Protein AF-0000000084414733 (afdb_homodimer)

Sequence (880 aa):
MSRVLVGCQGASKTAFEVISNPEFMSAGTAITDCLEPERVLIGGRDTPAGRAAVESLARLYRRWVPAERVLHMGLWSSELAKLAANAFLAQRISSINAIAALCEETGADVEQVGHAIGTDSRIGPRFLKAGCGFGGPALQKHVLNLVYICESLGLKQAAAYWQQVVDVNDWVKNRFVRRVISAMFNTIRGKRIAVLGFAYKANTTDTRDTAAIDVCRGLLLDGAKVAVYDPKVEPEQIHLDMSLPRGLLEQAGRQHTAVSLATVDVTRNAYDACRGAHAVCVLTDWPEFRLLNFQAIYSSMMKPAFIFDGRNLLDHAPLRAIGFVVYGQGKPLDAFLTQRLGEDDWRPQSTTAADAAAARDTLADLVLGRDDDAPGPSSSGGAQGSVGSSAAAAVARASAGGAGEAVGGAEAKAAVAAGRGDAASTAAAEDDGTEGRGAGMSRVLVGCQGASKTAFEVISNPEFMSAGTAITDCLEPERVLIGGRDTPAGRAAVESLARLYRRWVPAERVLHMGLWSSELAKLAANAFLAQRISSINAIAALCEETGADVEQVGHAIGTDSRIGPRFLKAGCGFGGPALQKHVLNLVYICESLGLKQAAAYWQQVVDVNDWVKNRFVRRVISAMFNTIRGKRIAVLGFAYKANTTDTRDTAAIDVCRGLLLDGAKVAVYDPKVEPEQIHLDMSLPRGLLEQAGRQHTAVSLATVDVTRNAYDACRGAHAVCVLTDWPEFRLLNFQAIYSSMMKPAFIFDGRNLLDHAPLRAIGFVVYGQGKPLDAFLTQRLGEDDWRPQSTTAADAAAARDTLADLVLGRDDDAPGPSSSGGAQGSVGSSAAAAVARASAGGAGEAVGGAEAKAAVAAGRGDAASTAAAEDDGTEGRGAG

Solvent-accessible surface area (backbone atoms only — not comparable to full-atom values): 48626 Å² total; per-residue (Å²): 107,64,66,58,50,58,64,64,40,52,96,59,89,69,80,82,57,72,50,38,66,69,81,85,60,43,89,74,45,38,68,59,34,67,67,58,49,74,60,43,46,35,3,13,47,97,43,76,65,22,47,50,52,40,47,55,54,48,57,61,48,48,73,70,39,62,64,90,32,52,42,79,46,43,34,53,18,35,57,48,23,55,34,48,40,35,30,54,50,45,37,37,37,32,49,35,33,42,49,12,57,49,14,38,72,66,57,10,36,30,68,58,23,31,50,55,35,17,56,36,79,58,48,33,60,48,59,41,69,42,42,40,50,75,34,34,75,54,33,60,52,29,32,50,49,49,23,50,42,26,46,44,61,66,34,54,69,49,16,53,54,48,45,42,38,56,51,47,28,53,48,40,31,52,49,51,43,49,48,53,33,53,71,49,76,65,52,39,60,73,36,31,34,12,32,38,30,44,25,35,44,48,75,47,57,55,49,47,61,13,41,36,58,59,36,50,50,51,42,44,74,54,40,29,42,44,22,35,18,42,98,66,43,52,64,67,57,54,52,51,64,64,67,48,57,87,43,57,62,18,22,83,75,67,78,70,68,71,61,74,60,76,75,68,43,69,42,93,38,65,65,66,21,33,52,59,10,36,30,38,36,34,56,27,64,43,72,67,68,66,67,54,64,59,69,63,46,57,70,42,26,36,82,78,34,35,35,38,30,29,46,59,68,64,71,61,67,65,45,42,71,74,61,39,50,56,44,47,56,17,27,50,69,35,66,77,56,52,58,47,59,68,66,50,73,72,54,68,85,70,66,36,78,63,23,48,49,41,32,48,44,41,51,47,43,56,49,30,8,64,58,72,72,69,82,70,78,78,80,74,86,76,88,78,83,82,86,74,88,75,90,67,86,75,78,80,81,75,75,79,68,72,17,72,38,85,76,80,28,52,72,50,83,66,65,71,72,79,81,80,79,82,79,83,79,73,86,78,81,87,80,86,72,90,83,88,70,96,77,132,108,66,68,58,51,57,66,64,42,53,97,60,89,70,82,81,56,71,48,37,64,68,81,85,62,43,92,73,45,39,67,57,35,69,68,60,47,73,60,42,47,35,3,13,47,99,41,74,66,23,48,49,50,39,47,57,56,46,57,62,48,47,72,71,39,64,64,90,32,54,42,78,44,43,35,53,18,36,57,47,24,54,35,47,40,35,31,54,52,43,37,36,36,31,51,36,32,43,50,12,58,50,14,37,71,67,56,11,35,31,69,58,22,32,51,55,34,18,57,36,78,57,45,33,61,48,61,41,70,44,43,41,50,75,35,34,78,54,34,60,51,31,31,52,49,49,23,50,42,26,47,44,65,66,34,53,68,49,15,53,53,47,45,43,38,56,52,46,28,51,48,40,31,54,47,50,43,49,48,55,32,54,70,51,76,66,51,40,59,74,35,31,35,13,32,38,30,42,26,37,43,50,74,46,58,54,48,48,60,14,42,35,58,59,36,52,51,52,42,44,73,53,40,28,40,43,21,34,18,41,94,65,44,52,63,68,55,54,52,52,63,64,67,49,58,88,50,56,78,31,30,82,74,68,78,70,67,70,61,72,61,75,74,68,43,69,41,94,38,66,66,65,19,33,52,60,10,36,32,39,36,34,56,29,66,44,73,68,70,66,68,55,64,60,68,61,46,57,70,43,26,36,83,79,36,35,36,38,29,29,47,59,67,65,72,61,67,66,43,43,72,75,61,39,48,57,45,47,58,17,25,50,69,36,65,78,56,53,58,48,60,67,66,51,73,73,50,70,85,69,62,37,77,63,23,47,48,42,30,48,44,41,49,46,44,63,52,31,6,65,48,62,81,60,83,68,78,76,78,72,86,75,85,86,77,87,80,79,86,79,86,76,81,82,79,80,79,78,79,78,76,80,42,77,38,84,77,82,28,54,73,49,82,69,64,73,72,79,82,78,79,80,78,76,78,82,80,81,79,86,76,86,80,81,86,79,88,86,85,134

pLDDT: mean 74.69, std 30.42, range [14.88, 98.88]

Structure (mmCIF, N/CA/C/O backbone):
data_AF-0000000084414733-model_v1
#
loop_
_entity.id
_entity.type
_entity.pdbx_description
1 polymer 'UDP-glucose 6-dehydrogenase'
#
loop_
_atom_site.group_PDB
_atom_site.id
_atom_site.type_symbol
_atom_site.label_atom_id
_atom_site.label_alt_id
_atom_site.label_comp_id
_atom_site.label_asym_id
_atom_site.label_entity_id
_atom_site.label_seq_id
_atom_site.pdbx_PDB_ins_code
_atom_site.Cartn_x
_atom_site.Cartn_y
_atom_site.Cartn_z
_atom_site.occupancy
_atom_site.B_iso_or_equiv
_atom_site.auth_seq_id
_atom_site.auth_comp_id
_atom_site.auth_asym_id
_atom_site.auth_atom_id
_atom_site.pdbx_PDB_model_num
ATOM 1 N N . MET A 1 1 ? -30.234 6.539 3.512 1 55.22 1 MET A N 1
ATOM 2 C CA . MET A 1 1 ? -31.141 5.887 4.457 1 55.22 1 MET A CA 1
ATOM 3 C C . MET A 1 1 ? -31.781 6.91 5.391 1 55.22 1 MET A C 1
ATOM 5 O O . MET A 1 1 ? -33 6.887 5.609 1 55.22 1 MET A O 1
ATOM 9 N N . SER A 1 2 ? -30.984 7.898 5.938 1 59.78 2 SER A N 1
ATOM 10 C CA . SER A 1 2 ? -31.531 8.898 6.852 1 59.78 2 SER A CA 1
ATOM 11 C C . SER A 1 2 ? -32.594 9.758 6.164 1 59.78 2 SER A C 1
ATOM 13 O O . SER A 1 2 ? -33.656 10.031 6.746 1 59.78 2 SER A O 1
ATOM 15 N N . ARG A 1 3 ? -32.281 10.055 4.93 1 56.88 3 ARG A N 1
ATOM 16 C CA . ARG A 1 3 ? -33.188 10.898 4.168 1 56.88 3 ARG A CA 1
ATOM 17 C C . ARG A 1 3 ? -34.531 10.188 3.949 1 56.88 3 ARG A C 1
ATOM 19 O O . ARG A 1 3 ? -35.594 10.812 4.047 1 56.88 3 ARG A O 1
ATOM 26 N N . VAL A 1 4 ? -34.375 8.906 3.672 1 54.94 4 VAL A N 1
ATOM 27 C CA . VAL A 1 4 ? -35.562 8.109 3.416 1 54.94 4 VAL A CA 1
ATOM 28 C C . VAL A 1 4 ? -36.406 8 4.691 1 54.94 4 VAL A C 1
ATOM 30 O O . VAL A 1 4 ? -37.625 8.141 4.66 1 54.94 4 VAL A O 1
ATOM 33 N N . LEU A 1 5 ? -35.688 7.852 5.711 1 60.72 5 LEU A N 1
ATOM 34 C CA . LEU A 1 5 ? -36.375 7.617 6.98 1 60.72 5 LEU A CA 1
ATOM 35 C C . LEU A 1 5 ? -37 8.898 7.496 1 60.72 5 LEU A C 1
ATOM 37 O O . LEU A 1 5 ? -38.094 8.867 8.055 1 60.72 5 LEU A O 1
ATOM 41 N N . VAL A 1 6 ? -36.375 10.008 7.293 1 60.75 6 VAL A N 1
ATOM 42 C CA . VAL A 1 6 ? -36.906 11.289 7.727 1 60.75 6 VAL A CA 1
ATOM 43 C C . VAL A 1 6 ? -38.156 11.609 6.914 1 60.75 6 VAL A C 1
ATOM 45 O O . VAL A 1 6 ? -39.125 12.156 7.445 1 60.75 6 VAL A O 1
ATOM 48 N N . GLY A 1 7 ? -38.031 11.258 5.652 1 58.03 7 GLY A N 1
ATOM 49 C CA . GLY A 1 7 ? -39.188 11.516 4.801 1 58.03 7 GLY A CA 1
ATOM 50 C C . GLY A 1 7 ? -40.406 10.688 5.176 1 58.03 7 GLY A C 1
ATOM 51 O O . GLY A 1 7 ? -41.531 11.102 4.941 1 58.03 7 GLY A O 1
ATOM 52 N N . CYS A 1 8 ? -40.125 9.523 5.516 1 54.31 8 CYS A N 1
ATOM 53 C CA . CYS A 1 8 ? -41.188 8.609 5.879 1 54.31 8 CYS A CA 1
ATOM 54 C C . CYS A 1 8 ? -41.719 8.914 7.273 1 54.31 8 CYS A C 1
ATOM 56 O O . CYS A 1 8 ? -42.656 8.266 7.746 1 54.31 8 CYS A O 1
ATOM 58 N N . GLN A 1 9 ? -40.938 9.82 7.887 1 55.62 9 GLN A N 1
ATOM 59 C CA . GLN A 1 9 ? -41.375 10.172 9.234 1 55.62 9 GLN A CA 1
ATOM 60 C C . GLN A 1 9 ? -42.719 10.906 9.195 1 55.62 9 GLN A C 1
ATOM 62 O O . GLN A 1 9 ? -42.812 12.031 8.68 1 55.62 9 GLN A O 1
ATOM 67 N N . GLY A 1 10 ? -43.625 10.359 8.492 1 48.84 10 GLY A N 1
ATOM 68 C CA . GLY A 1 10 ? -44.906 11.016 8.688 1 48.84 10 GLY A CA 1
ATOM 69 C C . GLY A 1 10 ? -45.062 11.648 10.055 1 48.84 10 GLY A C 1
ATOM 70 O O . GLY A 1 10 ? -44.062 11.836 10.766 1 48.84 10 GLY A O 1
ATOM 71 N N . ALA A 1 11 ? -46.438 11.93 10.484 1 50.34 11 ALA A N 1
ATOM 72 C CA . ALA A 1 11 ? -46.875 12.414 11.789 1 50.34 11 ALA A CA 1
ATOM 73 C C . ALA A 1 11 ? -46.281 11.578 12.914 1 50.34 11 ALA A C 1
ATOM 75 O O . ALA A 1 11 ? -46.594 11.797 14.086 1 50.34 11 ALA A O 1
ATOM 76 N N . SER A 1 12 ? -45.656 10.516 12.633 1 51.66 12 SER A N 1
ATOM 77 C CA . SER A 1 12 ? -45.312 9.602 13.719 1 51.66 12 SER A CA 1
ATOM 78 C C . SER A 1 12 ? -44.062 10.078 14.461 1 51.66 12 SER A C 1
ATOM 80 O O . SER A 1 12 ? -43.219 10.727 13.875 1 51.66 12 SER A O 1
ATOM 82 N N . LYS A 1 13 ? -44.094 10.195 15.82 1 60.41 13 LYS A N 1
ATOM 83 C CA . LYS A 1 13 ? -43.219 10.57 16.938 1 60.41 13 LYS A CA 1
ATOM 84 C C . LYS A 1 13 ? -41.969 9.719 16.969 1 60.41 13 LYS A C 1
ATOM 86 O O . LYS A 1 13 ? -41.156 9.805 17.906 1 60.41 13 LYS A O 1
ATOM 91 N N . THR A 1 14 ? -41.812 8.789 15.953 1 66.06 14 THR A N 1
ATOM 92 C CA . THR A 1 14 ? -40.656 7.93 16.141 1 66.06 14 THR A CA 1
ATOM 93 C C . THR A 1 14 ? -39.438 8.492 15.43 1 66.06 14 THR A C 1
ATOM 95 O O . THR A 1 14 ? -39.5 8.781 14.227 1 66.06 14 THR A O 1
ATOM 98 N N . ALA A 1 15 ? -38.438 8.961 16.141 1 75.88 15 ALA A N 1
ATOM 99 C CA . ALA A 1 15 ? -37.188 9.445 15.617 1 75.88 15 ALA A CA 1
ATOM 100 C C . ALA A 1 15 ? -36.188 8.305 15.422 1 75.88 15 ALA A C 1
ATOM 102 O O . ALA A 1 15 ? -36.062 7.418 16.281 1 75.88 15 ALA A O 1
ATOM 103 N N . PHE A 1 16 ? -35.656 8.086 14.164 1 80.19 16 PHE A N 1
ATOM 104 C CA . PHE A 1 16 ? -34.656 7.047 13.859 1 80.19 16 PHE A CA 1
ATOM 105 C C . PHE A 1 16 ? -33.25 7.637 13.758 1 80.19 16 PHE A C 1
ATOM 107 O O . PHE A 1 16 ? -33.094 8.734 13.219 1 80.19 16 PHE A O 1
ATOM 114 N N . GLU A 1 17 ? -32.312 6.902 14.43 1 85.12 17 GLU A N 1
ATOM 115 C CA . GLU A 1 17 ? -30.906 7.184 14.195 1 85.12 17 GLU A CA 1
ATOM 116 C C . GLU A 1 17 ? -30.266 6.102 13.336 1 85.12 17 GLU A C 1
ATOM 118 O O . GLU A 1 17 ? -30.531 4.91 13.523 1 85.12 17 GLU A O 1
ATOM 123 N N . VAL A 1 18 ? -29.578 6.543 12.352 1 84.12 18 VAL A N 1
ATOM 124 C CA . VAL A 1 18 ? -28.875 5.605 11.484 1 84.12 18 VAL A CA 1
ATOM 125 C C . VAL A 1 18 ? -27.422 5.484 11.938 1 84.12 18 VAL A C 1
ATOM 127 O O . VAL A 1 18 ? -26.734 6.492 12.117 1 84.12 18 VAL A O 1
ATOM 130 N N . ILE A 1 19 ? -27 4.246 12.195 1 90.19 19 ILE A N 1
ATOM 131 C CA . ILE A 1 19 ? -25.625 3.98 12.578 1 90.19 19 ILE A CA 1
ATOM 132 C C . ILE A 1 19 ? -24.984 3.01 11.578 1 90.19 19 ILE A C 1
ATOM 134 O O . ILE A 1 19 ? -25.688 2.295 10.867 1 90.19 19 ILE A O 1
ATOM 138 N N . SER A 1 20 ? -23.703 3.16 11.406 1 89.94 20 SER A N 1
ATOM 139 C CA . SER A 1 20 ? -22.922 2.275 10.547 1 89.94 20 SER A CA 1
ATOM 140 C C . SER A 1 20 ? -22.156 1.245 11.367 1 89.94 20 SER A C 1
ATOM 142 O O . SER A 1 20 ? -21.516 1.588 12.367 1 89.94 20 SER A O 1
ATOM 144 N N . ASN A 1 21 ? -22.234 -0.061 11.008 1 91.94 21 ASN A N 1
ATOM 145 C CA . ASN A 1 21 ? -21.516 -1.163 11.641 1 91.94 21 ASN A CA 1
ATOM 146 C C . ASN A 1 21 ? -20.969 -2.145 10.617 1 91.94 21 ASN A C 1
ATOM 148 O O . ASN A 1 21 ? -21.484 -3.254 10.469 1 91.94 21 ASN A O 1
ATOM 152 N N . PRO A 1 22 ? -19.875 -1.739 10.016 1 88.19 22 PRO A N 1
ATOM 153 C CA . PRO A 1 22 ? -19.312 -2.605 8.984 1 88.19 22 PRO A CA 1
ATOM 154 C C . PRO A 1 22 ? -18.797 -3.928 9.539 1 88.19 22 PRO A C 1
ATOM 156 O O . PRO A 1 22 ? -18.297 -3.975 10.672 1 88.19 22 PRO A O 1
ATOM 159 N N . GLU A 1 23 ? -18.922 -4.98 8.742 1 80.44 23 GLU A N 1
ATOM 160 C CA . GLU A 1 23 ? -18.406 -6.301 9.109 1 80.44 23 GLU A CA 1
ATOM 161 C C . GLU A 1 23 ? -17.062 -6.582 8.453 1 80.44 23 GLU A C 1
ATOM 163 O O . GLU A 1 23 ? -16.828 -6.168 7.312 1 80.44 23 GLU A O 1
ATOM 168 N N . PHE A 1 24 ? -16.219 -7.258 9.227 1 77.44 24 PHE A N 1
ATOM 169 C CA . PHE A 1 24 ? -14.891 -7.582 8.719 1 77.44 24 PHE A CA 1
ATOM 170 C C . PHE A 1 24 ? -14.664 -9.086 8.719 1 77.44 24 PHE A C 1
ATOM 172 O O . PHE A 1 24 ? -13.57 -9.555 9.031 1 77.44 24 PHE A O 1
ATOM 179 N N . MET A 1 25 ? -15.648 -9.789 8.328 1 75.12 25 MET A N 1
ATOM 180 C CA . MET A 1 25 ? -15.523 -11.242 8.289 1 75.12 25 MET A CA 1
ATOM 181 C C . MET A 1 25 ? -14.891 -11.703 6.984 1 75.12 25 MET A C 1
ATOM 183 O O . MET A 1 25 ? -15.117 -11.102 5.934 1 75.12 25 MET A O 1
ATOM 187 N N . SER A 1 26 ? -14.086 -12.656 7.125 1 71.56 26 SER A N 1
ATOM 188 C CA . SER A 1 26 ? -13.461 -13.258 5.957 1 71.56 26 SER A CA 1
ATOM 189 C C . SER A 1 26 ? -14.07 -14.625 5.648 1 71.56 26 SER A C 1
ATOM 191 O O . SER A 1 26 ? -14.391 -15.383 6.562 1 71.56 26 SER A O 1
ATOM 193 N N . ALA A 1 27 ? -14.242 -14.844 4.305 1 69.38 27 ALA A N 1
ATOM 194 C CA . ALA A 1 27 ? -14.703 -16.172 3.906 1 69.38 27 ALA A CA 1
ATOM 195 C C . ALA A 1 27 ? -13.711 -17.25 4.332 1 69.38 27 ALA A C 1
ATOM 197 O O . ALA A 1 27 ? -12.5 -17.078 4.172 1 69.38 27 ALA A O 1
ATOM 198 N N . GLY A 1 28 ? -14.195 -18.328 4.961 1 68.75 28 GLY A N 1
ATOM 199 C CA . GLY A 1 28 ? -13.367 -19.422 5.457 1 68.75 28 GLY A CA 1
ATOM 200 C C . GLY A 1 28 ? -13.133 -19.344 6.953 1 68.75 28 GLY A C 1
ATOM 201 O O . GLY A 1 28 ? -12.844 -20.375 7.586 1 68.75 28 GLY A O 1
ATOM 202 N N . THR A 1 29 ? -13.227 -18.062 7.543 1 72.12 29 THR A N 1
ATOM 203 C CA . THR A 1 29 ? -13 -17.891 8.977 1 72.12 29 THR A CA 1
ATOM 204 C C . THR A 1 29 ? -14.109 -17.047 9.594 1 72.12 29 THR A C 1
ATOM 206 O O . THR A 1 29 ? -13.898 -16.391 10.617 1 72.12 29 THR A O 1
ATOM 209 N N . ALA A 1 30 ? -15.188 -17 9 1 75.44 30 ALA A N 1
ATOM 210 C CA . ALA A 1 30 ? -16.25 -16.062 9.352 1 75.44 30 ALA A CA 1
ATOM 211 C C . ALA A 1 30 ? -16.703 -16.266 10.797 1 75.44 30 ALA A C 1
ATOM 213 O O . ALA A 1 30 ? -16.922 -15.297 11.523 1 75.44 30 ALA A O 1
ATOM 214 N N . ILE A 1 31 ? -16.859 -17.5 11.203 1 77.44 31 ILE A N 1
ATOM 215 C CA . ILE A 1 31 ? -17.359 -17.797 12.539 1 77.44 31 ILE A CA 1
ATOM 216 C C . ILE A 1 31 ? -16.359 -17.281 13.586 1 77.44 31 ILE A C 1
ATOM 218 O O . ILE A 1 31 ? -16.75 -16.594 14.531 1 77.44 31 ILE A O 1
ATOM 222 N N . THR A 1 32 ? -15.141 -17.594 13.383 1 81.62 32 THR A N 1
ATOM 223 C CA . THR A 1 32 ? -14.102 -17.125 14.289 1 81.62 32 THR A CA 1
ATOM 224 C C . THR A 1 32 ? -14.047 -15.602 14.32 1 81.62 32 THR A C 1
ATOM 226 O O . THR A 1 32 ? -13.906 -15.008 15.383 1 81.62 32 THR A O 1
ATOM 229 N N . ASP A 1 33 ? -14.242 -15.008 13.211 1 82.88 33 ASP A N 1
ATOM 230 C CA . ASP A 1 33 ? -14.203 -13.555 13.094 1 82.88 33 ASP A CA 1
ATOM 231 C C . ASP A 1 33 ? -15.367 -12.906 13.852 1 82.88 33 ASP A C 1
ATOM 233 O O . ASP A 1 33 ? -15.227 -11.805 14.391 1 82.88 33 ASP A O 1
ATOM 237 N N . CYS A 1 34 ? -16.469 -13.617 13.898 1 83.06 34 CYS A N 1
ATOM 238 C CA . CYS A 1 34 ? -17.641 -13.109 14.594 1 83.06 34 CYS A CA 1
ATOM 239 C C . CYS A 1 34 ? -17.484 -13.25 16.094 1 83.06 34 CYS A C 1
ATOM 241 O O . CYS A 1 34 ? -17.844 -12.336 16.859 1 83.06 34 CYS A O 1
ATOM 243 N N . LEU A 1 35 ? -16.906 -14.32 16.484 1 86.19 35 LEU A N 1
ATOM 244 C CA . LEU A 1 35 ? -16.812 -14.625 17.906 1 86.19 35 LEU A CA 1
ATOM 245 C C . LEU A 1 35 ? -15.656 -13.875 18.547 1 86.19 35 LEU A C 1
ATOM 247 O O . LEU A 1 35 ? -15.711 -13.531 19.734 1 86.19 35 LEU A O 1
ATOM 251 N N . GLU A 1 36 ? -14.602 -13.633 17.734 1 88.5 36 GLU A N 1
ATOM 252 C CA . GLU A 1 36 ? -13.414 -12.945 18.25 1 88.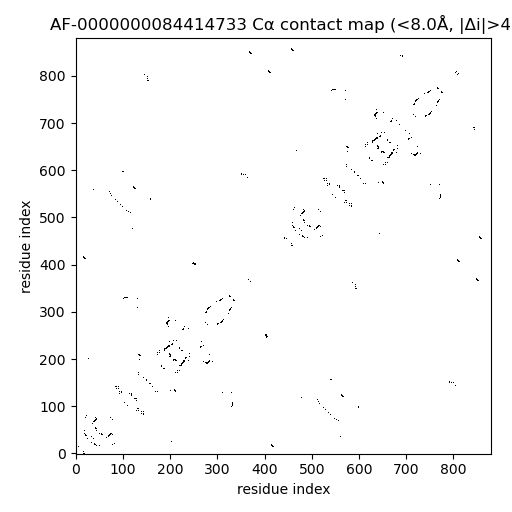5 36 GLU A CA 1
ATOM 253 C C . GLU A 1 36 ? -12.922 -11.906 17.25 1 88.5 36 GLU A C 1
ATOM 255 O O . GLU A 1 36 ? -11.781 -11.977 16.781 1 88.5 36 GLU A O 1
ATOM 260 N N . PRO A 1 37 ? -13.789 -10.961 17.125 1 87.88 37 PRO A N 1
ATOM 261 C CA . PRO A 1 37 ? -13.367 -9.945 16.156 1 87.88 37 PRO A CA 1
ATOM 262 C C . PRO A 1 37 ? -12.156 -9.141 16.641 1 87.88 37 PRO A C 1
ATOM 264 O O . PRO A 1 37 ? -12.023 -8.883 17.844 1 87.88 37 PRO A O 1
ATOM 267 N N . GLU A 1 38 ? -11.312 -8.766 15.734 1 87.44 38 GLU A N 1
ATOM 268 C CA . GLU A 1 38 ? -10.188 -7.891 16.078 1 87.44 38 GLU A CA 1
ATOM 269 C C . GLU A 1 38 ? -10.672 -6.496 16.469 1 87.44 38 GLU A C 1
ATOM 271 O O . GLU A 1 38 ? -10.039 -5.824 17.281 1 87.44 38 GLU A O 1
ATOM 276 N N . ARG A 1 39 ? -11.766 -6.203 15.773 1 91 39 ARG A N 1
ATOM 277 C CA . ARG A 1 39 ? -12.367 -4.91 16.062 1 91 39 ARG A CA 1
ATOM 278 C C . ARG A 1 39 ? -13.828 -4.871 15.609 1 91 39 ARG A C 1
ATOM 280 O O . ARG A 1 39 ? -14.219 -5.621 14.719 1 91 39 ARG A O 1
ATOM 287 N N . VAL A 1 40 ? -14.57 -4.043 16.312 1 93.38 40 VAL A N 1
ATOM 288 C CA . VAL A 1 40 ? -15.938 -3.709 15.938 1 93.38 40 VAL A CA 1
ATOM 289 C C . VAL A 1 40 ? -16.078 -2.199 15.758 1 93.38 40 VAL A C 1
ATOM 291 O O . VAL A 1 40 ? -15.742 -1.428 16.672 1 93.38 40 VAL A O 1
ATOM 294 N N . LEU A 1 41 ? -16.484 -1.803 14.578 1 94.69 41 LEU A N 1
ATOM 295 C CA . LEU A 1 41 ? -16.656 -0.379 14.305 1 94.69 41 LEU A CA 1
ATOM 296 C C . LEU A 1 41 ? -18.125 0.021 14.383 1 94.69 41 LEU A C 1
ATOM 298 O O . LEU A 1 41 ? -18.969 -0.629 13.781 1 94.69 41 LEU A O 1
ATOM 302 N N . ILE A 1 42 ? -18.391 1.033 15.094 1 95.06 42 ILE A N 1
ATOM 303 C CA . ILE A 1 42 ? -19.734 1.602 15.156 1 95.06 42 ILE A CA 1
ATOM 304 C C . ILE A 1 42 ? -19.672 3.107 14.914 1 95.06 42 ILE A C 1
ATOM 306 O O . ILE A 1 42 ? -19.031 3.84 15.68 1 95.06 42 ILE A O 1
ATOM 310 N N . GLY A 1 43 ? -20.312 3.479 13.836 1 94.25 43 GLY A N 1
ATOM 311 C CA . GLY A 1 43 ? -20.297 4.887 13.469 1 94.25 43 GLY A CA 1
ATOM 312 C C . GLY A 1 43 ? -21.672 5.527 13.555 1 94.25 43 GLY A C 1
ATOM 313 O O . GLY A 1 43 ? -22.672 4.922 13.164 1 94.25 43 GLY A O 1
ATOM 314 N N . GLY A 1 44 ? -21.688 6.727 14.094 1 92.25 44 GLY A N 1
ATOM 315 C CA . GLY A 1 44 ? -22.906 7.508 14.18 1 92.25 44 GLY A CA 1
ATOM 316 C C . GLY A 1 44 ? -22.672 9 14.062 1 92.25 44 GLY A C 1
ATOM 317 O O . GLY A 1 44 ? -21.531 9.445 13.969 1 92.25 44 GLY A O 1
ATOM 318 N N . ARG A 1 45 ? -23.812 9.711 13.93 1 88.38 45 ARG A N 1
ATOM 319 C CA . ARG A 1 45 ? -23.719 11.164 13.875 1 88.38 45 ARG A CA 1
ATOM 320 C C . ARG A 1 45 ? -23.219 11.734 15.195 1 88.38 45 ARG A C 1
ATOM 322 O O . ARG A 1 45 ? -23.484 11.164 16.266 1 88.38 45 ARG A O 1
ATOM 329 N N . ASP A 1 46 ? -22.562 12.836 15.047 1 87.19 46 ASP A N 1
ATOM 330 C CA . ASP A 1 46 ? -22.047 13.477 16.25 1 87.19 46 ASP A CA 1
ATOM 331 C C . ASP A 1 46 ? -23.125 14.352 16.906 1 87.19 46 ASP A C 1
ATOM 333 O O . ASP A 1 46 ? -22.938 15.555 17.062 1 87.19 46 ASP A O 1
ATOM 337 N N . THR A 1 47 ? -24.219 13.844 17.266 1 89.5 47 THR A N 1
ATOM 338 C CA . THR A 1 47 ? -25.328 14.406 18.031 1 89.5 47 THR A CA 1
ATOM 339 C C . THR A 1 47 ? -25.625 13.555 19.266 1 89.5 47 THR A C 1
ATOM 341 O O . THR A 1 47 ? -25.203 12.398 19.344 1 89.5 47 THR A O 1
ATOM 344 N N . PRO A 1 48 ? -26.156 14.172 20.203 1 92.25 48 PRO A N 1
ATOM 345 C CA . PRO A 1 48 ? -26.5 13.375 21.391 1 92.25 48 PRO A CA 1
ATOM 346 C C . PRO A 1 48 ? -27.266 12.102 21.047 1 92.25 48 PRO A C 1
ATOM 348 O O . PRO A 1 48 ? -27 11.031 21.578 1 92.25 48 PRO A O 1
ATOM 351 N N . ALA A 1 49 ? -28.219 12.234 20.141 1 89.94 49 ALA A N 1
ATOM 352 C CA . ALA A 1 49 ? -29 11.07 19.719 1 89.94 49 ALA A CA 1
ATOM 353 C C . ALA A 1 49 ? -28.125 10.062 18.984 1 89.94 49 ALA A C 1
ATOM 355 O O . ALA A 1 49 ? -28.281 8.852 19.172 1 89.94 49 ALA A O 1
ATOM 356 N N . GLY A 1 50 ? -27.281 10.539 18.188 1 90.62 50 GLY A N 1
ATOM 357 C CA . GLY A 1 50 ? -26.359 9.672 17.469 1 90.62 50 GLY A CA 1
ATOM 358 C C . GLY A 1 50 ? -25.422 8.914 18.391 1 90.62 50 GLY A C 1
ATOM 359 O O . GLY A 1 50 ? -25.219 7.711 18.219 1 90.62 50 GLY A O 1
ATOM 360 N N . ARG A 1 51 ? -24.953 9.57 19.359 1 93.62 51 ARG A N 1
ATOM 361 C CA . ARG A 1 51 ? -24.047 8.961 20.328 1 93.62 51 ARG A CA 1
ATOM 362 C C . ARG A 1 51 ? -24.766 7.914 21.172 1 93.62 51 ARG A C 1
ATOM 364 O O . ARG A 1 51 ? -24.188 6.875 21.5 1 93.62 51 ARG A O 1
ATOM 371 N N . ALA A 1 52 ? -25.922 8.234 21.453 1 93.44 52 ALA A N 1
ATOM 372 C CA . ALA A 1 52 ? -26.719 7.285 22.219 1 93.44 52 ALA A CA 1
ATOM 373 C C . ALA A 1 52 ? -26.984 6.012 21.422 1 93.44 52 ALA A C 1
ATOM 375 O O . ALA A 1 52 ? -26.969 4.91 21.969 1 93.44 52 ALA A O 1
ATOM 376 N N . ALA A 1 53 ? -27.281 6.234 20.172 1 92.88 53 ALA A N 1
ATOM 377 C CA . ALA A 1 53 ? -27.516 5.09 19.297 1 92.88 53 ALA A CA 1
ATOM 378 C C . ALA A 1 53 ? -26.266 4.215 19.188 1 92.88 53 ALA A C 1
ATOM 380 O O . ALA A 1 53 ? -26.359 2.986 19.266 1 92.88 53 ALA A O 1
ATOM 381 N N . VAL A 1 54 ? -25.172 4.816 19 1 94.62 54 VAL A N 1
ATOM 382 C CA . VAL A 1 54 ? -23.906 4.109 18.906 1 94.62 54 VAL A CA 1
ATOM 383 C C . VAL A 1 54 ? -23.656 3.33 20.203 1 94.62 54 VAL A C 1
ATOM 385 O O . VAL A 1 54 ? -23.281 2.156 20.156 1 94.62 54 VAL A O 1
ATOM 388 N N . GLU A 1 55 ? -23.906 3.963 21.25 1 94.75 55 GLU A N 1
ATOM 389 C CA . GLU A 1 55 ? -23.672 3.34 22.547 1 94.75 55 GLU A CA 1
ATOM 390 C C . GLU A 1 55 ? -24.609 2.15 22.75 1 94.75 55 GLU A C 1
ATOM 392 O O . GLU A 1 55 ? -24.219 1.155 23.375 1 94.75 55 GLU A O 1
ATOM 397 N N . SER A 1 56 ? -25.766 2.262 22.312 1 94.25 56 SER A N 1
ATOM 398 C CA . SER A 1 56 ? -26.719 1.172 22.438 1 94.25 56 SER A CA 1
ATOM 399 C C . SER A 1 56 ? -26.219 -0.098 21.766 1 94.25 56 SER A C 1
ATOM 401 O O . SER A 1 56 ? -26.312 -1.188 22.328 1 94.25 56 SER A O 1
ATOM 403 N N . LEU A 1 57 ? -25.719 0.064 20.625 1 93.44 57 LEU A N 1
ATOM 404 C CA . LEU A 1 57 ? -25.203 -1.096 19.906 1 93.44 57 LEU A CA 1
ATOM 405 C C . LEU A 1 57 ? -23.906 -1.578 20.531 1 93.44 57 LEU A C 1
ATOM 407 O O . LEU A 1 57 ? -23.656 -2.783 20.625 1 93.44 57 LEU A O 1
ATOM 411 N N . ALA A 1 58 ? -23.094 -0.668 20.969 1 94.75 58 ALA A N 1
ATOM 412 C CA . ALA A 1 58 ? -21.812 -1.009 21.609 1 94.75 58 ALA A CA 1
ATOM 413 C C . ALA A 1 58 ? -22.031 -1.884 22.844 1 94.75 58 ALA A C 1
ATOM 415 O O . ALA A 1 58 ? -21.25 -2.807 23.094 1 94.75 58 ALA A O 1
ATOM 416 N N . ARG A 1 59 ? -23 -1.549 23.531 1 94.5 59 ARG A N 1
ATOM 417 C CA . ARG A 1 59 ? -23.328 -2.309 24.734 1 94.5 59 ARG A CA 1
ATOM 418 C C . ARG A 1 59 ? -23.625 -3.766 24.406 1 94.5 59 ARG A C 1
ATOM 420 O O . ARG A 1 59 ? -23.266 -4.668 25.172 1 94.5 59 ARG A O 1
ATOM 427 N N . LEU A 1 60 ? -24.25 -3.963 23.328 1 93.75 60 LEU A N 1
ATOM 428 C CA . LEU A 1 60 ? -24.531 -5.324 22.891 1 93.75 60 LEU A CA 1
ATOM 429 C C . LEU A 1 60 ? -23.25 -6.086 22.594 1 93.75 60 LEU A C 1
ATOM 431 O O . LEU A 1 60 ? -23.078 -7.227 23.031 1 93.75 60 LEU A O 1
ATOM 435 N N . TYR A 1 61 ? -22.375 -5.469 21.922 1 93 61 TYR A N 1
ATOM 436 C CA . TYR A 1 61 ? -21.125 -6.121 21.547 1 93 61 TYR A CA 1
ATOM 437 C C . TYR A 1 61 ? -20.25 -6.383 22.766 1 93 61 TYR A C 1
ATOM 439 O O . TYR A 1 61 ? -19.547 -7.395 22.812 1 93 61 TYR A O 1
ATOM 447 N N . ARG A 1 62 ? -20.297 -5.543 23.672 1 94.12 62 ARG A N 1
ATOM 448 C CA . ARG A 1 62 ? -19.422 -5.629 24.844 1 94.12 62 ARG A CA 1
ATOM 449 C C . ARG A 1 62 ? -19.766 -6.836 25.703 1 94.12 62 ARG A C 1
ATOM 451 O O . ARG A 1 62 ? -19.016 -7.18 26.625 1 94.12 62 ARG A O 1
ATOM 458 N N . ARG A 1 63 ? -20.766 -7.457 25.359 1 92.88 63 ARG A N 1
ATOM 459 C CA . ARG A 1 63 ? -21.125 -8.672 26.078 1 92.88 63 ARG A CA 1
ATOM 460 C C . ARG A 1 63 ? -20.141 -9.789 25.797 1 92.88 63 ARG A C 1
ATOM 462 O O . ARG A 1 63 ? -19.938 -10.68 26.625 1 92.88 63 ARG A O 1
ATOM 469 N N . TRP A 1 64 ? -19.516 -9.758 24.625 1 92.44 64 TRP A N 1
ATOM 470 C CA . TRP A 1 64 ? -18.578 -10.844 24.359 1 92.44 64 TRP A CA 1
ATOM 471 C C . TRP A 1 64 ? -17.297 -10.312 23.734 1 92.44 64 TRP A C 1
ATOM 473 O O . TRP A 1 64 ? -16.312 -11.047 23.578 1 92.44 64 TRP A O 1
ATOM 483 N N . VAL A 1 65 ? -17.312 -9.102 23.344 1 92.88 65 VAL A N 1
ATOM 484 C CA . VAL A 1 65 ? -16.125 -8.461 22.766 1 92.88 65 VAL A CA 1
ATOM 485 C C . VAL A 1 65 ? -15.5 -7.512 23.781 1 92.88 65 VAL A C 1
ATOM 487 O O . VAL A 1 65 ? -16.203 -6.688 24.375 1 92.88 65 VAL A O 1
ATOM 490 N N . PRO A 1 66 ? -14.203 -7.637 24 1 94.06 66 PRO A N 1
ATOM 491 C CA . PRO A 1 66 ? -13.555 -6.676 24.906 1 94.06 66 PRO A CA 1
ATOM 492 C C . PRO A 1 66 ? -13.828 -5.227 24.5 1 94.06 66 PRO A C 1
ATOM 494 O O . PRO A 1 66 ? -13.844 -4.898 23.312 1 94.06 66 PRO A O 1
ATOM 497 N N . ALA A 1 67 ? -13.992 -4.371 25.453 1 93 67 ALA A N 1
ATOM 498 C CA . ALA A 1 67 ? -14.414 -2.99 25.25 1 93 67 ALA A CA 1
ATOM 499 C C . ALA A 1 67 ? -13.414 -2.229 24.375 1 93 67 ALA A C 1
ATOM 501 O O . ALA A 1 67 ? -13.797 -1.36 23.594 1 93 67 ALA A O 1
ATOM 502 N N . GLU A 1 68 ? -12.148 -2.6 24.484 1 92.44 68 GLU A N 1
ATOM 503 C CA . GLU A 1 68 ? -11.102 -1.873 23.766 1 92.44 68 GLU A CA 1
ATOM 504 C C . GLU A 1 68 ? -11.156 -2.152 22.281 1 92.44 68 GLU A C 1
ATOM 506 O O . GLU A 1 68 ? -10.562 -1.421 21.484 1 92.44 68 GLU A O 1
ATOM 511 N N . ARG A 1 69 ? -11.875 -3.156 21.891 1 94.12 69 ARG A N 1
ATOM 512 C CA . ARG A 1 69 ? -11.969 -3.533 20.484 1 94.12 69 ARG A CA 1
ATOM 513 C C . ARG A 1 69 ? -13.234 -2.971 19.859 1 94.12 69 ARG A C 1
ATOM 515 O O . ARG A 1 69 ? -13.445 -3.102 18.641 1 94.12 69 ARG A O 1
ATOM 522 N N . VAL A 1 70 ? -14.102 -2.338 20.672 1 94.75 70 VAL A N 1
ATOM 523 C CA . VAL A 1 70 ? -15.305 -1.693 20.156 1 94.75 70 VAL A CA 1
ATOM 524 C C . VAL A 1 70 ? -15.047 -0.202 19.953 1 94.75 70 VAL A C 1
ATOM 526 O O . VAL A 1 70 ? -15.031 0.57 20.922 1 94.75 70 VAL A O 1
ATOM 529 N N . LEU A 1 71 ? -14.93 0.167 18.734 1 94.56 71 LEU A N 1
ATOM 530 C CA . LEU A 1 71 ? -14.508 1.524 18.406 1 94.56 71 LEU A CA 1
ATOM 531 C C . LEU A 1 71 ? -15.703 2.381 18 1 94.56 71 LEU A C 1
ATOM 533 O O . LEU A 1 71 ? -16.438 2.025 17.078 1 94.56 71 LEU A O 1
ATOM 537 N N . HIS A 1 72 ? -15.797 3.469 18.672 1 94.5 72 HIS A N 1
ATOM 538 C CA . HIS A 1 72 ? -16.781 4.484 18.328 1 94.5 72 HIS A CA 1
ATOM 539 C C . HIS A 1 72 ? -16.203 5.527 17.391 1 94.5 72 HIS A C 1
ATOM 541 O O . HIS A 1 72 ? -15.07 5.996 17.594 1 94.5 72 HIS A O 1
ATOM 547 N N . MET A 1 73 ? -17 5.852 16.375 1 94.25 73 MET A N 1
ATOM 548 C CA . MET A 1 73 ? -16.531 6.871 15.438 1 94.25 73 MET A CA 1
ATOM 549 C C . MET A 1 73 ? -17.688 7.527 14.703 1 94.25 73 MET A C 1
ATOM 551 O O . MET A 1 73 ? -18.844 7.266 15.008 1 94.25 73 MET A O 1
ATOM 555 N N . GLY A 1 74 ? -17.297 8.453 13.852 1 92.5 74 GLY A N 1
ATOM 556 C CA . GLY A 1 74 ? -18.312 9.086 13.031 1 92.5 74 GLY A CA 1
ATOM 557 C C . GLY A 1 74 ? -18.875 8.164 11.977 1 92.5 74 GLY A C 1
ATOM 558 O O . GLY A 1 74 ? -18.266 7.164 11.609 1 92.5 74 GLY A O 1
ATOM 559 N N . LEU A 1 75 ? -20.016 8.555 11.57 1 89.25 75 LEU A N 1
ATOM 560 C CA . LEU A 1 75 ? -20.734 7.746 10.586 1 89.25 75 LEU A CA 1
ATOM 561 C C . LEU A 1 75 ? -19.891 7.531 9.336 1 89.25 75 LEU A C 1
ATOM 563 O O . LEU A 1 75 ? -19.641 6.391 8.945 1 89.25 75 LEU A O 1
ATOM 567 N N . TRP A 1 76 ? -19.375 8.57 8.789 1 89.75 76 TRP A N 1
ATOM 568 C CA . TRP A 1 76 ? -18.641 8.484 7.539 1 89.75 76 TRP A CA 1
ATOM 569 C C . TRP A 1 76 ? -17.266 7.848 7.754 1 89.75 76 TRP A C 1
ATOM 571 O O . TRP A 1 76 ? -16.766 7.145 6.879 1 89.75 76 TRP A O 1
ATOM 581 N N . SER A 1 77 ? -16.719 8.07 8.859 1 95.19 77 SER A N 1
ATOM 582 C CA . SER A 1 77 ? -15.445 7.445 9.203 1 95.19 77 SER A CA 1
ATOM 583 C C . SER A 1 77 ? -15.562 5.926 9.211 1 95.19 77 SER A C 1
ATOM 585 O O . SER A 1 77 ? -14.672 5.227 8.719 1 95.19 77 SER A O 1
ATOM 587 N N . SER A 1 78 ? -16.625 5.473 9.727 1 93.75 78 SER A N 1
ATOM 588 C CA . SER A 1 78 ? -16.844 4.031 9.805 1 93.75 78 SER A CA 1
ATOM 589 C C . SER A 1 78 ? -17.016 3.426 8.414 1 93.75 78 SER A C 1
ATOM 591 O O . SER A 1 78 ? -16.453 2.367 8.125 1 93.75 78 SER A O 1
ATOM 593 N N . GLU A 1 79 ? -17.719 4.07 7.609 1 89.88 79 GLU A N 1
ATOM 594 C CA . GLU A 1 79 ? -17.938 3.59 6.25 1 89.88 79 GLU A CA 1
ATOM 595 C C . GLU A 1 79 ? -16.641 3.598 5.445 1 89.88 79 GLU A C 1
ATOM 597 O O . GLU A 1 79 ? -16.328 2.629 4.75 1 89.88 79 GLU A O 1
ATOM 602 N N . LEU A 1 80 ? -15.945 4.645 5.59 1 94.75 80 LEU A N 1
ATOM 603 C CA . LEU A 1 80 ? -14.703 4.77 4.84 1 94.75 80 LEU A CA 1
ATOM 604 C C . LEU A 1 80 ? -13.648 3.799 5.363 1 94.75 80 LEU A C 1
ATOM 606 O O . LEU A 1 80 ? -12.797 3.334 4.602 1 94.75 80 LEU A O 1
ATOM 610 N N . ALA A 1 81 ? -13.75 3.482 6.613 1 96.06 81 ALA A N 1
ATOM 611 C CA . ALA A 1 81 ? -12.789 2.561 7.207 1 96.06 81 ALA A CA 1
ATOM 612 C C . ALA A 1 81 ? -12.867 1.184 6.555 1 96.06 81 ALA A C 1
ATOM 614 O O . ALA A 1 81 ? -11.844 0.537 6.324 1 96.06 81 ALA A O 1
ATOM 615 N N . LYS A 1 82 ? -14.023 0.733 6.301 1 94.19 82 LYS A N 1
ATOM 616 C CA . LYS A 1 82 ? -14.188 -0.563 5.648 1 94.19 82 LYS A CA 1
ATOM 617 C C . LYS A 1 82 ? -13.594 -0.557 4.246 1 94.19 82 LYS A C 1
ATOM 619 O O . LYS A 1 82 ? -12.852 -1.473 3.873 1 94.19 82 LYS A O 1
ATOM 624 N N . LEU A 1 83 ? -13.945 0.482 3.477 1 95.5 83 LEU A N 1
ATOM 625 C CA . LEU A 1 83 ? -13.406 0.602 2.127 1 95.5 83 LEU A CA 1
ATOM 626 C C . LEU A 1 83 ? -11.883 0.713 2.156 1 95.5 83 LEU A C 1
ATOM 628 O O . LEU A 1 83 ? -11.195 0.044 1.385 1 95.5 83 LEU A O 1
ATOM 632 N N . ALA A 1 84 ? -11.422 1.504 3.07 1 97.62 84 ALA A N 1
ATOM 633 C CA . ALA A 1 84 ? -9.984 1.738 3.174 1 97.62 84 ALA A CA 1
ATOM 634 C C . ALA A 1 84 ? -9.25 0.462 3.574 1 97.62 84 ALA A C 1
ATOM 636 O O . ALA A 1 84 ? -8.18 0.158 3.033 1 97.62 84 ALA A O 1
ATOM 637 N N . ALA A 1 85 ? -9.797 -0.297 4.504 1 96.81 85 ALA A N 1
ATOM 638 C CA . ALA A 1 85 ? -9.156 -1.534 4.949 1 96.81 85 ALA A CA 1
ATOM 639 C C . ALA A 1 85 ? -8.961 -2.498 3.779 1 96.81 85 ALA A C 1
ATOM 641 O O . ALA A 1 85 ? -7.848 -2.99 3.557 1 96.81 85 ALA A O 1
ATOM 642 N N . ASN A 1 86 ? -9.984 -2.709 3.061 1 96.38 86 ASN A N 1
ATOM 643 C CA . ASN A 1 86 ? -9.914 -3.633 1.934 1 96.38 86 ASN A CA 1
ATOM 644 C C . ASN A 1 86 ? -9.023 -3.086 0.817 1 96.38 86 ASN A C 1
ATOM 646 O O . ASN A 1 86 ? -8.352 -3.85 0.126 1 96.38 86 ASN A O 1
ATOM 650 N N . ALA A 1 87 ? -9.055 -1.785 0.655 1 98.19 87 ALA A N 1
ATOM 651 C CA . ALA A 1 87 ? -8.188 -1.175 -0.35 1 98.19 87 ALA A CA 1
ATOM 652 C C . ALA A 1 87 ? -6.719 -1.356 0.011 1 98.19 87 ALA A C 1
ATOM 654 O O . ALA A 1 87 ? -5.891 -1.651 -0.856 1 98.19 87 ALA A O 1
ATOM 655 N N . PHE A 1 88 ? -6.348 -1.165 1.266 1 98.5 88 PHE A N 1
ATOM 656 C CA . PHE A 1 88 ? -4.977 -1.36 1.72 1 98.5 88 PHE A CA 1
ATOM 657 C C . PHE A 1 88 ? -4.547 -2.811 1.532 1 98.5 88 PHE A C 1
ATOM 659 O O . PHE A 1 88 ? -3.42 -3.078 1.111 1 98.5 88 PHE A O 1
ATOM 666 N N . LEU A 1 89 ? -5.426 -3.74 1.834 1 97.81 89 LEU A N 1
ATOM 667 C CA . LEU A 1 89 ? -5.109 -5.156 1.682 1 97.81 89 LEU A CA 1
ATOM 668 C C . LEU A 1 89 ? -4.906 -5.512 0.212 1 97.81 89 LEU A C 1
ATOM 670 O O . LEU A 1 89 ? -3.951 -6.207 -0.136 1 97.81 89 LEU A O 1
ATOM 674 N N . ALA A 1 90 ? -5.848 -5.051 -0.627 1 98.25 90 ALA A N 1
ATOM 675 C CA . ALA A 1 90 ? -5.699 -5.258 -2.066 1 98.25 90 ALA A CA 1
ATOM 676 C C . ALA A 1 90 ? -4.383 -4.676 -2.572 1 98.25 90 ALA A C 1
ATOM 678 O O . ALA A 1 90 ? -3.709 -5.281 -3.406 1 98.25 90 ALA A O 1
ATOM 679 N N . GLN A 1 91 ? -4.051 -3.527 -2.062 1 98.62 91 GLN A N 1
ATOM 680 C CA . GLN A 1 91 ? -2.83 -2.84 -2.465 1 98.62 91 GLN A CA 1
ATOM 681 C C . GLN A 1 91 ? -1.593 -3.641 -2.072 1 98.62 91 GLN A C 1
ATOM 683 O O . GLN A 1 91 ? -0.612 -3.684 -2.816 1 98.62 91 GLN A O 1
ATOM 688 N N . ARG A 1 92 ? -1.581 -4.246 -0.948 1 98.44 92 ARG A N 1
ATOM 689 C CA . ARG A 1 92 ? -0.461 -5.082 -0.523 1 98.44 92 ARG A CA 1
ATOM 690 C C . ARG A 1 92 ? -0.224 -6.223 -1.506 1 98.44 92 ARG A C 1
ATOM 692 O O . ARG A 1 92 ? 0.917 -6.5 -1.88 1 98.44 92 ARG A O 1
ATOM 699 N N . ILE A 1 93 ? -1.292 -6.84 -1.974 1 98.19 93 ILE A N 1
ATOM 700 C CA . ILE A 1 93 ? -1.194 -7.945 -2.92 1 98.19 93 ILE A CA 1
ATOM 701 C C . ILE A 1 93 ? -0.654 -7.434 -4.254 1 98.19 93 ILE A C 1
ATOM 703 O O . ILE A 1 93 ? 0.262 -8.031 -4.828 1 98.19 93 ILE A O 1
ATOM 707 N N . SER A 1 94 ? -1.224 -6.344 -4.719 1 98.62 94 SER A N 1
ATOM 708 C CA . SER A 1 94 ? -0.762 -5.781 -5.984 1 98.62 94 SER A CA 1
ATOM 709 C C . SER A 1 94 ? 0.702 -5.363 -5.902 1 98.62 94 SER A C 1
ATOM 711 O O . SER A 1 94 ? 1.462 -5.555 -6.852 1 98.62 94 SER A O 1
ATOM 713 N N . SER A 1 95 ? 1.063 -4.82 -4.762 1 98.75 95 SER A N 1
ATOM 714 C CA . SER A 1 95 ? 2.43 -4.34 -4.586 1 98.75 95 SER A CA 1
ATOM 715 C C . SER A 1 95 ? 3.424 -5.5 -4.562 1 98.75 95 SER A C 1
ATOM 717 O O . SER A 1 95 ? 4.461 -5.445 -5.227 1 98.75 95 SER A O 1
ATOM 719 N N . ILE A 1 96 ? 3.125 -6.535 -3.797 1 98.69 96 ILE A N 1
ATOM 720 C CA . ILE A 1 96 ? 4.059 -7.652 -3.734 1 98.69 96 ILE A CA 1
ATOM 721 C C . ILE A 1 96 ? 4.129 -8.344 -5.094 1 98.69 96 ILE A C 1
ATOM 723 O O . ILE A 1 96 ? 5.188 -8.836 -5.492 1 98.69 96 ILE A O 1
ATOM 727 N N . ASN A 1 97 ? 3.027 -8.359 -5.84 1 98.56 97 ASN A N 1
ATOM 728 C CA . ASN A 1 97 ? 3.041 -8.945 -7.172 1 98.56 97 ASN A CA 1
ATOM 729 C C . ASN A 1 97 ? 3.854 -8.094 -8.148 1 98.56 97 ASN A C 1
ATOM 731 O O . ASN A 1 97 ? 4.492 -8.633 -9.062 1 98.56 97 ASN A O 1
ATOM 735 N N . ALA A 1 98 ? 3.799 -6.816 -7.973 1 98.56 98 ALA A N 1
ATOM 736 C CA . ALA A 1 98 ? 4.672 -5.953 -8.766 1 98.56 98 ALA A CA 1
ATOM 737 C C . ALA A 1 98 ? 6.141 -6.242 -8.477 1 98.56 98 ALA A C 1
ATOM 739 O O . ALA A 1 98 ? 6.965 -6.277 -9.391 1 98.56 98 ALA A O 1
ATOM 740 N N . ILE A 1 99 ? 6.449 -6.477 -7.242 1 98.56 99 ILE A N 1
ATOM 741 C CA . ILE A 1 99 ? 7.805 -6.836 -6.84 1 98.56 99 ILE A CA 1
ATOM 742 C C . ILE A 1 99 ? 8.164 -8.211 -7.398 1 98.56 99 ILE A C 1
ATOM 744 O O . ILE A 1 99 ? 9.305 -8.453 -7.785 1 98.56 99 ILE A O 1
ATOM 748 N N . ALA A 1 100 ? 7.152 -9.094 -7.426 1 98.38 100 ALA A N 1
ATOM 749 C CA . ALA A 1 100 ? 7.367 -10.438 -7.945 1 98.38 100 ALA A CA 1
ATOM 750 C C . ALA A 1 100 ? 7.84 -10.398 -9.398 1 98.38 100 ALA A C 1
ATOM 752 O O . ALA A 1 100 ? 8.734 -11.148 -9.789 1 98.38 100 ALA A O 1
ATOM 753 N N . ALA A 1 101 ? 7.223 -9.578 -10.172 1 97.25 101 ALA A N 1
ATOM 754 C CA . ALA A 1 101 ? 7.637 -9.43 -11.562 1 97.25 101 ALA A CA 1
ATOM 755 C C . ALA A 1 101 ? 9.102 -9 -11.656 1 97.25 101 ALA A C 1
ATOM 757 O O . ALA A 1 101 ? 9.844 -9.492 -12.5 1 97.25 101 ALA A O 1
ATOM 758 N N . LEU A 1 102 ? 9.461 -8.133 -10.797 1 96.38 102 LEU A N 1
ATOM 759 C CA . LEU A 1 102 ? 10.836 -7.664 -10.742 1 96.38 102 LEU A CA 1
ATOM 760 C C . LEU A 1 102 ? 11.781 -8.789 -10.32 1 96.38 102 LEU A C 1
ATOM 762 O O . LEU A 1 102 ? 12.883 -8.906 -10.852 1 96.38 102 LEU A O 1
ATOM 766 N N . CYS A 1 103 ? 11.367 -9.57 -9.375 1 96.56 103 CYS A N 1
ATOM 767 C CA . CYS A 1 103 ? 12.172 -10.703 -8.906 1 96.56 103 CYS A CA 1
ATOM 768 C C . CYS A 1 103 ? 12.438 -11.68 -10.039 1 96.56 103 CYS A C 1
ATOM 770 O O . CYS A 1 103 ? 13.555 -12.18 -10.188 1 96.56 103 CYS A O 1
ATOM 772 N N . GLU A 1 104 ? 11.477 -11.977 -10.844 1 94.06 104 GLU A N 1
ATOM 773 C CA . GLU A 1 104 ? 11.633 -12.898 -11.961 1 94.06 104 GLU A CA 1
ATOM 774 C C . GLU A 1 104 ? 12.719 -12.422 -12.922 1 94.06 104 GLU A C 1
ATOM 776 O O . GLU A 1 104 ? 13.523 -13.227 -13.414 1 94.06 104 GLU A O 1
ATOM 781 N N . GLU A 1 105 ? 12.719 -11.156 -13.117 1 91.5 105 GLU A N 1
ATOM 782 C CA . GLU A 1 105 ? 13.633 -10.594 -14.109 1 91.5 105 GLU A CA 1
ATOM 783 C C . GLU A 1 105 ? 15.047 -10.461 -13.539 1 91.5 105 GLU A C 1
ATOM 785 O O . GLU A 1 105 ? 16.016 -10.477 -14.289 1 91.5 105 GLU A O 1
ATOM 790 N N . THR A 1 106 ? 15.195 -10.367 -12.227 1 89.44 106 THR A N 1
ATOM 791 C CA . THR A 1 106 ? 16.5 -10.078 -11.625 1 89.44 106 THR A CA 1
ATOM 792 C C . THR A 1 106 ? 17.125 -11.352 -11.062 1 89.44 106 THR A C 1
ATOM 794 O O . THR A 1 106 ? 18.312 -11.375 -10.742 1 89.44 106 THR A O 1
ATOM 797 N N . GLY A 1 107 ? 16.328 -12.344 -10.914 1 90.12 107 GLY A N 1
ATOM 798 C CA . GLY A 1 107 ? 16.812 -13.57 -10.305 1 90.12 107 GLY A CA 1
ATOM 799 C C . GLY A 1 107 ? 16.625 -13.594 -8.797 1 90.12 107 GLY A C 1
ATOM 800 O O . GLY A 1 107 ? 17.141 -14.484 -8.117 1 90.12 107 GLY A O 1
ATOM 801 N N . ALA A 1 108 ? 15.945 -12.633 -8.305 1 94.88 108 ALA A N 1
ATOM 802 C CA . ALA A 1 108 ? 15.562 -12.625 -6.895 1 94.88 108 ALA A CA 1
ATOM 803 C C . ALA A 1 108 ? 14.383 -13.555 -6.641 1 94.88 108 ALA A C 1
ATOM 805 O O . ALA A 1 108 ? 13.836 -14.141 -7.578 1 94.88 108 ALA A O 1
ATOM 806 N N . ASP A 1 109 ? 14.172 -13.781 -5.391 1 96.75 109 ASP A N 1
ATOM 807 C CA . ASP A 1 109 ? 13.062 -14.625 -4.945 1 96.75 109 ASP A CA 1
ATOM 808 C C . ASP A 1 109 ? 12.07 -13.82 -4.105 1 96.75 109 ASP A C 1
ATOM 810 O O . ASP A 1 109 ? 12.391 -13.391 -2.992 1 96.75 109 ASP A O 1
ATOM 814 N N . VAL A 1 110 ? 10.852 -13.758 -4.566 1 98.31 110 VAL A N 1
ATOM 815 C CA . VAL A 1 110 ? 9.859 -12.883 -3.939 1 98.31 110 VAL A CA 1
ATOM 816 C C . VAL A 1 110 ? 9.516 -13.406 -2.547 1 98.31 110 VAL A C 1
ATOM 818 O O . VAL A 1 110 ? 9.141 -12.633 -1.663 1 98.31 110 VAL A O 1
ATOM 821 N N . GLU A 1 111 ? 9.602 -14.688 -2.373 1 97.25 111 GLU A N 1
ATOM 822 C CA . GLU A 1 111 ? 9.328 -15.234 -1.047 1 97.25 111 GLU A CA 1
ATOM 823 C C . GLU A 1 111 ? 10.352 -14.742 -0.025 1 97.25 111 GLU A C 1
ATOM 825 O O . GLU A 1 111 ? 10 -14.453 1.122 1 97.25 111 GLU A O 1
ATOM 830 N N . GLN A 1 112 ? 11.578 -14.641 -0.488 1 96.25 112 GLN A N 1
ATOM 831 C CA . GLN A 1 112 ? 12.609 -14.078 0.379 1 96.25 112 GLN A CA 1
ATOM 832 C C . GLN A 1 112 ? 12.352 -12.602 0.647 1 96.25 112 GLN A C 1
ATOM 834 O O . GLN A 1 112 ? 12.438 -12.148 1.791 1 96.25 112 GLN A O 1
ATOM 839 N N . VAL A 1 113 ? 12.031 -11.906 -0.385 1 97.69 113 VAL A N 1
ATOM 840 C CA . VAL A 1 113 ? 11.789 -10.469 -0.271 1 97.69 113 VAL A CA 1
ATOM 841 C C . VAL A 1 113 ? 10.57 -10.219 0.617 1 97.69 113 VAL A C 1
ATOM 843 O O . VAL A 1 113 ? 10.625 -9.406 1.539 1 97.69 113 VAL A O 1
ATOM 846 N N . GLY A 1 114 ? 9.492 -10.977 0.311 1 98 114 GLY A N 1
ATOM 847 C CA . GLY A 1 114 ? 8.281 -10.844 1.114 1 98 114 GLY A CA 1
ATOM 848 C C . GLY A 1 114 ? 8.516 -11.133 2.586 1 98 114 GLY A C 1
ATOM 849 O O . GLY A 1 114 ? 8 -10.422 3.451 1 98 114 GLY A O 1
ATOM 850 N N . HIS A 1 115 ? 9.258 -12.133 2.83 1 96.56 115 HIS A N 1
ATOM 851 C CA . HIS A 1 115 ? 9.586 -12.469 4.211 1 96.56 115 HIS A CA 1
ATOM 852 C C . HIS A 1 115 ? 10.391 -11.359 4.875 1 96.56 115 HIS A C 1
ATOM 854 O O . HIS A 1 115 ? 10.109 -10.977 6.012 1 96.56 115 HIS A O 1
ATOM 860 N N . ALA A 1 116 ? 11.359 -10.883 4.176 1 95.69 116 ALA A N 1
ATOM 861 C CA . ALA A 1 116 ? 12.219 -9.828 4.707 1 95.69 116 ALA A CA 1
ATOM 862 C C . ALA A 1 116 ? 11.406 -8.594 5.07 1 95.69 116 ALA A C 1
ATOM 864 O O . ALA A 1 116 ? 11.508 -8.086 6.191 1 95.69 116 ALA A O 1
ATOM 865 N N . ILE A 1 117 ? 10.578 -8.141 4.211 1 96.69 117 ILE A N 1
ATOM 866 C CA . ILE A 1 117 ? 9.852 -6.902 4.484 1 96.69 117 ILE A CA 1
ATOM 867 C C . ILE A 1 117 ? 8.734 -7.172 5.488 1 96.69 117 ILE A C 1
ATOM 869 O O . ILE A 1 117 ? 8.352 -6.281 6.254 1 96.69 117 ILE A O 1
ATOM 873 N N . GLY A 1 118 ? 8.289 -8.414 5.516 1 96.31 118 GLY A N 1
ATOM 874 C CA . GLY A 1 118 ? 7.266 -8.797 6.473 1 96.31 118 GLY A CA 1
ATOM 875 C C . GLY A 1 118 ? 7.754 -8.789 7.91 1 96.31 118 GLY A C 1
ATOM 876 O O . GLY A 1 118 ? 6.949 -8.695 8.844 1 96.31 118 GLY A O 1
ATOM 877 N N . THR A 1 119 ? 9.031 -8.844 8.117 1 93.5 119 THR A N 1
ATOM 878 C CA . THR A 1 119 ? 9.602 -8.828 9.461 1 93.5 119 THR A CA 1
ATOM 879 C C . THR A 1 119 ? 9.742 -7.395 9.969 1 93.5 119 THR A C 1
ATOM 881 O O . THR A 1 119 ? 10.023 -7.172 11.148 1 93.5 119 THR A O 1
ATOM 884 N N . ASP A 1 120 ? 9.617 -6.453 9.07 1 92.69 120 ASP A N 1
ATOM 885 C CA . ASP A 1 120 ? 9.492 -5.059 9.484 1 92.69 120 ASP A CA 1
ATOM 886 C C . ASP A 1 120 ? 8.141 -4.805 10.156 1 92.69 120 ASP A C 1
ATOM 888 O O . ASP A 1 120 ? 7.098 -4.855 9.508 1 92.69 120 ASP A O 1
ATOM 892 N N . SER A 1 121 ? 8.18 -4.492 11.422 1 91.62 121 SER A N 1
ATOM 893 C CA . SER A 1 121 ? 6.953 -4.367 12.203 1 91.62 121 SER A CA 1
ATOM 894 C C . SER A 1 121 ? 6.074 -3.234 11.688 1 91.62 121 SER A C 1
ATOM 896 O O . SER A 1 121 ? 4.875 -3.193 11.969 1 91.62 121 SER A O 1
ATOM 898 N N . ARG A 1 122 ? 6.59 -2.344 10.992 1 93.75 122 ARG A N 1
ATOM 899 C CA . ARG A 1 122 ? 5.832 -1.236 10.414 1 93.75 122 ARG A CA 1
ATOM 900 C C . ARG A 1 122 ? 5 -1.702 9.227 1 93.75 122 ARG A C 1
ATOM 902 O O . ARG A 1 122 ? 4.043 -1.031 8.828 1 93.75 122 ARG A O 1
ATOM 909 N N . ILE A 1 123 ? 5.375 -2.859 8.625 1 96.38 123 ILE A N 1
ATOM 910 C CA . ILE A 1 123 ? 4.695 -3.404 7.457 1 96.38 123 ILE A CA 1
ATOM 911 C C . ILE A 1 123 ? 3.879 -4.633 7.859 1 96.38 123 ILE A C 1
ATOM 913 O O . ILE A 1 123 ? 2.662 -4.664 7.668 1 96.38 123 ILE A O 1
ATOM 917 N N . GLY A 1 124 ? 4.555 -5.609 8.461 1 95.31 124 GLY A N 1
ATOM 918 C CA . GLY A 1 124 ? 3.906 -6.848 8.867 1 95.31 124 GLY A CA 1
ATOM 919 C C . GLY A 1 124 ? 3.922 -7.918 7.793 1 95.31 124 GLY A C 1
ATOM 920 O O . GLY A 1 124 ? 4.109 -7.613 6.613 1 95.31 124 GLY A O 1
ATOM 921 N N . PRO A 1 125 ? 3.609 -9.148 8.109 1 95.81 125 PRO A N 1
ATOM 922 C CA . PRO A 1 125 ? 3.869 -10.281 7.211 1 95.81 125 PRO A CA 1
ATOM 923 C C . PRO A 1 125 ? 2.645 -10.672 6.387 1 95.81 125 PRO A C 1
ATOM 925 O O . PRO A 1 125 ? 2.754 -11.469 5.453 1 95.81 125 PRO A O 1
ATOM 928 N N . ARG A 1 126 ? 1.523 -10.164 6.727 1 95.25 126 ARG A N 1
ATOM 929 C CA . ARG A 1 126 ? 0.302 -10.672 6.105 1 95.25 126 ARG A CA 1
ATOM 930 C C . ARG A 1 126 ? 0.051 -10 4.762 1 95.25 126 ARG A C 1
ATOM 932 O O . ARG A 1 126 ? 0.453 -8.852 4.551 1 95.25 126 ARG A O 1
ATOM 939 N N . PHE A 1 127 ? -0.577 -10.742 3.812 1 96.19 127 PHE A N 1
ATOM 940 C CA . PHE A 1 127 ? -0.964 -10.281 2.482 1 96.19 127 PHE A CA 1
ATOM 941 C C . PHE A 1 127 ? 0.262 -9.891 1.667 1 96.19 127 PHE A C 1
ATOM 943 O O . PHE A 1 127 ? 0.228 -8.914 0.915 1 96.19 127 PHE A O 1
ATOM 950 N N . LEU A 1 128 ? 1.38 -10.609 1.9 1 97.5 128 LEU A N 1
ATOM 951 C CA . LEU A 1 128 ? 2.611 -10.383 1.153 1 97.5 128 LEU A CA 1
ATOM 952 C C . LEU A 1 128 ? 3.008 -11.625 0.365 1 97.5 128 LEU A C 1
ATOM 954 O O . LEU A 1 128 ? 4.188 -11.828 0.073 1 97.5 128 LEU A O 1
ATOM 958 N N . LYS A 1 129 ? 2.043 -12.438 0.095 1 95.94 129 LYS A N 1
ATOM 959 C CA . LYS A 1 129 ? 2.287 -13.617 -0.734 1 95.94 129 LYS A CA 1
ATOM 960 C C . LYS A 1 129 ? 1.953 -13.344 -2.197 1 95.94 129 LYS A C 1
ATOM 962 O O . LYS A 1 129 ? 0.803 -13.047 -2.531 1 95.94 129 LYS A O 1
ATOM 967 N N . ALA A 1 130 ? 2.945 -13.445 -2.98 1 97 130 ALA A N 1
ATOM 968 C CA . ALA A 1 130 ? 2.75 -13.219 -4.41 1 97 130 ALA A CA 1
ATOM 969 C C . ALA A 1 130 ? 1.971 -14.367 -5.047 1 97 130 ALA A C 1
ATOM 971 O O . ALA A 1 130 ? 2.074 -15.516 -4.605 1 97 130 ALA A O 1
ATOM 972 N N . GLY A 1 131 ? 1.196 -14.031 -6.086 1 96.12 131 GLY A N 1
ATOM 973 C CA . GLY A 1 131 ? 0.406 -15.008 -6.82 1 96.12 131 GLY A CA 1
ATOM 974 C C . GLY A 1 131 ? -0.163 -14.453 -8.117 1 96.12 131 GLY A C 1
ATOM 975 O O . GLY A 1 131 ? 0.408 -13.539 -8.711 1 96.12 131 GLY A O 1
ATOM 976 N N . CYS A 1 132 ? -1.222 -15.133 -8.562 1 94.81 132 CYS A N 1
ATOM 977 C CA . CYS A 1 132 ? -1.825 -14.758 -9.836 1 94.81 132 CYS A CA 1
ATOM 978 C C . CYS A 1 132 ? -2.887 -13.688 -9.648 1 94.81 132 CYS A C 1
ATOM 980 O O . CYS A 1 132 ? -3.863 -13.633 -10.398 1 94.81 132 CYS A O 1
ATOM 982 N N . GLY A 1 133 ? -2.658 -12.867 -8.578 1 93.62 133 GLY A N 1
ATOM 983 C CA . GLY A 1 133 ? -3.594 -11.773 -8.352 1 93.62 133 GLY A CA 1
ATOM 984 C C . GLY A 1 133 ? -4.633 -12.094 -7.293 1 93.62 133 GLY A C 1
ATOM 985 O O . GLY A 1 133 ? -4.684 -13.211 -6.781 1 93.62 133 GLY A O 1
ATOM 986 N N . PHE A 1 134 ? -5.441 -11.078 -6.949 1 94.88 134 PHE A N 1
ATOM 987 C CA . PHE A 1 134 ? -6.504 -11.281 -5.977 1 94.88 134 PHE A CA 1
ATOM 988 C C . PHE A 1 134 ? -7.867 -11.328 -6.66 1 94.88 134 PHE A C 1
ATOM 990 O O . PHE A 1 134 ? -8.023 -10.812 -7.77 1 94.88 134 PHE A O 1
ATOM 997 N N . GLY A 1 135 ? -8.758 -12.031 -6.047 1 94.5 135 GLY A N 1
ATOM 998 C CA . GLY A 1 135 ? -10.156 -12.109 -6.434 1 94.5 135 GLY A CA 1
ATOM 999 C C . GLY A 1 135 ? -11.109 -12 -5.254 1 94.5 135 GLY A C 1
ATOM 1000 O O . GLY A 1 135 ? -10.789 -11.367 -4.25 1 94.5 135 GLY A O 1
ATOM 1001 N N . GLY A 1 136 ? -12.336 -12.422 -5.477 1 90.88 136 GLY A N 1
ATOM 1002 C CA . GLY A 1 136 ? -13.32 -12.383 -4.41 1 90.88 136 GLY A CA 1
ATOM 1003 C C . GLY A 1 136 ? -14.234 -11.172 -4.484 1 90.88 136 GLY A C 1
ATOM 1004 O O . GLY A 1 136 ? -13.953 -10.227 -5.223 1 90.88 136 GLY A O 1
ATOM 1005 N N . PRO A 1 137 ? -15.203 -11.172 -3.725 1 86.38 137 PRO A N 1
ATOM 1006 C CA . PRO A 1 137 ? -16.25 -10.164 -3.85 1 86.38 137 PRO A CA 1
ATOM 1007 C C . PRO A 1 137 ? -15.898 -8.852 -3.156 1 86.38 137 PRO A C 1
ATOM 1009 O O . PRO A 1 137 ? -16.547 -7.832 -3.385 1 86.38 137 PRO A O 1
ATOM 1012 N N . ALA A 1 138 ? -14.891 -8.867 -2.383 1 89.25 138 ALA A N 1
ATOM 1013 C CA . ALA A 1 138 ? -14.734 -7.727 -1.487 1 89.25 138 ALA A CA 1
ATOM 1014 C C . ALA A 1 138 ? -13.625 -6.793 -1.974 1 89.25 138 ALA A C 1
ATOM 1016 O O . ALA A 1 138 ? -13.859 -5.602 -2.188 1 89.25 138 ALA A O 1
ATOM 1017 N N . LEU A 1 139 ? -12.438 -7.297 -2.281 1 94.31 139 LEU A N 1
ATOM 1018 C CA . LEU A 1 139 ? -11.266 -6.449 -2.463 1 94.31 139 LEU A CA 1
ATOM 1019 C C . LEU A 1 139 ? -11.43 -5.547 -3.682 1 94.31 139 LEU A C 1
ATOM 1021 O O . LEU A 1 139 ? -11.391 -4.32 -3.561 1 94.31 139 LEU A O 1
ATOM 1025 N N . GLN A 1 140 ? -11.711 -6.148 -4.777 1 94.56 140 GLN A N 1
ATOM 1026 C CA . GLN A 1 140 ? -11.82 -5.348 -5.992 1 94.56 140 GLN A CA 1
ATOM 1027 C C . GLN A 1 140 ? -13.008 -4.391 -5.914 1 94.56 140 GLN A C 1
ATOM 1029 O O . GLN A 1 140 ? -12.898 -3.223 -6.285 1 94.56 140 GLN A O 1
ATOM 1034 N N . LYS A 1 141 ? -14.102 -4.902 -5.449 1 92.56 141 LYS A N 1
ATOM 1035 C CA . LYS A 1 141 ? -15.312 -4.102 -5.32 1 92.56 141 LYS A CA 1
ATOM 1036 C C . LYS A 1 141 ? -15.07 -2.863 -4.461 1 92.56 141 LYS A C 1
ATOM 1038 O O . LYS A 1 141 ? -15.461 -1.757 -4.836 1 92.56 141 LYS A O 1
ATOM 1043 N N . HIS A 1 142 ? -14.438 -3.035 -3.369 1 94.5 142 HIS A N 1
ATOM 1044 C CA . HIS A 1 142 ? -14.234 -1.925 -2.447 1 94.5 142 HIS A CA 1
ATOM 1045 C C . HIS A 1 142 ? -13.234 -0.92 -3.008 1 94.5 142 HIS A C 1
ATOM 1047 O O . HIS A 1 142 ? -13.367 0.285 -2.789 1 94.5 142 HIS A O 1
ATOM 1053 N N . VAL A 1 143 ? -12.172 -1.381 -3.717 1 97.5 143 VAL A N 1
ATOM 1054 C CA . VAL A 1 143 ? -11.242 -0.461 -4.363 1 97.5 143 VAL A CA 1
ATOM 1055 C C . VAL A 1 143 ? -11.977 0.361 -5.418 1 97.5 143 VAL A C 1
ATOM 1057 O O . VAL A 1 143 ? -11.828 1.582 -5.484 1 97.5 143 VAL A O 1
ATOM 1060 N N . LEU A 1 144 ? -12.773 -0.299 -6.199 1 95.81 144 LEU A N 1
ATOM 1061 C CA . LEU A 1 144 ? -13.492 0.389 -7.266 1 95.81 144 LEU A CA 1
ATOM 1062 C C . LEU A 1 144 ? -14.523 1.353 -6.691 1 95.81 144 LEU A C 1
ATOM 1064 O O . LEU A 1 144 ? -14.781 2.41 -7.273 1 95.81 144 LEU A O 1
ATOM 1068 N N . ASN A 1 145 ? -15.133 0.972 -5.566 1 94.88 145 ASN A N 1
ATOM 1069 C CA . ASN A 1 145 ? -16.016 1.905 -4.871 1 94.88 145 ASN A CA 1
ATOM 1070 C C . ASN A 1 145 ? -15.266 3.158 -4.426 1 94.88 145 ASN A C 1
ATOM 1072 O O . ASN A 1 145 ? -15.781 4.27 -4.547 1 94.88 145 ASN A O 1
ATOM 1076 N N . LEU A 1 146 ? -14.125 2.961 -3.92 1 96.5 146 LEU A N 1
ATOM 1077 C CA . LEU A 1 146 ? -13.297 4.09 -3.516 1 96.5 146 LEU A CA 1
ATOM 1078 C C . LEU A 1 146 ? -12.977 4.98 -4.707 1 96.5 146 LEU A C 1
ATOM 1080 O O . LEU A 1 146 ? -13.031 6.207 -4.605 1 96.5 146 LEU A O 1
ATOM 1084 N N . VAL A 1 147 ? -12.617 4.34 -5.82 1 97.25 147 VAL A N 1
ATOM 1085 C CA . VAL A 1 147 ? -12.328 5.07 -7.051 1 97.25 147 VAL A CA 1
ATOM 1086 C C . VAL A 1 147 ? -13.547 5.895 -7.461 1 97.25 147 VAL A C 1
ATOM 1088 O O . VAL A 1 147 ? -1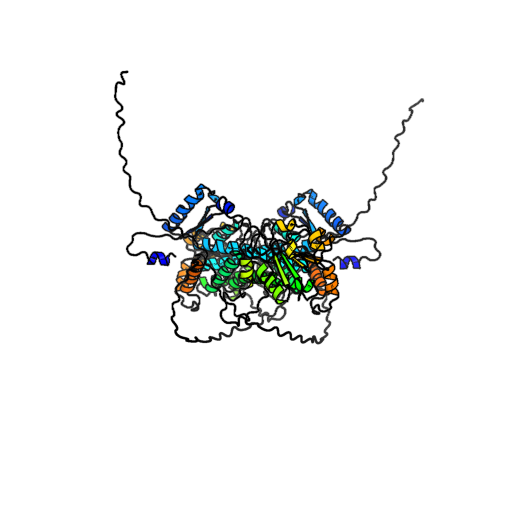3.422 7.086 -7.758 1 97.25 147 VAL A O 1
ATOM 1091 N N . TYR A 1 148 ? -14.656 5.266 -7.395 1 95.25 148 TYR A N 1
ATOM 1092 C CA . TYR A 1 148 ? -15.898 5.914 -7.793 1 95.25 148 TYR A CA 1
ATOM 1093 C C . TYR A 1 148 ? -16.188 7.125 -6.914 1 95.25 148 TYR A C 1
ATOM 1095 O O . TYR A 1 148 ? -16.531 8.195 -7.418 1 95.25 148 TYR A O 1
ATOM 1103 N N . ILE A 1 149 ? -16.031 6.977 -5.621 1 94.44 149 ILE A N 1
ATOM 1104 C CA . ILE A 1 149 ? -16.312 8.055 -4.68 1 94.44 149 ILE A CA 1
ATOM 1105 C C . ILE A 1 149 ? -15.328 9.203 -4.918 1 94.44 149 ILE A C 1
ATOM 1107 O O . ILE A 1 149 ? -15.727 10.375 -4.945 1 94.44 149 ILE A O 1
ATOM 1111 N N . CYS A 1 150 ? -14.086 8.875 -5.082 1 96.88 150 CYS A N 1
ATOM 1112 C CA . CYS A 1 150 ? -13.086 9.898 -5.363 1 96.88 150 CYS A CA 1
ATOM 1113 C C . CYS A 1 150 ? -13.438 10.68 -6.625 1 96.88 150 CYS A C 1
ATOM 1115 O O . CYS A 1 150 ? -13.398 11.906 -6.629 1 96.88 150 CYS A O 1
ATOM 1117 N N . GLU A 1 151 ? -13.82 9.984 -7.645 1 94.81 151 GLU A N 1
ATOM 1118 C CA . GLU A 1 151 ? -14.18 10.625 -8.898 1 94.81 151 GLU A CA 1
ATOM 1119 C C . GLU A 1 151 ? -15.398 11.531 -8.727 1 94.81 151 GLU A C 1
ATOM 1121 O O . GLU A 1 151 ? -15.422 12.648 -9.234 1 94.81 151 GLU A O 1
ATOM 1126 N N . SER A 1 152 ? -16.328 11.031 -8.016 1 93.19 152 SER A N 1
ATOM 1127 C CA . SER A 1 152 ? -17.578 11.766 -7.816 1 93.19 152 SER A CA 1
ATOM 1128 C C . SER A 1 152 ? -17.344 13.047 -7.027 1 93.19 152 SER A C 1
ATOM 1130 O O . SER A 1 152 ? -18.094 14.023 -7.172 1 93.19 152 SER A O 1
ATOM 1132 N N . LEU A 1 153 ? -16.297 13.07 -6.238 1 93.12 153 LEU A N 1
ATOM 1133 C CA . LEU A 1 153 ? -16 14.227 -5.398 1 93.12 153 LEU A CA 1
ATOM 1134 C C . LEU A 1 153 ? -14.922 15.102 -6.035 1 93.12 153 LEU A C 1
ATOM 1136 O O . LEU A 1 153 ? -14.383 16 -5.387 1 93.12 153 LEU A O 1
ATOM 1140 N N . GLY A 1 154 ? -14.562 14.75 -7.258 1 94 154 GLY A N 1
ATOM 1141 C CA . GLY A 1 154 ? -13.602 15.547 -8.008 1 94 154 GLY A CA 1
ATOM 1142 C C . GLY A 1 154 ? -12.164 15.297 -7.594 1 94 154 GLY A C 1
ATOM 1143 O O . GLY A 1 154 ? -11.273 16.078 -7.941 1 94 154 GLY A O 1
ATOM 1144 N N . LEU A 1 155 ? -11.93 14.289 -6.836 1 97.19 155 LEU A N 1
ATOM 1145 C CA . LEU A 1 155 ? -10.578 13.914 -6.426 1 97.19 155 LEU A CA 1
ATOM 1146 C C . LEU A 1 155 ? -9.938 12.977 -7.445 1 97.19 155 LEU A C 1
ATOM 1148 O O . LEU A 1 155 ? -9.648 11.82 -7.133 1 97.19 155 LEU A O 1
ATOM 1152 N N . LYS A 1 156 ? -9.594 13.523 -8.531 1 97.38 156 LYS A N 1
ATOM 1153 C CA . LYS A 1 156 ? -9.164 12.742 -9.688 1 97.38 156 LYS A CA 1
ATOM 1154 C C . LYS A 1 156 ? -7.832 12.039 -9.414 1 97.38 156 LYS A C 1
ATOM 1156 O O . LYS A 1 156 ? -7.633 10.898 -9.828 1 97.38 156 LYS A O 1
ATOM 1161 N N . GLN A 1 157 ? -6.957 12.711 -8.75 1 97.38 157 GLN A N 1
ATOM 1162 C CA . GLN A 1 157 ? -5.648 12.133 -8.477 1 97.38 157 GLN A CA 1
ATOM 1163 C C . GLN A 1 157 ? -5.758 10.938 -7.531 1 97.38 157 GLN A C 1
ATOM 1165 O O . GLN A 1 157 ? -5.102 9.914 -7.738 1 97.38 157 GLN A O 1
ATOM 1170 N N . ALA A 1 158 ? -6.586 11.086 -6.535 1 98.12 158 ALA A N 1
ATOM 1171 C CA . ALA A 1 158 ? -6.812 9.977 -5.609 1 98.12 158 ALA A CA 1
ATOM 1172 C C . ALA A 1 158 ? -7.484 8.805 -6.312 1 98.12 158 ALA A C 1
ATOM 1174 O O . ALA A 1 158 ? -7.141 7.645 -6.066 1 98.12 158 ALA A O 1
ATOM 1175 N N . ALA A 1 159 ? -8.422 9.125 -7.191 1 98.31 159 ALA A N 1
ATOM 1176 C CA . ALA A 1 159 ? -9.102 8.086 -7.961 1 98.31 159 ALA A CA 1
ATOM 1177 C C . ALA A 1 159 ? -8.109 7.301 -8.812 1 98.31 159 ALA A C 1
ATOM 1179 O O . ALA A 1 159 ? -8.125 6.066 -8.812 1 98.31 159 ALA A O 1
ATOM 1180 N N . ALA A 1 160 ? -7.293 7.988 -9.492 1 98.12 160 ALA A N 1
ATOM 1181 C CA . ALA A 1 160 ? -6.297 7.355 -10.352 1 98.12 160 ALA A CA 1
ATOM 1182 C C . ALA A 1 160 ? -5.336 6.496 -9.531 1 98.12 160 ALA A C 1
ATOM 1184 O O . ALA A 1 160 ? -4.945 5.41 -9.961 1 98.12 160 ALA A O 1
ATOM 1185 N N . TYR A 1 161 ? -4.953 6.988 -8.477 1 98.5 161 TYR A N 1
ATOM 1186 C CA . TYR A 1 161 ? -4.043 6.281 -7.586 1 98.5 161 TYR A CA 1
ATOM 1187 C C . TYR A 1 161 ? -4.609 4.922 -7.195 1 98.5 161 TYR A C 1
ATOM 1189 O O . TYR A 1 161 ? -3.939 3.896 -7.34 1 98.5 161 TYR A O 1
ATOM 1197 N N . TRP A 1 162 ? -5.836 4.898 -6.719 1 98.62 162 TRP A N 1
ATOM 1198 C CA . TRP A 1 162 ? -6.457 3.652 -6.281 1 98.62 162 TRP A CA 1
ATOM 1199 C C . TRP A 1 162 ? -6.777 2.754 -7.473 1 98.62 162 TRP A C 1
ATOM 1201 O O . TRP A 1 162 ? -6.707 1.527 -7.371 1 98.62 162 TRP A O 1
ATOM 1211 N N . GLN A 1 163 ? -7.113 3.32 -8.586 1 98.44 163 GLN A N 1
ATOM 1212 C CA . GLN A 1 163 ? -7.383 2.541 -9.789 1 98.44 163 GLN A CA 1
ATOM 1213 C C . GLN A 1 163 ? -6.18 1.687 -10.172 1 98.44 163 GLN A C 1
ATOM 1215 O O . GLN A 1 163 ? -6.336 0.579 -10.688 1 98.44 163 GLN A O 1
ATOM 1220 N N . GLN A 1 164 ? -5.027 2.158 -9.875 1 98.25 164 GLN A N 1
ATOM 1221 C CA . GLN A 1 164 ? -3.809 1.444 -10.227 1 98.25 164 GLN A CA 1
ATOM 1222 C C . GLN A 1 164 ? -3.738 0.091 -9.523 1 98.25 164 GLN A C 1
ATOM 1224 O O . GLN A 1 164 ? -3.152 -0.858 -10.055 1 98.25 164 GLN A O 1
ATOM 1229 N N . VAL A 1 165 ? -4.363 -0.021 -8.367 1 98.56 165 VAL A N 1
ATOM 1230 C CA . VAL A 1 165 ? -4.359 -1.271 -7.617 1 98.56 165 VAL A CA 1
ATOM 1231 C C . VAL A 1 165 ? -5.062 -2.361 -8.422 1 98.56 165 VAL A C 1
ATOM 1233 O O . VAL A 1 165 ? -4.582 -3.494 -8.5 1 98.56 165 VAL A O 1
ATOM 1236 N N . VAL A 1 166 ? -6.137 -1.991 -9.039 1 97.69 166 VAL A N 1
ATOM 1237 C CA . VAL A 1 166 ? -6.91 -2.934 -9.844 1 97.69 166 VAL A CA 1
ATOM 1238 C C . VAL A 1 166 ? -6.203 -3.188 -11.172 1 97.69 166 VAL A C 1
ATOM 1240 O O . VAL A 1 166 ? -6.148 -4.324 -11.648 1 97.69 166 VAL A O 1
ATOM 1243 N N . ASP A 1 167 ? -5.629 -2.158 -11.719 1 97.75 167 ASP A N 1
ATOM 1244 C CA . ASP A 1 167 ? -4.945 -2.293 -13 1 97.75 167 ASP A CA 1
ATOM 1245 C C . ASP A 1 167 ? -3.766 -3.256 -12.898 1 97.75 167 ASP A C 1
ATOM 1247 O O . ASP A 1 167 ? -3.549 -4.078 -13.789 1 97.75 167 ASP A O 1
ATOM 1251 N N . VAL A 1 168 ? -3.035 -3.16 -11.891 1 98.19 168 VAL A N 1
ATOM 1252 C CA . VAL A 1 168 ? -1.885 -4.039 -11.703 1 98.19 168 VAL A CA 1
ATOM 1253 C C . VAL A 1 168 ? -2.359 -5.469 -11.461 1 98.19 168 VAL A C 1
ATOM 1255 O O . VAL A 1 168 ? -1.717 -6.426 -11.906 1 98.19 168 VAL A O 1
ATOM 1258 N N . ASN A 1 169 ? -3.434 -5.578 -10.719 1 98.06 169 ASN A N 1
ATOM 1259 C CA . ASN A 1 169 ? -3.992 -6.91 -10.516 1 98.06 169 ASN A CA 1
ATOM 1260 C C . ASN A 1 169 ? -4.34 -7.578 -11.844 1 98.06 169 ASN A C 1
ATOM 1262 O O . ASN A 1 169 ? -4.043 -8.758 -12.047 1 98.06 169 ASN A O 1
ATOM 1266 N N . ASP A 1 170 ? -4.93 -6.855 -12.719 1 96.94 170 ASP A N 1
ATOM 1267 C CA . ASP A 1 170 ? -5.258 -7.367 -14.047 1 96.94 170 ASP A CA 1
ATOM 1268 C C . ASP A 1 170 ? -3.99 -7.672 -14.844 1 96.94 170 ASP A C 1
ATOM 1270 O O . ASP A 1 170 ? -3.918 -8.688 -15.531 1 96.94 170 ASP A O 1
ATOM 1274 N N . TRP A 1 171 ? -3.105 -6.801 -14.742 1 97.81 171 TRP A N 1
ATOM 1275 C CA . TRP A 1 171 ? -1.825 -6.98 -15.414 1 97.81 171 TRP A CA 1
ATOM 1276 C C . TRP A 1 171 ? -1.146 -8.266 -14.961 1 97.81 171 TRP A C 1
ATOM 1278 O O . TRP A 1 171 ? -0.581 -9 -15.781 1 97.81 171 TRP A O 1
ATOM 1288 N N . VAL A 1 172 ? -1.204 -8.555 -13.703 1 97.75 172 VAL A N 1
ATOM 1289 C CA . VAL A 1 172 ? -0.589 -9.742 -13.117 1 97.75 172 VAL A CA 1
ATOM 1290 C C . VAL A 1 172 ? -1.241 -10.992 -13.688 1 97.75 172 VAL A C 1
ATOM 1292 O O . VAL A 1 172 ? -0.552 -11.953 -14.047 1 97.75 172 VAL A O 1
ATOM 1295 N N . LYS A 1 173 ? -2.529 -11.023 -13.805 1 97.25 173 LYS A N 1
ATOM 1296 C CA . LYS A 1 173 ? -3.256 -12.156 -14.359 1 97.25 173 LYS A CA 1
ATOM 1297 C C . LYS A 1 173 ? -2.861 -12.398 -15.812 1 97.25 173 LYS A C 1
ATOM 1299 O O . LYS A 1 173 ? -2.576 -13.539 -16.203 1 97.25 173 LYS A O 1
ATOM 1304 N N . ASN A 1 174 ? -2.795 -11.383 -16.531 1 97.06 174 ASN A N 1
ATOM 1305 C CA . ASN A 1 174 ? -2.43 -11.484 -17.938 1 97.06 174 ASN A CA 1
ATOM 1306 C C . ASN A 1 174 ? -0.976 -11.906 -18.109 1 97.06 174 ASN A C 1
ATOM 1308 O O . ASN A 1 174 ? -0.649 -12.648 -19.047 1 97.06 174 ASN A O 1
ATOM 1312 N N . ARG A 1 175 ? -0.188 -11.375 -17.25 1 96.5 175 ARG A N 1
ATOM 1313 C CA . ARG A 1 175 ? 1.227 -11.734 -17.312 1 96.5 175 ARG A CA 1
ATOM 1314 C C . ARG A 1 175 ? 1.424 -13.227 -17.062 1 96.5 175 ARG A C 1
ATOM 1316 O O . ARG A 1 175 ? 2.297 -13.852 -17.672 1 96.5 175 ARG A O 1
ATOM 1323 N N . PHE A 1 176 ? 0.667 -13.75 -16.203 1 97.56 176 PHE A N 1
ATOM 1324 C CA . PHE A 1 176 ? 0.733 -15.188 -15.945 1 97.56 176 PHE A CA 1
ATOM 1325 C C . PHE A 1 176 ? 0.42 -15.977 -17.219 1 97.56 176 PHE A C 1
ATOM 1327 O O . PHE A 1 176 ? 1.144 -16.922 -17.562 1 97.56 176 PHE A O 1
ATOM 1334 N N . VAL A 1 177 ? -0.616 -15.625 -17.922 1 97.44 177 VAL A N 1
ATOM 1335 C CA . VAL A 1 177 ? -1.011 -16.281 -19.156 1 97.44 177 VAL A CA 1
ATOM 1336 C C . VAL A 1 177 ? 0.115 -16.172 -20.188 1 97.44 177 VAL A C 1
ATOM 1338 O O . VAL A 1 177 ? 0.481 -17.172 -20.828 1 97.44 177 VAL A O 1
ATOM 1341 N N . ARG A 1 178 ? 0.672 -15.047 -20.266 1 95.94 178 ARG A N 1
ATOM 1342 C CA . ARG A 1 178 ? 1.757 -14.828 -21.219 1 95.94 178 ARG A CA 1
ATOM 1343 C C . ARG A 1 178 ? 2.969 -15.688 -20.875 1 95.94 178 ARG A C 1
ATOM 1345 O O . ARG A 1 178 ? 3.666 -16.172 -21.781 1 95.94 178 ARG A O 1
ATOM 1352 N N . ARG A 1 179 ? 3.178 -15.789 -19.625 1 94.81 179 ARG A N 1
ATOM 1353 C CA . ARG A 1 179 ? 4.289 -16.625 -19.188 1 94.81 179 ARG A CA 1
ATOM 1354 C C . ARG A 1 179 ? 4.062 -18.078 -19.578 1 94.81 179 ARG A C 1
ATOM 1356 O O . ARG A 1 179 ? 4.996 -18.766 -20 1 94.81 179 ARG A O 1
ATOM 1363 N N . VAL A 1 180 ? 2.904 -18.562 -19.422 1 96.5 180 VAL A N 1
ATOM 1364 C CA . VAL A 1 180 ? 2.572 -19.922 -19.812 1 96.5 180 VAL A CA 1
ATOM 1365 C C . VAL A 1 180 ? 2.828 -20.109 -21.312 1 96.5 180 VAL A C 1
ATOM 1367 O O . VAL A 1 180 ? 3.504 -21.062 -21.719 1 96.5 180 VAL A O 1
ATOM 1370 N N . ILE A 1 181 ? 2.35 -19.188 -22.094 1 95.31 181 ILE A N 1
ATOM 1371 C CA . ILE A 1 181 ? 2.467 -19.266 -23.547 1 95.31 181 ILE A CA 1
ATOM 1372 C C . ILE A 1 181 ? 3.939 -19.219 -23.953 1 95.31 181 ILE A C 1
ATOM 1374 O O . ILE A 1 181 ? 4.41 -20.062 -24.703 1 95.31 181 ILE A O 1
ATOM 1378 N N . SER A 1 182 ? 4.633 -18.297 -23.344 1 92.56 182 SER A N 1
ATOM 1379 C CA . SER A 1 182 ? 6.031 -18.094 -23.719 1 92.56 182 SER A CA 1
ATOM 1380 C C . SER A 1 182 ? 6.887 -19.281 -23.281 1 92.56 182 SER A C 1
ATOM 1382 O O . SER A 1 182 ? 7.797 -19.703 -24.016 1 92.56 182 SER A O 1
ATOM 1384 N N . ALA A 1 183 ? 6.586 -19.844 -22.172 1 91.12 183 ALA A N 1
ATOM 1385 C CA . ALA A 1 183 ? 7.359 -20.969 -21.641 1 91.12 183 ALA A CA 1
ATOM 1386 C C . ALA A 1 183 ? 7.16 -22.219 -22.484 1 91.12 183 ALA A C 1
ATOM 1388 O O . ALA A 1 183 ? 8.055 -23.062 -22.578 1 91.12 183 ALA A O 1
ATOM 1389 N N . MET A 1 184 ? 6.004 -22.281 -23.094 1 92.19 184 MET A N 1
ATOM 1390 C CA . MET A 1 184 ? 5.68 -23.469 -23.875 1 92.19 184 MET A CA 1
ATOM 1391 C C . MET A 1 184 ? 5.914 -23.219 -25.359 1 92.19 184 MET A C 1
ATOM 1393 O O . MET A 1 184 ? 5.09 -23.594 -26.188 1 92.19 184 MET A O 1
ATOM 1397 N N . PHE A 1 185 ? 6.895 -22.469 -25.641 1 87.31 185 PHE A N 1
ATOM 1398 C CA . PHE A 1 185 ? 7.449 -22.266 -26.969 1 87.31 185 PHE A CA 1
ATOM 1399 C C . PHE A 1 185 ? 6.527 -21.391 -27.812 1 87.31 185 PHE A C 1
ATOM 1401 O O . PHE A 1 185 ? 6.375 -21.609 -29.016 1 87.31 185 P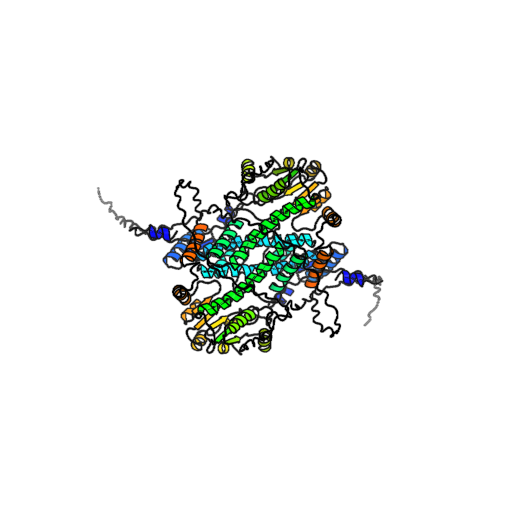HE A O 1
ATOM 1408 N N . ASN A 1 186 ? 5.742 -20.562 -27.203 1 85 186 ASN A N 1
ATOM 1409 C CA . ASN A 1 186 ? 4.984 -19.453 -27.766 1 85 186 ASN A CA 1
ATOM 1410 C C . ASN A 1 186 ? 3.738 -19.953 -28.5 1 85 186 ASN A C 1
ATOM 1412 O O . ASN A 1 186 ? 3.193 -19.234 -29.344 1 85 186 ASN A O 1
ATOM 1416 N N . THR A 1 187 ? 3.426 -21.172 -28.328 1 89.38 187 THR A N 1
ATOM 1417 C CA . THR A 1 187 ? 2.156 -21.656 -28.859 1 89.38 187 THR A CA 1
ATOM 1418 C C . THR A 1 187 ? 1.566 -22.734 -27.938 1 89.38 187 THR A C 1
ATOM 1420 O O . THR A 1 187 ? 2.277 -23.641 -27.5 1 89.38 187 THR A O 1
ATOM 1423 N N . ILE A 1 188 ? 0.286 -22.547 -27.734 1 94.25 188 ILE A N 1
ATOM 1424 C CA . ILE A 1 188 ? -0.381 -23.547 -26.891 1 94.25 188 ILE A CA 1
ATOM 1425 C C . ILE A 1 188 ? -1.641 -24.047 -27.594 1 94.25 188 ILE A C 1
ATOM 1427 O O . ILE A 1 188 ? -2.543 -24.578 -26.938 1 94.25 188 ILE A O 1
ATOM 1431 N N . ARG A 1 189 ? -1.674 -23.75 -28.828 1 94.38 189 ARG A N 1
ATOM 1432 C CA . ARG A 1 189 ? -2.83 -24.219 -29.594 1 94.38 189 ARG A CA 1
ATOM 1433 C C . ARG A 1 189 ? -2.932 -25.734 -29.578 1 94.38 189 ARG A C 1
ATOM 1435 O O . ARG A 1 189 ? -1.978 -26.438 -29.922 1 94.38 189 ARG A O 1
ATOM 1442 N N . GLY A 1 190 ? -4.023 -26.188 -29.188 1 94.94 190 GLY A N 1
ATOM 1443 C CA . GLY A 1 190 ? -4.281 -27.625 -29.188 1 94.94 190 GLY A CA 1
ATOM 1444 C C . GLY A 1 190 ? -3.67 -28.328 -28 1 94.94 190 GLY A C 1
ATOM 1445 O O . GLY A 1 190 ? -3.945 -29.516 -27.75 1 94.94 190 GLY A O 1
ATOM 1446 N N . LYS A 1 191 ? -2.902 -27.641 -27.234 1 96.88 191 LYS A N 1
ATOM 1447 C CA . LYS A 1 191 ? -2.287 -28.25 -26.062 1 96.88 191 LYS A CA 1
ATOM 1448 C C . LYS A 1 191 ? -3.271 -28.312 -24.891 1 96.88 191 LYS A C 1
ATOM 1450 O O . LYS A 1 191 ? -4.066 -27.391 -24.703 1 96.88 191 LYS A O 1
ATOM 1455 N N . ARG A 1 192 ? -3.195 -29.422 -24.219 1 97.88 192 ARG A N 1
ATOM 1456 C CA . ARG A 1 192 ? -4.035 -29.578 -23.031 1 97.88 192 ARG A CA 1
ATOM 1457 C C . ARG A 1 192 ? -3.371 -28.969 -21.797 1 97.88 192 ARG A C 1
ATOM 1459 O O . ARG A 1 192 ? -2.223 -29.297 -21.484 1 97.88 192 ARG A O 1
ATOM 1466 N N . ILE A 1 193 ? -4.086 -28.094 -21.156 1 98.62 193 ILE A N 1
ATOM 1467 C CA . ILE A 1 193 ? -3.578 -27.438 -19.953 1 98.62 193 ILE A CA 1
ATOM 1468 C C . ILE A 1 193 ? -4.52 -27.719 -18.781 1 98.62 193 ILE A C 1
ATOM 1470 O O . ILE A 1 193 ? -5.715 -27.406 -18.859 1 98.62 193 ILE A O 1
ATOM 1474 N N . ALA A 1 194 ? -3.975 -28.312 -17.734 1 98.88 194 ALA A N 1
ATOM 1475 C CA . ALA A 1 194 ? -4.734 -28.578 -16.516 1 98.88 194 ALA A CA 1
ATOM 1476 C C . ALA A 1 194 ? -4.715 -27.359 -15.594 1 98.88 194 ALA A C 1
ATOM 1478 O O . ALA A 1 194 ? -3.662 -26.766 -15.359 1 98.88 194 ALA A O 1
ATOM 1479 N N . VAL A 1 195 ? -5.883 -27 -15.109 1 98.75 195 VAL A N 1
ATOM 1480 C CA . VAL A 1 195 ? -6.023 -25.906 -14.141 1 98.75 195 VAL A CA 1
ATOM 1481 C C . VAL A 1 195 ? -6.523 -26.469 -12.805 1 98.75 195 VAL A C 1
ATOM 1483 O O . VAL A 1 195 ? -7.633 -27 -12.727 1 98.75 195 VAL A O 1
ATOM 1486 N N . LEU A 1 196 ? -5.684 -26.344 -11.836 1 98.81 196 LEU A N 1
ATOM 1487 C CA . LEU A 1 196 ? -6.055 -26.766 -10.492 1 98.81 196 LEU A CA 1
ATOM 1488 C C . LEU A 1 196 ? -6.477 -25.578 -9.641 1 98.81 196 LEU A C 1
ATOM 1490 O O . LEU A 1 196 ? -5.652 -24.719 -9.305 1 98.81 196 LEU A O 1
ATOM 1494 N N . GLY A 1 197 ? -7.738 -25.594 -9.266 1 98.62 197 GLY A N 1
ATOM 1495 C CA . GLY A 1 197 ? -8.305 -24.5 -8.5 1 98.62 197 GLY A CA 1
ATOM 1496 C C . GLY A 1 197 ? -9.094 -23.516 -9.344 1 98.62 197 GLY A C 1
ATOM 1497 O O . GLY A 1 197 ? -8.602 -23.047 -10.375 1 98.62 197 GLY A O 1
ATOM 1498 N N . PHE A 1 198 ? -10.305 -23.188 -8.883 1 98 198 PHE A N 1
ATOM 1499 C CA . PHE A 1 198 ? -11.172 -22.266 -9.594 1 98 198 PHE A CA 1
ATOM 1500 C C . PHE A 1 198 ? -11.781 -21.234 -8.641 1 98 198 PHE A C 1
ATOM 1502 O O . PHE A 1 198 ? -12.039 -20.094 -9.031 1 98 198 PHE A O 1
ATOM 1509 N N . ALA A 1 199 ? -11.984 -21.672 -7.367 1 96.94 199 ALA A N 1
ATOM 1510 C CA . ALA A 1 199 ? -12.406 -20.703 -6.355 1 96.94 199 ALA A CA 1
ATOM 1511 C C . ALA A 1 199 ? -11.375 -19.594 -6.184 1 96.94 199 ALA A C 1
ATOM 1513 O O . ALA A 1 199 ? -10.195 -19.797 -6.496 1 96.94 199 ALA A O 1
ATOM 1514 N N . TYR A 1 200 ? -11.844 -18.391 -5.727 1 95.06 200 TYR A N 1
ATOM 1515 C CA . TYR A 1 200 ? -10.898 -17.281 -5.652 1 95.06 200 TYR A CA 1
ATOM 1516 C C . TYR A 1 200 ? -9.898 -17.5 -4.523 1 95.06 200 TYR A C 1
ATOM 1518 O O . TYR A 1 200 ? -8.844 -16.859 -4.496 1 95.06 200 TYR A O 1
ATOM 1526 N N . LYS A 1 201 ? -10.266 -18.328 -3.549 1 93.06 201 LYS A N 1
ATOM 1527 C CA . LYS A 1 201 ? -9.383 -18.75 -2.469 1 93.06 201 LYS A CA 1
ATOM 1528 C C . LYS A 1 201 ? -9.789 -20.125 -1.935 1 93.06 201 LYS A C 1
ATOM 1530 O O . LYS A 1 201 ? -10.859 -20.641 -2.266 1 93.06 201 LYS A O 1
ATOM 1535 N N . ALA A 1 202 ? -8.891 -20.672 -1.112 1 93.44 202 ALA A N 1
ATOM 1536 C CA . ALA A 1 202 ? -9.18 -21.984 -0.53 1 93.44 202 ALA A CA 1
ATOM 1537 C C . ALA A 1 202 ? -10.297 -21.891 0.499 1 93.44 202 ALA A C 1
ATOM 1539 O O . ALA A 1 202 ? -10.562 -20.812 1.045 1 93.44 202 ALA A O 1
ATOM 1540 N N . ASN A 1 203 ? -11.031 -22.969 0.672 1 90.69 203 ASN A N 1
ATOM 1541 C CA . ASN A 1 203 ? -12.047 -23.172 1.704 1 90.69 203 ASN A CA 1
ATOM 1542 C C . ASN A 1 203 ? -13.289 -22.328 1.441 1 90.69 203 ASN A C 1
ATOM 1544 O O . ASN A 1 203 ? -13.906 -21.812 2.377 1 90.69 203 ASN A O 1
ATOM 1548 N N . THR A 1 204 ? -13.523 -22.047 0.232 1 91.19 204 THR A N 1
ATOM 1549 C CA . THR A 1 204 ? -14.773 -21.438 -0.201 1 91.19 204 THR A CA 1
ATOM 1550 C C . THR A 1 204 ? -15.18 -21.953 -1.58 1 91.19 204 THR A C 1
ATOM 1552 O O . THR A 1 204 ? -14.367 -22.547 -2.287 1 91.19 204 THR A O 1
ATOM 1555 N N . THR A 1 205 ? -16.453 -21.781 -1.895 1 93.56 205 THR A N 1
ATOM 1556 C CA . THR A 1 205 ? -16.953 -22.156 -3.215 1 93.56 205 THR A CA 1
ATOM 1557 C C . THR A 1 205 ? -17.125 -20.922 -4.094 1 93.56 205 THR A C 1
ATOM 1559 O O . THR A 1 205 ? -17.562 -21.016 -5.242 1 93.56 205 THR A O 1
ATOM 1562 N N . ASP A 1 206 ? -16.781 -19.812 -3.518 1 93.56 206 ASP A N 1
ATOM 1563 C CA . ASP A 1 206 ? -17.031 -18.531 -4.176 1 93.56 206 ASP A CA 1
ATOM 1564 C C . ASP A 1 206 ? -16.078 -18.328 -5.355 1 93.56 206 ASP A C 1
ATOM 1566 O O . ASP A 1 206 ? -14.859 -18.438 -5.207 1 93.56 206 ASP A O 1
ATOM 1570 N N . THR A 1 207 ? -16.656 -18.047 -6.52 1 94.69 207 THR A N 1
ATOM 1571 C CA . THR A 1 207 ? -15.844 -17.906 -7.727 1 94.69 207 THR A CA 1
ATOM 1572 C C . THR A 1 207 ? -15.852 -16.453 -8.211 1 94.69 207 THR A C 1
ATOM 1574 O O . THR A 1 207 ? -15.258 -16.141 -9.242 1 94.69 207 THR A O 1
ATOM 1577 N N . ARG A 1 208 ? -16.484 -15.617 -7.508 1 89.88 208 ARG A N 1
ATOM 1578 C CA . ARG A 1 208 ? -16.594 -14.227 -7.941 1 89.88 208 ARG A CA 1
ATOM 1579 C C . ARG A 1 208 ? -15.211 -13.586 -8.07 1 89.88 208 ARG A C 1
ATOM 1581 O O . ARG A 1 208 ? -14.414 -13.633 -7.137 1 89.88 208 ARG A O 1
ATOM 1588 N N . ASP A 1 209 ? -14.914 -13.07 -9.18 1 91.81 209 ASP A N 1
ATOM 1589 C CA . ASP A 1 209 ? -13.719 -12.305 -9.531 1 91.81 209 ASP A CA 1
ATOM 1590 C C . ASP A 1 209 ? -12.453 -13.141 -9.344 1 91.81 209 ASP A C 1
ATOM 1592 O O . ASP A 1 209 ? -11.375 -12.594 -9.117 1 91.81 209 ASP A O 1
ATOM 1596 N N . THR A 1 210 ? -12.641 -14.461 -9.406 1 95.44 210 THR A N 1
ATOM 1597 C CA . THR A 1 210 ? -11.469 -15.312 -9.266 1 95.44 210 THR A CA 1
ATOM 1598 C C . THR A 1 210 ? -10.508 -15.102 -10.43 1 95.44 210 THR A C 1
ATOM 1600 O O . THR A 1 210 ? -10.93 -14.898 -11.57 1 95.44 210 THR A O 1
ATOM 1603 N N . ALA A 1 211 ? -9.242 -15.164 -10.133 1 95.88 211 ALA A N 1
ATOM 1604 C CA . ALA A 1 211 ? -8.211 -15.047 -11.156 1 95.88 211 ALA A CA 1
ATOM 1605 C C . ALA A 1 211 ? -8.305 -16.188 -12.164 1 95.88 211 ALA A C 1
ATOM 1607 O O . ALA A 1 211 ? -7.906 -16.031 -13.32 1 95.88 211 ALA A O 1
ATOM 1608 N N . ALA A 1 212 ? -8.828 -17.328 -11.758 1 97.25 212 ALA A N 1
ATOM 1609 C CA . ALA A 1 212 ? -8.914 -18.516 -12.602 1 97.25 212 ALA A CA 1
ATOM 1610 C C . ALA A 1 212 ? -9.75 -18.25 -13.852 1 97.25 212 ALA A C 1
ATOM 1612 O O . ALA A 1 212 ? -9.461 -18.781 -14.922 1 97.25 212 ALA A O 1
ATOM 1613 N N . ILE A 1 213 ? -10.742 -17.453 -13.727 1 95.25 213 ILE A N 1
ATOM 1614 C CA . ILE A 1 213 ? -11.594 -17.125 -14.867 1 95.25 213 ILE A CA 1
ATOM 1615 C C . ILE A 1 213 ? -10.773 -16.406 -15.938 1 95.25 213 ILE A C 1
ATOM 1617 O O . ILE A 1 213 ? -10.781 -16.797 -17.109 1 95.25 213 ILE A O 1
ATOM 1621 N N . ASP A 1 214 ? -10.031 -15.414 -15.492 1 94.81 214 ASP A N 1
ATOM 1622 C CA . ASP A 1 214 ? -9.219 -14.625 -16.422 1 94.81 214 ASP A CA 1
ATOM 1623 C C . ASP A 1 214 ? -8.133 -15.484 -17.062 1 94.81 214 ASP A C 1
ATOM 1625 O O . ASP A 1 214 ? -7.883 -15.383 -18.266 1 94.81 214 ASP A O 1
ATOM 1629 N N . VAL A 1 215 ? -7.504 -16.297 -16.328 1 97.06 215 VAL A N 1
ATOM 1630 C CA . VAL A 1 215 ? -6.426 -17.141 -16.828 1 97.06 215 VAL A CA 1
ATOM 1631 C C . VAL A 1 215 ? -6.988 -18.172 -17.812 1 97.06 215 VAL A C 1
ATOM 1633 O O . VAL A 1 215 ? -6.461 -18.328 -18.922 1 97.06 215 VAL A O 1
ATOM 1636 N N . CYS A 1 216 ? -8.062 -18.828 -17.438 1 96.75 216 CYS A N 1
ATOM 1637 C CA . CYS A 1 216 ? -8.68 -19.812 -18.328 1 96.75 216 CYS A CA 1
ATOM 1638 C C . CYS A 1 216 ? -9.109 -19.172 -19.641 1 96.75 216 CYS A C 1
ATOM 1640 O O . CYS A 1 216 ? -8.891 -19.734 -20.703 1 96.75 216 CYS A O 1
ATOM 1642 N N . ARG A 1 217 ? -9.711 -18.047 -19.531 1 94.31 217 ARG A N 1
ATOM 1643 C CA . ARG A 1 217 ? -10.141 -17.344 -20.734 1 94.31 217 ARG A CA 1
ATOM 1644 C C . ARG A 1 217 ? -8.953 -17.031 -21.625 1 94.31 217 ARG A C 1
ATOM 1646 O O . ARG A 1 217 ? -9.016 -17.203 -22.844 1 94.31 217 ARG A O 1
ATOM 1653 N N . GLY A 1 218 ? -7.895 -16.562 -21.016 1 94.56 218 GLY A N 1
ATOM 1654 C CA . GLY A 1 218 ? -6.691 -16.266 -21.766 1 94.56 218 GLY A CA 1
ATOM 1655 C C . GLY A 1 218 ? -6.109 -17.484 -22.469 1 94.56 218 GLY A C 1
ATOM 1656 O O . GLY A 1 218 ? -5.711 -17.406 -23.625 1 94.56 218 GLY A O 1
ATOM 1657 N N . LEU A 1 219 ? -6.098 -18.594 -21.859 1 96.25 219 LEU A N 1
ATOM 1658 C CA . LEU A 1 219 ? -5.57 -19.828 -22.422 1 96.25 219 LEU A CA 1
ATOM 1659 C C . LEU A 1 219 ? -6.449 -20.328 -23.562 1 96.25 219 LEU A C 1
ATOM 1661 O O . LEU A 1 219 ? -5.945 -20.75 -24.594 1 96.25 219 LEU A O 1
ATOM 1665 N N . LEU A 1 220 ? -7.727 -20.25 -23.359 1 94.56 220 LEU A N 1
ATOM 1666 C CA . LEU A 1 220 ? -8.672 -20.672 -24.375 1 94.56 220 LEU A CA 1
ATOM 1667 C C . LEU A 1 220 ? -8.555 -19.812 -25.625 1 94.56 220 LEU A C 1
ATOM 1669 O O . LEU A 1 220 ? -8.625 -20.328 -26.75 1 94.56 220 LEU A O 1
ATOM 1673 N N . LEU A 1 221 ? -8.43 -18.562 -25.359 1 91.69 221 LEU A N 1
ATOM 1674 C CA . LEU A 1 221 ? -8.312 -17.609 -26.469 1 91.69 221 LEU A CA 1
ATOM 1675 C C . LEU A 1 221 ? -7.105 -17.938 -27.344 1 91.69 221 LEU A C 1
ATOM 1677 O O . LEU A 1 221 ? -7.129 -17.703 -28.547 1 91.69 221 LEU A O 1
ATOM 1681 N N . ASP A 1 222 ? -6.121 -18.516 -26.75 1 93.12 222 ASP A N 1
ATOM 1682 C CA . ASP A 1 222 ? -4.906 -18.859 -27.484 1 93.12 222 ASP A CA 1
ATOM 1683 C C . ASP A 1 222 ? -4.953 -20.281 -28 1 93.12 222 ASP A C 1
ATOM 1685 O O . ASP A 1 222 ? -3.951 -20.812 -28.5 1 93.12 222 ASP A O 1
ATOM 1689 N N . GLY A 1 223 ? -6.102 -20.922 -27.828 1 93.69 223 GLY A N 1
ATOM 1690 C CA . GLY A 1 223 ? -6.367 -22.172 -28.516 1 93.69 223 GLY A CA 1
ATOM 1691 C C . GLY A 1 223 ? -6.078 -23.406 -27.672 1 93.69 223 GLY A C 1
ATOM 1692 O O . GLY A 1 223 ? -6.113 -24.531 -28.172 1 93.69 223 GLY A O 1
ATOM 1693 N N . ALA A 1 224 ? -5.812 -23.234 -26.422 1 96.88 224 ALA A N 1
ATOM 1694 C CA . ALA A 1 224 ? -5.547 -24.375 -25.547 1 96.88 224 ALA A CA 1
ATOM 1695 C C . ALA A 1 224 ? -6.832 -25.141 -25.219 1 96.88 224 ALA A C 1
ATOM 1697 O O . ALA A 1 224 ? -7.93 -24.578 -25.312 1 96.88 224 ALA A O 1
ATOM 1698 N N . LYS A 1 225 ? -6.648 -26.391 -24.969 1 96.94 225 LYS A N 1
ATOM 1699 C CA . LYS A 1 225 ? -7.703 -27.188 -24.344 1 96.94 225 LYS A CA 1
ATOM 1700 C C . LYS A 1 225 ? -7.551 -27.188 -22.812 1 96.94 225 LYS A C 1
ATOM 1702 O O . LYS A 1 225 ? -6.598 -27.766 -22.281 1 96.94 225 LYS A O 1
ATOM 1707 N N . VAL A 1 226 ? -8.547 -26.625 -22.156 1 97.75 226 VAL A N 1
ATOM 1708 C CA . VAL A 1 226 ? -8.383 -26.391 -20.734 1 97.75 226 VAL A CA 1
ATOM 1709 C C . VAL A 1 226 ? -9.203 -27.406 -19.938 1 97.75 226 VAL A C 1
ATOM 1711 O O . VAL A 1 226 ? -10.398 -27.578 -20.188 1 97.75 226 VAL A O 1
ATOM 1714 N N . ALA A 1 227 ? -8.547 -28.109 -19.047 1 98.19 227 ALA A N 1
ATOM 1715 C CA . ALA A 1 227 ? -9.195 -29 -18.094 1 98.19 227 ALA A CA 1
ATOM 1716 C C . ALA A 1 227 ? -9.109 -28.453 -16.672 1 98.19 227 ALA A C 1
ATOM 1718 O O . ALA A 1 227 ? -8.008 -28.203 -16.156 1 98.19 227 ALA A O 1
ATOM 1719 N N . VAL A 1 228 ? -10.297 -28.312 -16.031 1 98.38 228 VAL A N 1
ATOM 1720 C CA . VAL A 1 228 ? -10.328 -27.625 -14.742 1 98.38 228 VAL A CA 1
ATOM 1721 C C . VAL A 1 228 ? -10.773 -28.594 -13.648 1 98.38 228 VAL A C 1
ATOM 1723 O O . VAL A 1 228 ? -11.688 -29.391 -13.852 1 98.38 228 VAL A O 1
ATOM 1726 N N . TYR A 1 229 ? -10.086 -28.5 -12.516 1 98.5 229 TYR A N 1
ATOM 1727 C CA . TYR A 1 229 ? -10.547 -29.172 -11.312 1 98.5 229 TYR A CA 1
ATOM 1728 C C . TYR A 1 229 ? -10.516 -28.234 -10.109 1 98.5 229 TYR A C 1
ATOM 1730 O O . TYR A 1 229 ? -9.531 -27.531 -9.891 1 98.5 229 TYR A O 1
ATOM 1738 N N . ASP A 1 230 ? -11.547 -28.203 -9.406 1 98.5 230 ASP A N 1
ATOM 1739 C CA . ASP A 1 230 ? -11.641 -27.594 -8.086 1 98.5 230 ASP A CA 1
ATOM 1740 C C . ASP A 1 230 ? -12.383 -28.5 -7.105 1 98.5 230 ASP A C 1
ATOM 1742 O O . ASP A 1 230 ? -13.43 -29.047 -7.434 1 98.5 230 ASP A O 1
ATOM 1746 N N . PRO A 1 231 ? -11.852 -28.578 -5.895 1 97.56 231 PRO A N 1
ATOM 1747 C CA . PRO A 1 231 ? -12.43 -29.531 -4.961 1 97.56 231 PRO A CA 1
ATOM 1748 C C . PRO A 1 231 ? -13.836 -29.141 -4.5 1 97.56 231 PRO A C 1
ATOM 1750 O O . PRO A 1 231 ? -14.617 -30.016 -4.098 1 97.56 231 PRO A O 1
ATOM 1753 N N . LYS A 1 232 ? -14.125 -27.844 -4.535 1 96.81 232 LYS A N 1
ATOM 1754 C CA . LYS A 1 232 ? -15.359 -27.438 -3.875 1 96.81 232 LYS A CA 1
ATOM 1755 C C . LYS A 1 232 ? -16.297 -26.719 -4.848 1 96.81 232 LYS A C 1
ATOM 1757 O O . LYS A 1 232 ? -17.5 -26.625 -4.602 1 96.81 232 LYS A O 1
ATOM 1762 N N . VAL A 1 233 ? -15.836 -26.219 -5.941 1 97.12 233 VAL A N 1
ATOM 1763 C CA . VAL A 1 233 ? -16.688 -25.484 -6.879 1 97.12 233 VAL A C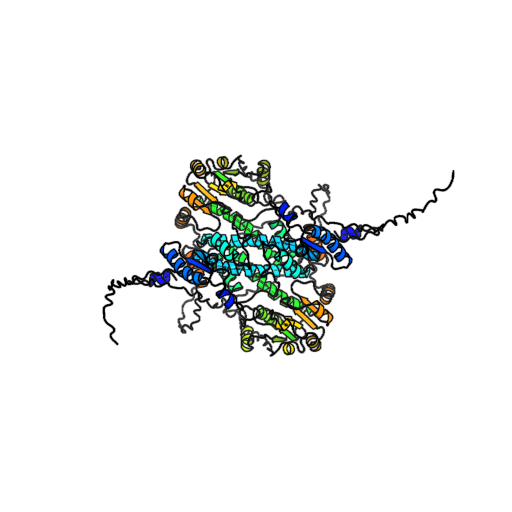A 1
ATOM 1764 C C . VAL A 1 233 ? -17.406 -26.484 -7.793 1 97.12 233 VAL A C 1
ATOM 1766 O O . VAL A 1 233 ? -16.781 -27.359 -8.383 1 97.12 233 VAL A O 1
ATOM 1769 N N . GLU A 1 234 ? -18.656 -26.328 -7.984 1 96.19 234 GLU A N 1
ATOM 1770 C CA . GLU A 1 234 ? -19.453 -27.234 -8.805 1 96.19 234 GLU A CA 1
ATOM 1771 C C . GLU A 1 234 ? -19.188 -27 -10.289 1 96.19 234 GLU A C 1
ATOM 1773 O O . GLU A 1 234 ? -19 -25.875 -10.734 1 96.19 234 GLU A O 1
ATOM 1778 N N . PRO A 1 235 ? -19.25 -28.125 -11.023 1 95.19 235 PRO A N 1
ATOM 1779 C CA . PRO A 1 235 ? -19 -28 -12.461 1 95.19 235 PRO A CA 1
ATOM 1780 C C . PRO A 1 235 ? -19.938 -27.016 -13.141 1 95.19 235 PRO A C 1
ATOM 1782 O O . PRO A 1 235 ? -19.531 -26.297 -14.055 1 95.19 235 PRO A O 1
ATOM 1785 N N . GLU A 1 236 ? -21.172 -26.969 -12.703 1 93.31 236 GLU A N 1
ATOM 1786 C CA . GLU A 1 236 ? -22.156 -26.062 -13.297 1 93.31 236 GLU A CA 1
ATOM 1787 C C . GLU A 1 236 ? -21.734 -24.609 -13.133 1 93.31 236 GLU A C 1
ATOM 1789 O O . GLU A 1 236 ? -21.891 -23.812 -14.062 1 93.31 236 GLU A O 1
ATOM 1794 N N . GLN A 1 237 ? -21.219 -24.359 -11.969 1 94.38 237 GLN A N 1
ATOM 1795 C CA . GLN A 1 237 ? -20.781 -23 -11.703 1 94.38 237 GLN A CA 1
ATOM 1796 C C . GLN A 1 237 ? -19.578 -22.625 -12.57 1 94.38 237 GLN A C 1
ATOM 1798 O O . GLN A 1 237 ? -19.5 -21.516 -13.094 1 94.38 237 GLN A O 1
ATOM 1803 N N . ILE A 1 238 ? -18.672 -23.516 -12.75 1 95.25 238 ILE A N 1
ATOM 1804 C CA . ILE A 1 238 ? -17.5 -23.266 -13.578 1 95.25 238 ILE A CA 1
ATOM 1805 C C . ILE A 1 238 ? -17.938 -23.016 -15.023 1 95.25 238 ILE A C 1
ATOM 1807 O O . ILE A 1 238 ? -17.469 -22.062 -15.656 1 95.25 238 ILE A O 1
ATOM 1811 N N . HIS A 1 239 ? -18.844 -23.812 -15.5 1 92.81 239 HIS A N 1
ATOM 1812 C CA . HIS A 1 239 ? -19.344 -23.641 -16.859 1 92.81 239 HIS A CA 1
ATOM 1813 C C . HIS A 1 239 ? -20.062 -22.297 -17.016 1 92.81 239 HIS A C 1
ATOM 1815 O O . HIS A 1 239 ? -19.891 -21.625 -18.031 1 92.81 239 HIS A O 1
ATOM 1821 N N . LEU A 1 240 ? -20.797 -21.984 -16.016 1 90.06 240 LEU A N 1
ATOM 1822 C CA . LEU A 1 240 ? -21.5 -20.719 -16.047 1 90.06 240 LEU A CA 1
ATOM 1823 C C . LEU A 1 240 ? -20.531 -19.547 -16.094 1 90.06 240 LEU A C 1
ATOM 1825 O O . LEU A 1 240 ? -20.703 -18.609 -16.891 1 90.06 240 LEU A O 1
ATOM 1829 N N . ASP A 1 241 ? -19.562 -19.641 -15.242 1 91.88 241 ASP A N 1
ATOM 1830 C CA . ASP A 1 241 ? -18.578 -18.562 -15.156 1 91.88 241 ASP A CA 1
ATOM 1831 C C . ASP A 1 241 ? -17.828 -18.406 -16.469 1 91.88 241 ASP A C 1
ATOM 1833 O O . ASP A 1 241 ? -17.484 -17.297 -16.875 1 91.88 241 ASP A O 1
ATOM 1837 N N . MET A 1 242 ? -17.594 -19.438 -17.172 1 91.5 242 MET A N 1
ATOM 1838 C CA . MET A 1 242 ? -16.781 -19.438 -18.375 1 91.5 242 MET A CA 1
ATOM 1839 C C . MET A 1 242 ? -17.625 -19.078 -19.609 1 91.5 242 MET A C 1
ATOM 1841 O O . MET A 1 242 ? -17.078 -18.75 -20.656 1 91.5 242 MET A O 1
ATOM 1845 N N . SER A 1 243 ? -18.844 -19.234 -19.641 1 80.88 243 SER A N 1
ATOM 1846 C CA . SER A 1 243 ? -19.734 -18.922 -20.75 1 80.88 243 SER A CA 1
ATOM 1847 C C . SER A 1 243 ? -20.062 -17.438 -20.812 1 80.88 243 SER A C 1
ATOM 1849 O O . SER A 1 243 ? -20.438 -16.922 -21.859 1 80.88 243 SER A O 1
ATOM 1851 N N . LEU A 1 244 ? -20.016 -16.781 -19.688 1 61.31 244 LEU A N 1
ATOM 1852 C CA . LEU A 1 244 ? -20.453 -15.383 -19.625 1 61.31 244 LEU A CA 1
ATOM 1853 C C . LEU A 1 244 ? -19.391 -14.445 -20.188 1 61.31 244 LEU A C 1
ATOM 1855 O O . LEU A 1 244 ? -18.203 -14.672 -19.984 1 61.31 244 LEU A O 1
ATOM 1859 N N . PRO A 1 245 ? -19.766 -13.734 -21.328 1 53.56 245 PRO A N 1
ATOM 1860 C CA . PRO A 1 245 ? -18.797 -12.758 -21.828 1 53.56 245 PRO A CA 1
ATOM 1861 C C . PRO A 1 245 ? -18.172 -11.93 -20.703 1 53.56 245 PRO A C 1
ATOM 1863 O O . PRO A 1 245 ? -18.812 -11.719 -19.656 1 53.56 245 PRO A O 1
ATOM 1866 N N . ARG A 1 246 ? -16.875 -11.844 -20.719 1 49.5 246 ARG A N 1
ATOM 1867 C CA . ARG A 1 246 ? -16.297 -11.047 -19.641 1 49.5 246 ARG A CA 1
ATOM 1868 C C . ARG A 1 246 ? -17.234 -9.906 -19.234 1 49.5 246 ARG A C 1
ATOM 1870 O O . ARG A 1 246 ? -17.484 -9.695 -18.047 1 49.5 246 ARG A O 1
ATOM 1877 N N . GLY A 1 247 ? -17.266 -8.82 -20.094 1 40.44 247 GLY A N 1
ATOM 1878 C CA . GLY A 1 247 ? -17.922 -7.531 -19.984 1 40.44 247 GLY A CA 1
ATOM 1879 C C . GLY A 1 247 ? -19.438 -7.629 -20.062 1 40.44 247 GLY A C 1
ATOM 1880 O O . GLY A 1 247 ? -20.125 -6.609 -20.141 1 40.44 247 GLY A O 1
ATOM 1881 N N . LEU A 1 248 ? -19.938 -8.586 -20.656 1 38.44 248 LEU A N 1
ATOM 1882 C CA . LEU A 1 248 ? -21.359 -8.5 -20.906 1 38.44 248 LEU A CA 1
ATOM 1883 C C . LEU A 1 248 ? -22.125 -8.148 -19.641 1 38.44 248 LEU A C 1
ATOM 1885 O O . LEU A 1 248 ? -23.328 -7.855 -19.688 1 38.44 248 LEU A O 1
ATOM 1889 N N . LEU A 1 249 ? -21.766 -8.492 -18.484 1 34.91 249 LEU A N 1
ATOM 1890 C CA . LEU A 1 249 ? -22.688 -7.891 -17.531 1 34.91 249 LEU A CA 1
ATOM 1891 C C . LEU A 1 249 ? -22.625 -6.367 -17.594 1 34.91 249 LEU A C 1
ATOM 1893 O O . LEU A 1 249 ? -23.578 -5.684 -17.203 1 34.91 249 LEU A O 1
ATOM 1897 N N . GLU A 1 250 ? -21.438 -5.668 -17.766 1 34.38 250 GLU A N 1
ATOM 1898 C CA . GLU A 1 250 ? -21.516 -4.211 -17.844 1 34.38 250 GLU A CA 1
ATOM 1899 C C . GLU A 1 250 ? -21.688 -3.744 -19.297 1 34.38 250 GLU A C 1
ATOM 1901 O O . GLU A 1 250 ? -22.359 -2.734 -19.547 1 34.38 250 GLU A O 1
ATOM 1906 N N . GLN A 1 251 ? -20.781 -3.861 -20.344 1 31.84 251 GLN A N 1
ATOM 1907 C CA . GLN A 1 251 ? -20.953 -3.08 -21.562 1 31.84 251 GLN A CA 1
ATOM 1908 C C . GLN A 1 251 ? -21.906 -3.768 -22.531 1 31.84 251 GLN A C 1
ATOM 1910 O O . GLN A 1 251 ? -21.688 -4.906 -22.938 1 31.84 251 GLN A O 1
ATOM 1915 N N . ALA A 1 252 ? -23.172 -3.309 -22.812 1 28.81 252 ALA A N 1
ATOM 1916 C CA . ALA A 1 252 ? -24.266 -3.668 -23.719 1 28.81 252 ALA A CA 1
ATOM 1917 C C . ALA A 1 252 ? -23.734 -3.975 -25.125 1 28.81 252 ALA A C 1
ATOM 1919 O O . ALA A 1 252 ? -24.281 -4.832 -25.828 1 28.81 252 ALA A O 1
ATOM 1920 N N . GLY A 1 253 ? -23.094 -2.941 -25.891 1 29.58 253 GLY A N 1
ATOM 1921 C CA . GLY A 1 253 ? -23.078 -2.859 -27.344 1 29.58 253 GLY A CA 1
ATOM 1922 C C . GLY A 1 253 ? -22.109 -3.844 -27.984 1 29.58 253 GLY A C 1
ATOM 1923 O O . GLY A 1 253 ? -21.891 -3.812 -29.203 1 29.58 253 GLY A O 1
ATOM 1924 N N . ARG A 1 254 ? -20.812 -3.945 -27.562 1 29.5 254 ARG A N 1
ATOM 1925 C CA . ARG A 1 254 ? -19.953 -4.539 -28.578 1 29.5 254 ARG A CA 1
ATOM 1926 C C . ARG A 1 254 ? -20.359 -5.973 -28.891 1 29.5 254 ARG A C 1
ATOM 1928 O O . ARG A 1 254 ? -20.906 -6.664 -28.016 1 29.5 254 ARG A O 1
ATOM 1935 N N . GLN A 1 255 ? -20.438 -6.152 -30.203 1 30.33 255 GLN A N 1
ATOM 1936 C CA . GLN A 1 255 ? -20.734 -7.43 -30.844 1 30.33 255 GLN A CA 1
ATOM 1937 C C . GLN A 1 255 ? -20.188 -8.594 -30.031 1 30.33 255 GLN A C 1
ATOM 1939 O O . GLN A 1 255 ? -19 -8.633 -29.703 1 30.33 255 GLN A O 1
ATOM 1944 N N . HIS A 1 256 ? -20.984 -9.062 -29.172 1 36 256 HIS A N 1
ATOM 1945 C CA . HIS A 1 256 ? -20.797 -10.406 -28.656 1 36 256 HIS A CA 1
ATOM 1946 C C . HIS A 1 256 ? -20.203 -11.336 -29.703 1 36 256 HIS A C 1
ATOM 1948 O O . HIS A 1 256 ? -20.906 -11.797 -30.594 1 36 256 HIS A O 1
ATOM 1954 N N . THR A 1 257 ? -19.188 -10.938 -30.328 1 33.03 257 THR A N 1
ATOM 1955 C CA . THR A 1 257 ? -18.766 -12.172 -30.984 1 33.03 257 THR A CA 1
ATOM 1956 C C . THR A 1 257 ? -18.844 -13.352 -30.031 1 33.03 257 THR A C 1
ATOM 1958 O O . THR A 1 257 ? -18.219 -13.344 -28.969 1 33.03 257 THR A O 1
ATOM 1961 N N . ALA A 1 258 ? -19.906 -13.914 -29.953 1 36.41 258 ALA A N 1
ATOM 1962 C CA . ALA A 1 258 ? -20.047 -15.242 -29.359 1 36.41 258 ALA A CA 1
ATOM 1963 C C . ALA A 1 258 ? -18.766 -16.047 -29.531 1 36.41 258 ALA A C 1
ATOM 1965 O O . ALA A 1 258 ? -18.562 -16.672 -30.578 1 36.41 258 ALA A O 1
ATOM 1966 N N . VAL A 1 259 ? -17.688 -15.453 -29.422 1 37.78 259 VAL A N 1
ATOM 1967 C CA . VAL A 1 259 ? -16.656 -16.484 -29.438 1 37.78 259 VAL A CA 1
ATOM 1968 C C . VAL A 1 259 ? -17.141 -17.703 -28.656 1 37.78 259 VAL A C 1
ATOM 1970 O O . VAL A 1 259 ? -17.547 -17.578 -27.5 1 37.78 259 VAL A O 1
ATOM 1973 N N . SER A 1 260 ? -17.766 -18.531 -29.25 1 42.62 260 SER A N 1
ATOM 1974 C CA . SER A 1 260 ? -17.969 -19.859 -28.688 1 42.62 260 SER A CA 1
ATOM 1975 C C . SER A 1 260 ? -16.859 -20.219 -27.703 1 42.62 260 SER A C 1
ATOM 1977 O O . SER A 1 260 ? -15.727 -20.5 -28.109 1 42.62 260 SER A O 1
ATOM 1979 N N . LEU A 1 261 ? -16.562 -19.391 -26.797 1 49.19 261 LEU A N 1
ATOM 1980 C CA . LEU A 1 261 ? -15.516 -19.828 -25.875 1 49.19 261 LEU A CA 1
ATOM 1981 C C . LEU A 1 261 ? -15.57 -21.344 -25.688 1 49.19 261 LEU A C 1
ATOM 1983 O O . LEU A 1 261 ? -16.625 -21.891 -25.344 1 49.19 261 LEU A O 1
ATOM 1987 N N . ALA A 1 262 ? -14.781 -22 -26.422 1 56.34 262 ALA A N 1
ATOM 1988 C CA . ALA A 1 262 ? -14.516 -23.406 -26.172 1 56.34 262 ALA A CA 1
ATOM 1989 C C . ALA A 1 262 ? -14.703 -23.734 -24.688 1 56.34 262 ALA A C 1
ATOM 1991 O O . ALA A 1 262 ? -14.484 -22.891 -23.828 1 56.34 262 ALA A O 1
ATOM 1992 N N . THR A 1 263 ? -15.539 -24.672 -24.375 1 77.81 263 THR A N 1
ATOM 1993 C CA . THR A 1 263 ? -15.961 -25.156 -23.078 1 77.81 263 THR A CA 1
ATOM 1994 C C . THR A 1 263 ? -14.781 -25.75 -22.312 1 77.81 263 THR A C 1
ATOM 1996 O O . THR A 1 263 ? -13.836 -26.266 -22.922 1 77.81 263 THR A O 1
ATOM 1999 N N . VAL A 1 264 ? -14.539 -25.312 -21.156 1 92.12 264 VAL A N 1
ATOM 2000 C CA . VAL A 1 264 ? -13.578 -25.969 -20.266 1 92.12 264 VAL A CA 1
ATOM 2001 C C . VAL A 1 264 ? -14.07 -27.359 -19.906 1 92.12 264 VAL A C 1
ATOM 2003 O O . VAL A 1 264 ? -15.273 -27.594 -19.797 1 92.12 264 VAL A O 1
ATOM 2006 N N . ASP A 1 265 ? -13.172 -28.281 -19.969 1 95.44 265 ASP A N 1
ATOM 2007 C CA . ASP A 1 265 ? -13.445 -29.609 -19.438 1 95.44 265 ASP A CA 1
ATOM 2008 C C . ASP A 1 265 ? -13.32 -29.625 -17.906 1 95.44 265 ASP A C 1
ATOM 2010 O O . ASP A 1 265 ? -12.25 -29.359 -17.375 1 95.44 265 ASP A O 1
ATOM 2014 N N . VAL A 1 266 ? -14.438 -29.875 -17.25 1 96.94 266 VAL A N 1
ATOM 2015 C CA . VAL A 1 266 ? -14.391 -29.938 -15.797 1 96.94 266 VAL A CA 1
ATOM 2016 C C . VAL A 1 266 ? -14.25 -31.391 -15.352 1 96.94 266 VAL A C 1
ATOM 2018 O O . VAL A 1 266 ? -15.07 -32.25 -15.703 1 96.94 266 VAL A O 1
ATOM 2021 N N . THR A 1 267 ? -13.234 -31.641 -14.586 1 97.69 267 THR A N 1
ATOM 2022 C CA . THR A 1 267 ? -12.922 -33.031 -14.234 1 97.69 267 THR A CA 1
ATOM 2023 C C . THR A 1 267 ? -13.273 -33.281 -12.773 1 97.69 267 THR A C 1
ATOM 2025 O O . THR A 1 267 ? -13.531 -32.375 -12 1 97.69 267 THR A O 1
ATOM 2028 N N . ARG A 1 268 ? -13.234 -34.562 -12.359 1 95.81 268 ARG A N 1
ATOM 2029 C CA . ARG A 1 268 ? -13.688 -35 -11.039 1 95.81 268 ARG A CA 1
ATOM 2030 C C . ARG A 1 268 ? -12.555 -34.906 -10.023 1 95.81 268 ARG A C 1
ATOM 2032 O O . ARG A 1 268 ? -12.805 -34.844 -8.812 1 95.81 268 ARG A O 1
ATOM 2039 N N . ASN A 1 269 ? -11.383 -35.031 -10.5 1 97.44 269 ASN A N 1
ATOM 2040 C CA . ASN A 1 269 ? -10.219 -34.938 -9.617 1 97.44 269 ASN A CA 1
ATOM 2041 C C . ASN A 1 269 ? -9.008 -34.375 -10.344 1 97.44 269 ASN A C 1
ATOM 2043 O O . ASN A 1 269 ? -9.047 -34.156 -11.562 1 97.44 269 ASN A O 1
ATOM 2047 N N . ALA A 1 270 ? -7.996 -34.125 -9.578 1 98.62 270 ALA A N 1
ATOM 2048 C CA . ALA A 1 270 ? -6.805 -33.469 -10.109 1 98.62 270 ALA A CA 1
ATOM 2049 C C . ALA A 1 270 ? -6.082 -34.344 -11.109 1 98.62 270 ALA A C 1
ATOM 2051 O O . ALA A 1 270 ? -5.543 -33.875 -12.109 1 98.62 270 ALA A O 1
ATOM 2052 N N . TYR A 1 271 ? -6.012 -35.656 -10.906 1 98.69 271 TYR A N 1
ATOM 2053 C CA . TYR A 1 271 ? -5.305 -36.594 -11.773 1 98.69 271 TYR A CA 1
ATOM 2054 C C . TYR A 1 271 ? -5.934 -36.656 -13.156 1 98.69 271 TYR A C 1
ATOM 2056 O O . TYR A 1 271 ? -5.23 -36.688 -14.172 1 98.69 271 TYR A O 1
ATOM 2064 N N . ASP A 1 272 ? -7.211 -36.625 -13.172 1 98.44 272 ASP A N 1
ATOM 2065 C CA . ASP A 1 272 ? -7.922 -36.625 -14.445 1 98.44 272 ASP A CA 1
ATOM 2066 C C . ASP A 1 272 ? -7.648 -35.344 -15.227 1 98.44 272 ASP A C 1
ATOM 2068 O O . ASP A 1 272 ? -7.531 -35.375 -16.453 1 98.44 272 ASP A O 1
ATOM 2072 N N . ALA A 1 273 ? -7.594 -34.281 -14.492 1 98.56 273 ALA A N 1
ATOM 2073 C CA . ALA A 1 273 ? -7.301 -33 -15.148 1 98.56 273 ALA A CA 1
ATOM 2074 C C . ALA A 1 273 ? -5.918 -33 -15.789 1 98.56 273 ALA A C 1
ATOM 2076 O O . ALA A 1 273 ? -5.723 -32.469 -16.875 1 98.56 273 ALA A O 1
ATOM 2077 N N . CYS A 1 274 ? -5.012 -33.688 -15.203 1 98.75 274 CYS A N 1
ATOM 2078 C CA . CYS A 1 274 ? -3.609 -33.625 -15.602 1 98.75 274 CYS A CA 1
ATOM 2079 C C . CYS A 1 274 ? -3.299 -34.688 -16.641 1 98.75 274 CYS A C 1
ATOM 2081 O O . CYS A 1 274 ? -2.264 -34.625 -17.312 1 98.75 274 CYS A O 1
ATOM 2083 N N . ARG A 1 275 ? -4.152 -35.688 -16.781 1 98.5 275 ARG A N 1
ATOM 2084 C CA . ARG A 1 275 ? -3.898 -36.781 -17.719 1 98.5 275 ARG A CA 1
ATOM 2085 C C . ARG A 1 275 ? -3.758 -36.25 -19.141 1 98.5 275 ARG A C 1
ATOM 2087 O O . ARG A 1 275 ? -4.684 -35.625 -19.672 1 98.5 275 ARG A O 1
ATOM 2094 N N . GLY A 1 276 ? -2.584 -36.469 -19.719 1 98.31 276 GLY A N 1
ATOM 2095 C CA . GLY A 1 276 ? -2.328 -36.031 -21.094 1 98.31 276 GLY A CA 1
ATOM 2096 C C . GLY A 1 276 ? -2.07 -34.562 -21.219 1 98.31 276 GLY A C 1
ATOM 2097 O O . GLY A 1 276 ? -1.973 -34.031 -22.344 1 98.31 276 GLY A O 1
ATOM 2098 N N . ALA A 1 277 ? -1.968 -33.906 -20.125 1 98.69 277 ALA A N 1
ATOM 2099 C CA . ALA A 1 277 ? -1.761 -32.469 -20.172 1 98.69 277 ALA A CA 1
ATOM 2100 C C . ALA A 1 277 ? -0.308 -32.125 -20.484 1 98.69 277 ALA A C 1
ATOM 2102 O O . ALA A 1 277 ? 0.599 -32.906 -20.188 1 98.69 277 ALA A O 1
ATOM 2103 N N . HIS A 1 278 ? -0.117 -31 -21.141 1 98.19 278 HIS A N 1
ATOM 2104 C CA . HIS A 1 278 ? 1.209 -30.453 -21.406 1 98.19 278 HIS A CA 1
ATOM 2105 C C . HIS A 1 278 ? 1.688 -29.578 -20.25 1 98.19 278 HIS A C 1
ATOM 2107 O O . HIS A 1 278 ? 2.895 -29.422 -20.031 1 98.19 278 HIS A O 1
ATOM 2113 N N . ALA A 1 279 ? 0.747 -29 -19.547 1 98.69 279 ALA A N 1
ATOM 2114 C CA . ALA A 1 279 ? 1.064 -28.109 -18.422 1 98.69 279 ALA A CA 1
ATOM 2115 C C . ALA A 1 279 ? -0.017 -28.172 -17.359 1 98.69 279 ALA A C 1
ATOM 2117 O O . ALA A 1 279 ? -1.167 -28.516 -17.641 1 98.69 279 ALA A O 1
ATOM 2118 N N . VAL A 1 280 ? 0.431 -27.875 -16.141 1 98.88 280 VAL A N 1
ATOM 2119 C CA . VAL A 1 280 ? -0.457 -27.719 -14.984 1 98.88 280 VAL A CA 1
ATOM 2120 C C . VAL A 1 280 ? -0.335 -26.312 -14.414 1 98.88 280 VAL A C 1
ATOM 2122 O O . VAL A 1 280 ? 0.771 -25.844 -14.141 1 98.88 280 VAL A O 1
ATOM 2125 N N . CYS A 1 281 ? -1.448 -25.625 -14.266 1 98.81 281 CYS A N 1
ATOM 2126 C CA . CYS A 1 281 ? -1.513 -24.328 -13.594 1 98.81 281 CYS A CA 1
ATOM 2127 C C . CYS A 1 281 ? -2.205 -24.453 -12.242 1 98.81 281 CYS A C 1
ATOM 2129 O O . CYS A 1 281 ? -3.352 -24.891 -12.164 1 98.81 281 CYS A O 1
ATOM 2131 N N . VAL A 1 282 ? -1.548 -24.062 -11.211 1 98.81 282 VAL A N 1
ATOM 2132 C 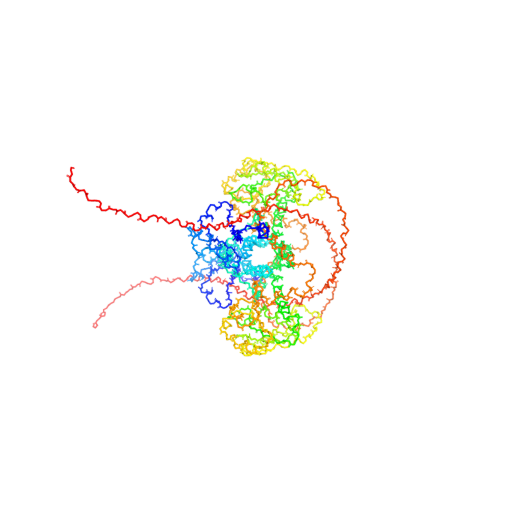CA . VAL A 1 282 ? -2.148 -24.016 -9.875 1 98.81 282 VAL A CA 1
ATOM 2133 C C . VAL A 1 282 ? -2.623 -22.609 -9.57 1 98.81 282 VAL A C 1
ATOM 2135 O O . VAL A 1 282 ? -1.809 -21.703 -9.391 1 98.81 282 VAL A O 1
ATOM 2138 N N . LEU A 1 283 ? -3.945 -22.469 -9.383 1 98.44 283 LEU A N 1
ATOM 2139 C CA . LEU A 1 283 ? -4.461 -21.094 -9.344 1 98.44 283 LEU A CA 1
ATOM 2140 C C . LEU A 1 283 ? -5.18 -20.828 -8.031 1 98.44 283 LEU A C 1
ATOM 2142 O O . LEU A 1 283 ? -5.492 -19.672 -7.719 1 98.44 283 LEU A O 1
ATOM 2146 N N . THR A 1 284 ? -5.523 -21.797 -7.27 1 97.88 284 THR A N 1
ATOM 2147 C CA . THR A 1 284 ? -6.062 -21.656 -5.922 1 97.88 284 THR A CA 1
ATOM 2148 C C . THR A 1 284 ? -5.242 -22.469 -4.926 1 97.88 284 THR A C 1
ATOM 2150 O O . THR A 1 284 ? -4.785 -23.562 -5.242 1 97.88 284 THR A O 1
ATOM 2153 N N . ASP A 1 285 ? -5.066 -21.984 -3.748 1 96.69 285 ASP A N 1
ATOM 2154 C CA . ASP A 1 285 ? -4.148 -22.578 -2.783 1 96.69 285 ASP A CA 1
ATOM 2155 C C . ASP A 1 285 ? -4.863 -23.625 -1.922 1 96.69 285 ASP A C 1
ATOM 2157 O O . ASP A 1 285 ? -4.762 -23.594 -0.694 1 96.69 285 ASP A O 1
ATOM 2161 N N . TRP A 1 286 ? -5.516 -24.531 -2.58 1 97.19 286 TRP A N 1
ATOM 2162 C CA . TRP A 1 286 ? -6.125 -25.625 -1.839 1 97.19 286 TRP A CA 1
ATOM 2163 C C . TRP A 1 286 ? -5.059 -26.516 -1.21 1 97.19 286 TRP A C 1
ATOM 2165 O O . TRP A 1 286 ? -4.145 -26.984 -1.896 1 97.19 286 TRP A O 1
ATOM 2175 N N . PRO A 1 287 ? -5.172 -26.875 0.058 1 95.81 287 PRO A N 1
ATOM 2176 C CA . PRO A 1 287 ? -4.168 -27.719 0.717 1 95.81 287 PRO A CA 1
ATOM 2177 C C . PRO A 1 287 ? -4.016 -29.078 0.059 1 95.81 287 PRO A C 1
ATOM 2179 O O . PRO A 1 287 ? -2.922 -29.656 0.052 1 95.81 287 PRO A O 1
ATOM 2182 N N . GLU A 1 288 ? -5.008 -29.609 -0.497 1 96.81 288 GLU A N 1
ATOM 2183 C CA . GLU A 1 288 ? -4.961 -30.938 -1.101 1 96.81 288 GLU A CA 1
ATOM 2184 C C . GLU A 1 288 ? -3.969 -30.984 -2.26 1 96.81 288 GLU A C 1
ATOM 2186 O O . GLU A 1 288 ? -3.383 -32.031 -2.541 1 96.81 288 GLU A O 1
ATOM 2191 N N . PHE A 1 289 ? -3.734 -29.938 -2.902 1 98.31 289 PHE A N 1
ATOM 2192 C CA . PHE A 1 289 ? -2.859 -29.922 -4.07 1 98.31 289 PHE A CA 1
ATOM 2193 C C . PHE A 1 289 ? -1.411 -30.172 -3.662 1 98.31 289 PHE A C 1
ATOM 2195 O O . PHE A 1 289 ? -0.596 -30.594 -4.477 1 98.31 289 PHE A O 1
ATOM 2202 N N . ARG A 1 290 ? -1.062 -29.844 -2.434 1 96.88 290 ARG A N 1
ATOM 2203 C CA . ARG A 1 290 ? 0.28 -30.094 -1.917 1 96.88 290 ARG A CA 1
ATOM 2204 C C . ARG A 1 290 ? 0.518 -31.594 -1.72 1 96.88 290 ARG A C 1
ATOM 2206 O O . ARG A 1 290 ? 1.664 -32.062 -1.687 1 96.88 290 ARG A O 1
ATOM 2213 N N . LEU A 1 291 ? -0.521 -32.281 -1.641 1 96.94 291 LEU A N 1
ATOM 2214 C CA . LEU A 1 291 ? -0.438 -33.688 -1.237 1 96.94 291 LEU A CA 1
ATOM 2215 C C . LEU A 1 291 ? -0.558 -34.625 -2.447 1 96.94 291 LEU A C 1
ATOM 2217 O O . LEU A 1 291 ? -0.516 -35.844 -2.307 1 96.94 291 LEU A O 1
ATOM 2221 N N . LEU A 1 292 ? -0.632 -34.094 -3.545 1 98.31 292 LEU A N 1
ATOM 2222 C CA . LEU A 1 292 ? -0.795 -34.906 -4.754 1 98.31 292 LEU A CA 1
ATOM 2223 C C . LEU A 1 292 ? 0.468 -35.719 -5.047 1 98.31 292 LEU A C 1
ATOM 2225 O O . LEU A 1 292 ? 1.568 -35.312 -4.664 1 98.31 292 LEU A O 1
ATOM 2229 N N . ASN A 1 293 ? 0.26 -36.875 -5.672 1 98.56 293 ASN A N 1
ATOM 2230 C CA . ASN A 1 293 ? 1.374 -37.688 -6.172 1 98.56 293 ASN A CA 1
ATOM 2231 C C . ASN A 1 293 ? 1.886 -37.156 -7.512 1 98.56 293 ASN A C 1
ATOM 2233 O O . ASN A 1 293 ? 1.472 -37.625 -8.57 1 98.56 293 ASN A O 1
ATOM 2237 N N . PHE A 1 294 ? 2.908 -36.375 -7.465 1 98.69 294 PHE A N 1
ATOM 2238 C CA . PHE A 1 294 ? 3.35 -35.656 -8.664 1 98.69 294 PHE A CA 1
ATOM 2239 C C . PHE A 1 294 ? 4.16 -36.562 -9.562 1 98.69 294 PHE A C 1
ATOM 2241 O O . PHE A 1 294 ? 4.312 -36.312 -10.758 1 98.69 294 PHE A O 1
ATOM 2248 N N . GLN A 1 295 ? 4.746 -37.656 -9.039 1 98.5 295 GLN A N 1
ATOM 2249 C CA . GLN A 1 295 ? 5.371 -38.625 -9.906 1 98.5 295 GLN A CA 1
ATOM 2250 C C . GLN A 1 295 ? 4.344 -39.25 -10.844 1 98.5 295 GLN A C 1
ATOM 2252 O O . GLN A 1 295 ? 4.613 -39.438 -12.039 1 98.5 295 GLN A O 1
ATOM 2257 N N . ALA A 1 296 ? 3.271 -39.625 -10.266 1 98.69 296 ALA A N 1
ATOM 2258 C CA . ALA A 1 296 ? 2.193 -40.188 -11.07 1 98.69 296 ALA A CA 1
ATOM 2259 C C . ALA A 1 296 ? 1.678 -39.188 -12.094 1 98.69 296 ALA A C 1
ATOM 2261 O O . ALA A 1 296 ? 1.401 -39.531 -13.242 1 98.69 296 ALA A O 1
ATOM 2262 N N . ILE A 1 297 ? 1.531 -37.938 -11.664 1 98.81 297 ILE A N 1
ATOM 2263 C CA . ILE A 1 297 ? 1.069 -36.875 -12.555 1 98.81 297 ILE A CA 1
ATOM 2264 C C . ILE A 1 297 ? 2.066 -36.688 -13.695 1 98.81 297 ILE A C 1
ATOM 2266 O O . ILE A 1 297 ? 1.679 -36.656 -14.867 1 98.81 297 ILE A O 1
ATOM 2270 N N . TYR A 1 298 ? 3.287 -36.625 -13.383 1 98.56 298 TYR A N 1
ATOM 2271 C CA . TYR A 1 298 ? 4.344 -36.469 -14.375 1 98.56 298 TYR A CA 1
ATOM 2272 C C . TYR A 1 298 ? 4.281 -37.594 -15.422 1 98.56 298 TYR A C 1
ATOM 2274 O O . TYR A 1 298 ? 4.398 -37.312 -16.625 1 98.56 298 TYR A O 1
ATOM 2282 N N . SER A 1 299 ? 4.098 -38.812 -14.969 1 98.44 299 SER A N 1
ATOM 2283 C CA . SER A 1 299 ? 4.074 -39.969 -15.852 1 98.44 299 SER A CA 1
ATOM 2284 C C . SER A 1 299 ? 2.891 -39.906 -16.812 1 98.44 299 SER A C 1
ATOM 2286 O O . SER A 1 299 ? 2.975 -40.406 -17.938 1 98.44 299 SER A O 1
ATOM 2288 N N . SER A 1 300 ? 1.863 -39.281 -16.391 1 98.38 300 SER A N 1
ATOM 2289 C CA . SER A 1 300 ? 0.639 -39.281 -17.172 1 98.38 300 SER A CA 1
ATOM 2290 C C . SER A 1 300 ? 0.606 -38.094 -18.125 1 98.38 300 SER A C 1
ATOM 2292 O O . SER A 1 300 ? -0.234 -38.031 -19.031 1 98.38 300 SER A O 1
ATOM 2294 N N . MET A 1 301 ? 1.491 -37.156 -17.969 1 98.5 301 MET A N 1
ATOM 2295 C CA . MET A 1 301 ? 1.509 -35.938 -18.766 1 98.5 301 MET A CA 1
ATOM 2296 C C . MET A 1 301 ? 2.352 -36.125 -20.031 1 98.5 301 MET A C 1
ATOM 2298 O O . MET A 1 301 ? 3.162 -37.031 -20.109 1 98.5 301 MET A O 1
ATOM 2302 N N . MET A 1 302 ? 2.076 -35.219 -20.969 1 97.19 302 MET A N 1
ATOM 2303 C CA . MET A 1 302 ? 2.963 -35.125 -22.125 1 97.19 302 MET A CA 1
ATOM 2304 C C . MET A 1 302 ? 4.293 -34.469 -21.734 1 97.19 302 MET A C 1
ATOM 2306 O O . MET A 1 302 ? 4.348 -33.688 -20.797 1 97.19 302 MET A O 1
ATOM 2310 N N . LYS A 1 303 ? 5.344 -34.844 -22.5 1 95.38 303 LYS A N 1
ATOM 2311 C CA . LYS A 1 303 ? 6.66 -34.281 -22.234 1 95.38 303 LYS A CA 1
ATOM 2312 C C . LYS A 1 303 ? 7.066 -33.281 -23.328 1 95.38 303 LYS A C 1
ATOM 2314 O O . LYS A 1 303 ? 6.766 -33.5 -24.5 1 95.38 303 LYS A O 1
ATOM 2319 N N . PRO A 1 304 ? 7.746 -32.156 -23.078 1 95.19 304 PRO A N 1
ATOM 2320 C CA . PRO A 1 304 ? 8.102 -31.703 -21.719 1 95.19 304 PRO A CA 1
ATOM 2321 C C . PRO A 1 304 ? 6.887 -31.297 -20.891 1 95.19 304 PRO A C 1
ATOM 2323 O O . PRO A 1 304 ? 5.906 -30.781 -21.438 1 95.19 304 PRO A O 1
ATOM 2326 N N . ALA A 1 305 ? 6.922 -31.641 -19.547 1 97.12 305 ALA A N 1
ATOM 2327 C CA . ALA A 1 305 ? 5.82 -31.359 -18.625 1 97.12 305 ALA A CA 1
ATOM 2328 C C . ALA A 1 305 ? 6.094 -30.109 -17.812 1 97.12 305 ALA A C 1
ATOM 2330 O O . ALA A 1 305 ? 7.105 -30.016 -17.109 1 97.12 305 ALA A O 1
ATOM 2331 N N . PHE A 1 306 ? 5.172 -29.172 -17.875 1 97.69 306 PHE A N 1
ATOM 2332 C CA . PHE A 1 306 ? 5.359 -27.891 -17.219 1 97.69 306 PHE A CA 1
ATOM 2333 C C . PHE A 1 306 ? 4.434 -27.766 -16.016 1 97.69 306 PHE A C 1
ATOM 2335 O O . PHE A 1 306 ? 3.307 -28.25 -16.031 1 97.69 306 PHE A O 1
ATOM 2342 N N . ILE A 1 307 ? 4.918 -27.141 -14.992 1 98.44 307 ILE A N 1
ATOM 2343 C CA . ILE A 1 307 ? 4.082 -26.688 -13.883 1 98.44 307 ILE A CA 1
ATOM 2344 C C . ILE A 1 307 ? 4.219 -25.188 -13.695 1 98.44 307 ILE A C 1
ATOM 2346 O O . ILE A 1 307 ? 5.328 -24.672 -13.57 1 98.44 307 ILE A O 1
ATOM 2350 N N . PHE A 1 308 ? 3.154 -24.547 -13.742 1 98.19 308 PHE A N 1
ATOM 2351 C CA . PHE A 1 308 ? 3.062 -23.125 -13.414 1 98.19 308 PHE A CA 1
ATOM 2352 C C . PHE A 1 308 ? 2.33 -22.922 -12.094 1 98.19 308 PHE A C 1
ATOM 2354 O O . PHE A 1 308 ? 1.105 -23.047 -12.031 1 98.19 308 PHE A O 1
ATOM 2361 N N . ASP A 1 309 ? 3.068 -22.594 -11.094 1 98.19 309 ASP A N 1
ATOM 2362 C CA . ASP A 1 309 ? 2.518 -22.438 -9.75 1 98.19 309 ASP A CA 1
ATOM 2363 C C . ASP A 1 309 ? 2.15 -20.984 -9.477 1 98.19 309 ASP A C 1
ATOM 2365 O O . ASP A 1 309 ? 2.967 -20.219 -8.961 1 98.19 309 ASP A O 1
ATOM 2369 N N . GLY A 1 310 ? 0.885 -20.672 -9.703 1 97.94 310 GLY A N 1
ATOM 2370 C CA . GLY A 1 310 ? 0.407 -19.297 -9.586 1 97.94 310 GLY A CA 1
ATOM 2371 C C . GLY A 1 310 ? 0.177 -18.859 -8.156 1 97.94 310 GLY A C 1
ATOM 2372 O O . GLY A 1 310 ? -0.167 -17.703 -7.898 1 97.94 310 GLY A O 1
ATOM 2373 N N . ARG A 1 311 ? 0.391 -19.734 -7.184 1 97.31 311 ARG A N 1
ATOM 2374 C CA . ARG A 1 311 ? 0.158 -19.406 -5.777 1 97.31 311 ARG A CA 1
ATOM 2375 C C . ARG A 1 311 ? 1.384 -19.734 -4.934 1 97.31 311 ARG A C 1
ATOM 2377 O O . ARG A 1 311 ? 1.362 -19.578 -3.711 1 97.31 311 ARG A O 1
ATOM 2384 N N . ASN A 1 312 ? 2.428 -20.203 -5.582 1 97.19 312 ASN A N 1
ATOM 2385 C CA . ASN A 1 312 ? 3.613 -20.672 -4.871 1 97.19 312 ASN A CA 1
ATOM 2386 C C . ASN A 1 312 ? 3.246 -21.625 -3.736 1 97.19 312 ASN A C 1
ATOM 2388 O O . ASN A 1 312 ? 3.75 -21.484 -2.619 1 97.19 312 ASN A O 1
ATOM 2392 N N . LEU A 1 313 ? 2.404 -22.469 -4.066 1 97.31 313 LEU A N 1
ATOM 2393 C CA . LEU A 1 313 ? 1.868 -23.438 -3.104 1 97.31 313 LEU A CA 1
ATOM 2394 C C . LEU A 1 313 ? 2.766 -24.656 -3.004 1 97.31 313 LEU A C 1
ATOM 2396 O O . LEU A 1 313 ? 2.91 -25.234 -1.926 1 97.31 313 LEU A O 1
ATOM 2400 N N . LEU A 1 314 ? 3.414 -25.047 -4.059 1 97.94 314 LEU A N 1
ATOM 2401 C CA . LEU A 1 314 ? 4.102 -26.328 -4.184 1 97.94 314 LEU A CA 1
ATOM 2402 C C . LEU A 1 314 ? 5.578 -26.188 -3.82 1 97.94 314 LEU A C 1
ATOM 2404 O O . LEU A 1 314 ? 6.117 -25.078 -3.807 1 97.94 314 LEU A O 1
ATOM 2408 N N . ASP A 1 315 ? 6.16 -27.375 -3.494 1 96.56 315 ASP A N 1
ATOM 2409 C CA . ASP A 1 315 ? 7.609 -27.453 -3.35 1 96.56 315 ASP A CA 1
ATOM 2410 C C . ASP A 1 315 ? 8.281 -27.672 -4.703 1 96.56 315 ASP A C 1
ATOM 2412 O O . ASP A 1 315 ? 8.25 -28.781 -5.246 1 96.56 315 ASP A O 1
ATOM 2416 N N . HIS A 1 316 ? 9.047 -26.734 -5.129 1 96.62 316 HIS A N 1
ATOM 2417 C CA . HIS A 1 316 ? 9.484 -26.703 -6.52 1 96.62 316 HIS A CA 1
ATOM 2418 C C . HIS A 1 316 ? 10.695 -27.594 -6.746 1 96.62 316 HIS A C 1
ATOM 2420 O O . HIS A 1 316 ? 10.828 -28.203 -7.809 1 96.62 316 HIS A O 1
ATOM 2426 N N . ALA A 1 317 ? 11.578 -27.688 -5.801 1 94.38 317 ALA A N 1
ATOM 2427 C CA . ALA A 1 317 ? 12.805 -28.453 -5.973 1 94.38 317 ALA A CA 1
ATOM 2428 C C . ALA A 1 317 ? 12.508 -29.922 -6.227 1 94.38 317 ALA A C 1
ATOM 2430 O O . ALA A 1 317 ? 13 -30.516 -7.195 1 94.38 317 ALA A O 1
ATOM 2431 N N . PRO A 1 318 ? 11.664 -30.547 -5.426 1 97 318 PRO A N 1
ATOM 2432 C CA . PRO A 1 318 ? 11.297 -31.938 -5.711 1 97 318 PRO A CA 1
ATOM 2433 C C . PRO A 1 318 ? 10.625 -32.125 -7.07 1 97 318 PRO A C 1
ATOM 2435 O O . PRO A 1 318 ? 10.812 -33.125 -7.734 1 97 318 PRO A O 1
ATOM 2438 N N . LEU A 1 319 ? 9.844 -31.188 -7.469 1 97.94 319 LEU A N 1
ATOM 2439 C CA . LEU A 1 319 ? 9.164 -31.25 -8.758 1 97.94 319 LEU A CA 1
ATOM 2440 C C . LEU A 1 319 ? 10.18 -31.219 -9.906 1 97.94 319 LEU A C 1
ATOM 2442 O O . LEU A 1 319 ? 10.047 -31.969 -10.875 1 97.94 319 LEU A O 1
ATOM 2446 N N . ARG A 1 320 ? 11.148 -30.406 -9.766 1 95.31 320 ARG A N 1
ATOM 2447 C CA . ARG A 1 320 ? 12.203 -30.344 -10.766 1 95.31 320 ARG A CA 1
ATOM 2448 C C . ARG A 1 320 ? 12.992 -31.641 -10.812 1 95.31 320 ARG A C 1
ATOM 2450 O O . ARG A 1 320 ? 13.391 -32.094 -11.891 1 95.31 320 ARG A O 1
ATOM 2457 N N . ALA A 1 321 ? 13.18 -32.156 -9.695 1 96.25 321 ALA A N 1
ATOM 2458 C CA . ALA A 1 321 ? 13.914 -33.406 -9.602 1 96.25 321 ALA A CA 1
ATOM 2459 C C . ALA A 1 321 ? 13.164 -34.531 -10.312 1 96.25 321 ALA A C 1
ATOM 2461 O O . ALA A 1 321 ? 13.781 -35.438 -10.883 1 96.25 321 ALA A O 1
ATOM 2462 N N . ILE A 1 322 ? 11.875 -34.469 -10.297 1 97.62 322 ILE A N 1
ATOM 2463 C CA . ILE A 1 322 ? 11.055 -35.438 -11 1 97.62 322 ILE A CA 1
ATOM 2464 C C . ILE A 1 322 ? 11.227 -35.281 -12.508 1 97.62 322 ILE A C 1
ATOM 2466 O O . ILE A 1 322 ? 11.172 -36.25 -13.258 1 97.62 322 ILE A O 1
ATOM 2470 N N . GLY A 1 323 ? 11.367 -34.062 -12.953 1 96.12 323 GLY A N 1
ATOM 2471 C CA . GLY A 1 323 ? 11.578 -33.781 -14.367 1 96.12 323 GLY A CA 1
ATOM 2472 C C . GLY A 1 323 ? 10.734 -32.656 -14.898 1 96.12 323 GLY A C 1
ATOM 2473 O O . GLY A 1 323 ? 10.867 -32.25 -16.062 1 96.12 323 GLY A O 1
ATOM 2474 N N . PHE A 1 324 ? 9.945 -32.031 -14.047 1 97.38 324 PHE A N 1
ATOM 2475 C CA . PHE A 1 324 ? 9.086 -30.938 -14.477 1 97.38 324 PHE A CA 1
ATOM 2476 C C . PHE A 1 324 ? 9.914 -29.688 -14.797 1 97.38 324 PHE A C 1
ATOM 2478 O O . PHE A 1 324 ? 10.945 -29.453 -14.172 1 97.38 324 PHE A O 1
ATOM 2485 N N . VAL A 1 325 ? 9.453 -28.938 -15.781 1 95.88 325 VAL A N 1
ATOM 2486 C CA . VAL A 1 325 ? 9.852 -27.531 -15.906 1 95.88 325 VAL A CA 1
ATOM 2487 C C . VAL A 1 325 ? 8.93 -26.656 -15.055 1 95.88 325 VAL A C 1
ATOM 2489 O O . VAL A 1 325 ? 7.738 -26.547 -15.344 1 95.88 325 VAL A O 1
ATOM 2492 N N . VAL A 1 326 ? 9.516 -26.016 -14.039 1 96.75 326 VAL A N 1
ATOM 2493 C CA . VAL A 1 326 ? 8.664 -25.375 -13.039 1 96.75 326 VAL A CA 1
ATOM 2494 C C . VAL A 1 326 ? 8.812 -23.859 -13.109 1 96.75 326 VAL A C 1
ATOM 2496 O O . VAL A 1 326 ? 9.93 -23.344 -13.164 1 96.75 326 VAL A O 1
ATOM 2499 N N . TYR A 1 327 ? 7.703 -23.281 -13.211 1 95.38 327 TYR A N 1
ATOM 2500 C CA . TYR A 1 327 ? 7.609 -21.844 -13.039 1 95.38 327 TYR A CA 1
ATOM 2501 C C . TYR A 1 327 ? 6.898 -21.5 -11.734 1 95.38 327 TYR A C 1
ATOM 2503 O O . TYR A 1 327 ? 5.773 -21.938 -11.492 1 95.38 327 TYR A O 1
ATOM 2511 N N . GLY A 1 328 ? 7.566 -20.734 -10.844 1 96.19 328 GLY A N 1
ATOM 2512 C CA . GLY A 1 328 ? 6.973 -20.141 -9.664 1 96.19 328 GLY A CA 1
ATOM 2513 C C . GLY A 1 328 ? 6.855 -18.625 -9.742 1 96.19 328 GLY A C 1
ATOM 2514 O O . GLY A 1 328 ? 7.75 -17.969 -10.273 1 96.19 328 GLY A O 1
ATOM 2515 N N . GLN A 1 329 ? 5.742 -18.156 -9.219 1 95.69 329 GLN A N 1
ATOM 2516 C CA . GLN A 1 329 ? 5.531 -16.719 -9.25 1 95.69 329 GLN A CA 1
ATOM 2517 C C . GLN A 1 329 ? 6.641 -15.977 -8.508 1 95.69 329 GLN A C 1
ATOM 2519 O O . GLN A 1 329 ? 6.895 -16.25 -7.332 1 95.69 329 GLN A O 1
ATOM 2524 N N . GLY A 1 330 ? 7.289 -15.062 -9.203 1 96.5 330 GLY A N 1
ATOM 2525 C CA . GLY A 1 330 ? 8.273 -14.195 -8.57 1 96.5 330 GLY A CA 1
ATOM 2526 C C . GLY A 1 330 ? 9.516 -14.938 -8.133 1 96.5 330 GLY A C 1
ATOM 2527 O O . GLY A 1 330 ? 10.18 -14.531 -7.172 1 96.5 330 GLY A O 1
ATOM 2528 N N . LYS A 1 331 ? 9.828 -16 -8.734 1 94.88 331 LYS A N 1
ATOM 2529 C CA . LYS A 1 331 ? 11.016 -16.797 -8.453 1 94.88 331 LYS A CA 1
ATOM 2530 C C . LYS A 1 331 ? 11.953 -16.828 -9.656 1 94.88 331 LYS A C 1
ATOM 2532 O O . LYS A 1 331 ? 11.539 -16.531 -10.781 1 94.88 331 LYS A O 1
ATOM 2537 N N . PRO A 1 332 ? 13.219 -17.156 -9.336 1 88.75 332 PRO A N 1
ATOM 2538 C CA . PRO A 1 332 ? 14.125 -17.297 -10.484 1 88.75 332 PRO A CA 1
ATOM 2539 C C . PRO A 1 332 ? 13.625 -18.312 -11.508 1 88.75 332 PRO A C 1
ATOM 2541 O O . PRO A 1 332 ? 13.062 -19.344 -11.133 1 88.75 332 PRO A O 1
ATOM 2544 N N . LEU A 1 333 ? 13.883 -17.984 -12.727 1 82 333 LEU A N 1
ATOM 2545 C CA . LEU A 1 333 ? 13.383 -18.844 -13.797 1 82 333 LEU A CA 1
ATOM 2546 C C . LEU A 1 333 ? 14.195 -20.141 -13.875 1 82 333 LEU A C 1
ATOM 2548 O O . LEU A 1 333 ? 15.398 -20.125 -13.625 1 82 333 LEU A O 1
ATOM 2552 N N . ASP A 1 334 ? 13.477 -21.141 -14.211 1 78.94 334 ASP A N 1
ATOM 2553 C CA . ASP A 1 334 ? 14.117 -22.422 -14.469 1 78.94 334 ASP A CA 1
ATOM 2554 C C . ASP A 1 334 ? 15.133 -22.312 -15.602 1 78.94 334 ASP A C 1
ATOM 2556 O O . ASP A 1 334 ? 14.938 -21.547 -16.547 1 78.94 334 ASP A O 1
ATOM 2560 N N . ALA A 1 335 ? 16.203 -23.047 -15.469 1 73.31 335 ALA A N 1
ATOM 2561 C CA . ALA A 1 335 ? 17.266 -23.031 -16.469 1 73.31 335 ALA A CA 1
ATOM 2562 C C . ALA A 1 335 ? 16.719 -23.375 -17.859 1 73.31 335 ALA A C 1
ATOM 2564 O O . ALA A 1 335 ? 17.188 -22.828 -18.859 1 73.31 335 ALA A O 1
ATOM 2565 N N . PHE A 1 336 ? 15.766 -24.266 -17.875 1 73.44 336 PHE A N 1
ATOM 2566 C CA . PHE A 1 336 ? 15.133 -24.641 -19.125 1 73.44 336 PHE A CA 1
ATOM 2567 C C . PHE A 1 336 ? 14.508 -23.438 -19.812 1 73.44 336 PHE A C 1
ATOM 2569 O O . PHE A 1 336 ? 14.562 -23.312 -21.031 1 73.44 336 PHE A O 1
ATOM 2576 N N . LEU A 1 337 ? 14.055 -22.594 -19.047 1 72.44 337 LEU A N 1
ATOM 2577 C CA . LEU A 1 337 ? 13.344 -21.422 -19.562 1 72.44 337 LEU A CA 1
ATOM 2578 C C . LEU A 1 337 ? 14.32 -20.328 -19.969 1 72.44 337 LEU A C 1
ATOM 2580 O O . LEU A 1 337 ? 14.062 -19.562 -20.891 1 72.44 337 LEU A O 1
ATOM 2584 N N . THR A 1 338 ? 15.414 -20.172 -19.234 1 66.88 338 THR A N 1
ATOM 2585 C CA . THR A 1 338 ? 16.375 -19.109 -19.484 1 66.88 338 THR A CA 1
ATOM 2586 C C . THR A 1 338 ? 17.234 -19.438 -20.703 1 66.88 338 THR A C 1
ATOM 2588 O O . THR A 1 338 ? 17.656 -18.531 -21.422 1 66.88 338 THR A O 1
ATOM 2591 N N . GLN A 1 339 ? 17.656 -20.641 -20.906 1 53.56 339 GLN A N 1
ATOM 2592 C CA . GLN A 1 339 ? 18.438 -21.031 -22.062 1 53.56 339 GLN A CA 1
ATOM 2593 C C . GLN A 1 339 ? 17.703 -20.719 -23.359 1 53.56 339 GLN A C 1
ATOM 2595 O O . GLN A 1 339 ? 18.312 -20.312 -24.344 1 53.56 339 GLN A O 1
ATOM 2600 N N . ARG A 1 340 ? 16.531 -20.828 -23.359 1 48.25 340 ARG A N 1
ATOM 2601 C CA . ARG A 1 340 ? 15.742 -20.625 -24.578 1 48.25 340 ARG A CA 1
ATOM 2602 C C . ARG A 1 340 ? 15.484 -19.141 -24.812 1 48.25 340 ARG A C 1
ATOM 2604 O O . ARG A 1 340 ? 15.383 -18.703 -25.969 1 48.25 340 ARG A O 1
ATOM 2611 N N . LEU A 1 341 ? 15.25 -18.422 -23.766 1 48.5 341 LEU A N 1
ATOM 2612 C CA . LEU A 1 341 ? 15.078 -16.984 -23.953 1 48.5 341 LEU A CA 1
ATOM 2613 C C . LEU A 1 341 ? 16.312 -16.359 -24.594 1 48.5 341 LEU A C 1
ATOM 2615 O O . LEU A 1 341 ? 16.219 -15.359 -25.297 1 48.5 341 LEU A O 1
ATOM 2619 N N . GLY A 1 342 ? 17.516 -16.875 -24.375 1 40.94 342 GLY A N 1
ATOM 2620 C CA . GLY A 1 342 ? 18.719 -16.453 -25.062 1 40.94 342 GLY A CA 1
ATOM 2621 C C . GLY A 1 342 ? 18.734 -16.859 -26.531 1 40.94 342 GLY A C 1
ATOM 2622 O O . GLY A 1 342 ? 19.406 -16.203 -27.344 1 40.94 342 GLY A O 1
ATOM 2623 N N . GLU A 1 343 ? 18.312 -18.078 -26.891 1 35.94 343 GLU A N 1
ATOM 2624 C CA . GLU A 1 343 ? 18.391 -18.453 -28.297 1 35.94 343 GLU A CA 1
ATOM 2625 C C . GLU A 1 343 ? 17.375 -17.688 -29.141 1 35.94 343 GLU A C 1
ATOM 2627 O O . GLU A 1 343 ? 17.578 -17.5 -30.344 1 35.94 343 GLU A O 1
ATOM 2632 N N . ASP A 1 344 ? 16.234 -17.609 -28.797 1 34.69 344 ASP A N 1
ATOM 2633 C CA . ASP A 1 344 ? 15.281 -16.859 -29.609 1 34.69 344 ASP A CA 1
ATOM 2634 C C . ASP A 1 344 ? 15.562 -15.367 -29.547 1 34.69 344 ASP A C 1
ATOM 2636 O O . ASP A 1 344 ? 15.617 -14.781 -28.453 1 34.69 344 ASP A O 1
ATOM 2640 N N . ASP A 1 345 ? 16.266 -14.773 -30.531 1 33.62 345 ASP A N 1
ATOM 2641 C CA . ASP A 1 345 ? 16.594 -13.422 -30.969 1 33.62 345 ASP A CA 1
ATOM 2642 C C . ASP A 1 345 ? 15.414 -12.477 -30.766 1 33.62 345 ASP A C 1
ATOM 2644 O O . ASP A 1 345 ? 15.383 -11.383 -31.328 1 33.62 345 ASP A O 1
ATOM 2648 N N . TRP A 1 346 ? 14.25 -13.023 -30.688 1 30.66 346 TRP A N 1
ATOM 2649 C CA . TRP A 1 346 ? 13.203 -12.016 -30.812 1 30.66 346 TRP A CA 1
ATOM 2650 C C . TRP A 1 346 ? 13.148 -11.125 -29.578 1 30.66 346 TRP A C 1
ATOM 2652 O O . TRP A 1 346 ? 12.078 -10.906 -29.016 1 30.66 346 TRP A O 1
ATOM 2662 N N . ARG A 1 347 ? 14.094 -11.344 -28.594 1 33.38 347 ARG A N 1
ATOM 2663 C CA . ARG A 1 347 ? 13.938 -10.219 -27.688 1 33.38 347 ARG A CA 1
ATOM 2664 C C . ARG A 1 347 ? 13.781 -8.906 -28.438 1 33.38 347 ARG A C 1
ATOM 2666 O O . ARG A 1 347 ? 14.562 -8.609 -29.344 1 33.38 347 ARG A O 1
ATOM 2673 N N . PRO A 1 348 ? 12.641 -8.336 -28.516 1 29.41 348 PRO A N 1
ATOM 2674 C CA . PRO A 1 348 ? 12.984 -7.016 -29.047 1 29.41 348 PRO A CA 1
ATOM 2675 C C . PRO A 1 348 ? 14.375 -6.547 -28.641 1 29.41 348 PRO A C 1
ATOM 2677 O O . PRO A 1 348 ? 14.875 -6.961 -27.594 1 29.41 348 PRO A O 1
ATOM 2680 N N . GLN A 1 349 ? 15.367 -6.105 -29.5 1 28.91 349 GLN A N 1
ATOM 2681 C CA . GLN A 1 349 ? 16.656 -5.422 -29.406 1 28.91 349 GLN A CA 1
ATOM 2682 C C . GLN A 1 349 ? 16.719 -4.59 -28.125 1 28.91 349 GLN A C 1
ATOM 2684 O O . GLN A 1 349 ? 17.75 -3.973 -27.844 1 28.91 349 GLN A O 1
ATOM 2689 N N . SER A 1 350 ? 15.562 -4.223 -27.547 1 32.03 350 SER A N 1
ATOM 2690 C CA . SER A 1 350 ? 15.812 -3.145 -26.594 1 32.03 350 SER A CA 1
ATOM 2691 C C . SER A 1 350 ? 16.438 -3.678 -25.312 1 32.03 350 SER A C 1
ATOM 2693 O O . SER A 1 350 ? 17.422 -3.119 -24.812 1 32.03 350 SER A O 1
ATOM 2695 N N . THR A 1 351 ? 15.625 -4.41 -24.359 1 35.19 351 THR A N 1
ATOM 2696 C CA . THR A 1 351 ? 16.312 -4.543 -23.078 1 35.19 351 THR A CA 1
ATOM 2697 C C . THR A 1 351 ? 17.234 -5.758 -23.078 1 35.19 351 THR A C 1
ATOM 2699 O O . THR A 1 351 ? 16.781 -6.898 -23.109 1 35.19 351 THR A O 1
ATOM 2702 N N . THR A 1 352 ? 18.297 -5.828 -23.75 1 34.62 352 THR A N 1
ATOM 2703 C CA . THR A 1 352 ? 19.375 -6.812 -23.891 1 34.62 352 THR A CA 1
ATOM 2704 C C . THR A 1 352 ? 19.781 -7.359 -22.516 1 34.62 352 THR A C 1
ATOM 2706 O O . THR A 1 352 ? 19.469 -6.762 -21.484 1 34.62 352 THR A O 1
ATOM 2709 N N . ALA A 1 353 ? 20.344 -8.625 -22.547 1 38.78 353 ALA A N 1
ATOM 2710 C CA . ALA A 1 353 ? 21.141 -9.125 -21.438 1 38.78 353 ALA A CA 1
ATOM 2711 C C . ALA A 1 353 ? 21.953 -8.008 -20.797 1 38.78 353 ALA A C 1
ATOM 2713 O O . ALA A 1 353 ? 22.234 -8.039 -19.594 1 38.78 353 ALA A O 1
ATOM 2714 N N . ALA A 1 354 ? 22.25 -7.125 -21.703 1 39.88 354 ALA A N 1
ATOM 2715 C CA . ALA A 1 354 ? 22.969 -5.906 -21.328 1 39.88 354 ALA A CA 1
ATOM 2716 C C . ALA A 1 354 ? 22.078 -4.988 -20.484 1 39.88 354 ALA A C 1
ATOM 2718 O O . ALA A 1 354 ? 22.547 -4.359 -19.531 1 39.88 354 ALA A O 1
ATOM 2719 N N . ASP A 1 355 ? 20.75 -5.141 -20.734 1 42.09 355 ASP A N 1
ATOM 2720 C CA . ASP A 1 355 ? 19.828 -4.273 -20 1 42.09 355 ASP A CA 1
ATOM 2721 C C . ASP A 1 355 ? 19.562 -4.805 -18.594 1 42.09 355 ASP A C 1
ATOM 2723 O O . ASP A 1 355 ? 19.531 -4.039 -17.625 1 42.09 355 ASP A O 1
ATOM 2727 N N . ALA A 1 356 ? 19.359 -6.113 -18.516 1 45.94 356 ALA A N 1
ATOM 2728 C CA . ALA A 1 356 ? 19.266 -6.738 -17.203 1 45.94 356 ALA A CA 1
ATOM 2729 C C . ALA A 1 356 ? 20.594 -6.594 -16.438 1 45.94 356 ALA A C 1
ATOM 2731 O O . ALA A 1 356 ? 20.594 -6.324 -15.242 1 45.94 356 ALA A O 1
ATOM 2732 N N . ALA A 1 357 ? 21.641 -6.793 -17.172 1 45.59 357 ALA A N 1
ATOM 2733 C CA . ALA A 1 357 ? 22.969 -6.555 -16.578 1 45.59 357 ALA A CA 1
ATOM 2734 C C . ALA A 1 357 ? 23.125 -5.09 -16.188 1 45.59 357 ALA A C 1
ATOM 2736 O O . ALA A 1 357 ? 23.641 -4.789 -15.102 1 45.59 357 ALA A O 1
ATOM 2737 N N . ALA A 1 358 ? 22.547 -4.293 -17 1 46.75 358 ALA A N 1
ATOM 2738 C CA . ALA A 1 358 ? 22.594 -2.861 -16.719 1 46.75 358 ALA A CA 1
ATOM 2739 C C . ALA A 1 358 ? 21.688 -2.498 -15.547 1 46.75 358 ALA A C 1
ATOM 2741 O O . ALA A 1 358 ? 22.047 -1.685 -14.695 1 46.75 358 ALA A O 1
ATOM 2742 N N . ALA A 1 359 ? 20.531 -3.127 -15.609 1 48.38 359 ALA A N 1
ATOM 2743 C CA . ALA A 1 359 ? 19.625 -2.93 -14.477 1 48.38 359 ALA A CA 1
ATOM 2744 C C . ALA A 1 359 ? 20.219 -3.488 -13.188 1 48.38 359 ALA A C 1
ATOM 2746 O O . ALA A 1 359 ? 20.109 -2.869 -12.125 1 48.38 359 ALA A O 1
ATOM 2747 N N . ARG A 1 360 ? 20.828 -4.555 -13.375 1 51 360 ARG A N 1
ATOM 2748 C CA . ARG A 1 360 ? 21.562 -5.145 -12.258 1 51 360 ARG A CA 1
ATOM 2749 C C . ARG A 1 360 ? 22.719 -4.25 -11.828 1 51 360 ARG A C 1
ATOM 2751 O O . ARG A 1 360 ? 22.969 -4.074 -10.633 1 51 360 ARG A O 1
ATOM 2758 N N . ASP A 1 361 ? 23.25 -3.75 -12.867 1 49.56 361 ASP A N 1
ATOM 2759 C CA . ASP A 1 361 ? 24.328 -2.809 -12.602 1 49.56 361 ASP A CA 1
ATOM 2760 C C . ASP A 1 361 ? 23.797 -1.526 -11.961 1 49.56 361 ASP A C 1
ATOM 2762 O O . ASP A 1 361 ? 24.422 -0.984 -11.047 1 49.56 361 ASP A O 1
ATOM 2766 N N . THR A 1 362 ? 22.703 -1.19 -12.453 1 48.38 362 THR A N 1
ATOM 2767 C CA . THR A 1 362 ? 22.062 -0.012 -11.883 1 48.38 362 THR A CA 1
ATOM 2768 C C . THR A 1 362 ? 21.625 -0.277 -10.445 1 48.38 362 THR A C 1
ATOM 2770 O O . THR A 1 362 ? 21.828 0.563 -9.57 1 48.38 362 THR A O 1
ATOM 2773 N N . LEU A 1 363 ? 21.047 -1.396 -10.312 1 48.75 363 LEU A N 1
ATOM 2774 C CA . LEU A 1 363 ? 20.672 -1.782 -8.961 1 48.75 363 LEU A CA 1
ATOM 2775 C C . LEU A 1 363 ? 21.891 -1.804 -8.047 1 48.75 363 LEU A C 1
ATOM 2777 O O . LEU A 1 363 ? 21.828 -1.325 -6.91 1 48.75 363 LEU A O 1
ATOM 2781 N N . ALA A 1 364 ? 22.891 -2.324 -8.656 1 47.19 364 ALA A N 1
ATOM 2782 C CA . ALA A 1 364 ? 24.141 -2.385 -7.922 1 47.19 364 ALA A CA 1
ATOM 2783 C C . ALA A 1 364 ? 24.688 -0.987 -7.66 1 47.19 364 ALA A C 1
ATOM 2785 O O . ALA A 1 364 ? 25.172 -0.696 -6.559 1 47.19 364 ALA A O 1
ATOM 2786 N N . ASP A 1 365 ? 24.609 -0.243 -8.695 1 47.91 365 ASP A N 1
ATOM 2787 C CA . ASP A 1 365 ? 25.109 1.126 -8.586 1 47.91 365 ASP A CA 1
ATOM 2788 C C . ASP A 1 365 ? 24.219 1.958 -7.66 1 47.91 365 ASP A C 1
ATOM 2790 O O . ASP A 1 365 ? 24.719 2.822 -6.934 1 47.91 365 ASP A O 1
ATOM 2794 N N . LEU A 1 366 ? 23.047 1.654 -7.898 1 46.28 366 LEU A N 1
ATOM 2795 C CA . LEU A 1 366 ? 22.078 2.408 -7.113 1 46.28 366 LEU A CA 1
ATOM 2796 C C . LEU A 1 366 ? 22.188 2.062 -5.633 1 46.28 366 LEU A C 1
ATOM 2798 O O . LEU A 1 366 ? 22.016 2.934 -4.773 1 46.28 366 LEU A O 1
ATOM 2802 N N . VAL A 1 367 ? 22.516 0.814 -5.535 1 42.03 367 VAL A N 1
ATOM 2803 C CA . VAL A 1 367 ? 22.719 0.365 -4.164 1 42.03 367 VAL A CA 1
ATOM 2804 C C . VAL A 1 367 ? 24.094 0.832 -3.674 1 42.03 367 VAL A C 1
ATOM 2806 O O . VAL A 1 367 ? 24.266 1.147 -2.494 1 42.03 367 VAL A O 1
ATOM 2809 N N . LEU A 1 368 ? 25.125 0.896 -4.75 1 38.62 368 LEU A N 1
ATOM 2810 C CA . LEU A 1 368 ? 26.453 1.379 -4.387 1 38.62 368 LEU A CA 1
ATOM 2811 C C . LEU A 1 368 ? 26.484 2.902 -4.328 1 38.62 368 LEU A C 1
ATOM 2813 O O . LEU A 1 368 ? 25.953 3.57 -5.227 1 38.62 368 LEU A O 1
ATOM 2817 N N . GLY A 1 369 ? 26.047 3.506 -3.465 1 35.75 369 GLY A N 1
ATOM 2818 C CA . GLY A 1 369 ? 26.078 4.914 -3.1 1 35.75 369 GLY A CA 1
ATOM 2819 C C . GLY A 1 369 ? 27.234 5.668 -3.732 1 35.75 369 GLY A C 1
ATOM 2820 O O . GLY A 1 369 ? 27.906 6.461 -3.066 1 35.75 369 GLY A O 1
ATOM 2821 N N . ARG A 1 370 ? 27.844 5.293 -4.957 1 31.86 370 ARG A N 1
ATOM 2822 C CA . ARG A 1 370 ? 28.969 6.141 -5.34 1 31.86 370 ARG A CA 1
ATOM 2823 C C . ARG A 1 370 ? 28.547 7.605 -5.402 1 31.86 370 ARG A C 1
ATOM 2825 O O . ARG A 1 370 ? 27.703 7.98 -6.219 1 31.86 370 ARG A O 1
ATOM 2832 N N . ASP A 1 371 ? 28.672 8.32 -4.324 1 29.88 371 ASP A N 1
ATOM 2833 C CA . ASP A 1 371 ? 28.812 9.773 -4.301 1 29.88 371 ASP A CA 1
ATOM 2834 C C . ASP A 1 371 ? 29.969 10.227 -5.188 1 29.88 371 ASP A C 1
ATOM 2836 O O . ASP A 1 371 ? 31.125 10.234 -4.758 1 29.88 371 ASP A O 1
ATOM 2840 N N . ASP A 1 372 ? 30.172 9.828 -6.469 1 29.17 372 ASP A N 1
ATOM 2841 C CA . ASP A 1 372 ? 31.234 10.453 -7.254 1 29.17 372 ASP A CA 1
ATOM 2842 C C . ASP A 1 372 ? 31.109 11.977 -7.227 1 29.17 372 ASP A C 1
ATOM 2844 O O . ASP A 1 372 ? 30.391 12.555 -8.047 1 29.17 372 ASP A O 1
ATOM 2848 N N . ASP A 1 373 ? 30.969 12.68 -6.145 1 27.25 373 ASP A N 1
ATOM 2849 C CA . ASP A 1 373 ? 31.188 14.117 -6.312 1 27.25 373 ASP A CA 1
ATOM 2850 C C . ASP A 1 373 ? 32.594 14.406 -6.836 1 27.25 373 ASP A C 1
ATOM 2852 O O . ASP A 1 373 ? 33.125 15.5 -6.625 1 27.25 373 ASP A O 1
ATOM 2856 N N . ALA A 1 374 ? 33.531 13.414 -7.121 1 23.09 374 ALA A N 1
ATOM 2857 C CA . ALA A 1 374 ? 34.75 14.109 -7.523 1 23.09 374 ALA A CA 1
ATOM 2858 C C . ALA A 1 374 ? 34.531 14.875 -8.828 1 23.09 374 ALA A C 1
ATOM 2860 O O . ALA A 1 374 ? 33.906 14.375 -9.75 1 23.09 374 ALA A O 1
ATOM 2861 N N . PRO A 1 375 ? 34.875 16.188 -8.891 1 22.23 375 PRO A N 1
ATOM 2862 C CA . PRO A 1 375 ? 34.844 17.156 -10 1 22.23 375 PRO A CA 1
ATOM 2863 C C . PRO A 1 375 ? 35.531 16.625 -11.258 1 22.23 375 PRO A C 1
ATOM 2865 O O . PRO A 1 375 ? 36.719 16.344 -11.242 1 22.23 375 PRO A O 1
ATOM 2868 N N . GLY A 1 376 ? 34.938 15.523 -11.875 1 20.12 376 GLY A N 1
ATOM 2869 C CA . GLY A 1 376 ? 35.688 15.117 -13.055 1 20.12 376 GLY A CA 1
ATOM 2870 C C . GLY A 1 376 ? 35.938 16.266 -14.023 1 20.12 376 GLY A C 1
ATOM 2871 O O . GLY A 1 376 ? 35.219 17.266 -14 1 20.12 376 GLY A O 1
ATOM 2872 N N . PRO A 1 377 ? 37.156 16.328 -14.484 1 19.67 377 PRO A N 1
ATOM 2873 C CA . PRO A 1 377 ? 37.656 17.359 -15.398 1 19.67 377 PRO A CA 1
ATOM 2874 C C . PRO A 1 377 ? 36.75 17.516 -16.625 1 19.67 377 PRO A C 1
ATOM 2876 O O . PRO A 1 377 ? 35.969 16.625 -16.953 1 19.67 377 PRO A O 1
ATOM 2879 N N . SER A 1 378 ? 36.656 18.719 -17.125 1 17.81 378 SER A N 1
ATOM 2880 C CA . SER A 1 378 ? 36 19.469 -18.188 1 17.81 378 SER A CA 1
ATOM 2881 C C . SER A 1 378 ? 36.25 18.828 -19.547 1 17.81 378 SER A C 1
ATOM 2883 O O . SER A 1 378 ? 35.938 19.406 -20.594 1 17.81 378 SER A O 1
ATOM 2885 N N . SER A 1 379 ? 36.219 17.438 -19.625 1 17 379 SER A N 1
ATOM 2886 C CA . SER A 1 379 ? 36.688 17.172 -20.984 1 17 379 SER A CA 1
ATOM 2887 C C . SER A 1 379 ? 35.688 17.688 -22.016 1 17 379 SER A C 1
ATOM 2889 O O . SER A 1 379 ? 34.5 17.656 -21.797 1 17 379 SER A O 1
ATOM 2891 N N . SER A 1 380 ? 36.156 18.406 -23.031 1 16.88 380 SER A N 1
ATOM 2892 C CA . SER A 1 380 ? 35.719 19.25 -24.141 1 16.88 380 SER A CA 1
ATOM 2893 C C . SER A 1 380 ? 34.906 18.469 -25.156 1 16.88 380 SER A C 1
ATOM 2895 O O . SER A 1 380 ? 34.094 19.047 -25.875 1 16.88 380 SER A O 1
ATOM 2897 N N . GLY A 1 381 ? 35.125 17.172 -25.406 1 16.89 381 GLY A N 1
ATOM 2898 C CA . GLY A 1 381 ? 35.062 16.984 -26.844 1 16.89 381 GLY A CA 1
ATOM 2899 C C . GLY A 1 381 ? 33.625 16.922 -27.375 1 16.89 381 GLY A C 1
ATOM 2900 O O . GLY A 1 381 ? 32.719 16.594 -26.625 1 16.89 381 GLY A O 1
ATOM 2901 N N . GLY A 1 382 ? 33.25 17.438 -28.578 1 16.22 382 GLY A N 1
ATOM 2902 C CA . GLY A 1 382 ? 32.219 18 -29.422 1 16.22 382 GLY A CA 1
ATOM 2903 C C . GLY A 1 382 ? 31.297 16.938 -30 1 16.22 382 GLY A C 1
ATOM 2904 O O . GLY A 1 382 ? 30.109 17.219 -30.25 1 16.22 382 GLY A O 1
ATOM 2905 N N . ALA A 1 383 ? 31.688 15.703 -30.438 1 16.88 383 ALA A N 1
ATOM 2906 C CA . ALA A 1 383 ? 31.141 15.469 -31.766 1 16.88 383 ALA A CA 1
ATOM 2907 C C . ALA A 1 383 ? 29.672 15.055 -31.688 1 16.88 383 ALA A C 1
ATOM 2909 O O . ALA A 1 383 ? 29.219 14.531 -30.672 1 16.88 383 ALA A O 1
ATOM 2910 N N . GLN A 1 384 ? 28.797 15.172 -32.844 1 15.97 384 GLN A N 1
ATOM 2911 C CA . GLN A 1 384 ? 27.516 15.523 -33.406 1 15.97 384 GLN A CA 1
ATOM 2912 C C . GLN A 1 384 ? 26.625 14.289 -33.594 1 15.97 384 GLN A C 1
ATOM 2914 O O . GLN A 1 384 ? 25.406 14.406 -33.75 1 15.97 384 GLN A O 1
ATOM 2919 N N . GLY A 1 385 ? 27.094 12.977 -33.344 1 15.98 385 GLY A N 1
ATOM 2920 C CA . GLY A 1 385 ? 26.484 12.18 -34.406 1 15.98 385 GLY A CA 1
ATOM 2921 C C . GLY A 1 385 ? 25 11.961 -34.188 1 15.98 385 GLY A C 1
ATOM 2922 O O . GLY A 1 385 ? 24.484 12.156 -33.094 1 15.98 385 GLY A O 1
ATOM 2923 N N . SER A 1 386 ? 24.219 11.594 -35.281 1 16.3 386 SER A N 1
ATOM 2924 C CA . SER A 1 386 ? 22.953 11.602 -36.031 1 16.3 386 SER A CA 1
ATOM 2925 C C . SER A 1 386 ? 22.031 10.477 -35.531 1 16.3 386 SER A C 1
ATOM 2927 O O . SER A 1 386 ? 22.359 9.297 -35.688 1 16.3 386 SER A O 1
ATOM 2929 N N . VAL A 1 387 ? 21.531 10.586 -34.312 1 16.14 387 VAL A N 1
ATOM 2930 C CA . VAL A 1 387 ? 20.828 9.445 -33.75 1 16.14 387 VAL A CA 1
ATOM 2931 C C . VAL A 1 387 ? 19.5 9.227 -34.5 1 16.14 387 VAL A C 1
ATOM 2933 O O . VAL A 1 387 ? 18.656 10.125 -34.531 1 16.14 387 VAL A O 1
ATOM 2936 N N . GLY A 1 388 ? 19.422 8.273 -35.5 1 15.29 388 GLY A N 1
ATOM 2937 C CA . GLY A 1 388 ? 18.438 7.941 -36.531 1 15.29 388 GLY A CA 1
ATOM 2938 C C . GLY A 1 388 ? 17.125 7.43 -35.938 1 15.29 388 GLY A C 1
ATOM 2939 O O . GLY A 1 388 ? 16.047 7.883 -36.344 1 15.29 388 GLY A O 1
ATOM 2940 N N . SER A 1 389 ? 16.953 6.227 -35.219 1 15.91 389 SER A N 1
ATOM 2941 C CA . SER A 1 389 ? 16.109 5.211 -35.844 1 15.91 389 SER A CA 1
ATOM 2942 C C . SER A 1 389 ? 14.648 5.391 -35.406 1 15.91 389 SER A C 1
ATOM 2944 O O . SER A 1 389 ? 14.359 5.926 -34.344 1 15.91 389 SER A O 1
ATOM 2946 N N . SER A 1 390 ? 13.547 5.152 -36.312 1 16.44 390 SER A N 1
ATOM 2947 C CA . SER A 1 390 ? 12.172 5.414 -36.719 1 16.44 390 SER A CA 1
ATOM 2948 C C . SER A 1 390 ? 11.188 4.52 -36 1 16.44 390 SER A C 1
ATOM 2950 O O . SER A 1 390 ? 9.977 4.598 -36.219 1 16.44 390 SER A O 1
ATOM 2952 N N . ALA A 1 391 ? 11.406 3.684 -34.906 1 15.96 391 ALA A N 1
ATOM 2953 C CA . ALA A 1 391 ? 10.477 2.559 -34.938 1 15.96 391 ALA A CA 1
ATOM 2954 C C . ALA A 1 391 ? 9.062 3.008 -34.562 1 15.96 391 ALA A C 1
ATOM 2956 O O . ALA A 1 391 ? 8.859 3.697 -33.562 1 15.96 391 ALA A O 1
ATOM 2957 N N . ALA A 1 392 ? 8.008 2.881 -35.438 1 16.56 392 ALA A N 1
ATOM 2958 C CA . ALA A 1 392 ? 6.625 3.256 -35.719 1 16.56 392 ALA A CA 1
ATOM 2959 C C . ALA A 1 392 ? 5.664 2.488 -34.812 1 16.56 392 ALA A C 1
ATOM 2961 O O . ALA A 1 392 ? 4.461 2.762 -34.781 1 16.56 392 ALA A O 1
ATOM 2962 N N . ALA A 1 393 ? 5.875 1.744 -33.75 1 16.2 393 ALA A N 1
ATOM 2963 C CA . ALA A 1 393 ? 4.852 0.722 -33.531 1 16.2 393 ALA A CA 1
ATOM 2964 C C . ALA A 1 393 ? 3.535 1.347 -33.062 1 16.2 393 ALA A C 1
ATOM 2966 O O . ALA A 1 393 ? 3.5 2.094 -32.094 1 16.2 393 ALA A O 1
ATOM 2967 N N . ALA A 1 394 ? 2.529 1.562 -33.906 1 16.59 394 ALA A N 1
ATOM 2968 C CA . ALA A 1 394 ? 1.193 2.15 -33.875 1 16.59 394 ALA A CA 1
ATOM 2969 C C . ALA A 1 394 ? 0.25 1.326 -33 1 16.59 394 ALA A C 1
ATOM 2971 O O . ALA A 1 394 ? -0.108 0.201 -33.375 1 16.59 394 ALA A O 1
ATOM 2972 N N . VAL A 1 395 ? 0.498 0.996 -31.812 1 16.12 395 VAL A N 1
ATOM 2973 C CA . VAL A 1 395 ? -0.402 0.017 -31.219 1 16.12 395 VAL A CA 1
ATOM 2974 C C . VAL A 1 395 ? -1.807 0.605 -31.109 1 16.12 395 VAL A C 1
ATOM 2976 O O . VAL A 1 395 ? -1.97 1.776 -30.75 1 16.12 395 VAL A O 1
ATOM 2979 N N . ALA A 1 396 ? -2.873 -0.106 -31.641 1 16.62 396 ALA A N 1
ATOM 2980 C CA . ALA A 1 396 ? -4.305 0.025 -31.906 1 16.62 396 ALA A CA 1
ATOM 2981 C C . ALA A 1 396 ? -5.086 0.204 -30.609 1 16.62 396 ALA A C 1
ATOM 2983 O O . ALA A 1 396 ? -4.812 -0.466 -29.609 1 16.62 396 ALA A O 1
ATOM 2984 N N . ARG A 1 397 ? -5.742 1.363 -30.438 1 17.7 397 ARG A N 1
ATOM 2985 C CA . ARG A 1 397 ? -6.578 1.955 -29.391 1 17.7 397 ARG A CA 1
ATOM 2986 C C . ARG A 1 397 ? -7.836 1.124 -29.156 1 17.7 397 ARG A C 1
ATOM 2988 O O . ARG A 1 397 ? -8.773 1.174 -29.969 1 17.7 397 ARG A O 1
ATOM 2995 N N . ALA A 1 398 ? -7.699 -0.253 -28.891 1 16.72 398 ALA A N 1
ATOM 2996 C CA . ALA A 1 398 ? -8.969 -0.97 -28.812 1 16.72 398 ALA A CA 1
ATOM 2997 C C . ALA A 1 398 ? -9.883 -0.351 -27.766 1 16.72 398 ALA A C 1
ATOM 2999 O O . ALA A 1 398 ? -9.438 -0 -26.672 1 16.72 398 ALA A O 1
ATOM 3000 N N . SER A 1 399 ? -10.977 0.276 -28.219 1 17.41 399 SER A N 1
ATOM 3001 C CA . SER A 1 399 ? -12.102 1.013 -27.656 1 17.41 399 SER A CA 1
ATOM 3002 C C . SER A 1 399 ? -12.898 0.146 -26.688 1 17.41 399 SER A C 1
ATOM 3004 O O . SER A 1 399 ? -14.133 0.184 -26.688 1 17.41 399 SER A O 1
ATOM 3006 N N . ALA A 1 400 ? -12.227 -0.539 -25.719 1 17.02 400 ALA A N 1
ATOM 3007 C CA . ALA A 1 400 ? -12.953 -1.517 -24.922 1 17.02 400 ALA A CA 1
ATOM 3008 C C . ALA A 1 400 ? -14.094 -0.854 -24.156 1 17.02 400 ALA A C 1
ATOM 3010 O O . ALA A 1 400 ? -13.867 0.103 -23.406 1 17.02 400 ALA A O 1
ATOM 3011 N N . GLY A 1 401 ? -15.273 -0.752 -24.812 1 18.67 401 GLY A N 1
ATOM 3012 C CA . GLY A 1 401 ? -16.578 -0.261 -24.391 1 18.67 401 GLY A CA 1
ATOM 3013 C C . GLY A 1 401 ? -17.125 -0.988 -23.188 1 18.67 401 GLY A C 1
ATOM 3014 O O . GLY A 1 401 ? -17.484 -2.162 -23.266 1 18.67 401 GLY A O 1
ATOM 3015 N N . GLY A 1 402 ? -16.344 -1.054 -22.141 1 17.19 402 GLY A N 1
ATOM 3016 C CA . GLY A 1 402 ? -16.625 -1.973 -21.047 1 17.19 402 GLY A CA 1
ATOM 3017 C C . GLY A 1 402 ? -17.984 -1.755 -20.422 1 17.19 402 GLY A C 1
ATOM 3018 O O . GLY A 1 402 ? -18.469 -0.627 -20.375 1 17.19 402 GLY A O 1
ATOM 3019 N N . ALA A 1 403 ? -18.766 -2.83 -20.5 1 18.12 403 ALA A N 1
ATOM 3020 C CA . ALA A 1 403 ? -20.125 -3.213 -20.078 1 18.12 403 ALA A CA 1
ATOM 3021 C C . ALA A 1 403 ? -20.281 -3.062 -18.562 1 18.12 403 ALA A C 1
ATOM 3023 O O . ALA A 1 403 ? -19.438 -3.529 -17.797 1 18.12 403 ALA A O 1
ATOM 3024 N N . GLY A 1 404 ? -20.828 -2.021 -18 1 17.72 404 GLY A N 1
ATOM 3025 C CA . GLY A 1 404 ? -21.109 -1.561 -16.656 1 17.72 404 GLY A CA 1
ATOM 3026 C C . GLY A 1 404 ? -22.031 -2.486 -15.883 1 17.72 404 GLY A C 1
ATOM 3027 O O . GLY A 1 404 ? -23.234 -2.514 -16.125 1 17.72 404 GLY A O 1
ATOM 3028 N N . GLU A 1 405 ? -21.719 -3.857 -15.906 1 17.58 405 GLU A N 1
ATOM 3029 C CA . GLU A 1 405 ? -22.734 -4.723 -15.305 1 17.58 405 GLU A CA 1
ATOM 3030 C C . GLU A 1 405 ? -22.969 -4.371 -13.844 1 17.58 405 GLU A C 1
ATOM 3032 O O . GLU A 1 405 ? -22.109 -3.779 -13.195 1 17.58 405 GLU A O 1
ATOM 3037 N N . ALA A 1 406 ? -24.203 -4.863 -13.359 1 18.06 406 ALA A N 1
ATOM 3038 C CA . ALA A 1 406 ? -25.125 -4.574 -12.258 1 18.06 406 ALA A CA 1
ATOM 3039 C C . ALA A 1 406 ? -24.641 -5.227 -10.969 1 18.06 406 ALA A C 1
ATOM 3041 O O . ALA A 1 406 ? -24.547 -6.453 -10.883 1 18.06 406 ALA A O 1
ATOM 3042 N N . VAL A 1 407 ? -23.531 -4.793 -10.422 1 18.03 407 VAL A N 1
ATOM 3043 C CA . VAL A 1 407 ? -22.891 -5.395 -9.25 1 18.03 407 VAL A CA 1
ATOM 3044 C C . VAL A 1 407 ? -23.891 -5.414 -8.086 1 18.03 407 VAL A C 1
ATOM 3046 O O . VAL A 1 407 ? -24.703 -4.496 -7.938 1 18.03 407 VAL A O 1
ATOM 3049 N N . GLY A 1 408 ? -24.078 -6.641 -7.613 1 18.12 408 GLY A N 1
ATOM 3050 C CA . GLY A 1 408 ? -24.906 -7.199 -6.555 1 18.12 408 GLY A CA 1
ATOM 3051 C C . GLY A 1 408 ? -24.625 -6.594 -5.195 1 18.12 408 GLY A C 1
ATOM 3052 O O . GLY A 1 408 ? -23.453 -6.43 -4.812 1 18.12 408 GLY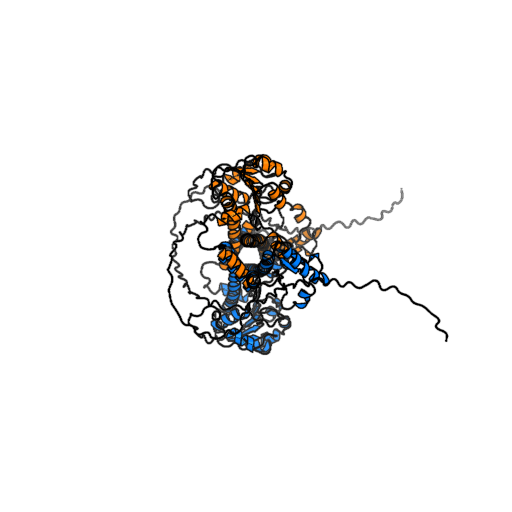 A O 1
ATOM 3053 N N . GLY A 1 409 ? -25.422 -5.668 -4.707 1 19.86 409 GLY A N 1
ATOM 3054 C CA . GLY A 1 409 ? -25.406 -4.77 -3.562 1 19.86 409 GLY A CA 1
ATOM 3055 C C . GLY A 1 409 ? -25.453 -5.496 -2.23 1 19.86 409 GLY A C 1
ATOM 3056 O O . GLY A 1 409 ? -26.156 -6.496 -2.084 1 19.86 409 GLY A O 1
ATOM 3057 N N . ALA A 1 410 ? -24.266 -5.473 -1.534 1 20.02 410 ALA A N 1
ATOM 3058 C CA . ALA A 1 410 ? -24.047 -5.98 -0.184 1 20.02 410 ALA A CA 1
ATOM 3059 C C . ALA A 1 410 ? -25.047 -5.387 0.803 1 20.02 410 ALA A C 1
ATOM 3061 O O . ALA A 1 410 ? -25.375 -4.199 0.721 1 20.02 410 ALA A O 1
ATOM 3062 N N . GLU A 1 411 ? -25.859 -6.145 1.467 1 20.61 411 GLU A N 1
ATOM 3063 C CA . GLU A 1 411 ? -26.953 -5.949 2.424 1 20.61 411 GLU A CA 1
ATOM 3064 C C . GLU A 1 411 ? -26.438 -5.332 3.721 1 20.61 411 GLU A C 1
ATOM 3066 O O . GLU A 1 411 ? -25.578 -5.91 4.395 1 20.61 411 GLU A O 1
ATOM 3071 N N . ALA A 1 412 ? -26.062 -4.109 3.744 1 21.84 412 ALA A N 1
ATOM 3072 C CA . ALA A 1 412 ? -25.766 -3.537 5.055 1 21.84 412 ALA A CA 1
ATOM 3073 C C . ALA A 1 412 ? -27 -3.539 5.949 1 21.84 412 ALA A C 1
ATOM 3075 O O . ALA A 1 412 ? -28.047 -2.992 5.582 1 21.84 412 ALA A O 1
ATOM 3076 N N . LYS A 1 413 ? -27.047 -4.414 6.938 1 23.98 413 LYS A N 1
ATOM 3077 C CA . LYS A 1 413 ? -28.125 -4.477 7.918 1 23.98 413 LYS A CA 1
ATOM 3078 C C . LYS A 1 413 ? -28.141 -3.227 8.789 1 23.98 413 LYS A C 1
ATOM 3080 O O . LYS A 1 413 ? -27.141 -2.885 9.43 1 23.98 413 LYS A O 1
ATOM 3085 N N . ALA A 1 414 ? -28.766 -2.176 8.406 1 23.98 414 ALA A N 1
ATOM 3086 C CA . ALA A 1 414 ? -29.078 -0.993 9.211 1 23.98 414 ALA A CA 1
ATOM 3087 C C . ALA A 1 414 ? -29.875 -1.364 10.461 1 23.98 414 ALA A C 1
ATOM 3089 O O . ALA A 1 414 ? -30.938 -1.971 10.359 1 23.98 414 ALA A O 1
ATOM 3090 N N . ALA A 1 415 ? -29.234 -1.508 11.57 1 25.44 415 ALA A N 1
ATOM 3091 C CA . ALA A 1 415 ? -29.969 -1.779 12.797 1 25.44 415 ALA A CA 1
ATOM 3092 C C . ALA A 1 415 ? -30.734 -0.541 13.266 1 25.44 415 ALA A C 1
ATOM 3094 O O . ALA A 1 415 ? -30.156 0.552 13.336 1 25.44 415 ALA A O 1
ATOM 3095 N N . VAL A 1 416 ? -31.984 -0.413 12.992 1 24.25 416 VAL A N 1
ATOM 3096 C CA . VAL A 1 416 ? -32.906 0.613 13.492 1 24.25 416 VAL A CA 1
ATOM 3097 C C . VAL A 1 416 ? -33.188 0.375 14.969 1 24.25 416 VAL A C 1
ATOM 3099 O O . VAL A 1 416 ? -33.656 -0.697 15.352 1 24.25 416 VAL A O 1
ATOM 3102 N N . ALA A 1 417 ? -32.531 0.898 15.938 1 24.7 417 ALA A N 1
ATOM 3103 C CA . ALA A 1 417 ? -32.844 0.761 17.359 1 24.7 417 ALA A CA 1
ATOM 3104 C C . ALA A 1 417 ? -34.156 1.459 17.719 1 24.7 417 ALA A C 1
ATOM 3106 O O . ALA A 1 417 ? -34.312 2.662 17.5 1 24.7 417 ALA A O 1
ATOM 3107 N N . ALA A 1 418 ? -35.375 0.759 17.766 1 23.27 418 ALA A N 1
ATOM 3108 C CA . ALA A 1 418 ? -36.688 1.197 18.266 1 23.27 418 ALA A CA 1
ATOM 3109 C C . ALA A 1 418 ? -36.594 1.562 19.75 1 23.27 418 ALA A C 1
ATOM 3111 O O . ALA A 1 418 ? -35.969 0.844 20.531 1 23.27 418 ALA A O 1
ATOM 3112 N N . GLY A 1 419 ? -36.688 2.863 20.188 1 20.81 419 GLY A N 1
ATOM 3113 C CA . GLY A 1 419 ? -36.75 3.447 21.531 1 20.81 419 GLY A CA 1
ATOM 3114 C C . GLY A 1 419 ? -37.875 2.895 22.375 1 20.81 419 GLY A C 1
ATOM 3115 O O . GLY A 1 419 ? -39.031 3.064 22.031 1 20.81 419 GLY A O 1
ATOM 3116 N N . ARG A 1 420 ? -37.781 1.674 22.969 1 21.78 420 ARG A N 1
ATOM 3117 C CA . ARG A 1 420 ? -38.812 1.203 23.891 1 21.78 420 ARG A CA 1
ATOM 3118 C C . ARG A 1 420 ? -39.031 2.207 25.016 1 21.78 420 ARG A C 1
ATOM 3120 O O . ARG A 1 420 ? -38.094 2.736 25.578 1 21.78 420 ARG A O 1
ATOM 3127 N N . GLY A 1 421 ? -40.219 2.934 25.094 1 19.78 421 GLY A N 1
ATOM 3128 C CA . GLY A 1 421 ? -40.812 3.693 26.172 1 19.78 421 GLY A CA 1
ATOM 3129 C C . GLY A 1 421 ? -40.875 2.932 27.484 1 19.78 421 GLY A C 1
ATOM 3130 O O . GLY A 1 421 ? -41.031 1.712 27.5 1 19.78 421 GLY A O 1
ATOM 3131 N N . ASP A 1 422 ? -40.219 3.406 28.547 1 19.81 422 ASP A N 1
ATOM 3132 C CA . ASP A 1 422 ? -40.031 3.006 29.938 1 19.81 422 ASP A CA 1
ATOM 3133 C C . ASP A 1 422 ? -41.375 2.854 30.641 1 19.81 422 ASP A C 1
ATOM 3135 O O . ASP A 1 422 ? -42.094 3.838 30.859 1 19.81 422 ASP A O 1
ATOM 3139 N N . ALA A 1 423 ? -42.25 1.789 30.344 1 18.03 423 ALA A N 1
ATOM 3140 C CA . ALA A 1 423 ? -43.406 1.593 31.234 1 18.03 423 ALA A CA 1
ATOM 3141 C C . ALA A 1 423 ? -42.969 1.492 32.688 1 18.03 423 ALA A C 1
ATOM 3143 O O . ALA A 1 423 ? -42.031 0.746 33 1 18.03 423 ALA A O 1
ATOM 3144 N N . ALA A 1 424 ? -43.25 2.539 33.625 1 19.25 424 ALA A N 1
ATOM 3145 C CA . ALA A 1 424 ? -43.188 2.814 35.062 1 19.25 424 ALA A CA 1
ATOM 3146 C C . ALA A 1 424 ? -43.812 1.684 35.875 1 19.25 424 ALA A C 1
ATOM 3148 O O . ALA A 1 424 ? -45.031 1.503 35.844 1 19.25 424 ALA A O 1
ATOM 3149 N N . SER A 1 425 ? -43.344 0.363 35.781 1 17.94 425 SER A N 1
ATOM 3150 C CA . SER A 1 425 ? -44.031 -0.598 36.656 1 17.94 425 SER A CA 1
ATOM 3151 C C . SER A 1 425 ? -43.906 -0.191 38.125 1 17.94 425 SER A C 1
ATOM 3153 O O . SER A 1 425 ? -42.781 0.035 38.625 1 17.94 425 SER A O 1
ATOM 3155 N N . THR A 1 426 ? -44.875 0.34 38.812 1 17.75 426 THR A N 1
ATOM 3156 C CA . THR A 1 426 ? -45.219 0.707 40.188 1 17.75 426 THR A CA 1
ATOM 3157 C C . THR A 1 426 ? -45.25 -0.529 41.062 1 17.75 426 THR A C 1
ATOM 3159 O O . THR A 1 426 ? -45.656 -0.449 42.219 1 17.75 426 THR A O 1
ATOM 3162 N N . ALA A 1 427 ? -44.5 -1.587 41 1 17.64 427 ALA A N 1
ATOM 3163 C CA . ALA A 1 427 ? -44.812 -2.662 41.938 1 17.64 427 ALA A CA 1
ATOM 3164 C C . ALA A 1 427 ? -44.688 -2.184 43.375 1 17.64 427 ALA A C 1
ATOM 3166 O O . ALA A 1 427 ? -43.656 -1.609 43.75 1 17.64 427 ALA A O 1
ATOM 3167 N N . ALA A 1 428 ? -45.844 -2.199 44.219 1 19.41 428 ALA A N 1
ATOM 3168 C CA . ALA A 1 428 ? -46.312 -1.927 45.562 1 19.41 428 ALA A CA 1
ATOM 3169 C C . ALA A 1 428 ? -45.562 -2.787 46.594 1 19.41 428 ALA A C 1
ATOM 3171 O O . ALA A 1 428 ? -45.031 -3.855 46.25 1 19.41 428 ALA A O 1
ATOM 3172 N N . ALA A 1 429 ? -45.312 -2.355 47.906 1 19.28 429 ALA A N 1
ATOM 3173 C CA . ALA A 1 429 ? -44.688 -2.568 49.219 1 19.28 429 ALA A CA 1
ATOM 3174 C C . ALA A 1 429 ? -45.281 -3.758 49.938 1 19.28 429 ALA A C 1
ATOM 3176 O O . ALA A 1 429 ? -44.969 -4.02 51.094 1 19.28 429 ALA A O 1
ATOM 3177 N N . GLU A 1 430 ? -45.875 -4.891 49.375 1 19.14 430 GLU A N 1
ATOM 3178 C CA . GLU A 1 430 ? -46.719 -5.668 50.281 1 19.14 430 GLU A CA 1
ATOM 3179 C C . GLU A 1 430 ? -45.906 -6.227 51.438 1 19.14 430 GLU A C 1
ATOM 3181 O O . GLU A 1 430 ? -44.781 -6.707 51.25 1 19.14 430 GLU A O 1
ATOM 3186 N N . ASP A 1 431 ? -46.219 -5.918 52.812 1 19.53 431 ASP A N 1
ATOM 3187 C CA . ASP A 1 431 ? -45.969 -6.188 54.219 1 19.53 431 ASP A CA 1
ATOM 3188 C C . ASP A 1 431 ? -46.219 -7.66 54.562 1 19.53 431 ASP A C 1
ATOM 3190 O O . ASP A 1 431 ? -47.219 -8.234 54.188 1 19.53 431 ASP A O 1
ATOM 3194 N N . ASP A 1 432 ? -45.188 -8.508 54.906 1 17.95 432 ASP A N 1
ATOM 3195 C CA . ASP A 1 432 ? -45.062 -9.93 55.188 1 17.95 432 ASP A CA 1
ATOM 3196 C C . ASP A 1 432 ? -45.719 -10.266 56.531 1 17.95 432 ASP A C 1
ATOM 3198 O O . ASP A 1 432 ? -45.281 -9.805 57.594 1 17.95 432 ASP A O 1
ATOM 3202 N N . GLY A 1 433 ? -47.062 -10.492 56.781 1 18.47 433 GLY A N 1
ATOM 3203 C CA . GLY A 1 433 ? -47.75 -10.922 58 1 18.47 433 GLY A CA 1
ATOM 3204 C C . GLY A 1 433 ? -47.5 -12.375 58.344 1 18.47 433 GLY A C 1
ATOM 3205 O O . GLY A 1 433 ? -48.219 -12.945 59.156 1 18.47 433 GLY A O 1
ATOM 3206 N N . THR A 1 434 ? -46.469 -13.188 58.281 1 18.89 434 THR A N 1
ATOM 3207 C CA . THR A 1 434 ? -46.656 -14.609 58.531 1 18.89 434 THR A CA 1
ATOM 3208 C C . THR A 1 434 ? -46.938 -14.852 60.031 1 18.89 434 THR A C 1
ATOM 3210 O O . THR A 1 434 ? -46.188 -14.391 60.875 1 18.89 434 THR A O 1
ATOM 3213 N N . GLU A 1 435 ? -48.188 -15.312 60.438 1 18.97 435 GLU A N 1
ATOM 3214 C CA . GLU A 1 435 ? -48.969 -15.867 61.562 1 18.97 435 GLU A CA 1
ATOM 3215 C C . GLU A 1 435 ? -48.344 -17.156 62.062 1 18.97 435 GLU A C 1
ATOM 3217 O O . GLU A 1 435 ? -47.406 -17.703 61.438 1 18.97 435 GLU A O 1
ATOM 3222 N N . GLY A 1 436 ? -49.219 -18.297 62.281 1 19.34 436 GLY A N 1
ATOM 3223 C CA . GLY A 1 436 ? -49.812 -19.125 63.344 1 19.34 436 GLY A CA 1
ATOM 3224 C C . GLY A 1 436 ? -49.094 -20.438 63.531 1 19.34 436 GLY A C 1
ATOM 3225 O O . GLY A 1 436 ? -48.188 -20.781 62.75 1 19.34 436 GLY A O 1
ATOM 3226 N N . ARG A 1 437 ? -49.906 -21.703 64 1 21.22 437 ARG A N 1
ATOM 3227 C CA . ARG A 1 437 ? -50 -22.875 64.875 1 21.22 437 ARG A CA 1
ATOM 3228 C C . ARG A 1 437 ? -49.469 -24.109 64.125 1 21.22 437 ARG A C 1
ATOM 3230 O O . ARG A 1 437 ? -49.344 -25.172 64.75 1 21.22 437 ARG A O 1
ATOM 3237 N N . GLY A 1 438 ? -48.781 -24.312 63.125 1 18.11 438 GLY A N 1
ATOM 3238 C CA . GLY A 1 438 ? -49.031 -25.688 62.75 1 18.11 438 GLY A CA 1
ATOM 3239 C C . GLY A 1 438 ? -48.781 -26.656 63.906 1 18.11 438 GLY A C 1
ATOM 3240 O O . GLY A 1 438 ? -47.719 -26.625 64.5 1 18.11 438 GLY A O 1
ATOM 3241 N N . ALA A 1 439 ? -49.938 -27.344 64.562 1 20.97 439 ALA A N 1
ATOM 3242 C CA . ALA A 1 439 ? -50.562 -28.391 65.375 1 20.97 439 ALA A CA 1
ATOM 3243 C C . ALA A 1 439 ? -49.969 -29.75 65.062 1 20.97 439 ALA A C 1
ATOM 3245 O O . ALA A 1 439 ? -49.938 -30.641 65.938 1 20.97 439 ALA A O 1
ATOM 3246 N N . GLY A 1 440 ? -50.031 -30.531 63.875 1 20.47 440 GLY A N 1
ATOM 3247 C CA . GLY A 1 440 ? -49.844 -31.953 64.125 1 20.47 440 GLY A CA 1
ATOM 3248 C C . GLY A 1 440 ? -48.469 -32.281 64.688 1 20.47 440 GLY A C 1
ATOM 3249 O O . GLY A 1 440 ? -47.5 -31.594 64.375 1 20.47 440 GLY A O 1
ATOM 3250 N N . MET B 1 1 ? 30.125 -4.336 -8.797 1 56.03 1 MET B N 1
ATOM 3251 C CA . MET B 1 1 ? 31.25 -4.551 -7.895 1 56.03 1 MET B CA 1
ATOM 3252 C C . MET B 1 1 ? 31.953 -5.867 -8.203 1 56.03 1 MET B C 1
ATOM 3254 O O . MET B 1 1 ? 33.188 -5.914 -8.297 1 56.03 1 MET B O 1
ATOM 3258 N N . SER B 1 2 ? 31.172 -6.984 -8.445 1 60.38 2 SER B N 1
ATOM 3259 C CA . SER B 1 2 ? 31.781 -8.281 -8.727 1 60.38 2 SER B CA 1
ATOM 3260 C C . SER B 1 2 ? 32.594 -8.242 -10.008 1 60.38 2 SER B C 1
ATOM 3262 O O . SER B 1 2 ? 33.719 -8.766 -10.055 1 60.38 2 SER B O 1
ATOM 3264 N N . ARG B 1 3 ? 32.062 -7.551 -10.953 1 57.56 3 ARG B N 1
ATOM 3265 C CA . ARG B 1 3 ? 32.719 -7.453 -12.242 1 57.56 3 ARG B CA 1
ATOM 3266 C C . ARG B 1 3 ? 34.062 -6.719 -12.117 1 57.56 3 ARG B C 1
ATOM 3268 O O . ARG B 1 3 ? 35.062 -7.113 -12.727 1 57.56 3 ARG B O 1
ATOM 3275 N N . VAL B 1 4 ? 33.969 -5.68 -11.297 1 55.56 4 VAL B N 1
ATOM 3276 C CA . VAL B 1 4 ? 35.156 -4.867 -11.109 1 55.56 4 VAL B CA 1
ATOM 3277 C C . VAL B 1 4 ? 36.219 -5.684 -10.375 1 55.56 4 VAL B C 1
ATOM 3279 O O . VAL B 1 4 ? 37.406 -5.652 -10.75 1 55.56 4 VAL B O 1
ATOM 3282 N N . LEU B 1 5 ? 35.719 -6.418 -9.477 1 61.72 5 LEU B N 1
ATOM 3283 C CA . LEU B 1 5 ? 36.656 -7.16 -8.633 1 61.72 5 LEU B CA 1
ATOM 3284 C C . LEU B 1 5 ? 37.25 -8.336 -9.391 1 61.72 5 LEU B C 1
ATOM 3286 O O . LEU B 1 5 ? 38.438 -8.641 -9.234 1 61.72 5 LEU B O 1
ATOM 3290 N N . VAL B 1 6 ? 36.5 -8.969 -10.211 1 61.22 6 VAL B N 1
ATOM 3291 C CA . VAL B 1 6 ? 37 -10.094 -11 1 61.22 6 VAL B CA 1
ATOM 3292 C C . VAL B 1 6 ? 38 -9.594 -12.016 1 61.22 6 VAL B C 1
ATOM 3294 O O . VAL B 1 6 ? 39 -10.266 -12.281 1 61.22 6 VAL B O 1
ATOM 3297 N N . GLY B 1 7 ? 37.688 -8.422 -12.531 1 58.81 7 GLY B N 1
ATOM 3298 C CA . GLY B 1 7 ? 38.594 -7.852 -13.5 1 58.81 7 GLY B CA 1
ATOM 3299 C C . GLY B 1 7 ? 39.938 -7.48 -12.891 1 58.81 7 GLY B C 1
ATOM 3300 O O . GLY B 1 7 ? 40.969 -7.48 -13.586 1 58.81 7 GLY B O 1
ATOM 3301 N N . CYS B 1 8 ? 39.844 -7.008 -11.75 1 54.97 8 CYS B N 1
ATOM 3302 C CA . CYS B 1 8 ? 41.062 -6.582 -11.07 1 54.97 8 CYS B CA 1
ATOM 3303 C C . CYS B 1 8 ? 41.844 -7.781 -10.508 1 54.97 8 CYS B C 1
ATOM 3305 O O . CYS B 1 8 ? 42.906 -7.621 -9.93 1 54.97 8 CYS B O 1
ATOM 3307 N N . GLN B 1 9 ? 41.094 -8.906 -10.633 1 55.59 9 GLN B N 1
ATOM 3308 C CA . GLN B 1 9 ? 41.781 -10.102 -10.117 1 55.59 9 GLN B CA 1
ATOM 3309 C C . GLN B 1 9 ? 43 -10.453 -10.961 1 55.59 9 GLN B C 1
ATOM 3311 O O . GLN B 1 9 ? 42.875 -10.805 -12.141 1 55.59 9 GLN B O 1
ATOM 3316 N N . GLY B 1 10 ? 43.812 -9.492 -11.203 1 48.91 10 GLY B N 1
ATOM 3317 C CA . GLY B 1 10 ? 45.031 -9.953 -11.82 1 48.91 10 GLY B CA 1
ATOM 3318 C C . GLY B 1 10 ? 45.406 -11.375 -11.453 1 48.91 10 GLY B C 1
ATOM 3319 O O . GLY B 1 10 ? 44.562 -12.102 -10.898 1 48.91 10 GLY B O 1
ATOM 3320 N N . ALA B 1 11 ? 46.812 -11.758 -11.672 1 50.44 11 ALA B N 1
ATOM 3321 C CA . ALA B 1 11 ? 47.469 -13.008 -11.297 1 50.44 11 ALA B CA 1
ATOM 3322 C C . ALA B 1 11 ? 47.156 -13.352 -9.836 1 50.44 11 ALA B C 1
ATOM 3324 O O . ALA B 1 11 ? 47.688 -14.336 -9.312 1 50.44 11 ALA B O 1
ATOM 3325 N N . SER B 1 12 ? 46.625 -12.508 -9.078 1 51.22 12 SER B N 1
ATOM 3326 C CA . SER B 1 12 ? 46.594 -12.734 -7.641 1 51.22 12 SER B CA 1
ATOM 3327 C C . SER B 1 12 ? 45.469 -13.711 -7.27 1 51.22 12 SER B C 1
ATOM 3329 O O . SER B 1 12 ? 44.469 -13.789 -7.953 1 51.22 12 SER B O 1
ATOM 3331 N N . LYS B 1 13 ? 45.75 -14.773 -6.477 1 60.44 13 LYS B N 1
ATOM 3332 C CA . LYS B 1 13 ? 45.125 -15.922 -5.855 1 60.44 13 LYS B CA 1
ATOM 3333 C C . LYS B 1 13 ? 43.938 -15.484 -4.965 1 60.44 13 LYS B C 1
ATOM 3335 O O . LYS B 1 13 ? 43.344 -16.312 -4.281 1 60.44 13 LYS B O 1
ATOM 3340 N N . THR B 1 14 ? 43.688 -14.133 -4.895 1 66 14 THR B N 1
ATOM 3341 C CA . THR B 1 14 ? 42.656 -13.805 -3.906 1 66 14 THR B CA 1
ATOM 3342 C C . THR B 1 14 ? 41.281 -13.75 -4.551 1 66 14 THR B C 1
ATOM 3344 O O . THR B 1 14 ? 41.062 -13.039 -5.535 1 66 14 THR B O 1
ATOM 3347 N N . ALA B 1 15 ? 40.406 -14.672 -4.27 1 75.88 15 ALA B N 1
ATOM 3348 C CA . ALA B 1 15 ? 39.031 -14.711 -4.715 1 75.88 15 ALA B CA 1
ATOM 3349 C C . ALA B 1 15 ? 38.125 -13.914 -3.779 1 75.88 15 ALA B C 1
ATOM 3351 O O . ALA B 1 15 ? 38.25 -13.992 -2.557 1 75.88 15 ALA B O 1
ATOM 3352 N N . PHE B 1 16 ? 37.375 -12.875 -4.316 1 80.44 16 PHE B N 1
ATOM 3353 C CA . PHE B 1 16 ? 36.438 -12.055 -3.533 1 80.44 16 PHE B CA 1
ATOM 3354 C C . PHE B 1 16 ? 35 -12.5 -3.754 1 80.44 16 PHE B C 1
ATOM 3356 O O . PHE B 1 16 ? 34.625 -12.836 -4.875 1 80.44 16 PHE B O 1
ATOM 3363 N N . GLU B 1 17 ? 34.281 -12.586 -2.59 1 85.38 17 GLU B N 1
ATOM 3364 C CA . GLU B 1 17 ? 32.812 -12.727 -2.66 1 85.38 17 GLU B CA 1
ATOM 3365 C C . GLU B 1 17 ? 32.125 -11.43 -2.273 1 85.38 17 GLU B C 1
ATOM 3367 O O . GLU B 1 17 ? 32.531 -10.758 -1.319 1 85.38 17 GLU B O 1
ATOM 3372 N N . VAL B 1 18 ? 31.219 -11.062 -3.086 1 84.56 18 VAL B N 1
ATOM 3373 C CA . VAL B 1 18 ? 30.438 -9.867 -2.795 1 84.56 18 VAL B CA 1
ATOM 3374 C C . VAL B 1 18 ? 29.125 -10.25 -2.125 1 84.56 18 VAL B C 1
ATOM 3376 O O . VAL B 1 18 ? 28.391 -11.109 -2.629 1 84.56 18 VAL B O 1
ATOM 3379 N N . ILE B 1 19 ? 28.875 -9.656 -0.963 1 90.5 19 ILE B N 1
ATOM 3380 C CA . ILE B 1 19 ? 27.625 -9.891 -0.243 1 90.5 19 ILE B CA 1
ATOM 3381 C C . ILE B 1 19 ? 26.906 -8.57 -0.022 1 90.5 19 ILE B C 1
ATOM 3383 O O . ILE B 1 19 ? 27.516 -7.5 -0.086 1 90.5 19 ILE B O 1
ATOM 3387 N N . SER B 1 20 ? 25.609 -8.656 0.019 1 90.38 20 SER B N 1
ATOM 3388 C CA . SER B 1 20 ? 24.75 -7.5 0.29 1 90.38 20 SER B CA 1
ATOM 3389 C C . SER B 1 20 ? 24.266 -7.5 1.735 1 90.38 20 SER B C 1
ATOM 3391 O O . SER B 1 20 ? 23.812 -8.531 2.244 1 90.38 20 SER B O 1
ATOM 3393 N N . ASN B 1 21 ? 24.391 -6.359 2.455 1 92.19 21 ASN B N 1
ATOM 3394 C CA . ASN B 1 21 ? 23.922 -6.168 3.824 1 92.19 21 ASN B CA 1
ATOM 3395 C C . ASN B 1 21 ? 23.266 -4.801 4.008 1 92.19 21 ASN B C 1
ATOM 3397 O O . ASN B 1 21 ? 23.844 -3.912 4.637 1 92.19 21 ASN B O 1
ATOM 3401 N N . PRO B 1 22 ? 22.047 -4.727 3.545 1 88.5 22 PRO B N 1
ATOM 3402 C CA . PRO B 1 22 ? 21.375 -3.432 3.645 1 88.5 22 PRO B CA 1
ATOM 3403 C C . PRO B 1 22 ? 21.094 -3.02 5.09 1 88.5 22 PRO B C 1
ATOM 3405 O O . PRO B 1 22 ? 20.844 -3.877 5.941 1 88.5 22 PRO B O 1
ATOM 3408 N N . GLU B 1 23 ? 21.156 -1.725 5.344 1 80.5 23 GLU B N 1
ATOM 3409 C CA . GLU B 1 23 ? 20.859 -1.171 6.66 1 80.5 23 GLU B CA 1
ATOM 3410 C C . GLU B 1 23 ? 19.438 -0.613 6.715 1 80.5 23 GLU B C 1
ATOM 3412 O O . GLU B 1 23 ? 18.938 -0.06 5.73 1 80.5 23 GLU B O 1
ATOM 3417 N N . PHE B 1 24 ? 18.828 -0.817 7.883 1 77.5 24 PHE B N 1
ATOM 3418 C CA . PHE B 1 24 ? 17.453 -0.345 8.062 1 77.5 24 PHE B CA 1
ATOM 3419 C C . PHE B 1 24 ? 17.359 0.63 9.227 1 77.5 24 PHE B C 1
ATOM 3421 O O . PHE B 1 24 ? 16.391 0.617 9.984 1 77.5 24 PHE B O 1
ATOM 3428 N N . MET B 1 25 ? 18.328 1.46 9.312 1 75.31 25 MET B N 1
ATOM 3429 C CA . MET B 1 25 ? 18.328 2.432 10.406 1 75.31 25 MET B CA 1
ATOM 3430 C C . MET B 1 25 ? 17.484 3.656 10.047 1 75.31 25 MET B C 1
ATOM 3432 O O . MET B 1 25 ? 17.438 4.059 8.883 1 75.31 25 MET B O 1
ATOM 3436 N N . SER B 1 26 ? 16.812 4.102 11 1 71.88 26 SER B N 1
ATOM 3437 C CA . SER B 1 26 ? 16.031 5.32 10.836 1 71.88 26 SER B CA 1
ATOM 3438 C C . SER B 1 26 ? 16.688 6.504 11.539 1 71.88 26 SER B C 1
ATOM 3440 O O . SER B 1 26 ? 17.25 6.352 12.625 1 71.88 26 SER B O 1
ATOM 3442 N N . ALA B 1 27 ? 16.609 7.668 10.812 1 69.5 27 ALA B N 1
ATOM 3443 C CA . ALA B 1 27 ? 17.094 8.883 11.461 1 69.5 27 ALA B CA 1
ATOM 3444 C C . ALA B 1 27 ? 16.297 9.188 12.727 1 69.5 27 ALA B C 1
ATOM 3446 O O . ALA B 1 27 ? 15.07 9.078 12.742 1 69.5 27 ALA B O 1
ATOM 3447 N N . GLY B 1 28 ? 16.984 9.477 13.852 1 68.62 28 GLY B N 1
ATOM 3448 C CA . GLY B 1 28 ? 16.359 9.75 15.141 1 68.62 28 GLY B CA 1
ATOM 3449 C C . GLY B 1 28 ? 16.422 8.578 16.094 1 68.62 28 GLY B C 1
ATOM 3450 O O . GLY B 1 28 ? 16.359 8.75 17.312 1 68.62 28 GLY B O 1
ATOM 3451 N N . THR B 1 29 ? 16.531 7.297 15.492 1 72.06 29 THR B N 1
ATOM 3452 C CA . THR B 1 29 ? 16.578 6.094 16.328 1 72.06 29 THR B CA 1
ATOM 3453 C C . THR B 1 29 ? 17.703 5.172 15.859 1 72.06 29 THR B C 1
ATOM 3455 O O . THR B 1 29 ? 17.641 3.959 16.062 1 72.06 29 THR B O 1
ATOM 3458 N N . ALA B 1 30 ? 18.641 5.676 15.242 1 75.38 30 ALA B N 1
ATOM 3459 C CA . ALA B 1 30 ? 19.656 4.895 14.555 1 75.38 30 ALA B CA 1
ATOM 3460 C C . ALA B 1 30 ? 20.406 3.992 15.531 1 75.38 30 ALA B C 1
ATOM 3462 O O . ALA B 1 30 ? 20.688 2.83 15.227 1 75.38 30 ALA B O 1
ATOM 3463 N N . ILE B 1 31 ? 20.75 4.512 16.688 1 77.81 31 ILE B N 1
ATOM 3464 C CA . ILE B 1 31 ? 21.531 3.754 17.656 1 77.81 31 ILE B CA 1
ATOM 3465 C C . ILE B 1 31 ? 20.734 2.545 18.125 1 77.81 31 ILE B C 1
ATOM 3467 O O . ILE B 1 31 ? 21.234 1.419 18.125 1 77.81 31 ILE B O 1
ATOM 3471 N N . THR B 1 32 ? 19.531 2.783 18.469 1 81.69 32 THR B N 1
ATOM 3472 C CA . THR B 1 32 ? 18.656 1.699 18.906 1 81.69 32 THR B CA 1
ATOM 3473 C C . THR B 1 32 ? 18.469 0.671 17.797 1 81.69 32 THR B C 1
ATOM 3475 O O . THR B 1 32 ? 18.484 -0.536 18.047 1 81.69 32 THR B O 1
ATOM 3478 N N . ASP B 1 33 ? 18.375 1.129 16.594 1 82.94 33 ASP B N 1
ATOM 3479 C CA . ASP B 1 33 ? 18.188 0.256 15.445 1 82.94 33 ASP B CA 1
ATOM 3480 C C . ASP B 1 33 ? 19.406 -0.625 15.211 1 82.94 33 ASP B C 1
ATOM 3482 O O . ASP B 1 33 ? 19.281 -1.761 14.75 1 82.94 33 ASP B O 1
ATOM 3486 N N . CYS B 1 34 ? 20.562 -0.093 15.555 1 83.12 34 CYS B N 1
ATOM 3487 C CA . CYS B 1 34 ? 21.797 -0.839 15.375 1 83.12 34 CYS B CA 1
ATOM 3488 C C . CYS B 1 34 ? 21.969 -1.888 16.469 1 83.12 34 CYS B C 1
ATOM 3490 O O . CYS B 1 34 ? 22.391 -3.016 16.188 1 83.12 34 CYS B O 1
ATOM 3492 N N . LEU B 1 35 ? 21.578 -1.534 17.625 1 86.31 35 LEU B N 1
ATOM 3493 C CA . LEU B 1 35 ? 21.812 -2.404 18.781 1 86.31 35 LEU B CA 1
ATOM 3494 C C . LEU B 1 35 ? 20.734 -3.486 18.859 1 86.31 35 LEU B C 1
ATOM 3496 O O . LEU B 1 35 ? 21 -4.59 19.344 1 86.31 35 LEU B O 1
ATOM 3500 N N . GLU B 1 36 ? 19.531 -3.129 18.391 1 88.62 36 GLU B N 1
ATOM 3501 C CA . GLU B 1 36 ? 18.406 -4.062 18.438 1 88.62 36 GLU B CA 1
ATOM 3502 C C . GLU B 1 36 ? 17.625 -4.055 17.125 1 88.62 36 GLU B C 1
ATOM 3504 O O . GLU B 1 36 ? 16.422 -3.76 17.125 1 88.62 36 GLU B O 1
ATOM 3509 N N . PRO B 1 37 ? 18.359 -4.5 16.172 1 88 37 PRO B N 1
ATOM 3510 C CA . PRO B 1 37 ? 17.656 -4.484 14.891 1 88 37 PRO B CA 1
ATOM 3511 C C . PRO B 1 37 ? 16.5 -5.488 14.836 1 88 37 PRO B C 1
ATOM 3513 O O . PRO B 1 37 ? 16.594 -6.566 15.438 1 88 37 PRO B O 1
ATOM 3516 N N . GLU B 1 38 ? 15.453 -5.141 14.148 1 87.62 38 GLU B N 1
ATOM 3517 C CA . GLU B 1 38 ? 14.344 -6.074 13.938 1 87.62 38 GLU B CA 1
ATOM 3518 C C . GLU B 1 38 ? 14.773 -7.238 13.047 1 87.62 38 GLU B C 1
ATOM 3520 O O . GLU B 1 38 ? 14.258 -8.352 13.18 1 87.62 38 GLU B O 1
ATOM 3525 N N . ARG B 1 39 ? 15.664 -6.82 12.172 1 91.12 39 ARG B N 1
ATOM 3526 C CA . ARG B 1 39 ? 16.203 -7.836 11.266 1 91.12 39 ARG B CA 1
ATOM 3527 C C . ARG B 1 39 ? 17.531 -7.383 10.656 1 91.12 39 ARG B C 1
ATOM 3529 O O . ARG B 1 39 ? 17.797 -6.184 10.57 1 91.12 39 ARG B O 1
ATOM 3536 N N . VAL B 1 40 ? 18.328 -8.383 10.336 1 93.44 40 VAL B N 1
ATOM 3537 C CA . VAL B 1 40 ? 19.562 -8.195 9.578 1 93.44 40 VAL B CA 1
ATOM 3538 C C . VAL B 1 40 ? 19.516 -9.039 8.305 1 93.44 40 VAL B C 1
ATOM 3540 O O . VAL B 1 40 ? 19.297 -10.258 8.367 1 93.44 40 VAL B O 1
ATOM 3543 N N . LEU B 1 41 ? 19.641 -8.383 7.184 1 94.81 41 LEU B N 1
ATOM 3544 C CA . LEU B 1 41 ? 19.625 -9.109 5.914 1 94.81 41 LEU B CA 1
ATOM 3545 C C . LEU B 1 41 ? 21.031 -9.297 5.371 1 94.81 41 LEU B C 1
ATOM 3547 O O . LEU B 1 41 ? 21.812 -8.344 5.305 1 94.81 41 LEU B O 1
ATOM 3551 N N . ILE B 1 42 ? 21.359 -10.477 5.016 1 95.19 42 ILE B N 1
ATOM 3552 C CA . ILE B 1 42 ? 22.625 -10.773 4.363 1 95.19 42 ILE B CA 1
ATOM 3553 C C . ILE B 1 42 ? 22.375 -11.594 3.1 1 95.19 42 ILE B C 1
ATOM 3555 O O . ILE B 1 42 ? 21.844 -12.703 3.166 1 95.19 42 ILE B O 1
ATOM 3559 N N . GLY B 1 43 ? 22.75 -11 2.006 1 94.38 43 GLY B N 1
ATOM 3560 C CA . GLY B 1 43 ? 22.547 -11.648 0.723 1 94.38 43 GLY B CA 1
ATOM 3561 C C . GLY B 1 43 ? 23.844 -12.016 0.027 1 94.38 43 GLY B C 1
ATOM 3562 O O . GLY B 1 43 ? 24.797 -11.242 0.039 1 94.38 43 GLY B O 1
ATOM 3563 N N . GLY B 1 44 ? 23.859 -13.195 -0.533 1 92.44 44 GLY B N 1
ATOM 3564 C CA . GLY B 1 44 ? 25 -13.664 -1.306 1 92.44 44 GLY B CA 1
ATOM 3565 C C . GLY B 1 44 ? 24.594 -14.578 -2.447 1 92.44 44 GLY B C 1
ATOM 3566 O O . GLY B 1 44 ? 23.422 -14.906 -2.611 1 92.44 44 GLY B O 1
ATOM 3567 N N . ARG B 1 45 ? 25.609 -14.859 -3.273 1 88.56 45 ARG B N 1
ATOM 3568 C CA . ARG B 1 45 ? 25.391 -15.781 -4.379 1 88.56 45 ARG B CA 1
ATOM 3569 C C . ARG B 1 45 ? 25.109 -17.188 -3.865 1 88.56 45 ARG B C 1
ATOM 3571 O O . ARG B 1 45 ? 25.625 -17.594 -2.816 1 88.56 45 ARG B O 1
ATOM 3578 N N . ASP B 1 46 ? 24.328 -17.859 -4.652 1 87.38 46 ASP B N 1
ATOM 3579 C CA . ASP B 1 46 ? 24.016 -19.234 -4.262 1 87.38 46 ASP B CA 1
ATOM 3580 C C . ASP B 1 46 ? 25.109 -20.203 -4.707 1 87.38 46 ASP B C 1
ATOM 3582 O O . ASP B 1 46 ? 24.844 -21.125 -5.477 1 87.38 46 ASP B O 1
ATOM 3586 N N . THR B 1 47 ? 26.297 -20.031 -4.32 1 89.75 47 THR B N 1
ATOM 3587 C CA . THR B 1 47 ? 27.469 -20.875 -4.477 1 89.75 47 THR B CA 1
ATOM 3588 C C . THR B 1 47 ? 28.078 -21.203 -3.117 1 89.75 47 THR B C 1
ATOM 3590 O O . THR B 1 47 ? 27.797 -20.531 -2.125 1 89.75 47 THR B O 1
ATOM 3593 N N . PRO B 1 48 ? 28.734 -22.266 -3.088 1 92.44 48 PRO B N 1
ATOM 3594 C CA . PRO B 1 48 ? 29.375 -22.594 -1.81 1 92.44 48 PRO B CA 1
ATOM 3595 C C . PRO B 1 48 ? 30.188 -21.422 -1.242 1 92.44 48 PRO B C 1
ATOM 3597 O O . PRO B 1 48 ? 30.109 -21.156 -0.041 1 92.44 48 PRO B O 1
ATOM 3600 N N . ALA B 1 49 ? 30.922 -20.75 -2.102 1 90.06 49 ALA B N 1
ATOM 3601 C CA . ALA B 1 49 ? 31.703 -19.594 -1.662 1 90.06 49 ALA B CA 1
ATOM 3602 C C . ALA B 1 49 ? 30.797 -18.469 -1.191 1 90.06 49 ALA B C 1
ATOM 3604 O O . ALA B 1 49 ? 31.094 -17.797 -0.201 1 90.06 49 ALA B O 1
ATOM 3605 N N . GLY B 1 50 ? 29.781 -18.266 -1.89 1 90.81 50 GLY B N 1
ATOM 3606 C CA . GLY B 1 50 ? 28.812 -17.234 -1.508 1 90.81 50 GLY B CA 1
ATOM 3607 C C . GLY B 1 50 ? 28.156 -17.5 -0.17 1 90.81 50 GLY B C 1
ATOM 3608 O O . GLY B 1 50 ? 28.031 -16.609 0.658 1 90.81 50 GLY B O 1
ATOM 3609 N N . ARG B 1 51 ? 27.828 -18.719 0.054 1 93.81 51 ARG B N 1
ATOM 3610 C CA . ARG B 1 51 ? 27.188 -19.109 1.305 1 93.81 51 ARG B CA 1
ATOM 3611 C C . ARG B 1 51 ? 28.156 -18.984 2.477 1 93.81 51 ARG B C 1
ATOM 3613 O O . ARG B 1 51 ? 27.75 -18.609 3.578 1 93.81 51 ARG B O 1
ATOM 3620 N N . ALA B 1 52 ? 29.297 -19.312 2.168 1 93.56 52 ALA B N 1
ATOM 3621 C CA . ALA B 1 52 ? 30.312 -19.188 3.207 1 93.56 52 ALA B CA 1
ATOM 3622 C C . ALA B 1 52 ? 30.531 -17.719 3.594 1 93.56 52 ALA B C 1
ATOM 3624 O O . ALA B 1 52 ? 30.734 -17.406 4.77 1 93.56 52 ALA B O 1
ATOM 3625 N N . ALA B 1 53 ? 30.562 -16.906 2.584 1 93 53 ALA B N 1
ATOM 3626 C CA . ALA B 1 53 ? 30.734 -15.477 2.834 1 93 53 ALA B CA 1
ATOM 3627 C C . ALA B 1 53 ? 29.578 -14.93 3.666 1 93 53 ALA B C 1
ATOM 3629 O O . ALA B 1 53 ? 29.781 -14.172 4.613 1 93 53 ALA B O 1
ATOM 3630 N N . VAL B 1 54 ? 28.391 -15.281 3.311 1 94.75 54 VAL B N 1
ATOM 3631 C CA . VAL B 1 54 ? 27.203 -14.867 4.043 1 94.75 54 VAL B CA 1
ATOM 3632 C C . VAL B 1 54 ? 27.297 -15.328 5.492 1 94.75 54 VAL B C 1
ATOM 3634 O O . VAL B 1 54 ? 27.031 -14.562 6.418 1 94.75 54 VAL B O 1
ATOM 3637 N N . GLU B 1 55 ? 27.688 -16.5 5.625 1 94.88 55 GLU B N 1
ATOM 3638 C CA . GLU B 1 55 ? 27.781 -17.078 6.961 1 94.88 55 GLU B CA 1
ATOM 3639 C C . GLU B 1 55 ? 28.844 -16.375 7.793 1 94.88 55 GLU B C 1
ATOM 3641 O O . GLU B 1 55 ? 28.688 -16.203 9.008 1 94.88 55 GLU B O 1
ATOM 3646 N N . SER B 1 56 ? 29.859 -16.016 7.191 1 94.38 56 SER B N 1
ATOM 3647 C CA . SER B 1 56 ? 30.938 -15.305 7.895 1 94.38 56 SER B CA 1
ATOM 3648 C C . SER B 1 56 ? 30.422 -14.008 8.508 1 94.38 56 SER B C 1
ATOM 3650 O O . SER B 1 56 ? 30.719 -13.695 9.664 1 94.38 56 SER B O 1
ATOM 3652 N N . LEU B 1 57 ? 29.703 -13.305 7.77 1 93.56 57 LEU B N 1
ATOM 3653 C CA . LEU B 1 57 ? 29.156 -12.055 8.281 1 93.56 57 LEU B CA 1
ATOM 3654 C C . LEU B 1 57 ? 28.062 -12.32 9.305 1 93.56 57 LEU B C 1
ATOM 3656 O O . LEU B 1 57 ? 27.953 -11.609 10.305 1 93.56 57 LEU B O 1
ATOM 3660 N N . ALA B 1 58 ? 27.266 -13.312 9.07 1 94.94 58 ALA B N 1
ATOM 3661 C CA . ALA B 1 58 ? 26.188 -13.672 9.977 1 94.94 58 ALA B CA 1
ATOM 3662 C C . ALA B 1 58 ? 26.719 -14 11.375 1 94.94 58 ALA B C 1
ATOM 3664 O O . ALA B 1 58 ? 26.094 -13.648 12.383 1 94.94 58 ALA B O 1
ATOM 3665 N N . ARG B 1 59 ? 27.781 -14.656 11.367 1 94.62 59 ARG B N 1
ATOM 3666 C CA . ARG B 1 59 ? 28.391 -15.031 12.633 1 94.62 59 ARG B CA 1
ATOM 3667 C C . ARG B 1 59 ? 28.75 -13.789 13.453 1 94.62 59 ARG B C 1
ATOM 3669 O O . ARG B 1 59 ? 28.641 -13.805 14.68 1 94.62 59 ARG B O 1
ATOM 3676 N N . LEU B 1 60 ? 29.172 -12.805 12.781 1 93.81 60 LEU B N 1
ATOM 3677 C CA . LEU B 1 60 ? 29.5 -11.555 13.461 1 93.81 60 LEU B CA 1
ATOM 3678 C C . LEU B 1 60 ? 28.25 -10.945 14.102 1 93.81 60 LEU B C 1
ATOM 3680 O O . LEU B 1 60 ? 28.281 -10.547 15.273 1 93.81 60 LEU B O 1
ATOM 3684 N N . TYR B 1 61 ? 27.203 -10.93 13.398 1 93.12 61 TYR B N 1
ATOM 3685 C CA . TYR B 1 61 ? 25.969 -10.32 13.891 1 93.12 61 TYR B CA 1
ATOM 3686 C C . TYR B 1 61 ? 25.375 -11.133 15.031 1 93.12 61 TYR B C 1
ATOM 3688 O O . TYR B 1 61 ? 24.797 -10.578 15.969 1 93.12 61 TYR B O 1
ATOM 3696 N N . ARG B 1 62 ? 25.516 -12.375 14.977 1 94.31 62 ARG B N 1
ATOM 3697 C CA . ARG B 1 62 ? 24.906 -13.266 15.953 1 94.31 62 ARG B CA 1
ATOM 3698 C C . ARG B 1 62 ? 25.531 -13.086 17.328 1 94.31 62 ARG B C 1
ATOM 3700 O O . ARG B 1 62 ? 25.016 -13.617 18.328 1 94.31 62 ARG B O 1
ATOM 3707 N N . ARG B 1 63 ? 26.5 -12.328 17.375 1 93 63 ARG B N 1
ATOM 3708 C CA . ARG B 1 63 ? 27.109 -12.039 18.672 1 93 63 ARG B CA 1
ATOM 3709 C C . ARG B 1 63 ? 26.188 -11.18 19.531 1 93 63 ARG B C 1
ATOM 3711 O O . ARG B 1 63 ? 26.25 -11.227 20.766 1 93 63 ARG B O 1
ATOM 3718 N N . TRP B 1 64 ? 25.344 -10.383 18.891 1 92.56 64 TRP B N 1
ATOM 3719 C CA . TRP B 1 64 ? 24.484 -9.547 19.719 1 92.56 64 TRP B CA 1
ATOM 3720 C C . TRP B 1 64 ? 23.062 -9.539 19.188 1 92.56 64 TRP B C 1
ATOM 3722 O O . TRP B 1 64 ? 22.141 -9.031 19.828 1 92.56 64 TRP B O 1
ATOM 3732 N N . VAL B 1 65 ? 22.875 -10.047 18.031 1 92.94 65 VAL B N 1
ATOM 3733 C CA . VAL B 1 65 ? 21.547 -10.133 17.422 1 92.94 65 VAL B CA 1
ATOM 3734 C C . VAL B 1 65 ? 21.047 -11.578 17.484 1 92.94 65 VAL B C 1
ATOM 3736 O O . VAL B 1 65 ? 21.781 -12.508 17.109 1 92.94 65 VAL B O 1
ATOM 3739 N N . PRO B 1 66 ? 19.844 -11.781 17.984 1 94.12 66 PRO B N 1
ATOM 3740 C CA . PRO B 1 66 ? 19.297 -13.141 17.953 1 94.12 66 PRO B CA 1
ATOM 3741 C C . PRO B 1 66 ? 19.359 -13.773 16.578 1 94.12 66 PRO B C 1
ATOM 3743 O O . PRO B 1 66 ? 19.109 -13.102 15.57 1 94.12 66 PRO B O 1
ATOM 3746 N N . ALA B 1 67 ? 19.625 -15.039 16.5 1 93.06 67 ALA B N 1
ATOM 3747 C CA . ALA B 1 67 ? 19.859 -15.758 15.258 1 93.06 67 ALA B CA 1
ATOM 3748 C C . ALA B 1 67 ? 18.641 -15.703 14.344 1 93.06 67 ALA B C 1
ATOM 3750 O O . ALA B 1 67 ? 18.781 -15.648 13.117 1 93.06 67 ALA B O 1
ATOM 3751 N N . GLU B 1 68 ? 17.469 -15.641 14.945 1 92.5 68 GLU B N 1
ATOM 3752 C CA . GLU B 1 68 ? 16.234 -15.688 14.164 1 92.5 68 GLU B CA 1
ATOM 3753 C C . GLU B 1 68 ? 16.016 -14.375 13.406 1 92.5 68 GLU B C 1
ATOM 3755 O O . GLU B 1 68 ? 15.211 -14.32 12.477 1 92.5 68 GLU B O 1
ATOM 3760 N N . ARG B 1 69 ? 16.734 -13.375 13.766 1 94.25 69 ARG B N 1
ATOM 3761 C CA . ARG B 1 69 ? 16.578 -12.07 13.141 1 94.25 69 ARG B CA 1
ATOM 3762 C C . ARG B 1 69 ? 17.641 -11.852 12.062 1 94.25 69 ARG B C 1
ATOM 3764 O O . ARG B 1 69 ? 17.609 -10.844 11.352 1 94.25 69 ARG B O 1
ATOM 3771 N N . VAL B 1 70 ? 18.578 -12.797 11.938 1 94.81 70 VAL B N 1
ATOM 3772 C CA . VAL B 1 70 ? 19.594 -12.727 10.891 1 94.81 70 VAL B CA 1
ATOM 3773 C C . VAL B 1 70 ? 19.172 -13.578 9.703 1 94.81 70 VAL B C 1
ATOM 3775 O O . VAL B 1 70 ? 19.281 -14.812 9.742 1 94.81 70 VAL B O 1
ATOM 3778 N N . LEU B 1 71 ? 18.781 -12.93 8.672 1 94.75 71 LEU B N 1
ATOM 3779 C CA . LEU B 1 71 ? 18.172 -13.617 7.535 1 94.75 71 LEU B CA 1
ATOM 3780 C C . LEU B 1 71 ? 19.172 -13.766 6.395 1 94.75 71 LEU B C 1
ATOM 3782 O O . LEU B 1 71 ? 19.734 -12.773 5.926 1 94.75 71 LEU B O 1
ATOM 3786 N N . HIS B 1 72 ? 19.312 -14.984 5.996 1 94.62 72 HIS B N 1
ATOM 3787 C CA . HIS B 1 72 ? 20.109 -15.305 4.82 1 94.62 72 HIS B CA 1
ATOM 3788 C C . HIS B 1 72 ? 19.25 -15.344 3.562 1 94.62 72 HIS B C 1
ATOM 3790 O O . HIS B 1 72 ? 18.156 -15.898 3.574 1 94.62 72 HIS B O 1
ATOM 3796 N N . MET B 1 73 ? 19.812 -14.742 2.506 1 94.38 73 MET B N 1
ATOM 3797 C CA . MET B 1 73 ? 19.062 -14.758 1.253 1 94.38 73 MET B CA 1
ATOM 3798 C C . MET B 1 73 ? 19.984 -14.547 0.061 1 94.38 73 MET B C 1
ATOM 3800 O O . MET B 1 73 ? 21.203 -14.5 0.219 1 94.38 73 MET B O 1
ATOM 3804 N N . GLY B 1 74 ? 19.344 -14.562 -1.091 1 92.56 74 GLY B N 1
ATOM 3805 C CA . GLY B 1 74 ? 20.125 -14.281 -2.289 1 92.56 74 GLY B CA 1
ATOM 3806 C C . GLY B 1 74 ? 20.562 -12.828 -2.391 1 92.56 74 GLY B C 1
ATOM 3807 O O . GLY B 1 74 ? 19.969 -11.953 -1.754 1 92.56 74 GLY B O 1
ATOM 3808 N N . LEU B 1 75 ? 21.547 -12.68 -3.162 1 89.38 75 LEU B N 1
ATOM 3809 C CA . LEU B 1 75 ? 22.125 -11.359 -3.326 1 89.38 75 LEU B CA 1
ATOM 3810 C C . LEU B 1 75 ? 21.078 -10.352 -3.795 1 89.38 75 LEU B C 1
ATOM 3812 O O . LEU B 1 75 ? 20.859 -9.328 -3.15 1 89.38 75 LEU B O 1
ATOM 3816 N N . TRP B 1 76 ? 20.375 -10.68 -4.82 1 89.88 76 TRP B N 1
ATOM 3817 C CA . TRP B 1 76 ? 19.406 -9.75 -5.406 1 89.88 76 TRP B CA 1
ATOM 3818 C C . TRP B 1 76 ? 18.172 -9.617 -4.52 1 89.88 76 TRP B C 1
ATOM 3820 O O . TRP B 1 76 ? 17.562 -8.547 -4.449 1 89.88 76 TRP B O 1
ATOM 3830 N N . SER B 1 77 ? 17.844 -10.648 -3.875 1 95.31 77 SER B N 1
ATOM 3831 C CA . SER B 1 77 ? 16.719 -10.602 -2.939 1 95.31 77 SER B CA 1
ATOM 3832 C C . SER B 1 77 ? 16.969 -9.594 -1.821 1 95.31 77 SER B C 1
ATOM 3834 O O . SER B 1 77 ? 16.078 -8.852 -1.433 1 95.31 77 SER B O 1
ATOM 3836 N N . SER B 1 78 ? 18.156 -9.578 -1.365 1 93.94 78 SER B N 1
ATOM 3837 C CA . SER B 1 78 ? 18.516 -8.664 -0.285 1 93.94 78 SER B CA 1
ATOM 3838 C C . SER B 1 78 ? 18.453 -7.215 -0.749 1 93.94 78 SER B C 1
ATOM 3840 O O . SER B 1 78 ? 17.938 -6.352 -0.036 1 93.94 78 SER B O 1
ATOM 3842 N N . GLU B 1 79 ? 18.938 -6.977 -1.881 1 90.06 79 GLU B N 1
ATOM 3843 C CA . GLU B 1 79 ? 18.922 -5.625 -2.434 1 90.06 79 GLU B CA 1
ATOM 3844 C C . GLU B 1 79 ? 17.5 -5.145 -2.689 1 90.06 79 GLU B C 1
ATOM 3846 O O . GLU B 1 79 ? 17.141 -4.012 -2.35 1 90.06 79 GLU B O 1
ATOM 3851 N N . LEU B 1 80 ? 16.75 -6.008 -3.236 1 94.81 80 LEU B N 1
ATOM 3852 C CA . LEU B 1 80 ? 15.375 -5.641 -3.561 1 94.81 80 LEU B CA 1
ATOM 3853 C C . LEU B 1 80 ? 14.539 -5.488 -2.293 1 94.81 80 LEU B C 1
ATOM 3855 O O . LEU B 1 80 ? 13.602 -4.691 -2.258 1 94.81 80 LEU B O 1
ATOM 3859 N N . ALA B 1 81 ? 14.922 -6.203 -1.285 1 96.19 81 ALA B N 1
ATOM 3860 C CA . ALA B 1 81 ? 14.18 -6.125 -0.029 1 96.19 81 ALA B CA 1
ATOM 3861 C C . ALA B 1 81 ? 14.258 -4.723 0.569 1 96.19 81 ALA B C 1
ATOM 3863 O O . ALA B 1 81 ? 13.266 -4.219 1.106 1 96.19 81 ALA B O 1
ATOM 3864 N N . LYS B 1 82 ? 15.359 -4.125 0.519 1 94.31 82 LYS B N 1
ATOM 3865 C CA . LYS B 1 82 ? 15.508 -2.771 1.04 1 94.31 82 LYS B CA 1
ATOM 3866 C C . LYS B 1 82 ? 14.648 -1.782 0.261 1 94.31 82 LYS B C 1
ATOM 3868 O O . LYS B 1 82 ? 13.938 -0.968 0.855 1 94.31 82 LYS B O 1
ATOM 3873 N N . LEU B 1 83 ? 14.742 -1.864 -1.072 1 95.62 83 LEU B N 1
ATOM 3874 C CA . LEU B 1 83 ? 13.938 -0.986 -1.913 1 95.62 83 LEU B CA 1
ATOM 3875 C C . LEU B 1 83 ? 12.445 -1.221 -1.674 1 95.62 83 LEU B C 1
ATOM 3877 O O . LEU B 1 83 ? 11.68 -0.267 -1.532 1 95.62 83 LEU B O 1
ATOM 3881 N N . ALA B 1 84 ? 12.109 -2.465 -1.594 1 97.69 84 ALA B N 1
ATOM 3882 C CA . ALA B 1 84 ? 10.703 -2.83 -1.415 1 97.69 84 ALA B CA 1
ATOM 3883 C C . ALA B 1 84 ? 10.188 -2.352 -0.063 1 97.69 84 ALA B C 1
ATOM 3885 O O . ALA B 1 84 ? 9.062 -1.844 0.032 1 97.69 84 ALA B O 1
ATOM 3886 N N . ALA B 1 85 ? 10.969 -2.492 0.992 1 96.81 85 ALA B N 1
ATOM 3887 C CA . ALA B 1 85 ? 10.547 -2.062 2.322 1 96.81 85 ALA B CA 1
ATOM 3888 C C . ALA B 1 85 ? 10.211 -0.575 2.338 1 96.81 85 ALA B C 1
ATOM 3890 O O . ALA B 1 85 ? 9.125 -0.184 2.781 1 96.81 85 ALA B O 1
ATOM 3891 N N . ASN B 1 86 ? 11.086 0.197 1.829 1 96.44 86 ASN B N 1
ATOM 3892 C CA . ASN B 1 86 ? 10.875 1.641 1.814 1 96.44 86 ASN B CA 1
ATOM 3893 C C . ASN B 1 86 ? 9.742 2.029 0.873 1 96.44 86 ASN B C 1
ATOM 3895 O O . ASN B 1 86 ? 9.008 2.986 1.138 1 96.44 86 ASN B O 1
ATOM 3899 N N . ALA B 1 87 ? 9.617 1.294 -0.212 1 98.19 87 ALA B N 1
ATOM 3900 C CA . ALA B 1 87 ? 8.523 1.562 -1.136 1 98.19 87 ALA B CA 1
ATOM 3901 C C . ALA B 1 87 ? 7.172 1.277 -0.481 1 98.19 87 ALA B C 1
ATOM 3903 O O . ALA B 1 87 ? 6.219 2.043 -0.648 1 98.19 87 ALA B O 1
ATOM 3904 N N . PHE B 1 88 ? 7.043 0.184 0.25 1 98.5 88 PHE B N 1
ATOM 3905 C CA . PHE B 1 88 ? 5.812 -0.151 0.956 1 98.5 88 PHE B CA 1
ATOM 3906 C C . PHE B 1 88 ? 5.484 0.904 2.006 1 98.5 88 PHE B C 1
ATOM 3908 O O . PHE B 1 88 ? 4.324 1.291 2.164 1 98.5 88 PHE B O 1
ATOM 3915 N N . LEU B 1 89 ? 6.492 1.378 2.713 1 97.81 89 LEU B N 1
ATOM 3916 C CA . LEU B 1 89 ? 6.281 2.396 3.736 1 97.81 89 LEU B CA 1
ATOM 3917 C C . LEU B 1 89 ? 5.824 3.709 3.109 1 97.81 89 LEU B C 1
ATOM 3919 O O . LEU B 1 89 ? 4.883 4.34 3.598 1 97.81 89 LEU B O 1
ATOM 3923 N N . ALA B 1 90 ? 6.527 4.117 2.041 1 98.25 90 ALA B N 1
ATOM 3924 C CA . ALA B 1 90 ? 6.117 5.312 1.312 1 98.25 90 ALA B CA 1
ATOM 3925 C C . ALA B 1 90 ? 4.68 5.184 0.816 1 98.25 90 ALA B C 1
ATOM 3927 O O . ALA B 1 90 ? 3.91 6.148 0.869 1 98.25 90 ALA B O 1
ATOM 3928 N N . GLN B 1 91 ? 4.352 4.02 0.35 1 98.62 91 GLN B N 1
ATOM 3929 C CA . GLN B 1 91 ? 3.018 3.758 -0.176 1 98.62 91 GLN B CA 1
ATOM 3930 C C . GLN B 1 91 ? 1.96 3.879 0.918 1 98.62 91 GLN B C 1
ATOM 3932 O O . GLN B 1 91 ? 0.859 4.375 0.672 1 98.62 91 GLN B O 1
ATOM 3937 N N . ARG B 1 92 ? 2.227 3.441 2.088 1 98.44 92 ARG B N 1
ATOM 3938 C CA . ARG B 1 92 ? 1.295 3.572 3.203 1 98.44 92 ARG B CA 1
ATOM 3939 C C . ARG B 1 92 ? 0.971 5.039 3.477 1 98.44 92 ARG B C 1
ATOM 3941 O O . ARG B 1 92 ? -0.192 5.395 3.674 1 98.44 92 ARG B O 1
ATOM 3948 N N . ILE B 1 93 ? 1.976 5.891 3.426 1 98.12 93 ILE B N 1
ATOM 3949 C CA . ILE B 1 93 ? 1.792 7.316 3.668 1 98.12 93 ILE B CA 1
ATOM 3950 C C . ILE B 1 93 ? 0.952 7.926 2.549 1 98.12 93 ILE B C 1
ATOM 3952 O O . ILE B 1 93 ? -0.003 8.664 2.811 1 98.12 93 ILE B O 1
ATOM 3956 N N . SER B 1 94 ? 1.319 7.605 1.321 1 98.62 94 SER B N 1
ATOM 3957 C CA . SER B 1 94 ? 0.566 8.133 0.189 1 98.62 94 SER B CA 1
ATOM 3958 C C . SER B 1 94 ? -0.884 7.664 0.221 1 98.62 94 SER B C 1
ATOM 3960 O O . SER B 1 94 ? -1.798 8.43 -0.089 1 98.62 94 SER B O 1
ATOM 3962 N N . SER B 1 95 ? -1.063 6.426 0.611 1 98.75 95 SER B N 1
ATOM 3963 C CA . SER B 1 95 ? -2.404 5.852 0.639 1 98.75 95 SER B CA 1
ATOM 3964 C C . SER B 1 95 ? -3.266 6.508 1.712 1 98.75 95 SER B C 1
ATOM 3966 O O . SER B 1 95 ? -4.414 6.871 1.457 1 98.75 95 SER B O 1
ATOM 3968 N N . ILE B 1 96 ? -2.727 6.652 2.914 1 98.69 96 ILE B N 1
ATOM 3969 C CA . ILE B 1 96 ? -3.525 7.258 3.975 1 98.69 96 ILE B CA 1
ATOM 3970 C C . ILE B 1 96 ? -3.803 8.719 3.639 1 98.69 96 ILE B C 1
ATOM 3972 O O . ILE B 1 96 ? -4.871 9.25 3.963 1 98.69 96 ILE B O 1
ATOM 3976 N N . ASN B 1 97 ? -2.871 9.383 2.953 1 98.62 97 ASN B N 1
ATOM 3977 C CA . ASN B 1 97 ? -3.096 10.766 2.547 1 98.62 97 ASN B CA 1
ATOM 3978 C C . ASN B 1 97 ? -4.16 10.859 1.456 1 98.62 97 ASN B C 1
ATOM 3980 O O . ASN B 1 97 ? -4.914 11.836 1.401 1 98.62 97 ASN B O 1
ATOM 3984 N N . ALA B 1 98 ? -4.184 9.891 0.603 1 98.56 98 ALA B N 1
ATOM 3985 C CA . ALA B 1 98 ? -5.27 9.828 -0.372 1 98.56 98 ALA B CA 1
ATOM 3986 C C . ALA B 1 98 ? -6.621 9.672 0.321 1 98.56 98 ALA B C 1
ATOM 3988 O O . ALA B 1 98 ? -7.605 10.297 -0.074 1 98.56 98 ALA B O 1
ATOM 3989 N N . ILE B 1 99 ? -6.66 8.867 1.341 1 98.56 99 ILE B N 1
ATOM 3990 C CA . ILE B 1 99 ? -7.867 8.68 2.135 1 98.56 99 ILE B CA 1
ATOM 3991 C C . ILE B 1 99 ? -8.203 9.977 2.875 1 98.56 99 ILE B C 1
ATOM 3993 O O . ILE B 1 99 ? -9.383 10.312 3.039 1 98.56 99 ILE B O 1
ATOM 3997 N N . ALA B 1 100 ? -7.152 10.672 3.318 1 98.38 100 ALA B N 1
ATOM 3998 C CA . ALA B 1 100 ? -7.344 11.93 4.035 1 98.38 100 ALA B CA 1
ATOM 3999 C C . ALA B 1 100 ? -8.102 12.938 3.176 1 98.38 100 ALA B C 1
ATOM 4001 O O . ALA B 1 100 ? -8.984 13.641 3.668 1 98.38 100 ALA B O 1
ATOM 4002 N N . ALA B 1 101 ? -7.715 13.039 1.943 1 97.25 101 ALA B N 1
ATOM 4003 C CA . ALA B 1 101 ? -8.414 13.938 1.03 1 97.25 101 ALA B CA 1
ATOM 4004 C C . ALA B 1 101 ? -9.898 13.594 0.941 1 97.25 101 ALA B C 1
ATOM 4006 O O . ALA B 1 101 ? -10.75 14.484 0.917 1 97.25 101 ALA B O 1
ATOM 4007 N N . LEU B 1 102 ? -10.156 12.344 0.914 1 96.38 102 LEU B N 1
ATOM 4008 C CA . LEU B 1 102 ? -11.539 11.867 0.871 1 96.38 102 LEU B CA 1
ATOM 4009 C C . LEU B 1 102 ? -12.266 12.211 2.164 1 96.38 102 LEU B C 1
ATOM 4011 O O . LEU B 1 102 ? -13.445 12.578 2.137 1 96.38 102 LEU B O 1
ATOM 4015 N N . CYS B 1 103 ? -11.609 12.055 3.275 1 96.56 103 CYS B N 1
ATOM 4016 C CA . CYS B 1 103 ? -12.195 12.375 4.57 1 96.56 103 CYS B CA 1
ATOM 4017 C C . CYS B 1 103 ? -12.602 13.844 4.637 1 96.56 103 CYS B C 1
ATOM 4019 O O . CYS B 1 103 ? -13.672 14.18 5.137 1 96.56 103 CYS B O 1
ATOM 4021 N N . GLU B 1 104 ? -11.797 14.727 4.152 1 94.12 104 GLU B N 1
ATOM 4022 C CA . GLU B 1 104 ? -12.094 16.156 4.164 1 94.12 104 GLU B CA 1
ATOM 4023 C C . GLU B 1 104 ? -13.383 16.453 3.408 1 94.12 104 GLU B C 1
ATOM 4025 O O . GLU B 1 104 ? -14.195 17.266 3.855 1 94.12 104 GLU B O 1
ATOM 4030 N N . GLU B 1 105 ? -13.523 15.773 2.336 1 91.56 105 GLU B N 1
ATOM 4031 C CA . GLU B 1 105 ? -14.664 16.047 1.467 1 91.56 105 GLU B CA 1
ATOM 4032 C C . GLU B 1 105 ? -15.945 15.414 2.006 1 91.56 105 GLU B C 1
ATOM 4034 O O . GLU B 1 105 ? -17.047 15.891 1.738 1 91.56 105 GLU B O 1
ATOM 4039 N N . THR B 1 106 ? -15.844 14.359 2.801 1 89.38 106 THR B N 1
ATOM 4040 C CA . THR B 1 106 ? -17.016 13.602 3.23 1 89.38 106 THR B CA 1
ATOM 4041 C C . THR B 1 106 ? -17.406 13.961 4.66 1 89.38 106 THR B C 1
ATOM 4043 O O . THR B 1 106 ? -18.5 13.633 5.121 1 89.38 106 THR B O 1
ATOM 4046 N N . GLY B 1 107 ? -16.5 14.578 5.336 1 90.12 107 GLY B N 1
ATOM 4047 C CA . GLY B 1 107 ? -16.734 14.891 6.738 1 90.12 107 GLY B CA 1
ATOM 4048 C C . GLY B 1 107 ? -16.25 13.812 7.68 1 90.12 107 GLY B C 1
ATOM 4049 O O . GLY B 1 107 ? -16.531 13.852 8.875 1 90.12 107 GLY B O 1
ATOM 4050 N N . ALA B 1 108 ? -15.578 12.859 7.141 1 94.88 108 ALA B N 1
ATOM 4051 C CA . ALA B 1 108 ? -14.922 11.844 7.961 1 94.88 108 ALA B CA 1
ATOM 4052 C C . ALA B 1 108 ? -13.641 12.375 8.586 1 94.88 108 ALA B C 1
ATOM 4054 O O . ALA B 1 108 ? -13.234 13.508 8.305 1 94.88 108 ALA B O 1
ATOM 4055 N N . ASP B 1 109 ? -13.148 11.625 9.508 1 96.75 109 ASP B N 1
ATOM 4056 C CA . ASP B 1 109 ? -11.906 11.945 10.195 1 96.75 109 ASP B CA 1
ATOM 4057 C C . ASP B 1 109 ? -10.844 10.875 9.93 1 96.75 109 ASP B C 1
ATOM 4059 O O . ASP B 1 109 ? -10.969 9.742 10.383 1 96.75 109 ASP B O 1
ATOM 4063 N N . VAL B 1 110 ? -9.758 11.289 9.344 1 98.31 110 VAL B N 1
ATOM 4064 C CA . VAL B 1 110 ? -8.75 10.336 8.898 1 98.31 110 VAL B CA 1
ATOM 4065 C C . VAL B 1 110 ? -8.086 9.672 10.102 1 98.31 110 VAL B C 1
ATOM 4067 O O . VAL B 1 110 ? -7.613 8.539 10.016 1 98.31 110 VAL B O 1
ATOM 4070 N N . GLU B 1 111 ? -8.016 10.383 11.195 1 97.25 111 GLU B N 1
ATOM 4071 C CA . GLU B 1 111 ? -7.434 9.781 12.391 1 97.25 111 GLU B CA 1
ATOM 4072 C C . GLU B 1 111 ? -8.273 8.602 12.875 1 97.25 111 GLU B C 1
ATOM 4074 O O . GLU B 1 111 ? -7.73 7.59 13.32 1 97.25 111 GLU B O 1
ATOM 4079 N N . GLN B 1 112 ? -9.578 8.766 12.742 1 96.25 112 GLN B N 1
ATOM 4080 C CA . GLN B 1 112 ? -10.469 7.66 13.086 1 96.25 112 GLN B CA 1
ATOM 4081 C C . GLN B 1 112 ? -10.297 6.504 12.102 1 96.25 112 GLN B C 1
ATOM 4083 O O . GLN B 1 112 ? -10.195 5.344 12.508 1 96.25 112 GLN B O 1
ATOM 4088 N N . VAL B 1 113 ? -10.25 6.844 10.859 1 97.69 113 VAL B N 1
ATOM 4089 C CA . VAL B 1 113 ? -10.117 5.832 9.812 1 97.69 113 VAL B CA 1
ATOM 4090 C C . VAL B 1 113 ? -8.773 5.117 9.953 1 97.69 113 VAL B C 1
ATOM 4092 O O . VAL B 1 113 ? -8.719 3.887 9.945 1 97.69 113 VAL B O 1
ATOM 4095 N N . GLY B 1 114 ? -7.711 5.938 10.102 1 98.06 114 GLY B N 1
ATOM 4096 C CA . GLY B 1 114 ? -6.383 5.363 10.281 1 98.06 114 GLY B CA 1
ATOM 4097 C C . GLY B 1 114 ? -6.289 4.438 11.477 1 98.06 114 GLY B C 1
ATOM 4098 O O . GLY B 1 114 ? -5.684 3.367 11.391 1 98.06 114 GLY B O 1
ATOM 4099 N N . HIS B 1 115 ? -6.875 4.852 12.523 1 96.56 115 HIS B N 1
ATOM 4100 C CA . HIS B 1 115 ? -6.891 4.016 13.719 1 96.56 115 HIS B CA 1
ATOM 4101 C C . HIS B 1 115 ? -7.645 2.715 13.477 1 96.56 115 HIS B C 1
ATOM 4103 O O . HIS B 1 115 ? -7.176 1.64 13.859 1 96.56 115 HIS B O 1
ATOM 4109 N N . ALA B 1 116 ? -8.773 2.836 12.867 1 95.75 116 ALA B N 1
ATOM 4110 C CA . ALA B 1 116 ? -9.602 1.664 12.586 1 95.75 116 ALA B CA 1
ATOM 4111 C C . ALA B 1 116 ? -8.844 0.648 11.734 1 95.75 116 ALA B C 1
ATOM 4113 O O . ALA B 1 116 ? -8.766 -0.53 12.086 1 95.75 116 ALA B O 1
ATOM 4114 N N . ILE B 1 117 ? -8.258 1.058 10.68 1 96.69 117 ILE B N 1
ATOM 4115 C CA . ILE B 1 117 ? -7.605 0.103 9.789 1 96.69 117 ILE B CA 1
ATOM 4116 C C . ILE B 1 117 ? -6.293 -0.369 10.414 1 96.69 117 ILE B C 1
ATOM 4118 O O . ILE B 1 117 ? -5.848 -1.49 10.156 1 96.69 117 ILE B O 1
ATOM 4122 N N . GLY B 1 118 ? -5.73 0.471 11.273 1 96.31 118 GLY B N 1
ATOM 4123 C CA . GLY B 1 118 ? -4.504 0.108 11.969 1 96.31 118 GLY B CA 1
ATOM 4124 C C . GLY B 1 118 ? -4.695 -1.019 12.961 1 96.31 118 GLY B C 1
ATOM 4125 O O . GLY B 1 118 ? -3.736 -1.703 13.328 1 96.31 118 GLY B O 1
ATOM 4126 N N . THR B 1 119 ? -5.898 -1.25 13.406 1 93.44 119 THR B N 1
ATOM 4127 C CA . THR B 1 119 ? -6.191 -2.316 14.359 1 93.44 119 THR B CA 1
ATOM 4128 C C . THR B 1 119 ? -6.355 -3.652 13.641 1 93.44 119 THR B C 1
ATOM 4130 O O . THR B 1 119 ? -6.402 -4.707 14.281 1 93.44 119 THR B O 1
ATOM 4133 N N . ASP B 1 120 ? -6.508 -3.59 12.352 1 92.62 120 ASP B N 1
ATOM 4134 C CA . ASP B 1 120 ? -6.426 -4.805 11.539 1 92.62 120 ASP B CA 1
ATOM 4135 C C . ASP B 1 120 ? -5 -5.348 11.508 1 92.62 120 ASP B C 1
ATOM 4137 O O . ASP B 1 120 ? -4.105 -4.734 10.922 1 92.62 120 ASP B O 1
ATOM 4141 N N . SER B 1 121 ? -4.809 -6.504 12.086 1 91.5 121 SER B N 1
ATOM 4142 C CA . SER B 1 121 ? -3.469 -7.059 12.242 1 91.5 121 SER B CA 1
ATOM 4143 C C . SER B 1 121 ? -2.822 -7.34 10.891 1 91.5 121 SER B C 1
ATOM 4145 O O . SER B 1 121 ? -1.6 -7.461 10.797 1 91.5 121 SER B O 1
ATOM 4147 N N . ARG B 1 122 ? -3.539 -7.457 9.898 1 93.88 122 ARG B N 1
ATOM 4148 C CA . ARG B 1 122 ? -3.02 -7.688 8.555 1 93.88 122 ARG B CA 1
ATOM 4149 C C . ARG B 1 122 ? -2.402 -6.418 7.977 1 93.88 122 ARG B C 1
ATOM 4151 O O . ARG B 1 122 ? -1.612 -6.48 7.035 1 93.88 122 ARG B O 1
ATOM 4158 N N . ILE B 1 123 ? -2.783 -5.238 8.531 1 96.44 123 ILE B N 1
ATOM 4159 C CA . ILE B 1 123 ? -2.303 -3.945 8.062 1 96.44 123 ILE B CA 1
ATOM 4160 C C . ILE B 1 123 ? -1.316 -3.361 9.07 1 96.44 123 ILE B C 1
ATOM 4162 O O . ILE B 1 123 ? -0.161 -3.09 8.734 1 96.44 123 ILE B O 1
ATOM 4166 N N . GLY B 1 124 ? -1.767 -3.229 10.305 1 95.38 124 GLY B N 1
ATOM 4167 C CA . GLY B 1 124 ? -0.943 -2.666 11.367 1 95.38 124 GLY B CA 1
ATOM 4168 C C . GLY B 1 124 ? -1.07 -1.159 11.484 1 95.38 124 GLY B C 1
ATOM 4169 O O . GLY B 1 124 ? -1.512 -0.492 10.547 1 95.38 124 GLY B O 1
ATOM 4170 N N . PRO B 1 125 ? -0.594 -0.55 12.539 1 95.88 125 PRO B N 1
ATOM 4171 C CA . PRO B 1 125 ? -0.922 0.839 12.867 1 95.88 125 PRO B CA 1
ATOM 4172 C C . PRO B 1 125 ? 0.141 1.825 12.391 1 95.88 125 PRO B C 1
ATOM 4174 O O . PRO B 1 125 ? -0.082 3.039 12.414 1 95.88 125 PRO B O 1
ATOM 4177 N N . ARG B 1 126 ? 1.259 1.34 11.992 1 95.31 126 ARG B N 1
ATOM 4178 C CA . ARG B 1 126 ? 2.373 2.248 11.734 1 95.31 126 ARG B CA 1
ATOM 4179 C C . ARG B 1 126 ? 2.287 2.834 10.328 1 95.31 126 ARG B C 1
ATOM 4181 O O . ARG B 1 126 ? 1.739 2.205 9.422 1 95.31 126 ARG B O 1
ATOM 4188 N N . PHE B 1 127 ? 2.773 4.09 10.156 1 96.19 127 PHE B N 1
ATOM 4189 C CA . PHE B 1 127 ? 2.848 4.816 8.898 1 96.19 127 PHE B CA 1
ATOM 4190 C C . PHE B 1 127 ? 1.454 5.055 8.328 1 96.19 127 PHE B C 1
ATOM 4192 O O . PHE B 1 127 ? 1.253 4.98 7.109 1 96.19 127 PHE B O 1
ATOM 4199 N N . LEU B 1 128 ? 0.478 5.254 9.234 1 97.56 128 LEU B N 1
ATOM 4200 C CA . LEU B 1 128 ? -0.893 5.547 8.828 1 97.56 128 LEU B CA 1
ATOM 4201 C C . LEU B 1 128 ? -1.323 6.922 9.336 1 97.56 128 LEU B C 1
ATOM 4203 O O . LEU B 1 128 ? -2.516 7.172 9.531 1 97.56 128 LEU B O 1
ATOM 4207 N N . LYS B 1 129 ? -0.36 7.754 9.578 1 95.94 129 LYS B N 1
ATOM 4208 C CA . LYS B 1 129 ? -0.653 9.125 9.977 1 95.94 129 LYS B CA 1
ATOM 4209 C C . LYS B 1 129 ? -0.639 10.062 8.773 1 95.94 129 LYS B C 1
ATOM 4211 O O . LYS B 1 129 ? 0.393 10.227 8.117 1 95.94 129 LYS B O 1
ATOM 4216 N N . ALA B 1 130 ? -1.753 10.625 8.539 1 97 130 ALA B N 1
ATOM 4217 C CA . ALA B 1 130 ? -1.862 11.562 7.422 1 97 130 ALA B CA 1
ATOM 4218 C C . ALA B 1 130 ? -1.125 12.867 7.723 1 97 130 ALA B C 1
ATOM 4220 O O . ALA B 1 130 ? -1.037 13.281 8.875 1 97 130 ALA B O 1
ATOM 4221 N N . GLY B 1 131 ? -0.61 13.492 6.656 1 96.12 131 GLY B N 1
ATOM 4222 C CA . GLY B 1 131 ? 0.101 14.758 6.758 1 96.12 131 GLY B CA 1
ATOM 4223 C C . GLY B 1 131 ? 0.344 15.414 5.41 1 96.12 131 GLY B C 1
ATOM 4224 O O . GLY B 1 131 ? -0.416 15.203 4.465 1 96.12 131 GLY B O 1
ATOM 4225 N N . CYS B 1 132 ? 1.342 16.297 5.426 1 94.81 132 CYS B N 1
ATOM 4226 C CA . CYS B 1 132 ? 1.636 17.062 4.219 1 94.81 132 CYS B CA 1
ATOM 4227 C C . CYS B 1 132 ? 2.609 16.312 3.32 1 94.81 132 CYS B C 1
ATOM 4229 O O . CYS B 1 132 ? 3.389 16.922 2.59 1 94.81 132 CYS B O 1
ATOM 4231 N N . GLY B 1 133 ? 2.543 14.953 3.441 1 93.56 133 GLY B N 1
ATOM 4232 C CA . GLY B 1 133 ? 3.4 14.148 2.586 1 93.56 133 GLY B CA 1
ATOM 4233 C C . GLY B 1 133 ? 4.652 13.664 3.287 1 93.56 133 GLY B C 1
ATOM 4234 O O . GLY B 1 133 ? 4.914 14.031 4.434 1 93.56 133 GLY B O 1
ATOM 4235 N N . PHE B 1 134 ? 5.418 12.805 2.588 1 94.75 134 PHE B N 1
ATOM 4236 C CA . PHE B 1 134 ? 6.668 12.305 3.15 1 94.75 134 PHE B CA 1
ATOM 4237 C C . PHE B 1 134 ? 7.863 12.969 2.475 1 94.75 134 PHE B C 1
ATOM 4239 O O . PHE B 1 134 ? 7.75 13.477 1.356 1 94.75 134 PHE B O 1
ATOM 4246 N N . GLY B 1 135 ? 8.922 13.039 3.223 1 94.25 135 GLY B N 1
ATOM 4247 C CA . GLY B 1 135 ? 10.219 13.508 2.756 1 94.25 135 GLY B CA 1
ATOM 4248 C C . GLY B 1 135 ? 11.375 12.641 3.24 1 94.25 135 GLY B C 1
ATOM 4249 O O . GLY B 1 135 ? 11.195 11.445 3.49 1 94.25 135 GLY B O 1
ATOM 4250 N N . GLY B 1 136 ? 12.562 13.195 3.158 1 90.81 136 GLY B N 1
ATOM 4251 C CA . GLY B 1 136 ? 13.734 12.469 3.613 1 90.81 136 GLY B CA 1
ATOM 4252 C C . GLY B 1 136 ? 14.5 11.797 2.484 1 90.81 136 GLY B C 1
ATOM 4253 O O . GLY B 1 136 ? 13.992 11.695 1.364 1 90.81 136 GLY B O 1
ATOM 4254 N N . PRO B 1 137 ? 15.602 11.336 2.785 1 86.5 137 PRO B N 1
ATOM 4255 C CA . PRO B 1 137 ? 16.516 10.859 1.742 1 86.5 137 PRO B CA 1
ATOM 4256 C C . PRO B 1 137 ? 16.188 9.445 1.277 1 86.5 137 PRO B C 1
ATOM 4258 O O . PRO B 1 137 ? 16.688 8.992 0.244 1 86.5 137 PRO B O 1
ATOM 4261 N N . ALA B 1 138 ? 15.344 8.781 1.972 1 89.25 138 ALA B N 1
ATOM 4262 C CA . ALA B 1 138 ? 15.273 7.348 1.722 1 89.25 138 ALA B CA 1
ATOM 4263 C C . ALA B 1 138 ? 14.008 6.992 0.937 1 89.25 138 ALA B C 1
ATOM 4265 O O . ALA B 1 138 ? 14.086 6.387 -0.135 1 89.25 138 ALA B O 1
ATOM 4266 N N . LEU B 1 139 ? 12.836 7.434 1.36 1 94.38 139 LEU B N 1
ATOM 4267 C CA . LEU B 1 139 ? 11.578 6.902 0.847 1 94.38 139 LEU B CA 1
ATOM 4268 C C . LEU B 1 139 ? 11.406 7.23 -0.633 1 94.38 139 LEU B C 1
ATOM 4270 O O . LEU B 1 139 ? 11.297 6.324 -1.464 1 94.38 139 LEU B O 1
ATOM 4274 N N . GLN B 1 140 ? 11.523 8.469 -0.938 1 94.56 140 GLN B N 1
ATOM 4275 C CA . GLN B 1 140 ? 11.312 8.859 -2.33 1 94.56 140 GLN B CA 1
ATOM 4276 C C . GLN B 1 140 ? 12.398 8.273 -3.23 1 94.56 140 GLN B C 1
ATOM 4278 O O . GLN B 1 140 ? 12.109 7.773 -4.316 1 94.56 140 GLN B O 1
ATOM 4283 N N . LYS B 1 141 ? 13.602 8.383 -2.771 1 92.69 141 LYS B N 1
ATOM 4284 C CA . LYS B 1 141 ? 14.742 7.867 -3.527 1 92.69 141 LYS B CA 1
ATOM 4285 C C . LYS B 1 141 ? 14.562 6.391 -3.859 1 92.69 141 LYS B C 1
ATOM 4287 O O . LYS B 1 141 ? 14.773 5.973 -5 1 92.69 141 LYS B O 1
ATOM 4292 N N . HIS B 1 142 ? 14.188 5.617 -2.91 1 94.44 142 HIS B N 1
ATOM 4293 C CA . HIS B 1 142 ? 14.07 4.18 -3.115 1 94.44 142 HIS B CA 1
ATOM 4294 C C . HIS B 1 142 ? 12.891 3.844 -4.02 1 94.44 142 HIS B C 1
ATOM 4296 O O . HIS B 1 142 ? 12.953 2.898 -4.809 1 94.44 142 HIS B O 1
ATOM 4302 N N . VAL B 1 143 ? 11.75 4.566 -3.916 1 97.56 143 VAL B N 1
ATOM 4303 C CA . VAL B 1 143 ? 10.633 4.359 -4.828 1 97.56 143 VAL B CA 1
ATOM 4304 C C . VAL B 1 143 ? 11.062 4.672 -6.258 1 97.56 143 VAL B C 1
ATOM 4306 O O . VAL B 1 143 ? 10.797 3.896 -7.18 1 97.56 143 VAL B O 1
ATOM 4309 N N . LEU B 1 144 ? 11.742 5.77 -6.418 1 95.88 144 LEU B N 1
ATOM 4310 C CA . LEU B 1 144 ? 12.164 6.176 -7.75 1 95.88 144 LEU B CA 1
ATOM 4311 C C . LEU B 1 144 ? 13.203 5.207 -8.312 1 95.88 144 LEU B C 1
ATOM 4313 O O . LEU B 1 144 ? 13.242 4.965 -9.516 1 95.88 144 LEU B O 1
ATOM 4317 N N . ASN B 1 145 ? 14.062 4.672 -7.43 1 94.88 145 ASN B N 1
ATOM 4318 C CA . ASN B 1 145 ? 14.977 3.619 -7.859 1 94.88 145 ASN B CA 1
ATOM 4319 C C . ASN B 1 145 ? 14.219 2.391 -8.359 1 94.88 145 ASN B C 1
ATOM 4321 O O . ASN B 1 145 ? 14.594 1.794 -9.375 1 94.88 145 ASN B O 1
ATOM 4325 N N . LEU B 1 146 ? 13.219 2.025 -7.672 1 96.56 146 LEU B N 1
ATOM 4326 C CA . LEU B 1 146 ? 12.391 0.905 -8.094 1 96.56 146 LEU B CA 1
ATOM 4327 C C . LEU B 1 146 ? 11.758 1.179 -9.453 1 96.56 146 LEU B C 1
ATOM 4329 O O . LEU B 1 146 ? 11.727 0.299 -10.312 1 96.56 146 LEU B O 1
ATOM 4333 N N . VAL B 1 147 ? 11.242 2.398 -9.609 1 97.31 147 VAL B N 1
ATOM 4334 C CA . VAL B 1 147 ? 10.648 2.811 -10.875 1 97.31 147 VAL B CA 1
ATOM 4335 C C . VAL B 1 147 ? 11.68 2.678 -11.992 1 97.31 147 VAL B C 1
ATOM 4337 O O . VAL B 1 147 ? 11.391 2.102 -13.047 1 97.31 147 VAL B O 1
ATOM 4340 N N . TYR B 1 148 ? 12.844 3.154 -11.695 1 95.38 148 TYR B N 1
ATOM 4341 C CA . TYR B 1 148 ? 13.914 3.135 -12.688 1 95.38 148 TYR B CA 1
ATOM 4342 C C . TYR B 1 148 ? 14.266 1.705 -13.086 1 95.38 148 TYR B C 1
ATOM 4344 O O . TYR B 1 148 ? 14.398 1.402 -14.273 1 95.38 148 TYR B O 1
ATOM 4352 N N . ILE B 1 149 ? 14.383 0.823 -12.125 1 94.44 149 ILE B N 1
ATOM 4353 C CA . ILE B 1 149 ? 14.734 -0.568 -12.383 1 94.44 149 ILE B CA 1
ATOM 4354 C C . ILE B 1 149 ? 13.633 -1.236 -13.195 1 94.44 149 ILE B C 1
ATOM 4356 O O . ILE B 1 149 ? 13.906 -1.948 -14.164 1 94.44 149 ILE B O 1
ATOM 4360 N N . CYS B 1 150 ? 12.422 -1.018 -12.812 1 96.88 150 CYS B N 1
ATOM 4361 C CA . CYS B 1 150 ? 11.297 -1.572 -13.555 1 96.88 150 CYS B CA 1
ATOM 4362 C C . CYS B 1 150 ? 11.32 -1.118 -15.008 1 96.88 150 CYS B C 1
ATOM 4364 O O . CYS B 1 150 ? 11.172 -1.933 -15.922 1 96.88 150 CYS B O 1
ATOM 4366 N N . GLU B 1 151 ? 11.547 0.138 -15.203 1 94.94 151 GLU B N 1
ATOM 4367 C CA . GLU B 1 151 ? 11.594 0.681 -16.562 1 94.94 151 GLU B CA 1
ATOM 4368 C C . GLU B 1 151 ? 12.734 0.063 -17.359 1 94.94 151 GLU B C 1
ATOM 4370 O O . GLU B 1 151 ? 12.555 -0.298 -18.531 1 94.94 151 GLU B O 1
ATOM 4375 N N . SER B 1 152 ? 13.836 -0.044 -16.734 1 93.12 152 SER B N 1
ATOM 4376 C CA . SER B 1 152 ? 15.023 -0.57 -17.406 1 93.12 152 SER B CA 1
ATOM 4377 C C . SER B 1 152 ? 14.828 -2.027 -17.812 1 93.12 152 SER B C 1
ATOM 4379 O O . SER B 1 152 ? 15.438 -2.494 -18.766 1 93.12 152 SER B O 1
ATOM 4381 N N . LEU B 1 153 ? 13.969 -2.729 -17.125 1 93.06 153 LEU B N 1
ATOM 4382 C CA . LEU B 1 153 ? 13.742 -4.145 -17.391 1 93.06 153 LEU B CA 1
ATOM 4383 C C . LEU B 1 153 ? 12.484 -4.344 -18.219 1 93.06 153 LEU B C 1
ATOM 4385 O O . LEU B 1 153 ? 12.016 -5.473 -18.375 1 93.06 153 LEU B O 1
ATOM 4389 N N . GLY B 1 154 ? 11.93 -3.238 -18.656 1 94.06 154 GLY B N 1
ATOM 4390 C CA . GLY B 1 154 ? 10.773 -3.299 -19.547 1 94.06 154 GLY B CA 1
ATOM 4391 C C . GLY B 1 154 ? 9.477 -3.566 -18.812 1 94.06 154 GLY B C 1
ATOM 4392 O O . GLY B 1 154 ? 8.461 -3.906 -19.438 1 94.06 154 GLY B O 1
ATOM 4393 N N . LEU B 1 155 ? 9.477 -3.482 -17.531 1 97.19 155 LEU B N 1
ATOM 4394 C CA . LEU B 1 155 ? 8.273 -3.662 -16.719 1 97.19 155 LEU B CA 1
ATOM 4395 C C . LEU B 1 155 ? 7.535 -2.342 -16.547 1 97.19 155 LEU B C 1
ATOM 4397 O O . LEU B 1 155 ? 7.418 -1.838 -15.43 1 97.19 155 LEU B O 1
ATOM 4401 N N . LYS B 1 156 ? 6.934 -1.917 -17.578 1 97.44 156 LYS B N 1
ATOM 4402 C CA . LYS B 1 156 ? 6.359 -0.576 -17.641 1 97.44 156 LYS B CA 1
ATOM 4403 C C . LYS B 1 156 ? 5.18 -0.436 -16.688 1 97.44 156 LYS B C 1
ATOM 4405 O O . LYS B 1 156 ? 5.004 0.608 -16.047 1 97.44 156 LYS B O 1
ATOM 4410 N N . GLN B 1 157 ? 4.391 -1.449 -16.578 1 97.44 157 GLN B N 1
ATOM 4411 C CA . GLN B 1 157 ? 3.215 -1.386 -15.719 1 97.44 157 GLN B CA 1
ATOM 4412 C C . GLN B 1 157 ? 3.617 -1.296 -14.25 1 97.44 157 GLN B C 1
ATOM 4414 O O . GLN B 1 157 ? 3.029 -0.526 -13.484 1 97.44 157 GLN B O 1
ATOM 4419 N N . ALA B 1 158 ? 4.605 -2.062 -13.898 1 98.19 158 ALA B N 1
ATOM 4420 C CA . ALA B 1 158 ? 5.109 -2.002 -12.523 1 98.19 158 ALA B CA 1
ATOM 4421 C C . ALA B 1 158 ? 5.734 -0.643 -12.227 1 98.19 158 ALA B C 1
ATOM 4423 O O . ALA B 1 158 ? 5.551 -0.092 -11.141 1 98.19 158 ALA B O 1
ATOM 4424 N N . ALA B 1 159 ? 6.449 -0.11 -13.203 1 98.31 159 ALA B N 1
ATOM 4425 C CA . ALA B 1 159 ? 7.059 1.209 -13.055 1 98.31 159 ALA B CA 1
ATOM 4426 C C . ALA B 1 159 ? 5.996 2.279 -12.812 1 98.31 159 ALA B C 1
ATOM 4428 O O . ALA B 1 159 ? 6.121 3.094 -11.898 1 98.31 159 ALA B O 1
ATOM 4429 N N . ALA B 1 160 ? 4.992 2.252 -13.609 1 98.12 160 ALA B N 1
ATOM 4430 C CA . ALA B 1 160 ? 3.91 3.223 -13.477 1 98.12 160 ALA B CA 1
ATOM 4431 C C . ALA B 1 160 ? 3.211 3.092 -12.133 1 98.12 160 ALA B C 1
ATOM 4433 O O . ALA B 1 160 ? 2.842 4.094 -11.516 1 98.12 160 ALA B O 1
ATOM 4434 N N . TYR B 1 161 ? 3.012 1.945 -11.75 1 98.5 161 TYR B N 1
ATOM 4435 C CA . TYR B 1 161 ? 2.365 1.663 -10.469 1 98.5 161 TYR B CA 1
ATOM 4436 C C . TYR B 1 161 ? 3.119 2.32 -9.32 1 98.5 161 TYR B C 1
ATOM 4438 O O . TYR B 1 161 ? 2.527 3.043 -8.516 1 98.5 161 TYR B O 1
ATOM 4446 N N . TRP B 1 162 ? 4.402 2.09 -9.25 1 98.69 162 TRP B N 1
ATOM 4447 C CA . TRP B 1 162 ? 5.211 2.641 -8.164 1 98.69 162 TRP B CA 1
ATOM 4448 C C . TRP B 1 162 ? 5.367 4.148 -8.312 1 98.69 162 TRP B C 1
ATOM 4450 O O . TRP B 1 162 ? 5.434 4.875 -7.316 1 98.69 162 TRP B O 1
ATOM 4460 N N . GLN B 1 163 ? 5.426 4.641 -9.508 1 98.5 163 GLN B N 1
ATOM 4461 C CA . GLN B 1 163 ? 5.52 6.078 -9.75 1 98.5 163 GLN B CA 1
ATOM 4462 C C . GLN B 1 163 ? 4.344 6.816 -9.117 1 98.5 163 GLN B C 1
ATOM 4464 O O . GLN B 1 163 ? 4.496 7.949 -8.648 1 98.5 163 GLN B O 1
ATOM 4469 N N . GLN B 1 164 ? 3.244 6.176 -9.047 1 98.25 164 GLN B N 1
ATOM 4470 C CA . GLN B 1 164 ? 2.045 6.801 -8.5 1 98.25 164 GLN B CA 1
ATOM 4471 C C . GLN B 1 164 ? 2.238 7.168 -7.027 1 98.25 164 GLN B C 1
ATOM 4473 O O . GLN B 1 164 ? 1.646 8.133 -6.539 1 98.25 164 GLN B O 1
ATOM 4478 N N . VAL B 1 165 ? 3.088 6.434 -6.332 1 98.56 165 VAL B N 1
ATOM 4479 C CA . VAL B 1 165 ? 3.348 6.699 -4.918 1 98.56 165 VAL B CA 1
ATOM 4480 C C . VAL B 1 165 ? 3.973 8.086 -4.758 1 98.56 165 VAL B C 1
ATOM 4482 O O . VAL B 1 165 ? 3.59 8.844 -3.865 1 98.56 165 VAL B O 1
ATOM 4485 N N . VAL B 1 166 ? 4.859 8.406 -5.645 1 97.69 166 VAL B N 1
ATOM 4486 C CA . VAL B 1 166 ? 5.539 9.703 -5.609 1 97.69 166 VAL B CA 1
ATOM 4487 C C . VAL B 1 166 ? 4.605 10.789 -6.121 1 97.69 166 VAL B C 1
ATOM 4489 O O . VAL B 1 166 ? 4.559 11.891 -5.562 1 97.69 166 VAL B O 1
ATOM 4492 N N . ASP B 1 167 ? 3.842 10.469 -7.121 1 97.75 167 ASP B N 1
ATOM 4493 C CA . ASP B 1 167 ? 2.932 11.445 -7.703 1 97.75 167 ASP B CA 1
ATOM 4494 C C . ASP B 1 167 ? 1.889 11.898 -6.684 1 97.75 167 ASP B C 1
ATOM 4496 O O . ASP B 1 167 ? 1.575 13.086 -6.594 1 97.75 167 ASP B O 1
ATOM 4500 N N . VAL B 1 168 ? 1.368 11.016 -5.965 1 98.19 168 VAL B N 1
ATOM 4501 C CA . VAL B 1 168 ? 0.362 11.344 -4.961 1 98.19 168 VAL B CA 1
ATOM 4502 C C . VAL B 1 168 ? 1.001 12.156 -3.84 1 98.19 168 VAL B C 1
ATOM 4504 O O . VAL B 1 168 ? 0.37 13.055 -3.279 1 98.19 168 VAL B O 1
ATOM 4507 N N . ASN B 1 169 ? 2.207 11.781 -3.502 1 98 169 ASN B N 1
ATOM 4508 C CA . ASN B 1 169 ? 2.912 12.562 -2.492 1 98 169 ASN B CA 1
ATOM 4509 C C . ASN B 1 169 ? 3.049 14.023 -2.908 1 98 169 ASN B C 1
ATOM 4511 O O . ASN B 1 169 ? 2.824 14.922 -2.1 1 98 169 ASN B O 1
ATOM 4515 N N . ASP B 1 170 ? 3.385 14.25 -4.121 1 97 170 ASP B N 1
ATOM 4516 C CA . ASP B 1 170 ? 3.486 15.609 -4.652 1 97 170 ASP B CA 1
ATOM 4517 C C . ASP B 1 170 ? 2.119 16.297 -4.68 1 97 170 ASP B C 1
ATOM 4519 O O . ASP B 1 170 ? 2.004 17.469 -4.352 1 97 170 ASP B O 1
ATOM 4523 N N . TRP B 1 171 ? 1.194 15.555 -5.082 1 97.81 171 TRP B N 1
ATOM 4524 C CA . TRP B 1 171 ? -0.173 16.062 -5.121 1 97.81 171 TRP B CA 1
ATOM 4525 C C . TRP B 1 171 ? -0.629 16.516 -3.736 1 97.81 171 TRP B C 1
ATOM 4527 O O . TRP B 1 171 ? -1.28 17.547 -3.596 1 97.81 171 TRP B O 1
ATOM 4537 N N . VAL B 1 172 ? -0.291 15.766 -2.732 1 97.75 172 VAL B N 1
ATOM 4538 C CA . VAL B 1 172 ? -0.666 16.062 -1.353 1 97.75 172 VAL B CA 1
ATOM 4539 C C . VAL B 1 172 ? -0.031 17.375 -0.913 1 97.75 172 VAL B C 1
ATOM 4541 O O . VAL B 1 172 ? -0.689 18.203 -0.287 1 97.75 172 VAL B O 1
ATOM 4544 N N . LYS B 1 173 ? 1.204 17.594 -1.232 1 97.25 173 LYS B N 1
ATOM 4545 C CA . LYS B 1 173 ? 1.904 18.828 -0.887 1 97.25 173 LYS B CA 1
ATOM 4546 C C . LYS B 1 173 ? 1.25 20.031 -1.553 1 97.25 173 LYS B C 1
ATOM 4548 O O . LYS B 1 173 ? 0.997 21.047 -0.899 1 97.25 173 LYS B O 1
ATOM 4553 N N . ASN B 1 174 ? 0.952 19.875 -2.75 1 97.06 174 ASN B N 1
ATOM 4554 C CA . ASN B 1 174 ? 0.321 20.969 -3.504 1 97.06 174 ASN B CA 1
ATOM 4555 C C . ASN B 1 174 ? -1.093 21.25 -3.002 1 97.06 174 ASN B C 1
ATOM 4557 O O . ASN B 1 174 ? -1.528 22.391 -2.977 1 97.06 174 ASN B O 1
ATOM 4561 N N . ARG B 1 175 ? -1.734 20.188 -2.695 1 96.5 175 ARG B N 1
ATOM 4562 C CA . ARG B 1 175 ? -3.092 20.328 -2.184 1 96.5 175 ARG B CA 1
ATOM 4563 C C . ARG B 1 175 ? -3.104 21.125 -0.877 1 96.5 175 ARG B C 1
ATOM 4565 O O . ARG B 1 175 ? -4.02 21.906 -0.627 1 96.5 175 ARG B O 1
ATOM 4572 N N . PHE B 1 176 ? -2.145 20.891 -0.09 1 97.56 176 PHE B N 1
ATOM 4573 C CA . PHE B 1 176 ? -2.029 21.641 1.155 1 97.56 176 PHE B CA 1
ATOM 4574 C C . PHE B 1 176 ? -1.905 23.141 0.878 1 97.56 176 PHE B C 1
ATOM 4576 O O . PHE B 1 176 ? -2.596 23.953 1.498 1 97.56 176 PHE B O 1
ATOM 4583 N N . VAL B 1 177 ? -1.073 23.531 -0.045 1 97.44 177 VAL B N 1
ATOM 4584 C CA . VAL B 1 177 ? -0.877 24.922 -0.423 1 97.44 177 VAL B CA 1
ATOM 4585 C C . VAL B 1 177 ? -2.191 25.516 -0.933 1 97.44 177 VAL B C 1
ATOM 4587 O O . VAL B 1 177 ? -2.586 26.609 -0.531 1 97.44 177 VAL B O 1
ATOM 4590 N N . ARG B 1 178 ? -2.852 24.781 -1.718 1 96 178 ARG B N 1
ATOM 4591 C CA . ARG B 1 178 ? -4.121 25.234 -2.271 1 96 178 ARG B CA 1
ATOM 4592 C C . ARG B 1 178 ? -5.156 25.438 -1.171 1 96 178 ARG B C 1
ATOM 4594 O O . ARG B 1 178 ? -5.973 26.359 -1.241 1 96 178 ARG B O 1
ATOM 4601 N N . ARG B 1 179 ? -5.098 24.562 -0.251 1 94.88 179 ARG B N 1
ATOM 4602 C CA . ARG B 1 179 ? -6.02 24.672 0.877 1 94.88 179 ARG B CA 1
ATOM 4603 C C . ARG B 1 179 ? -5.746 25.953 1.674 1 94.88 179 ARG B C 1
ATOM 4605 O O . ARG B 1 179 ? -6.68 26.641 2.098 1 94.88 179 ARG B O 1
ATOM 4612 N N . VAL B 1 180 ? -4.543 26.266 1.884 1 96.5 180 VAL B N 1
ATOM 4613 C CA . VAL B 1 180 ? -4.172 27.484 2.588 1 96.5 180 VAL B CA 1
ATOM 4614 C C . VAL B 1 180 ? -4.707 28.703 1.83 1 96.5 180 VAL B C 1
ATOM 4616 O O . VAL B 1 180 ? -5.359 29.562 2.414 1 96.5 180 VAL B O 1
ATOM 4619 N N . ILE B 1 181 ? -4.48 28.719 0.542 1 95.31 181 ILE B N 1
ATOM 4620 C CA . ILE B 1 181 ? -4.875 29.828 -0.298 1 95.31 181 ILE B CA 1
ATOM 4621 C C . ILE B 1 181 ? -6.398 29.969 -0.297 1 95.31 181 ILE B C 1
ATOM 4623 O O . ILE B 1 181 ? -6.934 31.047 -0.051 1 95.31 181 ILE B O 1
ATOM 4627 N N . SER B 1 182 ? -7.039 28.844 -0.464 1 92.62 182 SER B N 1
ATOM 4628 C CA . SER B 1 182 ? -8.492 28.859 -0.567 1 92.62 182 SER B CA 1
ATOM 4629 C C . SER B 1 182 ? -9.133 29.25 0.761 1 92.62 182 SER B C 1
ATOM 4631 O O . SER B 1 182 ? -10.133 29.984 0.787 1 92.62 182 SER B O 1
ATOM 4633 N N . ALA B 1 183 ? -8.57 28.812 1.822 1 91.12 183 ALA B N 1
ATOM 4634 C CA . ALA B 1 183 ? -9.117 29.094 3.148 1 91.12 183 ALA B CA 1
ATOM 4635 C C . ALA B 1 183 ? -8.977 30.562 3.504 1 91.12 183 ALA B C 1
ATOM 4637 O O . ALA B 1 183 ? -9.789 31.109 4.254 1 91.12 183 ALA B O 1
ATOM 4638 N N . MET B 1 184 ? -7.965 31.172 2.938 1 92.19 184 MET B N 1
ATOM 4639 C CA . MET B 1 184 ? -7.699 32.562 3.258 1 92.19 184 MET B CA 1
ATOM 4640 C C . MET B 1 184 ? -8.25 33.5 2.172 1 92.19 184 MET B C 1
ATOM 4642 O O . MET B 1 184 ? -7.578 34.438 1.755 1 92.19 184 MET B O 1
ATOM 4646 N N . PHE B 1 185 ? -9.328 33.125 1.636 1 87.19 185 PHE B N 1
ATOM 4647 C CA . PHE B 1 185 ? -10.148 33.938 0.742 1 87.19 185 PHE B CA 1
ATOM 4648 C C . PHE B 1 185 ? -9.5 34.062 -0.63 1 87.19 185 PHE B C 1
ATOM 4650 O O . PHE B 1 185 ? -9.562 35.125 -1.259 1 87.19 185 PHE B O 1
ATOM 4657 N N . ASN B 1 186 ? -8.68 33.125 -1.005 1 84.88 186 ASN B N 1
ATOM 4658 C CA . ASN B 1 186 ? -8.148 32.875 -2.346 1 84.88 186 ASN B CA 1
ATOM 4659 C C . ASN B 1 186 ? -7.035 33.875 -2.693 1 84.88 186 ASN B C 1
ATOM 4661 O O . ASN B 1 186 ? -6.73 34.062 -3.867 1 84.88 186 ASN B O 1
ATOM 4665 N N . THR B 1 187 ? -6.59 34.562 -1.727 1 89.31 187 THR B N 1
ATOM 4666 C CA . THR B 1 187 ? -5.414 35.406 -1.954 1 89.31 187 THR B CA 1
ATOM 4667 C C . THR B 1 187 ? -4.559 35.5 -0.691 1 89.31 187 THR B C 1
ATOM 4669 O O . THR B 1 187 ? -5.086 35.688 0.405 1 89.31 187 THR B O 1
ATOM 4672 N N . ILE B 1 188 ? -3.283 35.312 -0.947 1 94.25 188 ILE B N 1
ATOM 4673 C CA . ILE B 1 188 ? -2.375 35.406 0.191 1 94.25 188 ILE B CA 1
ATOM 4674 C C . ILE B 1 188 ? -1.239 36.375 -0.13 1 94.25 188 ILE B C 1
ATOM 4676 O O . ILE B 1 188 ? -0.177 36.344 0.493 1 94.25 188 ILE B O 1
ATOM 4680 N N . ARG B 1 189 ? -1.498 37.125 -1.146 1 94.31 189 ARG B N 1
ATOM 4681 C CA . ARG B 1 189 ? -0.483 38.125 -1.521 1 94.31 189 ARG B CA 1
ATOM 4682 C C . ARG B 1 189 ? -0.239 39.094 -0.393 1 94.31 189 ARG B C 1
ATOM 4684 O O . ARG B 1 189 ? -1.176 39.75 0.093 1 94.31 189 ARG B O 1
ATOM 4691 N N . GLY B 1 190 ? 0.949 39.219 -0.026 1 94.88 190 GLY B N 1
ATOM 4692 C CA . GLY B 1 190 ? 1.335 40.188 0.994 1 94.88 190 GLY B CA 1
ATOM 4693 C C . GLY B 1 190 ? 1.047 39.719 2.404 1 94.88 190 GLY B C 1
ATOM 4694 O O . GLY B 1 190 ? 1.473 40.344 3.377 1 94.88 190 GLY B O 1
ATOM 4695 N N . LYS B 1 191 ? 0.384 38.625 2.514 1 96.88 191 LYS B N 1
ATOM 4696 C CA . LYS B 1 191 ? 0.075 38.094 3.836 1 96.88 191 LYS B CA 1
ATOM 4697 C C . LYS B 1 191 ? 1.275 37.344 4.43 1 96.88 191 LYS B C 1
ATOM 4699 O O . LYS B 1 191 ? 2.006 36.656 3.711 1 96.88 191 LYS B O 1
ATOM 4704 N N . ARG B 1 192 ? 1.435 37.562 5.707 1 97.88 192 ARG B N 1
ATOM 4705 C CA . ARG B 1 192 ? 2.504 36.875 6.41 1 97.88 192 ARG B CA 1
ATOM 4706 C C . ARG B 1 192 ? 2.047 35.5 6.875 1 97.88 192 ARG B C 1
ATOM 4708 O O . ARG B 1 192 ? 1.02 35.375 7.543 1 97.88 192 ARG B O 1
ATOM 4715 N N . ILE B 1 193 ? 2.795 34.5 6.484 1 98.62 193 ILE B N 1
ATOM 4716 C CA . ILE B 1 193 ? 2.48 33.125 6.871 1 98.62 193 ILE B CA 1
ATOM 4717 C C . ILE B 1 193 ? 3.656 32.5 7.633 1 98.62 193 ILE B C 1
ATOM 4719 O O . ILE B 1 193 ? 4.777 32.469 7.121 1 98.62 193 ILE B O 1
ATOM 4723 N N . ALA B 1 194 ? 3.385 32.094 8.852 1 98.88 194 ALA B N 1
ATOM 4724 C CA . ALA B 1 194 ? 4.391 31.422 9.672 1 98.88 194 ALA B CA 1
ATOM 4725 C C . ALA B 1 194 ? 4.449 29.922 9.359 1 98.88 194 ALA B C 1
ATOM 4727 O O . ALA B 1 194 ? 3.412 29.266 9.273 1 98.88 194 ALA B O 1
ATOM 4728 N N . VAL B 1 195 ? 5.652 29.422 9.164 1 98.75 195 VAL B N 1
ATOM 4729 C CA . VAL B 1 195 ? 5.883 28 8.945 1 98.75 195 VAL B CA 1
ATOM 4730 C C . VAL B 1 195 ? 6.684 27.422 10.109 1 98.75 195 VAL B C 1
ATOM 4732 O O . VAL B 1 195 ? 7.832 27.812 10.344 1 98.75 195 VAL B O 1
ATOM 4735 N N . LEU B 1 196 ? 6.051 26.531 10.797 1 98.81 196 LEU B N 1
ATOM 4736 C CA . LEU B 1 196 ? 6.719 25.844 11.898 1 98.81 196 LEU B CA 1
ATOM 4737 C C . LEU B 1 196 ? 7.195 24.469 11.477 1 98.81 196 LEU B C 1
ATOM 4739 O O . LEU B 1 196 ? 6.383 23.578 11.211 1 98.81 196 LEU B O 1
ATOM 4743 N N . GLY B 1 197 ? 8.5 24.312 11.469 1 98.56 197 GLY B N 1
ATOM 4744 C CA . GLY B 1 197 ? 9.109 23.062 11.031 1 98.56 197 GLY B CA 1
ATOM 4745 C C . GLY B 1 197 ? 9.617 23.125 9.602 1 98.56 197 GLY B C 1
ATOM 4746 O O . GLY B 1 197 ? 8.891 23.547 8.695 1 98.56 197 GLY B O 1
ATOM 4747 N N . PHE B 1 198 ? 10.867 22.672 9.422 1 98 198 PHE B N 1
ATOM 4748 C CA . PHE B 1 198 ? 11.484 22.672 8.102 1 98 198 PHE B CA 1
ATOM 4749 C C . PHE B 1 198 ? 12.172 21.328 7.824 1 98 198 PHE B C 1
ATOM 4751 O O . PHE B 1 198 ? 12.242 20.891 6.676 1 98 198 PHE B O 1
ATOM 4758 N N . ALA B 1 199 ? 12.664 20.688 8.914 1 96.88 199 ALA B N 1
ATOM 4759 C CA . ALA B 1 199 ? 13.195 19.328 8.758 1 96.88 199 ALA B CA 1
ATOM 4760 C C . ALA B 1 199 ? 12.117 18.375 8.25 1 96.88 199 ALA B C 1
ATOM 4762 O O . ALA B 1 199 ? 10.922 18.641 8.422 1 96.88 199 ALA B O 1
ATOM 4763 N N . TYR B 1 200 ? 12.562 17.281 7.555 1 94.81 200 TYR B N 1
ATOM 4764 C CA . TYR B 1 200 ? 11.555 16.406 6.965 1 94.81 200 TYR B CA 1
ATOM 4765 C C . TYR B 1 200 ? 10.828 15.609 8.039 1 94.81 200 TYR B C 1
ATOM 4767 O O . TYR B 1 200 ? 9.742 15.078 7.801 1 94.81 200 TYR B O 1
ATOM 4775 N N . LYS B 1 201 ? 11.453 15.477 9.211 1 92.88 201 LYS B N 1
ATOM 4776 C CA . LYS B 1 201 ? 10.844 14.867 10.391 1 92.88 201 LYS B CA 1
ATOM 4777 C C . LYS B 1 201 ? 11.469 15.414 11.672 1 92.88 201 LYS B C 1
ATOM 4779 O O . LYS B 1 201 ? 12.492 16.094 11.625 1 92.88 201 LYS B O 1
ATOM 4784 N N . ALA B 1 202 ? 10.805 15.086 12.781 1 93.25 202 ALA B N 1
ATOM 4785 C CA . ALA B 1 202 ? 11.32 15.539 14.07 1 93.25 202 ALA B CA 1
ATOM 4786 C C . ALA B 1 202 ? 12.609 14.82 14.43 1 93.25 202 ALA B C 1
ATOM 4788 O O . ALA B 1 202 ? 12.883 13.719 13.93 1 93.25 202 ALA B O 1
ATOM 4789 N N . ASN B 1 203 ? 13.461 15.461 15.188 1 90.62 203 ASN B N 1
ATOM 4790 C CA . ASN B 1 203 ? 14.672 14.922 15.797 1 90.62 203 ASN B CA 1
ATOM 4791 C C . ASN B 1 203 ? 15.766 14.68 14.758 1 90.62 203 ASN B C 1
ATOM 4793 O O . ASN B 1 203 ? 16.516 13.703 14.852 1 90.62 203 ASN B O 1
ATOM 4797 N N . THR B 1 204 ? 15.719 15.422 13.727 1 91 204 THR B N 1
ATOM 4798 C CA . THR B 1 204 ? 16.797 15.453 12.742 1 91 204 THR B CA 1
ATOM 4799 C C . THR B 1 204 ? 16.969 16.859 12.164 1 91 204 THR B C 1
ATOM 4801 O O . THR B 1 204 ? 16.094 17.703 12.328 1 91 204 THR B O 1
ATOM 4804 N N . THR B 1 205 ? 18.125 17.094 11.602 1 93.56 205 THR B N 1
ATOM 4805 C CA . THR B 1 205 ? 18.391 18.375 10.938 1 93.56 205 THR B CA 1
ATOM 4806 C C . THR B 1 205 ? 18.266 18.219 9.422 1 93.56 205 THR B C 1
ATOM 4808 O O . THR B 1 205 ? 18.469 19.188 8.68 1 93.56 205 THR B O 1
ATOM 4811 N N . ASP B 1 206 ? 17.953 17.031 9.031 1 93.44 206 ASP B N 1
ATOM 4812 C CA . ASP B 1 206 ? 17.953 16.703 7.609 1 93.44 206 ASP B CA 1
ATOM 4813 C C . ASP B 1 206 ? 16.766 17.359 6.895 1 93.44 206 ASP B C 1
ATOM 4815 O O . ASP B 1 206 ? 15.617 17.203 7.32 1 93.44 206 ASP B O 1
ATOM 4819 N N . THR B 1 207 ? 17.062 18.094 5.832 1 94.56 207 THR B N 1
ATOM 4820 C CA . THR B 1 207 ? 16.031 18.812 5.117 1 94.56 207 THR B CA 1
ATOM 4821 C C . THR B 1 207 ? 15.805 18.219 3.729 1 94.56 207 THR B C 1
ATOM 4823 O O . THR B 1 207 ? 14.992 18.719 2.953 1 94.56 207 THR B O 1
ATOM 4826 N N . ARG B 1 208 ? 16.484 17.219 3.416 1 89.75 208 ARG B N 1
ATOM 4827 C CA . ARG B 1 208 ? 16.391 16.625 2.084 1 89.75 208 ARG B CA 1
ATOM 4828 C C . ARG B 1 208 ? 14.961 16.172 1.798 1 89.75 208 ARG B C 1
ATOM 4830 O O . ARG B 1 208 ? 14.375 15.422 2.582 1 89.75 208 ARG B O 1
ATOM 4837 N N . ASP B 1 209 ? 14.391 16.625 0.775 1 91.69 209 ASP B N 1
ATOM 4838 C CA . ASP B 1 209 ? 13.086 16.281 0.217 1 91.69 209 ASP B CA 1
ATOM 4839 C C . ASP B 1 209 ? 11.969 16.562 1.215 1 91.69 209 ASP B C 1
ATOM 4841 O O . ASP B 1 209 ? 10.906 15.938 1.167 1 91.69 209 ASP B O 1
ATOM 4845 N N . THR B 1 210 ? 12.25 17.5 2.111 1 95.31 210 THR B N 1
ATOM 4846 C CA . THR B 1 210 ? 11.203 17.859 3.068 1 95.31 210 THR B CA 1
ATOM 4847 C C . THR B 1 210 ? 10.016 18.5 2.361 1 95.31 210 THR B C 1
ATOM 4849 O O . THR B 1 210 ? 10.188 19.25 1.4 1 95.31 210 THR B O 1
ATOM 4852 N N . ALA B 1 211 ? 8.859 18.188 2.854 1 95.81 211 ALA B N 1
ATOM 4853 C CA . ALA B 1 211 ? 7.633 18.781 2.322 1 95.81 211 ALA B CA 1
ATOM 4854 C C . ALA B 1 211 ? 7.629 20.297 2.514 1 95.81 211 ALA B C 1
ATOM 4856 O O . ALA B 1 211 ? 6.996 21.031 1.743 1 95.81 211 ALA B O 1
ATOM 4857 N N . ALA B 1 212 ? 8.328 20.797 3.504 1 97.19 212 ALA B N 1
ATOM 4858 C CA . ALA B 1 212 ? 8.352 22.219 3.84 1 97.19 212 ALA B CA 1
ATOM 4859 C C . ALA B 1 212 ? 8.891 23.047 2.68 1 97.19 212 ALA B C 1
ATOM 4861 O O . ALA B 1 212 ? 8.453 24.188 2.457 1 97.19 212 ALA B O 1
ATOM 4862 N N . ILE B 1 213 ? 9.82 22.531 1.969 1 95.25 213 ILE B N 1
ATOM 4863 C CA . ILE B 1 213 ? 10.391 23.25 0.834 1 95.25 213 ILE B CA 1
ATOM 4864 C C . ILE B 1 213 ? 9.312 23.484 -0.22 1 95.25 213 ILE B C 1
ATOM 4866 O O . ILE B 1 213 ? 9.125 24.609 -0.681 1 95.25 213 ILE B O 1
ATOM 4870 N N . ASP B 1 214 ? 8.578 22.438 -0.527 1 94.81 214 ASP B N 1
ATOM 4871 C CA . ASP B 1 214 ? 7.535 22.531 -1.541 1 94.81 214 ASP B CA 1
ATOM 4872 C C . ASP B 1 214 ? 6.426 23.484 -1.093 1 94.81 214 ASP B C 1
ATOM 4874 O O . ASP B 1 214 ? 5.93 24.281 -1.885 1 94.81 214 ASP B O 1
ATOM 4878 N N . VAL B 1 215 ? 6.027 23.406 0.107 1 97.06 215 VAL B N 1
ATOM 4879 C CA . VAL B 1 215 ? 4.949 24.25 0.63 1 97.06 215 VAL B CA 1
ATOM 4880 C C . VAL B 1 215 ? 5.395 25.703 0.653 1 97.06 215 VAL B C 1
ATOM 4882 O O . VAL B 1 215 ? 4.676 26.578 0.175 1 97.06 215 VAL B O 1
ATOM 4885 N N . CYS B 1 216 ? 6.578 25.969 1.168 1 96.69 216 CYS B N 1
ATOM 4886 C CA . CYS B 1 216 ? 7.09 27.328 1.221 1 96.69 216 CYS B CA 1
ATOM 4887 C C . CYS B 1 216 ? 7.191 27.922 -0.177 1 96.69 216 CYS B C 1
ATOM 4889 O O . CYS B 1 216 ? 6.812 29.078 -0.392 1 96.69 216 CYS B O 1
ATOM 4891 N N . ARG B 1 217 ? 7.699 27.156 -1.062 1 94.25 217 ARG B N 1
ATOM 4892 C CA . ARG B 1 217 ? 7.816 27.641 -2.439 1 94.25 217 ARG B CA 1
ATOM 4893 C C . ARG B 1 217 ? 6.449 27.984 -3.016 1 94.25 217 ARG B C 1
ATOM 4895 O O . ARG B 1 217 ? 6.285 29.016 -3.668 1 94.25 217 ARG B O 1
ATOM 4902 N N . GLY B 1 218 ? 5.504 27.109 -2.75 1 94.56 218 GLY B N 1
ATOM 4903 C CA . GLY B 1 218 ? 4.152 27.375 -3.217 1 94.56 218 GLY B CA 1
ATOM 4904 C C . GLY B 1 218 ? 3.557 28.641 -2.639 1 94.56 218 GLY B C 1
ATOM 4905 O O . GLY B 1 218 ? 2.926 29.422 -3.357 1 94.56 218 GLY B O 1
ATOM 4906 N N . LEU B 1 219 ? 3.762 28.906 -1.424 1 96.25 219 LEU B N 1
ATOM 4907 C CA . LEU B 1 219 ? 3.244 30.109 -0.757 1 96.25 219 LEU B CA 1
ATOM 4908 C C . LEU B 1 219 ? 3.922 31.359 -1.289 1 96.25 219 LEU B C 1
ATOM 4910 O O . LEU B 1 219 ? 3.26 32.375 -1.534 1 96.25 219 LEU B O 1
ATOM 4914 N N . LEU B 1 220 ? 5.199 31.266 -1.477 1 94.5 220 LEU B N 1
ATOM 4915 C CA . LEU B 1 220 ? 5.957 32.406 -1.994 1 94.5 220 LEU B CA 1
ATOM 4916 C C . LEU B 1 220 ? 5.516 32.75 -3.412 1 94.5 220 LEU B C 1
ATOM 4918 O O . LEU B 1 220 ? 5.406 33.938 -3.76 1 94.5 220 LEU B O 1
ATOM 4922 N N . LEU B 1 221 ? 5.336 31.719 -4.156 1 91.62 221 LEU B N 1
ATOM 4923 C CA . LEU B 1 221 ? 4.926 31.906 -5.543 1 91.62 221 LEU B CA 1
ATOM 4924 C C . LEU B 1 221 ? 3.6 32.656 -5.617 1 91.62 221 LEU B C 1
ATOM 4926 O O . LEU B 1 221 ? 3.361 33.406 -6.566 1 91.62 221 LEU B O 1
ATOM 4930 N N . ASP B 1 222 ? 2.812 32.5 -4.602 1 93.12 222 ASP B N 1
ATOM 4931 C CA . ASP B 1 222 ? 1.509 33.156 -4.586 1 93.12 222 ASP B CA 1
ATOM 4932 C C . ASP B 1 222 ? 1.579 34.5 -3.861 1 93.12 222 ASP B C 1
ATOM 4934 O O . ASP B 1 222 ? 0.549 35.125 -3.6 1 93.12 222 ASP B O 1
ATOM 4938 N N . GLY B 1 223 ? 2.783 34.906 -3.498 1 93.62 223 GLY B N 1
ATOM 4939 C CA . GLY B 1 223 ? 3.016 36.281 -3.064 1 93.62 223 GLY B CA 1
ATOM 4940 C C . GLY B 1 223 ? 3.02 36.438 -1.556 1 93.62 223 GLY B C 1
ATOM 4941 O O . GLY B 1 223 ? 3.062 37.562 -1.042 1 93.62 223 GLY B O 1
ATOM 4942 N N . ALA B 1 224 ? 2.994 35.344 -0.814 1 96.88 224 ALA B N 1
ATOM 4943 C CA . ALA B 1 224 ? 3.012 35.438 0.645 1 96.88 224 ALA B CA 1
ATOM 4944 C C . ALA B 1 224 ? 4.398 35.812 1.155 1 96.88 224 ALA B C 1
ATOM 4946 O O . ALA B 1 224 ? 5.398 35.625 0.461 1 96.88 224 ALA B O 1
ATOM 4947 N N . LYS B 1 225 ? 4.387 36.438 2.291 1 96.88 225 LYS B N 1
ATOM 4948 C CA . LYS B 1 225 ? 5.613 36.594 3.072 1 96.88 225 LYS B CA 1
ATOM 4949 C C . LYS B 1 225 ? 5.77 35.438 4.07 1 96.88 225 LYS B C 1
ATOM 4951 O O . LYS B 1 225 ? 4.992 35.344 5.023 1 96.88 225 LYS B O 1
ATOM 4956 N N . VAL B 1 226 ? 6.82 34.688 3.869 1 97.75 226 VAL B N 1
ATOM 4957 C CA . VAL B 1 226 ? 6.922 33.438 4.633 1 97.75 226 VAL B CA 1
ATOM 4958 C C . VAL B 1 226 ? 7.969 33.594 5.73 1 97.75 226 VAL B C 1
ATOM 4960 O O . VAL B 1 226 ? 9.109 34 5.461 1 97.75 226 VAL B O 1
ATOM 4963 N N . ALA B 1 227 ? 7.57 33.344 6.961 1 98.12 227 ALA B N 1
ATOM 4964 C CA . ALA B 1 227 ? 8.469 33.281 8.109 1 98.12 227 ALA B CA 1
ATOM 4965 C C . ALA B 1 227 ? 8.617 31.844 8.609 1 98.12 227 ALA B C 1
ATOM 4967 O O . ALA B 1 227 ? 7.629 31.203 8.969 1 98.12 227 ALA B O 1
ATOM 4968 N N . VAL B 1 228 ? 9.898 31.375 8.688 1 98.31 228 VAL B N 1
ATOM 4969 C CA . VAL B 1 228 ? 10.125 29.969 8.984 1 98.31 228 VAL B CA 1
ATOM 4970 C C . VAL B 1 228 ? 10.859 29.828 10.32 1 98.31 228 VAL B C 1
ATOM 4972 O O . VAL B 1 228 ? 11.789 30.594 10.602 1 98.31 228 VAL B O 1
ATOM 4975 N N . TYR B 1 229 ? 10.406 28.875 11.102 1 98.44 229 TYR B N 1
ATOM 4976 C CA . TYR B 1 229 ? 11.156 28.469 12.281 1 98.44 229 TYR B CA 1
ATOM 4977 C C . TYR B 1 229 ? 11.281 26.938 12.352 1 98.44 229 TYR B C 1
ATOM 4979 O O . TYR B 1 229 ? 10.297 26.219 12.164 1 98.44 229 TYR B O 1
ATOM 4987 N N . ASP B 1 230 ? 12.414 26.5 12.57 1 98.44 230 ASP B N 1
ATOM 4988 C CA . ASP B 1 230 ? 12.711 25.109 12.93 1 98.44 230 ASP B CA 1
ATOM 4989 C C . ASP B 1 230 ? 13.711 25.047 14.086 1 98.44 230 ASP B C 1
ATOM 4991 O O . ASP B 1 230 ? 14.719 25.75 14.078 1 98.44 230 ASP B O 1
ATOM 4995 N N . PRO B 1 231 ? 13.438 24.141 15.016 1 97.56 231 PRO B N 1
ATOM 4996 C CA . PRO B 1 231 ? 14.273 24.141 16.219 1 97.56 231 PRO B CA 1
ATOM 4997 C C . PRO B 1 231 ? 15.703 23.656 15.938 1 97.56 231 PRO B C 1
ATOM 4999 O O . PRO B 1 231 ? 16.625 24 16.688 1 97.56 231 PRO B O 1
ATOM 5002 N N . LYS B 1 232 ? 15.867 22.844 14.883 1 96.75 232 LYS B N 1
ATOM 5003 C CA . LYS B 1 232 ? 17.172 22.203 14.766 1 96.75 232 LYS B CA 1
ATOM 5004 C C . LYS B 1 232 ? 17.828 22.547 13.43 1 96.75 232 LYS B C 1
ATOM 5006 O O . LYS B 1 232 ? 19.047 22.391 13.273 1 96.75 232 LYS B O 1
ATOM 5011 N N . VAL B 1 233 ? 17.125 22.984 12.438 1 97.06 233 VAL B N 1
ATOM 5012 C CA . VAL B 1 233 ? 17.703 23.281 11.141 1 97.06 233 VAL B CA 1
ATOM 5013 C C . VAL B 1 233 ? 18.312 24.688 11.148 1 97.06 233 VAL B C 1
ATOM 5015 O O . VAL B 1 233 ? 17.656 25.656 11.547 1 97.06 233 VAL B O 1
ATOM 5018 N N . GLU B 1 234 ? 19.453 24.844 10.672 1 96.12 234 GLU B N 1
ATOM 5019 C CA . GLU B 1 234 ? 20.156 26.125 10.656 1 96.12 234 GLU B CA 1
ATOM 5020 C C . GLU B 1 234 ? 19.578 27.062 9.602 1 96.12 234 GLU B C 1
ATOM 5022 O O . GLU B 1 234 ? 19.219 26.625 8.508 1 96.12 234 GLU B O 1
ATOM 5027 N N . PRO B 1 235 ? 19.594 28.344 9.945 1 95.12 235 PRO B N 1
ATOM 5028 C CA . PRO B 1 235 ? 19.062 29.312 8.992 1 95.12 235 PRO B CA 1
ATOM 5029 C C . PRO B 1 235 ? 19.766 29.25 7.633 1 95.12 235 PRO B C 1
ATOM 5031 O O . PRO B 1 235 ? 19.109 29.406 6.598 1 95.12 235 PRO B O 1
ATOM 5034 N N . GLU B 1 236 ? 21.047 29 7.645 1 93.25 236 GLU B N 1
ATOM 5035 C CA . GLU B 1 236 ? 21.812 28.938 6.398 1 93.25 236 GLU B CA 1
ATOM 5036 C C . GLU B 1 236 ? 21.297 27.812 5.5 1 93.25 236 GLU B C 1
ATOM 5038 O O . GLU B 1 236 ? 21.188 27.984 4.285 1 93.25 236 GLU B O 1
ATOM 5043 N N . GLN B 1 237 ? 21 26.75 6.16 1 94.31 237 GLN B N 1
ATOM 5044 C CA . GLN B 1 237 ? 20.5 25.609 5.398 1 94.31 237 GLN B CA 1
ATOM 5045 C C . GLN B 1 237 ? 19.125 25.906 4.809 1 94.31 237 GLN B C 1
ATOM 5047 O O . GLN B 1 237 ? 18.844 25.547 3.662 1 94.31 237 GLN B O 1
ATOM 5052 N N . ILE B 1 238 ? 18.281 26.516 5.535 1 95.25 238 ILE B N 1
ATOM 5053 C CA . ILE B 1 238 ? 16.953 26.875 5.059 1 95.25 238 ILE B CA 1
ATOM 5054 C C . ILE B 1 238 ? 17.062 27.812 3.861 1 95.25 238 ILE B C 1
ATOM 5056 O O . ILE B 1 238 ? 16.391 27.625 2.846 1 95.25 238 ILE B O 1
ATOM 5060 N N . HIS B 1 239 ? 17.938 28.797 3.975 1 92.75 239 HIS B N 1
ATOM 5061 C CA . HIS B 1 239 ? 18.125 29.734 2.879 1 92.75 239 HIS B CA 1
ATOM 5062 C C . HIS B 1 239 ? 18.672 29.031 1.64 1 92.75 239 HIS B C 1
ATOM 5064 O O . HIS B 1 239 ? 18.25 29.328 0.519 1 92.75 239 HIS B O 1
ATOM 5070 N N . LEU B 1 240 ? 19.562 28.141 1.894 1 90.06 240 LEU B N 1
ATOM 5071 C CA . LEU B 1 240 ? 20.141 27.391 0.786 1 90.06 240 LEU B CA 1
ATOM 5072 C C . LEU B 1 240 ? 19.078 26.547 0.084 1 90.06 240 LEU B C 1
ATOM 5074 O O . LEU B 1 240 ? 18.984 26.547 -1.146 1 90.06 240 LEU B O 1
ATOM 5078 N N . ASP B 1 241 ? 18.312 25.891 0.876 1 91.81 241 ASP B N 1
ATOM 5079 C CA . ASP B 1 241 ? 17.266 25.031 0.333 1 91.81 241 ASP B CA 1
ATOM 5080 C C . ASP B 1 241 ? 16.25 25.828 -0.474 1 91.81 241 ASP B C 1
ATOM 5082 O O . ASP B 1 241 ? 15.734 25.359 -1.487 1 91.81 241 ASP B O 1
ATOM 5086 N N . MET B 1 242 ? 15.984 27.016 -0.11 1 91.44 242 MET B N 1
ATOM 5087 C CA . MET B 1 242 ? 14.945 27.844 -0.729 1 91.44 242 MET B CA 1
ATOM 5088 C C . MET B 1 242 ? 15.492 28.594 -1.938 1 91.44 242 MET B C 1
ATOM 5090 O O . MET B 1 242 ? 14.727 29.109 -2.752 1 91.44 242 MET B O 1
ATOM 5094 N N . SER B 1 243 ? 16.688 28.812 -2.094 1 81 243 SER B N 1
ATOM 5095 C CA . SER B 1 243 ? 17.312 29.516 -3.209 1 81 243 SER B CA 1
ATOM 5096 C C . SER B 1 243 ? 17.484 28.609 -4.414 1 81 243 SER B C 1
ATOM 5098 O O . SER B 1 243 ? 17.594 29.078 -5.547 1 81 243 SER B O 1
ATOM 5100 N N . LEU B 1 244 ? 17.594 27.328 -4.207 1 61.69 244 LEU B N 1
ATOM 5101 C CA . LEU B 1 244 ? 17.922 26.391 -5.281 1 61.69 244 LEU B CA 1
ATOM 5102 C C . LEU B 1 244 ? 16.688 26.094 -6.129 1 61.69 244 LEU B C 1
ATOM 5104 O O . LEU B 1 244 ? 15.578 26 -5.605 1 61.69 244 LE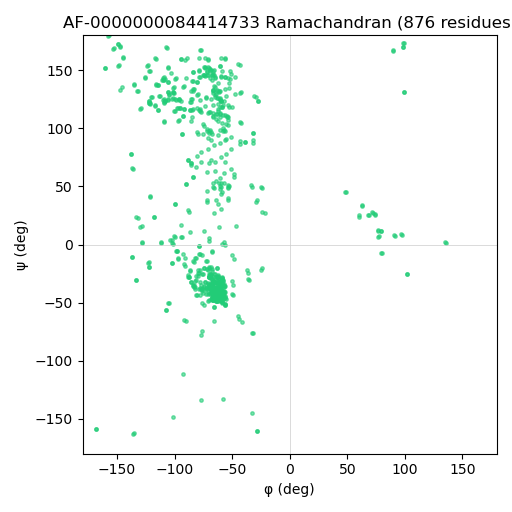U B O 1
ATOM 5108 N N . PRO B 1 245 ? 16.766 26.516 -7.484 1 53.78 245 PRO B N 1
ATOM 5109 C CA . PRO B 1 245 ? 15.633 26.125 -8.336 1 53.78 245 PRO B CA 1
ATOM 5110 C C . PRO B 1 245 ? 15.18 24.688 -8.102 1 53.78 245 PRO B C 1
ATOM 5112 O O . PRO B 1 245 ? 15.984 23.844 -7.719 1 53.78 245 PRO B O 1
ATOM 5115 N N . ARG B 1 246 ? 13.883 24.547 -7.934 1 49.5 246 ARG B N 1
ATOM 5116 C CA . ARG B 1 246 ? 13.453 23.172 -7.723 1 49.5 246 ARG B CA 1
ATOM 5117 C C . ARG B 1 246 ? 14.344 22.203 -8.5 1 49.5 246 ARG B C 1
ATOM 5119 O O . ARG B 1 246 ? 14.789 21.203 -7.957 1 49.5 246 ARG B O 1
ATOM 5126 N N . GLY B 1 247 ? 14.086 22.156 -9.867 1 40.5 247 GLY B N 1
ATOM 5127 C CA . GLY B 1 247 ? 14.633 21.266 -10.891 1 40.5 247 GLY B CA 1
ATOM 5128 C C . GLY B 1 247 ? 16.109 21.516 -11.156 1 40.5 247 GLY B C 1
ATOM 5129 O O . GLY B 1 247 ? 16.672 20.938 -12.086 1 40.5 247 GLY B O 1
ATOM 5130 N N . LEU B 1 248 ? 16.562 22.625 -10.938 1 38.66 248 LEU B N 1
ATOM 5131 C CA . LEU B 1 248 ? 17.906 22.891 -11.43 1 38.66 248 LEU B CA 1
ATOM 5132 C C . LEU B 1 248 ? 18.859 21.781 -11.016 1 38.66 248 LEU B C 1
ATOM 5134 O O . LEU B 1 248 ? 19.984 21.703 -11.516 1 38.66 248 LEU B O 1
ATOM 5138 N N . LEU B 1 249 ? 18.766 21.172 -9.922 1 35.41 249 LEU B N 1
ATOM 5139 C CA . LEU B 1 249 ? 19.812 20.141 -9.906 1 35.41 249 LEU B CA 1
ATOM 5140 C C . LEU B 1 249 ? 19.578 19.125 -11.016 1 35.41 249 LEU B C 1
ATOM 5142 O O . LEU B 1 249 ? 20.516 18.453 -11.453 1 35.41 249 LEU B O 1
ATOM 5146 N N . GLU B 1 250 ? 18.312 18.703 -11.391 1 34.59 250 GLU B N 1
ATOM 5147 C CA . GLU B 1 250 ? 18.203 17.766 -12.508 1 34.59 250 GLU B CA 1
ATOM 5148 C C . GLU B 1 250 ? 18.016 18.516 -13.828 1 34.59 250 GLU B C 1
ATOM 5150 O O . GLU B 1 250 ? 18.453 18.047 -14.883 1 34.59 250 GLU B O 1
ATOM 5155 N N . GLN B 1 251 ? 16.922 19.312 -14.203 1 32.44 251 GLN B N 1
ATOM 5156 C CA . GLN B 1 251 ? 16.734 19.719 -15.594 1 32.44 251 GLN B CA 1
ATOM 5157 C C . GLN B 1 251 ? 17.516 20.984 -15.906 1 32.44 251 GLN B C 1
ATOM 5159 O O . GLN B 1 251 ? 17.297 22.031 -15.297 1 32.44 251 GLN B O 1
ATOM 5164 N N . ALA B 1 252 ? 18.656 21 -16.656 1 29.2 252 ALA B N 1
ATOM 5165 C CA . ALA B 1 252 ? 19.562 22.031 -17.188 1 29.2 252 ALA B CA 1
ATOM 5166 C C . ALA B 1 252 ? 18.766 23.188 -17.797 1 29.2 252 ALA B C 1
ATOM 5168 O O . ALA B 1 252 ? 19.203 24.344 -17.75 1 29.2 252 ALA B O 1
ATOM 5169 N N . GLY B 1 253 ? 17.891 22.938 -18.922 1 29.86 253 GLY B N 1
ATOM 5170 C CA . GLY B 1 253 ? 17.547 23.938 -19.922 1 29.86 253 GLY B CA 1
ATOM 5171 C C . GLY B 1 253 ? 16.562 24.984 -19.406 1 29.86 253 GLY B C 1
ATOM 5172 O O . GLY B 1 253 ? 16.094 25.828 -20.172 1 29.86 253 GLY B O 1
ATOM 5173 N N . ARG B 1 254 ? 15.398 24.594 -18.812 1 29.69 254 ARG B N 1
ATOM 5174 C CA . ARG B 1 254 ? 14.391 25.656 -18.828 1 29.69 254 ARG B CA 1
ATOM 5175 C C . ARG B 1 254 ? 14.867 26.875 -18.062 1 29.69 254 ARG B C 1
ATOM 5177 O O . ARG B 1 254 ? 15.641 26.75 -17.109 1 29.69 254 ARG B O 1
ATOM 5184 N N . GLN B 1 255 ? 14.672 27.969 -18.797 1 30.61 255 GLN B N 1
ATOM 5185 C CA . GLN B 1 255 ? 14.945 29.312 -18.328 1 30.61 255 GLN B CA 1
ATOM 5186 C C . GLN B 1 255 ? 14.711 29.438 -16.812 1 30.61 255 GLN B C 1
ATOM 5188 O O . GLN B 1 255 ? 13.625 29.125 -16.328 1 30.61 255 GLN B O 1
ATOM 5193 N N . HIS B 1 256 ? 15.703 29.141 -16.109 1 36.38 256 HIS B N 1
ATOM 5194 C CA . HIS B 1 256 ? 15.758 29.625 -14.734 1 36.38 256 HIS B CA 1
ATOM 5195 C C . HIS B 1 256 ? 15.102 30.984 -14.594 1 36.38 256 HIS B C 1
ATOM 5197 O O . HIS B 1 256 ? 15.688 32 -14.977 1 36.38 256 HIS B O 1
ATOM 5203 N N . THR B 1 257 ? 13.945 31.109 -15.055 1 33.47 257 THR B N 1
ATOM 5204 C CA . THR B 1 257 ? 13.547 32.406 -14.5 1 33.47 257 THR B CA 1
ATOM 5205 C C . THR B 1 257 ? 13.969 32.5 -13.031 1 33.47 257 THR B C 1
ATOM 5207 O O . THR B 1 257 ? 13.578 31.688 -12.203 1 33.47 257 THR B O 1
ATOM 5210 N N . ALA B 1 258 ? 15.086 32.938 -12.82 1 36.75 258 ALA B N 1
ATOM 5211 C CA . ALA B 1 258 ? 15.484 33.438 -11.508 1 36.75 258 ALA B CA 1
ATOM 5212 C C . ALA B 1 258 ? 14.289 34 -10.75 1 36.75 258 ALA B C 1
ATOM 5214 O O . ALA B 1 258 ? 13.945 35.188 -10.93 1 36.75 258 ALA B O 1
ATOM 5215 N N . VAL B 1 259 ? 13.188 33.438 -10.875 1 37.91 259 VAL B N 1
ATOM 5216 C CA . VAL B 1 259 ? 12.289 34.062 -9.914 1 37.91 259 VAL B CA 1
ATOM 5217 C C . VAL B 1 259 ? 13.047 34.344 -8.617 1 37.91 259 VAL B C 1
ATOM 5219 O O . VAL B 1 259 ? 13.672 33.469 -8.047 1 37.91 259 VAL B O 1
ATOM 5222 N N . SER B 1 260 ? 13.617 35.375 -8.523 1 42.47 260 SER B N 1
ATOM 5223 C CA . SER B 1 260 ? 14.047 35.875 -7.219 1 42.47 260 SER B CA 1
ATOM 5224 C C . SER B 1 260 ? 13.211 35.281 -6.094 1 42.47 260 SER B C 1
ATOM 5226 O O . SER B 1 260 ? 12.055 35.656 -5.902 1 42.47 260 SER B O 1
ATOM 5228 N N . LEU B 1 261 ? 13.023 34.031 -6.07 1 49.06 261 LEU B N 1
ATOM 5229 C CA . LEU B 1 261 ? 12.234 33.562 -4.938 1 49.06 261 LEU B CA 1
ATOM 5230 C C . LEU B 1 261 ? 12.477 34.438 -3.705 1 49.06 261 LEU B C 1
ATOM 5232 O O . LEU B 1 261 ? 13.625 34.625 -3.303 1 49.06 261 LEU B O 1
ATOM 5236 N N . ALA B 1 262 ? 11.633 35.344 -3.535 1 56.31 262 ALA B N 1
ATOM 5237 C CA . ALA B 1 262 ? 11.57 36.062 -2.268 1 56.31 262 ALA B CA 1
ATOM 5238 C C . ALA B 1 262 ? 12.07 35.219 -1.116 1 56.31 262 ALA B C 1
ATOM 5240 O O . ALA B 1 262 ? 11.938 33.969 -1.152 1 56.31 262 ALA B O 1
ATOM 5241 N N . THR B 1 263 ? 13.031 35.656 -0.392 1 77.5 263 THR B N 1
ATOM 5242 C CA . THR B 1 263 ? 13.75 35.031 0.716 1 77.5 263 THR B CA 1
ATOM 5243 C C . THR B 1 263 ? 12.805 34.75 1.884 1 77.5 263 THR B C 1
ATOM 5245 O O . THR B 1 263 ? 11.812 35.469 2.064 1 77.5 263 THR B O 1
ATOM 5248 N N . VAL B 1 264 ? 12.742 33.594 2.348 1 92 264 VAL B N 1
ATOM 5249 C CA . VAL B 1 264 ? 12.047 33.25 3.588 1 92 264 VAL B CA 1
ATOM 5250 C C . VAL B 1 264 ? 12.719 33.969 4.762 1 92 264 VAL B C 1
ATOM 5252 O O . VAL B 1 264 ? 13.938 34.156 4.77 1 92 264 VAL B O 1
ATOM 5255 N N . ASP B 1 265 ? 11.906 34.562 5.586 1 95.38 265 ASP B N 1
ATOM 5256 C CA . ASP B 1 265 ? 12.406 35.062 6.863 1 95.38 265 ASP B CA 1
ATOM 5257 C C . ASP B 1 265 ? 12.594 33.938 7.867 1 95.38 265 ASP B C 1
ATOM 5259 O O . ASP B 1 265 ? 11.625 33.25 8.242 1 95.38 265 ASP B O 1
ATOM 5263 N N . VAL B 1 266 ? 13.844 33.688 8.234 1 96.94 266 VAL B N 1
ATOM 5264 C CA . VAL B 1 266 ? 14.086 32.656 9.227 1 96.94 266 VAL B CA 1
ATOM 5265 C C . VAL B 1 266 ? 14.172 33.25 10.617 1 96.94 266 VAL B C 1
ATOM 5267 O O . VAL B 1 266 ? 14.984 34.156 10.867 1 96.94 266 VAL B O 1
ATOM 5270 N N . THR B 1 267 ? 13.359 32.781 11.5 1 97.69 267 THR B N 1
ATOM 5271 C CA . THR B 1 267 ? 13.242 33.375 12.812 1 97.69 267 THR B CA 1
ATOM 5272 C C . THR B 1 267 ? 13.898 32.5 13.883 1 97.69 267 THR B C 1
ATOM 5274 O O . THR B 1 267 ? 14.219 31.344 13.625 1 97.69 267 THR B O 1
ATOM 5277 N N . ARG B 1 268 ? 14.062 33.031 15.094 1 95.62 268 ARG B N 1
ATOM 5278 C CA . ARG B 1 268 ? 14.797 32.375 16.156 1 95.62 268 ARG B CA 1
ATOM 5279 C C . ARG B 1 268 ? 13.891 31.469 16.984 1 95.62 268 ARG B C 1
ATOM 5281 O O . ARG B 1 268 ? 14.359 30.562 17.656 1 95.62 268 ARG B O 1
ATOM 5288 N N . ASN B 1 269 ? 12.664 31.797 17 1 97.38 269 ASN B N 1
ATOM 5289 C CA . ASN B 1 269 ? 11.695 30.984 17.719 1 97.38 269 ASN B CA 1
ATOM 5290 C C . ASN B 1 269 ? 10.32 31.031 17.062 1 97.38 269 ASN B C 1
ATOM 5292 O O . ASN B 1 269 ? 10.094 31.812 16.125 1 97.38 269 ASN B O 1
ATOM 5296 N N . ALA B 1 270 ? 9.453 30.203 17.578 1 98.62 270 ALA B N 1
ATOM 5297 C CA . ALA B 1 270 ? 8.125 30.062 16.969 1 98.62 270 ALA B CA 1
ATOM 5298 C C . ALA B 1 270 ? 7.301 31.328 17.156 1 98.62 270 ALA B C 1
ATOM 5300 O O . ALA B 1 270 ? 6.531 31.703 16.266 1 98.62 270 ALA B O 1
ATOM 5301 N N . TYR B 1 271 ? 7.395 32.031 18.281 1 98.69 271 TYR B N 1
ATOM 5302 C CA . TYR B 1 271 ? 6.621 33.25 18.562 1 98.69 271 TYR B CA 1
ATOM 5303 C C . TYR B 1 271 ? 6.969 34.375 17.594 1 98.69 271 TYR B C 1
ATOM 5305 O O . TYR B 1 271 ? 6.082 35.062 17.109 1 98.69 271 TYR B O 1
ATOM 5313 N N . ASP B 1 272 ? 8.211 34.469 17.297 1 98.44 272 ASP B N 1
ATOM 5314 C CA . ASP B 1 272 ? 8.656 35.5 16.359 1 98.44 272 ASP B CA 1
ATOM 5315 C C . ASP B 1 272 ? 8.117 35.188 14.953 1 98.44 272 ASP B C 1
ATOM 5317 O O . ASP B 1 272 ? 7.762 36.125 14.219 1 98.44 272 ASP B O 1
ATOM 5321 N N . ALA B 1 273 ? 8.109 33.938 14.633 1 98.56 273 ALA B N 1
ATOM 5322 C CA . ALA B 1 273 ? 7.578 33.562 13.328 1 98.56 273 ALA B CA 1
ATOM 5323 C C . ALA B 1 273 ? 6.102 33.906 13.211 1 98.56 273 ALA B C 1
ATOM 5325 O O . ALA B 1 273 ? 5.645 34.344 12.148 1 98.56 273 ALA B O 1
ATOM 5326 N N . CYS B 1 274 ? 5.387 33.844 14.258 1 98.75 274 CYS B N 1
ATOM 5327 C CA . CYS B 1 274 ? 3.936 33.969 14.242 1 98.75 274 CYS B CA 1
ATOM 5328 C C . CYS B 1 274 ? 3.52 35.406 14.422 1 98.75 274 CYS B C 1
ATOM 5330 O O . CYS B 1 274 ? 2.373 35.781 14.156 1 98.75 274 CYS B O 1
ATOM 5332 N N . ARG B 1 275 ? 4.418 36.25 14.922 1 98.5 275 ARG B N 1
ATOM 5333 C CA . ARG B 1 275 ? 4.078 37.656 15.188 1 98.5 275 ARG B CA 1
ATOM 5334 C C . ARG B 1 275 ? 3.611 38.344 13.914 1 98.5 275 ARG B C 1
ATOM 5336 O O . ARG B 1 275 ? 4.352 38.438 12.93 1 98.5 275 ARG B O 1
ATOM 5343 N N . GLY B 1 276 ? 2.375 38.812 13.938 1 98.31 276 GLY B N 1
ATOM 5344 C CA . GLY B 1 276 ? 1.816 39.562 12.805 1 98.31 276 GLY B CA 1
ATOM 5345 C C . GLY B 1 276 ? 1.402 38.656 11.664 1 98.31 276 GLY B C 1
ATOM 5346 O O . GLY B 1 276 ? 1.037 39.125 10.586 1 98.31 276 GLY B O 1
ATOM 5347 N N . ALA B 1 277 ? 1.453 37.375 11.891 1 98.69 277 ALA B N 1
ATOM 5348 C CA . ALA B 1 277 ? 1.11 36.438 10.828 1 98.69 277 ALA B CA 1
ATOM 5349 C C . ALA B 1 277 ? -0.402 36.312 10.664 1 98.69 277 ALA B C 1
ATOM 5351 O O . ALA B 1 277 ? -1.155 36.531 11.617 1 98.69 277 ALA B O 1
ATOM 5352 N N . HIS B 1 278 ? -0.81 36.031 9.453 1 98.19 278 HIS B N 1
ATOM 5353 C CA . HIS B 1 278 ? -2.205 35.75 9.141 1 98.19 278 HIS B CA 1
ATOM 5354 C C . HIS B 1 278 ? -2.518 34.281 9.32 1 98.19 278 HIS B C 1
ATOM 5356 O O . HIS B 1 278 ? -3.666 33.906 9.578 1 98.19 278 HIS B O 1
ATOM 5362 N N . ALA B 1 279 ? -1.515 33.438 9.148 1 98.69 279 ALA B N 1
ATOM 5363 C CA . ALA B 1 279 ? -1.682 32 9.266 1 98.69 279 ALA B CA 1
ATOM 5364 C C . ALA B 1 279 ? -0.407 31.344 9.781 1 98.69 279 ALA B C 1
ATOM 5366 O O . ALA B 1 279 ? 0.688 31.891 9.625 1 98.69 279 ALA B O 1
ATOM 5367 N N . VAL B 1 280 ? -0.624 30.188 10.414 1 98.88 280 VAL B N 1
ATOM 5368 C CA . VAL B 1 280 ? 0.459 29.328 10.859 1 98.88 280 VAL B CA 1
ATOM 5369 C C . VAL B 1 280 ? 0.326 27.953 10.195 1 98.88 280 VAL B C 1
ATOM 5371 O O . VAL B 1 280 ? -0.74 27.328 10.242 1 98.88 280 VAL B O 1
ATOM 5374 N N . CYS B 1 281 ? 1.375 27.484 9.562 1 98.81 281 CYS B N 1
ATOM 5375 C CA . CYS B 1 281 ? 1.454 26.141 9.016 1 98.81 281 CYS B CA 1
ATOM 5376 C C . CYS B 1 281 ? 2.41 25.281 9.828 1 98.81 281 CYS B C 1
ATOM 5378 O O . CYS B 1 281 ? 3.584 25.625 9.984 1 98.81 281 CYS B O 1
ATOM 5380 N N . VAL B 1 282 ? 1.938 24.188 10.32 1 98.81 282 VAL B N 1
ATOM 5381 C CA . VAL B 1 282 ? 2.785 23.219 11.023 1 98.81 282 VAL B CA 1
ATOM 5382 C C . VAL B 1 282 ? 3.182 22.094 10.07 1 98.81 282 VAL B C 1
ATOM 5384 O O . VAL B 1 282 ? 2.342 21.281 9.672 1 98.81 282 VAL B O 1
ATOM 5387 N N . LEU B 1 283 ? 4.5 21.969 9.828 1 98.44 283 LEU B N 1
ATOM 5388 C CA . LEU B 1 283 ? 4.891 21.094 8.727 1 98.44 283 LEU B CA 1
ATOM 5389 C C . LEU B 1 283 ? 5.828 20 9.219 1 98.44 283 LEU B C 1
ATOM 5391 O O . LEU B 1 283 ? 6.086 19.031 8.5 1 98.44 283 LEU B O 1
ATOM 5395 N N . THR B 1 284 ? 6.395 20.109 10.352 1 97.88 284 THR B N 1
ATOM 5396 C CA . THR B 1 284 ? 7.176 19.062 11 1 97.88 284 THR B CA 1
ATOM 5397 C C . THR B 1 284 ? 6.645 18.781 12.406 1 97.88 284 THR B C 1
ATOM 5399 O O . THR B 1 284 ? 6.234 19.703 13.117 1 97.88 284 THR B O 1
ATOM 5402 N N . ASP B 1 285 ? 6.66 17.562 12.828 1 96.62 285 ASP B N 1
ATOM 5403 C CA . ASP B 1 285 ? 6.012 17.156 14.07 1 96.62 285 ASP B CA 1
ATOM 5404 C C . ASP B 1 285 ? 6.973 17.266 15.25 1 96.62 285 ASP B C 1
ATOM 5406 O O . ASP B 1 285 ? 7.113 16.312 16.031 1 96.62 285 ASP B O 1
ATOM 5410 N N . TRP B 1 286 ? 7.562 18.422 15.375 1 97.12 286 TRP B N 1
ATOM 5411 C CA . TRP B 1 286 ? 8.406 18.656 16.547 1 97.12 286 TRP B CA 1
ATOM 5412 C C . TRP B 1 286 ? 7.57 18.672 17.828 1 97.12 286 TRP B C 1
ATOM 5414 O O . TRP B 1 286 ? 6.582 19.406 17.922 1 97.12 286 TRP B O 1
ATOM 5424 N N . PRO B 1 287 ? 7.969 17.984 18.875 1 95.75 287 PRO B N 1
ATOM 5425 C CA . PRO B 1 287 ? 7.195 17.953 20.109 1 95.75 287 PRO B CA 1
ATOM 5426 C C . PRO B 1 287 ? 7.039 19.328 20.75 1 95.75 287 PRO B C 1
ATOM 5428 O O . PRO B 1 287 ? 6.02 19.609 21.391 1 95.75 287 PRO B O 1
ATOM 5431 N N . GLU B 1 288 ? 7.938 20.188 20.594 1 96.81 288 GLU B N 1
ATOM 5432 C CA . GLU B 1 288 ? 7.895 21.5 21.203 1 96.81 288 GLU B CA 1
ATOM 5433 C C . GLU B 1 288 ? 6.699 22.312 20.703 1 96.81 288 GLU B C 1
ATOM 5435 O O . GLU B 1 288 ? 6.164 23.156 21.422 1 96.81 288 GLU B O 1
ATOM 5440 N N . PHE B 1 289 ? 6.246 22.078 19.547 1 98.25 289 PHE B N 1
ATOM 5441 C CA . PHE B 1 289 ? 5.16 22.859 18.969 1 98.25 289 PHE B CA 1
ATOM 5442 C C . PHE B 1 289 ? 3.85 22.578 19.703 1 98.25 289 PHE B C 1
ATOM 5444 O O . PHE B 1 289 ? 2.932 23.406 19.672 1 98.25 289 PHE B O 1
ATOM 5451 N N . ARG B 1 290 ? 3.723 21.422 20.312 1 96.88 290 ARG B N 1
ATOM 5452 C CA . ARG B 1 290 ? 2.541 21.078 21.109 1 96.88 290 ARG B CA 1
ATOM 5453 C C . ARG B 1 290 ? 2.484 21.891 22.391 1 96.88 290 ARG B C 1
ATOM 5455 O O . ARG B 1 290 ? 1.414 22.062 22.984 1 96.88 290 ARG B O 1
ATOM 5462 N N . LEU B 1 291 ? 3.576 22.406 22.75 1 96.94 291 LEU B N 1
ATOM 5463 C CA . LEU B 1 291 ? 3.701 23.016 24.078 1 96.94 291 LEU B CA 1
ATOM 5464 C C . LEU B 1 291 ? 3.662 24.547 23.969 1 96.94 291 LEU B C 1
ATOM 5466 O O . LEU B 1 291 ? 3.764 25.234 24.984 1 96.94 291 LEU B O 1
ATOM 5470 N N . LEU B 1 292 ? 3.469 25.031 22.875 1 98.31 292 LEU B N 1
ATOM 5471 C CA . LEU B 1 292 ? 3.461 26.469 22.672 1 98.31 292 LEU B CA 1
ATOM 5472 C C . LEU B 1 292 ? 2.242 27.109 23.328 1 98.31 292 LEU B C 1
ATOM 5474 O O . LEU B 1 292 ? 1.206 26.453 23.484 1 98.31 292 LEU B O 1
ATOM 5478 N N . ASN B 1 293 ? 2.428 28.359 23.766 1 98.5 293 ASN B N 1
ATOM 5479 C CA . ASN B 1 293 ? 1.313 29.172 24.266 1 98.5 293 ASN B CA 1
ATOM 5480 C C . ASN B 1 293 ? 0.501 29.766 23.125 1 98.5 293 ASN B C 1
ATOM 5482 O O . ASN B 1 293 ? 0.733 30.906 22.734 1 98.5 293 ASN B O 1
ATOM 5486 N N . PHE B 1 294 ? -0.556 29.109 22.75 1 98.69 294 PHE B N 1
ATOM 5487 C CA . PHE B 1 294 ? -1.288 29.5 21.562 1 98.69 294 PHE B CA 1
ATOM 5488 C C . PHE B 1 294 ? -2.178 30.703 21.828 1 98.69 294 PHE B C 1
ATOM 5490 O O . PHE B 1 294 ? -2.588 31.406 20.906 1 98.69 294 PHE B O 1
ATOM 5497 N N . GLN B 1 295 ? -2.545 30.969 23.078 1 98.5 295 GLN B N 1
ATOM 5498 C CA . GLN B 1 295 ? -3.236 32.219 23.391 1 98.5 295 GLN B CA 1
ATOM 5499 C C . GLN B 1 295 ? -2.367 33.406 23.062 1 98.5 295 GLN B C 1
ATOM 5501 O O . GLN B 1 295 ? -2.85 34.406 22.484 1 98.5 295 GLN B O 1
ATOM 5506 N N . ALA B 1 296 ? -1.17 33.312 23.469 1 98.69 296 ALA B N 1
ATOM 5507 C CA . ALA B 1 296 ? -0.227 34.406 23.172 1 98.69 296 ALA B CA 1
ATOM 5508 C C . ALA B 1 296 ? -0.019 34.531 21.656 1 98.69 296 ALA B C 1
ATOM 5510 O O . ALA B 1 296 ? 0.058 35.656 21.141 1 98.69 296 ALA B O 1
ATOM 5511 N N . ILE B 1 297 ? 0.094 33.406 20.984 1 98.81 297 ILE B N 1
ATOM 5512 C CA . ILE B 1 297 ? 0.271 33.406 19.547 1 98.81 297 ILE B CA 1
ATOM 5513 C C . ILE B 1 297 ? -0.945 34.062 18.875 1 98.81 297 ILE B C 1
ATOM 5515 O O . ILE B 1 297 ? -0.803 34.938 18.031 1 98.81 297 ILE B O 1
ATOM 5519 N N . TYR B 1 298 ? -2.072 33.688 19.266 1 98.56 298 TYR B N 1
ATOM 5520 C CA . TYR B 1 298 ? -3.314 34.219 18.734 1 98.56 298 TYR B CA 1
ATOM 5521 C C . TYR B 1 298 ? -3.359 35.719 18.875 1 98.56 298 TYR B C 1
ATOM 5523 O O . TYR B 1 298 ? -3.74 36.438 17.938 1 98.56 298 TYR B O 1
ATOM 5531 N N . SER B 1 299 ? -2.98 36.219 20.031 1 98.44 299 SER B N 1
ATOM 5532 C CA . SER B 1 299 ? -3.025 37.656 20.328 1 98.44 299 SER B CA 1
ATOM 5533 C C . SER B 1 299 ? -2.064 38.438 19.453 1 98.44 299 SER B C 1
ATOM 5535 O O . SER B 1 299 ? -2.324 39.594 19.109 1 98.44 299 SER B O 1
ATOM 5537 N N . SER B 1 300 ? -1.03 37.781 19.047 1 98.38 300 SER B N 1
ATOM 5538 C CA . SER B 1 300 ? 0.006 38.5 18.297 1 98.38 300 SER B CA 1
ATOM 5539 C C . SER B 1 300 ? -0.26 38.406 16.797 1 98.38 300 SER B C 1
ATOM 5541 O O . SER B 1 300 ? 0.373 39.125 16.016 1 98.38 300 SER B O 1
ATOM 5543 N N . MET B 1 301 ? -1.191 37.625 16.391 1 98.5 301 MET B N 1
ATOM 5544 C CA . MET B 1 301 ? -1.477 37.375 14.969 1 98.5 301 MET B CA 1
ATOM 5545 C C . MET B 1 301 ? -2.531 38.375 14.469 1 98.5 301 MET B C 1
ATOM 5547 O O . MET B 1 301 ? -3.256 38.969 15.266 1 98.5 301 MET B O 1
ATOM 5551 N N . MET B 1 302 ? -2.537 38.531 13.148 1 97.12 302 MET B N 1
ATOM 5552 C CA . MET B 1 302 ? -3.643 39.219 12.508 1 97.12 302 MET B CA 1
ATOM 5553 C C . MET B 1 302 ? -4.918 38.375 12.547 1 97.12 302 MET B C 1
ATOM 5555 O O . MET B 1 302 ? -4.859 37.156 12.57 1 97.12 302 MET B O 1
ATOM 5559 N N . LYS B 1 303 ? -6.047 39.094 12.531 1 95.31 303 LYS B N 1
ATOM 5560 C CA . LYS B 1 303 ? -7.332 38.406 12.539 1 95.31 303 LYS B CA 1
ATOM 5561 C C . LYS B 1 303 ? -8.039 38.531 11.195 1 95.31 303 LYS B C 1
ATOM 5563 O O . LYS B 1 303 ? -7.949 39.594 10.539 1 95.31 303 LYS B O 1
ATOM 5568 N N . PRO B 1 304 ? -8.758 37.5 10.633 1 95.19 304 PRO B N 1
ATOM 5569 C CA . PRO B 1 304 ? -8.875 36.188 11.242 1 95.19 304 PRO B CA 1
ATOM 5570 C C . PRO B 1 304 ? -7.555 35.406 11.227 1 95.19 304 PRO B C 1
ATOM 5572 O O . PRO B 1 304 ? -6.758 35.562 10.297 1 95.19 304 PRO B O 1
ATOM 5575 N N . ALA B 1 305 ? -7.305 34.625 12.352 1 97.12 305 ALA B N 1
ATOM 5576 C CA . ALA B 1 305 ? -6.074 33.875 12.508 1 97.12 305 ALA B CA 1
ATOM 5577 C C . ALA B 1 305 ? -6.293 32.406 12.133 1 97.12 305 ALA B C 1
ATOM 5579 O O . ALA B 1 305 ? -7.156 31.734 12.703 1 97.12 305 ALA B O 1
ATOM 5580 N N . PHE B 1 306 ? -5.484 31.922 11.227 1 97.69 306 PHE B N 1
ATOM 5581 C CA . PHE B 1 306 ? -5.648 30.562 10.719 1 97.69 306 PHE B CA 1
ATOM 5582 C C . PHE B 1 306 ? -4.52 29.656 11.203 1 97.69 306 PHE B C 1
ATOM 5584 O O . PHE B 1 306 ? -3.377 30.109 11.336 1 97.69 306 PHE B O 1
ATOM 5591 N N . ILE B 1 307 ? -4.848 28.438 11.484 1 98.38 307 ILE B N 1
ATOM 5592 C CA . ILE B 1 307 ? -3.852 27.391 11.703 1 98.38 307 ILE B CA 1
ATOM 5593 C C . ILE B 1 307 ? -4.082 26.25 10.719 1 98.38 307 ILE B C 1
ATOM 5595 O O . ILE B 1 307 ? -5.188 25.703 10.625 1 98.38 307 ILE B O 1
ATOM 5599 N N . PHE B 1 308 ? -3.109 25.953 10 1 98.19 308 PHE B N 1
ATOM 5600 C CA . PHE B 1 308 ? -3.08 24.781 9.133 1 98.19 308 PHE B CA 1
ATOM 5601 C C . PHE B 1 308 ? -2.121 23.734 9.68 1 98.19 308 PHE B C 1
ATOM 5603 O O . PHE B 1 308 ? -0.903 23.875 9.555 1 98.19 308 PHE B O 1
ATOM 5610 N N . ASP B 1 309 ? -2.668 22.719 10.219 1 98.19 309 ASP B N 1
ATOM 5611 C CA . ASP B 1 309 ? -1.879 21.656 10.852 1 98.19 309 ASP B CA 1
ATOM 5612 C C . ASP B 1 309 ? -1.597 20.531 9.867 1 98.19 309 ASP B C 1
ATOM 5614 O O . ASP B 1 309 ? -2.357 19.562 9.797 1 98.19 309 ASP B O 1
ATOM 5618 N N . GLY B 1 310 ? -0.435 20.594 9.242 1 97.94 310 GLY B N 1
ATOM 5619 C CA . GLY B 1 310 ? -0.07 19.656 8.203 1 97.94 310 GLY B CA 1
ATOM 5620 C C . GLY B 1 310 ? 0.4 18.312 8.742 1 97.94 310 GLY B C 1
ATOM 5621 O O . GLY B 1 310 ? 0.694 17.391 7.973 1 97.94 310 GLY B O 1
ATOM 5622 N N . ARG B 1 311 ? 0.46 18.141 10.055 1 97.31 311 ARG B N 1
ATOM 5623 C CA . ARG B 1 311 ? 0.937 16.906 10.664 1 97.31 311 ARG B CA 1
ATOM 5624 C C . ARG B 1 311 ? -0.061 16.375 11.688 1 97.31 311 ARG B C 1
ATOM 5626 O O . ARG B 1 311 ? 0.189 15.367 12.344 1 97.31 311 ARG B O 1
ATOM 5633 N N . ASN B 1 312 ? -1.168 17.078 11.828 1 97.12 312 ASN B N 1
ATOM 5634 C CA . ASN B 1 312 ? -2.141 16.75 12.867 1 97.12 312 ASN B CA 1
ATOM 5635 C C . ASN B 1 312 ? -1.471 16.562 14.227 1 97.12 312 ASN B C 1
ATOM 5637 O O . ASN B 1 312 ? -1.754 15.602 14.938 1 97.12 312 ASN B O 1
ATOM 5641 N N . LEU B 1 313 ? -0.64 17.453 14.477 1 97.25 313 LEU B N 1
ATOM 5642 C CA . LEU B 1 313 ? 0.161 17.422 15.695 1 97.25 313 LEU B CA 1
ATOM 5643 C C . LEU B 1 313 ? -0.585 18.062 16.859 1 97.25 313 LEU B C 1
ATOM 5645 O O . LEU B 1 313 ? -0.457 17.641 18 1 97.25 313 LEU B O 1
ATOM 5649 N N . LEU B 1 314 ? -1.399 19.047 16.594 1 97.88 314 LEU B N 1
ATOM 5650 C CA . LEU B 1 314 ? -1.982 19.922 17.609 1 97.88 314 LEU B CA 1
ATOM 5651 C C . LEU B 1 314 ? -3.361 19.422 18.031 1 97.88 314 LEU B C 1
ATOM 5653 O O . LEU B 1 314 ? -3.986 18.641 17.312 1 97.88 314 LEU B O 1
ATOM 5657 N N . ASP B 1 315 ? -3.76 19.906 19.234 1 96.56 315 ASP B N 1
ATOM 5658 C CA . ASP B 1 315 ? -5.141 19.719 19.672 1 96.56 315 ASP B CA 1
ATOM 5659 C C . ASP B 1 315 ? -6.043 20.812 19.094 1 96.56 315 ASP B C 1
ATOM 5661 O O . ASP B 1 315 ? -6.02 21.953 19.578 1 96.56 315 ASP B O 1
ATOM 5665 N N . HIS B 1 316 ? -6.961 20.453 18.297 1 96.62 316 HIS B N 1
ATOM 5666 C CA . HIS B 1 316 ? -7.664 21.422 17.453 1 96.62 316 HIS B CA 1
ATOM 5667 C C . HIS B 1 316 ? -8.812 22.078 18.219 1 96.62 316 HIS B C 1
ATOM 5669 O O . HIS B 1 316 ? -9.094 23.266 18.031 1 96.62 316 HIS B O 1
ATOM 5675 N N . ALA B 1 317 ? -9.469 21.359 19.078 1 94.38 317 ALA B N 1
ATOM 5676 C CA . ALA B 1 317 ? -10.641 21.891 19.766 1 94.38 317 ALA B CA 1
ATOM 5677 C C . ALA B 1 317 ? -10.266 23.078 20.656 1 94.38 317 ALA B C 1
ATOM 5679 O O . ALA B 1 317 ? -10.891 24.141 20.562 1 94.38 317 ALA B O 1
ATOM 5680 N N . PRO B 1 318 ? -9.227 22.969 21.469 1 97 318 PRO B N 1
ATOM 5681 C CA . PRO B 1 318 ? -8.805 24.141 22.25 1 97 318 PRO B CA 1
ATOM 5682 C C . PRO B 1 318 ? -8.398 25.312 21.375 1 97 318 PRO B C 1
ATOM 5684 O O . PRO B 1 318 ? -8.625 26.469 21.75 1 97 318 PRO B O 1
ATOM 5687 N N . LEU B 1 319 ? -7.801 25.062 20.281 1 97.88 319 LEU B N 1
ATOM 5688 C CA . LEU B 1 319 ? -7.391 26.141 19.375 1 97.88 319 LEU B CA 1
ATOM 5689 C C . LEU B 1 319 ? -8.602 26.875 18.828 1 97.88 319 LEU B C 1
ATOM 5691 O O . LEU B 1 319 ? -8.602 28.109 18.734 1 97.88 319 LEU B O 1
ATOM 5695 N N . ARG B 1 320 ? -9.594 26.156 18.484 1 95.19 320 ARG B N 1
ATOM 5696 C CA . ARG B 1 320 ? -10.828 26.766 18.016 1 95.19 320 ARG B CA 1
ATOM 5697 C C . ARG B 1 320 ? -11.492 27.578 19.109 1 95.19 320 ARG B C 1
ATOM 5699 O O . ARG B 1 320 ? -12.055 28.656 18.844 1 95.19 320 ARG B O 1
ATOM 5706 N N . ALA B 1 321 ? -11.406 27.062 20.25 1 96.19 321 ALA B N 1
ATOM 5707 C CA . ALA B 1 321 ? -11.992 27.766 21.391 1 96.19 321 ALA B CA 1
ATOM 5708 C C . ALA B 1 321 ? -11.297 29.109 21.625 1 96.19 321 ALA B C 1
ATOM 5710 O O . ALA B 1 321 ? -11.93 30.078 22.062 1 96.19 321 ALA B O 1
ATOM 5711 N N . ILE B 1 322 ? -10.047 29.172 21.328 1 97.56 322 ILE B N 1
ATOM 5712 C CA . ILE B 1 322 ? -9.289 30.406 21.453 1 97.56 322 ILE B CA 1
ATOM 5713 C C . ILE B 1 322 ? -9.773 31.406 20.391 1 97.56 322 ILE B C 1
ATOM 5715 O O . ILE B 1 322 ? -9.781 32.625 20.641 1 97.56 322 ILE B O 1
ATOM 5719 N N . GLY B 1 323 ? -10.109 30.922 19.219 1 96.06 323 GLY B N 1
ATOM 5720 C CA . GLY B 1 323 ? -10.617 31.781 18.172 1 96.06 323 GLY B CA 1
ATOM 5721 C C . GLY B 1 323 ? -10 31.5 16.812 1 96.06 323 GLY B C 1
ATOM 5722 O O . GLY B 1 323 ? -10.398 32.094 15.812 1 96.06 323 GLY B O 1
ATOM 5723 N N . PHE B 1 324 ? -9.125 30.516 16.734 1 97.38 324 PHE B N 1
ATOM 5724 C CA . PHE B 1 324 ? -8.469 30.188 15.477 1 97.38 324 PHE B CA 1
ATOM 5725 C C . PHE B 1 324 ? -9.445 29.531 14.516 1 97.38 324 PHE B C 1
ATOM 5727 O O . PHE B 1 324 ? -10.352 28.812 14.938 1 97.38 324 PHE B O 1
ATOM 5734 N N . VAL B 1 325 ? -9.266 29.797 13.242 1 95.81 325 VAL B N 1
ATOM 5735 C CA . VAL B 1 325 ? -9.805 28.938 12.203 1 95.81 325 VAL B CA 1
ATOM 5736 C C . VAL B 1 325 ? -8.812 27.812 11.898 1 95.81 325 VAL B C 1
ATOM 5738 O O . VAL B 1 325 ? -7.719 28.062 11.391 1 95.81 325 VAL B O 1
ATOM 5741 N N . VAL B 1 326 ? -9.25 26.578 12.18 1 96.75 326 VAL B N 1
ATOM 5742 C CA . VAL B 1 326 ? -8.273 25.5 12.172 1 96.75 326 VAL B CA 1
ATOM 5743 C C . VAL B 1 326 ? -8.57 24.531 11.023 1 96.75 326 VAL B C 1
ATOM 5745 O O . VAL B 1 326 ? -9.719 24.125 10.828 1 96.75 326 VAL B O 1
ATOM 5748 N N . TYR B 1 327 ? -7.551 24.328 10.305 1 95.38 327 TYR B N 1
ATOM 5749 C CA . TYR B 1 327 ? -7.555 23.25 9.328 1 95.38 327 TYR B CA 1
ATOM 5750 C C . TYR B 1 327 ? -6.637 22.109 9.758 1 95.38 327 TYR B C 1
ATOM 5752 O O . TYR B 1 327 ? -5.453 22.328 10.023 1 95.38 327 TYR B O 1
ATOM 5760 N N . GLY B 1 328 ? -7.188 20.891 9.898 1 96.12 328 GLY B N 1
ATOM 5761 C CA . GLY B 1 328 ? -6.422 19.672 10.086 1 96.12 328 GLY B CA 1
ATOM 5762 C C . GLY B 1 328 ? -6.461 18.734 8.883 1 96.12 328 GLY B C 1
ATOM 5763 O O . GLY B 1 328 ? -7.496 18.609 8.227 1 96.12 328 GLY B O 1
ATOM 5764 N N . GLN B 1 329 ? -5.32 18.141 8.648 1 95.62 329 GLN B N 1
ATOM 5765 C CA . GLN B 1 329 ? -5.246 17.234 7.512 1 95.62 329 GLN B CA 1
ATOM 5766 C C . GLN B 1 329 ? -6.246 16.078 7.656 1 95.62 329 GLN B C 1
ATOM 5768 O O . GLN B 1 329 ? -6.234 15.367 8.664 1 95.62 329 GLN B O 1
ATOM 5773 N N . GLY B 1 330 ? -7.102 15.938 6.652 1 96.44 330 GLY B N 1
ATOM 5774 C CA . GLY B 1 330 ? -8.008 14.805 6.602 1 96.44 330 GLY B CA 1
ATOM 5775 C C . GLY B 1 330 ? -9.07 14.844 7.684 1 96.44 330 GLY B C 1
ATOM 5776 O O . GLY B 1 330 ? -9.562 13.797 8.125 1 96.44 330 GLY B O 1
ATOM 5777 N N . LYS B 1 331 ? -9.391 15.977 8.156 1 94.88 331 LYS B N 1
ATOM 5778 C CA . LYS B 1 331 ? -10.43 16.172 9.164 1 94.88 331 LYS B CA 1
ATOM 5779 C C . LYS B 1 331 ? -11.578 17.016 8.609 1 94.88 331 LYS B C 1
ATOM 5781 O O . LYS B 1 331 ? -11.43 17.688 7.594 1 94.88 331 LYS B O 1
ATOM 5786 N N . PRO B 1 332 ? -12.719 16.875 9.312 1 88.69 332 PRO B N 1
ATOM 5787 C CA . PRO B 1 332 ? -13.82 17.75 8.867 1 88.69 332 PRO B CA 1
ATOM 5788 C C . PRO B 1 332 ? -13.438 19.219 8.875 1 88.69 332 PRO B C 1
ATOM 5790 O O . PRO B 1 332 ? -12.727 19.672 9.781 1 88.69 332 PRO B O 1
ATOM 5793 N N . LEU B 1 333 ? -13.969 19.891 7.902 1 82.06 333 LEU B N 1
ATOM 5794 C CA . LEU B 1 333 ? -13.609 21.297 7.77 1 82.06 333 LEU B CA 1
ATOM 5795 C C . LEU B 1 333 ? -14.305 22.141 8.836 1 82.06 333 LEU B C 1
ATOM 5797 O O . LEU B 1 333 ? -15.438 21.844 9.227 1 82.06 333 LEU B O 1
ATOM 5801 N N . ASP B 1 334 ? -13.586 23.125 9.227 1 79.06 334 ASP B N 1
ATOM 5802 C CA . ASP B 1 334 ? -14.148 24.109 10.148 1 79.06 334 ASP B CA 1
ATOM 5803 C C . ASP B 1 334 ? -15.375 24.781 9.539 1 79.06 334 ASP B C 1
ATOM 5805 O O . ASP B 1 334 ? -15.43 25 8.328 1 79.06 334 ASP B O 1
ATOM 5809 N N . ALA B 1 335 ? -16.328 25.078 10.375 1 72.94 335 ALA B N 1
ATOM 5810 C CA . ALA B 1 335 ? -17.562 25.719 9.922 1 72.94 335 ALA B CA 1
ATOM 5811 C C . ALA B 1 335 ? -17.266 27.031 9.195 1 72.94 335 ALA B C 1
ATOM 5813 O O . ALA B 1 335 ? -17.969 27.375 8.242 1 72.94 335 ALA B O 1
ATOM 5814 N N . PHE B 1 336 ? -16.266 27.703 9.672 1 73.62 336 PHE B N 1
ATOM 5815 C CA . PHE B 1 336 ? -15.859 28.953 9.031 1 73.62 336 PHE B CA 1
ATOM 5816 C C . PHE B 1 336 ? -15.484 28.719 7.574 1 73.62 336 PHE B C 1
ATOM 5818 O O . PHE B 1 336 ? -15.781 29.547 6.711 1 73.62 336 PHE B O 1
ATOM 5825 N N . LEU B 1 337 ? -14.969 27.641 7.344 1 72.5 337 LEU B N 1
ATOM 5826 C CA . LEU B 1 337 ? -14.469 27.312 6.012 1 72.5 337 LEU B CA 1
ATOM 5827 C C . LEU B 1 337 ? -15.594 26.797 5.121 1 72.5 337 LEU B C 1
ATOM 5829 O O . LEU B 1 337 ? -15.586 27.016 3.908 1 72.5 337 LEU B O 1
ATOM 5833 N N . THR B 1 338 ? -16.531 26.062 5.688 1 66.81 338 THR B N 1
ATOM 5834 C CA . THR B 1 338 ? -17.625 25.469 4.918 1 66.81 338 THR B CA 1
ATOM 5835 C C . THR B 1 338 ? -18.656 26.516 4.543 1 66.81 338 THR B C 1
ATOM 5837 O O . THR B 1 338 ? -19.312 26.406 3.5 1 66.81 338 THR B O 1
ATOM 5840 N N . GLN B 1 339 ? -19.016 27.406 5.398 1 53.16 339 GLN B N 1
ATOM 5841 C CA . GLN B 1 339 ? -19.984 28.453 5.102 1 53.16 339 GLN B CA 1
ATOM 5842 C C . GLN B 1 339 ? -19.547 29.281 3.9 1 53.16 339 GLN B C 1
ATOM 5844 O O . GLN B 1 339 ? -20.375 29.688 3.084 1 53.16 339 GLN B O 1
ATOM 5849 N N . ARG B 1 340 ? -18.375 29.453 3.756 1 47.59 340 ARG B N 1
ATOM 5850 C CA . ARG B 1 340 ? -17.875 30.297 2.672 1 47.59 340 ARG B CA 1
ATOM 5851 C C . ARG B 1 340 ? -17.797 29.516 1.366 1 47.59 340 ARG B C 1
ATOM 5853 O O . ARG B 1 340 ? -17.969 30.078 0.285 1 47.59 340 ARG B O 1
ATOM 5860 N N . LEU B 1 341 ? -17.438 28.281 1.46 1 48 341 LEU B N 1
ATOM 5861 C CA . LEU B 1 341 ? -17.438 27.484 0.237 1 48 341 LEU B CA 1
ATOM 5862 C C . LEU B 1 341 ? -18.828 27.453 -0.39 1 48 341 LEU B C 1
ATOM 5864 O O . LEU B 1 341 ? -18.969 27.312 -1.609 1 48 341 LEU B O 1
ATOM 5868 N N . GLY B 1 342 ? -19.906 27.562 0.364 1 40.5 342 GLY B N 1
ATOM 5869 C CA . GLY B 1 342 ? -21.266 27.688 -0.159 1 40.5 342 GLY B CA 1
ATOM 5870 C C . GLY B 1 342 ? -21.531 29.031 -0.811 1 40.5 342 GLY B C 1
ATOM 5871 O O . GLY B 1 342 ? -22.406 29.141 -1.667 1 40.5 342 GLY B O 1
ATOM 5872 N N . GLU B 1 343 ? -21.078 30.172 -0.221 1 35.5 343 GLU B N 1
ATOM 5873 C CA . GLU B 1 343 ? -21.406 31.453 -0.827 1 35.5 343 GLU B CA 1
ATOM 5874 C C . GLU B 1 343 ? -20.641 31.656 -2.137 1 35.5 343 GLU B C 1
ATOM 5876 O O . GLU B 1 343 ? -21.094 32.406 -3.004 1 35.5 343 GLU B O 1
ATOM 5881 N N . ASP B 1 344 ? -19.453 31.453 -2.178 1 34.31 344 ASP B N 1
ATOM 5882 C CA . ASP B 1 344 ? -18.766 31.656 -3.445 1 34.31 344 ASP B CA 1
ATOM 5883 C C . ASP B 1 344 ? -19.172 30.609 -4.473 1 34.31 344 ASP B C 1
ATOM 5885 O O . ASP B 1 344 ? -19.078 29.406 -4.219 1 34.31 344 ASP B O 1
ATOM 5889 N N . ASP B 1 345 ? -20.125 30.906 -5.371 1 33.28 345 ASP B N 1
ATOM 5890 C CA . ASP B 1 345 ? -20.672 30.328 -6.605 1 33.28 345 ASP B CA 1
ATOM 5891 C C . ASP B 1 345 ? -19.562 29.672 -7.43 1 33.28 345 ASP B C 1
ATOM 5893 O O . ASP B 1 345 ? -19.766 29.359 -8.609 1 33.28 345 ASP B O 1
ATOM 5897 N N . TRP B 1 346 ? -18.359 30.109 -7.234 1 30.44 346 TRP B N 1
ATOM 5898 C CA . TRP B 1 346 ? -17.469 29.625 -8.281 1 30.44 346 TRP B CA 1
ATOM 5899 C C . TRP B 1 346 ? -17.234 28.125 -8.148 1 30.44 346 TRP B C 1
ATOM 5901 O O . TRP B 1 346 ? -16.094 27.672 -7.98 1 30.44 346 TRP B O 1
ATOM 5911 N N . ARG B 1 347 ? -17.938 27.438 -7.199 1 33.03 347 ARG B N 1
ATOM 5912 C CA . ARG B 1 347 ? -17.688 26.031 -7.469 1 33.03 347 ARG B CA 1
ATOM 5913 C C . ARG B 1 347 ? -17.75 25.734 -8.969 1 33.03 347 ARG B C 1
ATOM 5915 O O . ARG B 1 347 ? -18.703 26.141 -9.641 1 33.03 347 ARG B O 1
ATOM 5922 N N . PRO B 1 348 ? -16.688 25.547 -9.641 1 29.39 348 PRO B N 1
ATOM 5923 C CA . PRO B 1 348 ? -17.219 25.016 -10.891 1 29.39 348 PRO B CA 1
ATOM 5924 C C . PRO B 1 348 ? -18.516 24.219 -10.703 1 29.39 348 PRO B C 1
ATOM 5926 O O . PRO B 1 348 ? -18.75 23.688 -9.617 1 29.39 348 PRO B O 1
ATOM 5929 N N . GLN B 1 349 ? -19.703 24.406 -11.391 1 29.02 349 GLN B N 1
ATOM 5930 C CA . GLN B 1 349 ? -20.969 23.703 -11.578 1 29.02 349 GLN B CA 1
ATOM 5931 C C . GLN B 1 349 ? -20.812 22.203 -11.32 1 29.02 349 GLN B C 1
ATOM 5933 O O . GLN B 1 349 ? -21.797 21.453 -11.398 1 29.02 349 GLN B O 1
ATOM 5938 N N . SER B 1 350 ? -19.578 21.688 -11.391 1 32.19 350 SER B N 1
ATOM 5939 C CA . SER B 1 350 ? -19.688 20.234 -11.5 1 32.19 350 SER B CA 1
ATOM 5940 C C . SER B 1 350 ? -20.016 19.594 -10.156 1 32.19 350 SER B C 1
ATOM 5942 O O . SER B 1 350 ? -20.938 18.766 -10.07 1 32.19 350 SER B O 1
ATOM 5944 N N . THR B 1 351 ? -18.984 19.406 -9.141 1 35.47 351 THR B N 1
ATOM 5945 C CA . THR B 1 351 ? -19.391 18.484 -8.086 1 35.47 351 THR B CA 1
ATOM 5946 C C . THR B 1 351 ? -20.172 19.219 -7.004 1 35.47 351 THR B C 1
ATOM 5948 O O . THR B 1 351 ? -19.609 20.031 -6.266 1 35.47 351 THR B O 1
ATOM 5951 N N . THR B 1 352 ? -21.344 19.688 -7.148 1 35 352 THR B N 1
ATOM 5952 C CA . THR B 1 352 ? -22.312 20.359 -6.293 1 35 352 THR B CA 1
ATOM 5953 C C . THR B 1 352 ? -22.422 19.672 -4.938 1 35 352 THR B C 1
ATOM 5955 O O . THR B 1 352 ? -21.984 18.516 -4.785 1 35 352 THR B O 1
ATOM 5958 N N . ALA B 1 353 ? -22.859 20.469 -3.895 1 38.62 353 ALA B N 1
ATOM 5959 C CA . ALA B 1 353 ? -23.375 19.906 -2.652 1 38.62 353 ALA B CA 1
ATOM 5960 C C . ALA B 1 353 ? -24.172 18.625 -2.92 1 38.62 353 ALA B C 1
ATOM 5962 O O . ALA B 1 353 ? -24.188 17.703 -2.094 1 38.62 353 ALA B O 1
ATOM 5963 N N . ALA B 1 354 ? -24.719 18.688 -4.109 1 40.06 354 ALA B N 1
ATOM 5964 C CA . ALA B 1 354 ? -25.469 17.547 -4.637 1 40.06 354 ALA B CA 1
ATOM 5965 C C . ALA B 1 354 ? -24.531 16.391 -4.965 1 40.06 354 ALA B C 1
ATOM 5967 O O . ALA B 1 354 ? -24.875 15.219 -4.746 1 40.06 354 ALA B O 1
ATOM 5968 N N . ASP B 1 355 ? -23.266 16.766 -5.277 1 41.91 355 ASP B N 1
ATOM 5969 C CA . ASP B 1 355 ? -22.312 15.711 -5.641 1 41.91 355 ASP B CA 1
ATOM 5970 C C . ASP B 1 355 ? -21.75 15.031 -4.398 1 41.91 355 ASP B C 1
ATOM 5972 O O . ASP B 1 355 ? -21.609 13.805 -4.367 1 41.91 355 ASP B O 1
ATOM 5976 N N . ALA B 1 356 ? -21.406 15.844 -3.412 1 46.31 356 ALA B N 1
ATOM 5977 C CA . ALA B 1 356 ? -21.016 15.281 -2.125 1 46.31 356 ALA B CA 1
ATOM 5978 C C . ALA B 1 356 ? -22.156 14.508 -1.484 1 46.31 356 ALA B C 1
ATOM 5980 O O . ALA B 1 356 ? -21.953 13.43 -0.916 1 46.31 356 ALA B O 1
ATOM 5981 N N . ALA B 1 357 ? -23.328 15.078 -1.607 1 46.16 357 ALA B N 1
ATOM 5982 C CA . ALA B 1 357 ? -24.516 14.375 -1.156 1 46.16 357 ALA B CA 1
ATOM 5983 C C . ALA B 1 357 ? -24.75 13.102 -1.968 1 46.16 357 ALA B C 1
ATOM 5985 O O . ALA B 1 357 ? -25.062 12.047 -1.409 1 46.16 357 ALA B O 1
ATOM 5986 N N . ALA B 1 358 ? -24.422 13.266 -3.197 1 46.66 358 ALA B N 1
ATOM 5987 C CA . ALA B 1 358 ? -24.547 12.109 -4.078 1 46.66 358 ALA B CA 1
ATOM 5988 C C . ALA B 1 358 ? -23.453 11.078 -3.791 1 46.66 358 ALA B C 1
ATOM 5990 O O . ALA B 1 358 ? -23.719 9.875 -3.793 1 46.66 358 ALA B O 1
ATOM 5991 N N . ALA B 1 359 ? -22.297 11.594 -3.533 1 48.25 359 ALA B N 1
ATOM 5992 C CA . ALA B 1 359 ? -21.203 10.695 -3.154 1 48.25 359 ALA B CA 1
ATOM 5993 C C . ALA B 1 359 ? -21.484 10.031 -1.81 1 48.25 359 ALA B C 1
ATOM 5995 O O . ALA B 1 359 ? -21.219 8.836 -1.636 1 48.25 359 ALA B O 1
ATOM 5996 N N . ARG B 1 360 ? -22.016 10.828 -0.999 1 51.47 360 ARG B N 1
ATOM 5997 C CA . ARG B 1 360 ? -22.453 10.297 0.289 1 51.47 360 ARG B CA 1
ATOM 5998 C C . ARG B 1 360 ? -23.578 9.297 0.114 1 51.47 360 ARG B C 1
ATOM 6000 O O . ARG B 1 360 ? -23.609 8.258 0.778 1 51.47 360 ARG B O 1
ATOM 6007 N N . ASP B 1 361 ? -24.359 9.688 -0.809 1 50.03 361 ASP B N 1
ATOM 6008 C CA . ASP B 1 361 ? -25.453 8.773 -1.134 1 50.03 361 ASP B CA 1
ATOM 6009 C C . ASP B 1 361 ? -24.922 7.504 -1.8 1 50.03 361 ASP B C 1
ATOM 6011 O O . ASP B 1 361 ? -25.391 6.402 -1.504 1 50.03 361 ASP B O 1
ATOM 6015 N N . THR B 1 362 ? -23.984 7.766 -2.578 1 48.34 362 THR B N 1
ATOM 6016 C CA . THR B 1 362 ? -23.344 6.625 -3.23 1 48.34 362 THR B CA 1
ATOM 6017 C C . THR B 1 362 ? -22.609 5.758 -2.211 1 48.34 362 THR B C 1
ATOM 6019 O O . THR B 1 362 ? -22.719 4.527 -2.248 1 48.34 362 THR B O 1
ATOM 6022 N N . LEU B 1 363 ? -21.938 6.449 -1.387 1 49.12 363 LEU B N 1
ATOM 6023 C CA . LEU B 1 363 ? -21.266 5.719 -0.317 1 49.12 363 LEU B CA 1
ATOM 6024 C C . LEU B 1 363 ? -22.266 4.93 0.519 1 49.12 363 LEU B C 1
ATOM 6026 O O . LEU B 1 363 ? -22.016 3.771 0.861 1 49.12 363 LEU B O 1
ATOM 6030 N N . ALA B 1 364 ? -23.297 5.648 0.757 1 47.91 364 ALA B N 1
ATOM 6031 C CA . ALA B 1 364 ? -24.375 5.012 1.517 1 47.91 364 ALA B CA 1
ATOM 6032 C C . ALA B 1 364 ? -24.984 3.85 0.74 1 47.91 364 ALA B C 1
ATOM 6034 O O . ALA B 1 364 ? -25.25 2.789 1.309 1 47.91 364 ALA B O 1
ATOM 6035 N N . ASP B 1 365 ? -25.156 4.164 -0.486 1 48.03 365 ASP B N 1
ATOM 6036 C CA . ASP B 1 365 ? -25.734 3.141 -1.35 1 48.03 365 ASP B CA 1
ATOM 6037 C C . ASP B 1 365 ? -24.766 1.979 -1.549 1 48.03 365 ASP B C 1
ATOM 6039 O O . ASP B 1 365 ? -25.188 0.822 -1.638 1 48.03 365 ASP B O 1
ATOM 6043 N N . LEU B 1 366 ? -23.641 2.461 -1.672 1 46.19 366 LEU B N 1
ATOM 6044 C CA . LEU B 1 366 ? -22.609 1.469 -1.925 1 46.19 366 LEU B CA 1
ATOM 6045 C C . LEU B 1 366 ? -22.391 0.583 -0.702 1 46.19 366 LEU B C 1
ATOM 6047 O O . LEU B 1 366 ? -22.141 -0.617 -0.835 1 46.19 366 LEU B O 1
ATOM 6051 N N . VAL B 1 367 ? -22.562 1.317 0.363 1 42.22 367 VAL B N 1
ATOM 6052 C CA . VAL B 1 367 ? -22.453 0.579 1.617 1 42.22 367 VAL B CA 1
ATOM 6053 C C . VAL B 1 367 ? -23.734 -0.212 1.858 1 42.22 367 VAL B C 1
ATOM 6055 O O . VAL B 1 367 ? -23.703 -1.315 2.406 1 42.22 367 VAL B O 1
ATOM 6058 N N . LEU B 1 368 ? -24.953 0.48 1.372 1 38.75 368 LEU B N 1
ATOM 6059 C CA . LEU B 1 368 ? -26.234 -0.23 1.493 1 38.75 368 LEU B CA 1
ATOM 6060 C C . LEU B 1 368 ? -26.359 -1.296 0.411 1 38.75 368 LEU B C 1
ATOM 6062 O O . LEU B 1 368 ? -26.062 -1.04 -0.759 1 38.75 368 LEU B O 1
ATOM 6066 N N . GLY B 1 369 ? -25.859 -2.285 0.495 1 35.84 369 GLY B N 1
ATOM 6067 C CA . GLY B 1 369 ? -25.969 -3.5 -0.299 1 35.84 369 GLY B CA 1
ATOM 6068 C C . GLY B 1 369 ? -27.281 -3.619 -1.034 1 35.84 369 GLY B C 1
ATOM 6069 O O . GLY B 1 369 ? -28 -4.617 -0.891 1 35.84 369 GLY B O 1
ATOM 6070 N N . ARG B 1 370 ? -28.047 -2.473 -1.456 1 32.03 370 ARG B N 1
ATOM 6071 C CA . ARG B 1 370 ? -29.281 -2.861 -2.137 1 32.03 370 ARG B CA 1
ATOM 6072 C C . ARG B 1 370 ? -29 -3.877 -3.24 1 32.03 370 ARG B C 1
ATOM 6074 O O . ARG B 1 370 ? -28.359 -3.551 -4.242 1 32.03 370 ARG B O 1
ATOM 6081 N N . ASP B 1 371 ? -28.891 -5.082 -2.877 1 30.2 371 ASP B N 1
ATOM 6082 C CA . ASP B 1 371 ? -29.125 -6.18 -3.812 1 30.2 371 ASP B CA 1
ATOM 6083 C C . ASP B 1 371 ? -30.484 -6.043 -4.488 1 30.2 371 ASP B C 1
ATOM 6085 O O . ASP B 1 371 ? -31.5 -6.469 -3.936 1 30.2 371 ASP B O 1
ATOM 6089 N N . ASP B 1 372 ? -30.891 -4.855 -5.055 1 29.3 372 ASP B N 1
ATOM 6090 C CA . ASP B 1 372 ? -32.125 -4.844 -5.812 1 29.3 372 ASP B CA 1
ATOM 6091 C C . ASP B 1 372 ? -32.188 -6.016 -6.785 1 29.3 372 ASP B C 1
ATOM 6093 O O . ASP B 1 372 ? -32.938 -5.965 -7.781 1 29.3 372 ASP B O 1
ATOM 6097 N N . ASP B 1 373 ? -31.453 -7.043 -6.746 1 28.17 373 ASP B N 1
ATOM 6098 C CA . ASP B 1 373 ? -31.812 -7.957 -7.828 1 28.17 373 ASP B CA 1
ATOM 6099 C C . ASP B 1 373 ? -33.25 -8.43 -7.688 1 28.17 373 ASP B C 1
ATOM 6101 O O . ASP B 1 373 ? -33.5 -9.625 -7.555 1 28.17 373 ASP B O 1
ATOM 6105 N N . ALA B 1 374 ? -34.156 -7.75 -6.816 1 23.56 374 ALA B N 1
ATOM 6106 C CA . ALA B 1 374 ? -35.469 -8.352 -7.125 1 23.56 374 ALA B CA 1
ATOM 6107 C C . ALA B 1 374 ? -35.875 -8.047 -8.562 1 23.56 374 ALA B C 1
ATOM 6109 O O . ALA B 1 374 ? -35.656 -6.934 -9.047 1 23.56 374 ALA B O 1
ATOM 6110 N N . PRO B 1 375 ? -36.281 -9.039 -9.367 1 22.48 375 PRO B N 1
ATOM 6111 C CA . PRO B 1 375 ? -36.781 -9 -10.75 1 22.48 375 PRO B CA 1
ATOM 6112 C C . PRO B 1 375 ? -37.875 -7.949 -10.969 1 22.48 375 PRO B C 1
ATOM 6114 O O . PRO B 1 375 ? -38.938 -8.055 -10.391 1 22.48 375 PRO B O 1
ATOM 6117 N N . GLY B 1 376 ? -37.5 -6.594 -10.719 1 20.34 376 GLY B N 1
ATOM 6118 C CA . GLY B 1 376 ? -38.625 -5.723 -11.023 1 20.34 376 GLY B CA 1
ATOM 6119 C C . GLY B 1 376 ? -39.188 -5.957 -12.406 1 20.34 376 GLY B C 1
ATOM 6120 O O . GLY B 1 376 ? -38.531 -6.547 -13.266 1 20.34 376 GLY B O 1
ATOM 6121 N N . PRO B 1 377 ? -40.531 -5.918 -12.414 1 19.2 377 PRO B N 1
ATOM 6122 C CA . PRO B 1 377 ? -41.312 -6.137 -13.633 1 19.2 377 PRO B CA 1
ATOM 6123 C C . PRO B 1 377 ? -40.875 -5.266 -14.797 1 19.2 377 PRO B C 1
ATOM 6125 O O . PRO B 1 377 ? -40.156 -4.266 -14.594 1 19.2 377 PRO B O 1
ATOM 6128 N N . SER B 1 378 ? -41.031 -5.742 -15.961 1 17.52 378 SER B N 1
ATOM 6129 C CA . SER B 1 378 ? -40.781 -5.453 -17.359 1 17.52 378 SER B CA 1
ATOM 6130 C C . SER B 1 378 ? -41.344 -4.098 -17.766 1 17.52 378 SER B C 1
ATOM 6132 O O . SER B 1 378 ? -41.375 -3.762 -18.953 1 17.52 378 SER B O 1
ATOM 6134 N N . SER B 1 379 ? -41.219 -3.053 -16.812 1 16.86 379 SER B N 1
ATOM 6135 C CA . SER B 1 379 ? -42.031 -2.035 -17.469 1 16.86 379 SER B CA 1
ATOM 6136 C C . SER B 1 379 ? -41.406 -1.571 -18.766 1 16.86 379 SER B C 1
ATOM 6138 O O . SER B 1 379 ? -40.188 -1.581 -18.891 1 16.86 379 SER B O 1
ATOM 6140 N N . SER B 1 380 ? -42.188 -1.415 -19.812 1 16.55 380 SER B N 1
ATOM 6141 C CA . SER B 1 380 ? -42.188 -1.244 -21.25 1 16.55 380 SER B CA 1
ATOM 6142 C C . SER B 1 380 ? -41.594 0.107 -21.641 1 16.55 380 SER B C 1
ATOM 6144 O O . SER B 1 380 ? -41.156 0.301 -22.781 1 16.55 380 SER B O 1
ATOM 6146 N N . GLY B 1 381 ? -41.562 1.166 -20.75 1 16.89 381 GLY B N 1
ATOM 6147 C CA . GLY B 1 381 ? -41.812 2.318 -21.594 1 16.89 381 GLY B CA 1
ATOM 6148 C C . GLY B 1 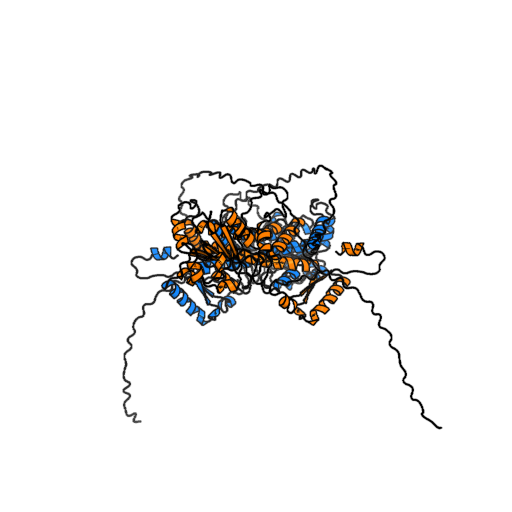381 ? -40.625 2.777 -22.391 1 16.89 381 GLY B C 1
ATOM 6149 O O . GLY B 1 381 ? -39.469 2.486 -22 1 16.89 381 GLY B O 1
ATOM 6150 N N . GLY B 1 382 ? -40.719 3.264 -23.609 1 15.86 382 GLY B N 1
ATOM 6151 C CA . GLY B 1 382 ? -40.031 3.508 -24.875 1 15.86 382 GLY B CA 1
ATOM 6152 C C . GLY B 1 382 ? -39.094 4.703 -24.828 1 15.86 382 GLY B C 1
ATOM 6153 O O . GLY B 1 382 ? -38.031 4.68 -25.422 1 15.86 382 GLY B O 1
ATOM 6154 N N . ALA B 1 383 ? -39.469 5.875 -24.219 1 16.02 383 ALA B N 1
ATOM 6155 C CA . ALA B 1 383 ? -39.281 6.938 -25.203 1 16.02 383 ALA B CA 1
ATOM 6156 C C . ALA B 1 383 ? -37.812 7.301 -25.344 1 16.02 383 ALA B C 1
ATOM 6158 O O . ALA B 1 383 ? -37 6.918 -24.516 1 16.02 383 ALA B O 1
ATOM 6159 N N . GLN B 1 384 ? -37.469 8.711 -25.344 1 16.17 384 GLN B N 1
ATOM 6160 C CA . GLN B 1 384 ? -36.938 9.641 -26.344 1 16.17 384 GLN B CA 1
ATOM 6161 C C . GLN B 1 384 ? -35.469 9.938 -26.125 1 16.17 384 GLN B C 1
ATOM 6163 O O . GLN B 1 384 ? -34.969 9.836 -25 1 16.17 384 GLN B O 1
ATOM 6168 N N . GLY B 1 385 ? -34.656 10.188 -27.203 1 15.27 385 GLY B N 1
ATOM 6169 C CA . GLY B 1 385 ? -33.344 10.156 -27.828 1 15.27 385 GLY B CA 1
ATOM 6170 C C . GLY B 1 385 ? -32.438 11.289 -27.375 1 15.27 385 GLY B C 1
ATOM 6171 O O . GLY B 1 385 ? -31.25 11.297 -27.703 1 15.27 385 GLY B O 1
ATOM 6172 N N . SER B 1 386 ? -32.781 12.383 -26.594 1 16.31 386 SER B N 1
ATOM 6173 C CA . SER B 1 386 ? -32.125 13.547 -27.172 1 16.31 386 SER B CA 1
ATOM 6174 C C . SER B 1 386 ? -30.672 13.625 -26.75 1 16.31 386 SER B C 1
ATOM 6176 O O . SER B 1 386 ? -30.328 13.312 -25.609 1 16.31 386 SER B O 1
ATOM 6178 N N . VAL B 1 387 ? -29.719 13.539 -27.75 1 16.38 387 VAL B N 1
ATOM 6179 C CA . VAL B 1 387 ? -28.281 13.375 -27.969 1 16.38 387 VAL B CA 1
ATOM 6180 C C . VAL B 1 387 ? -27.547 14.625 -27.484 1 16.38 387 VAL B C 1
ATOM 6182 O O . VAL B 1 387 ? -27.781 15.727 -27.984 1 16.38 387 VAL B O 1
ATOM 6185 N N . GLY B 1 388 ? -27.453 14.82 -26.125 1 14.88 388 GLY B N 1
ATOM 6186 C CA . GLY B 1 388 ? -26.812 16.016 -25.594 1 14.88 388 GLY B CA 1
ATOM 6187 C C . GLY B 1 388 ? -25.406 16.203 -26.094 1 14.88 388 GLY B C 1
ATOM 6188 O O . GLY B 1 388 ? -24.766 15.266 -26.562 1 14.88 388 GLY B O 1
ATOM 6189 N N . SER B 1 389 ? -24.859 17.531 -26.016 1 15.72 389 SER B N 1
ATOM 6190 C CA . SER B 1 389 ? -23.922 18.531 -26.516 1 15.72 389 SER B CA 1
ATOM 6191 C C . SER B 1 389 ? -22.5 18.281 -26 1 15.72 389 SER B C 1
ATOM 6193 O O . SER B 1 389 ? -22.328 17.844 -24.859 1 15.72 389 SER B O 1
ATOM 6195 N N . SER B 1 390 ? -21.453 18.141 -26.922 1 16.12 390 SER B N 1
ATOM 6196 C CA . SER B 1 390 ? -20.078 17.719 -27.156 1 16.12 390 SER B CA 1
ATOM 6197 C C . SER B 1 390 ? -19.094 18.688 -26.516 1 16.12 390 SER B C 1
ATOM 6199 O O . SER B 1 390 ? -17.891 18.656 -26.812 1 16.12 390 SER B O 1
ATOM 6201 N N . ALA B 1 391 ? -19.188 19.203 -25.203 1 15.53 391 ALA B N 1
ATOM 6202 C CA . ALA B 1 391 ? -18.281 20.297 -24.875 1 15.53 391 ALA B CA 1
ATOM 6203 C C . ALA B 1 391 ? -16.828 19.828 -24.859 1 15.53 391 ALA B C 1
ATOM 6205 O O . ALA B 1 391 ? -16.5 18.828 -24.203 1 15.53 391 ALA B O 1
ATOM 6206 N N . ALA B 1 392 ? -15.938 20.219 -25.828 1 16.03 392 ALA B N 1
ATOM 6207 C CA . ALA B 1 392 ? -14.586 20 -26.359 1 16.03 392 ALA B CA 1
ATOM 6208 C C . ALA B 1 392 ? -13.539 20.578 -25.406 1 16.03 392 ALA B C 1
ATOM 6210 O O . ALA B 1 392 ? -13.328 21.781 -25.344 1 16.03 392 ALA B O 1
ATOM 6211 N N . ALA B 1 393 ? -13.57 20.594 -24.047 1 15.91 393 ALA B N 1
ATOM 6212 C CA . ALA B 1 393 ? -12.594 21.469 -23.406 1 15.91 393 ALA B CA 1
ATOM 6213 C C . ALA B 1 393 ? -11.172 20.969 -23.641 1 15.91 393 ALA B C 1
ATOM 6215 O O . ALA B 1 393 ? -10.914 19.766 -23.547 1 15.91 393 ALA B O 1
ATOM 6216 N N . ALA B 1 394 ? -10.234 21.75 -24.297 1 16.56 394 ALA B N 1
ATOM 6217 C CA . ALA B 1 394 ? -8.914 21.781 -24.938 1 16.56 394 ALA B CA 1
ATOM 6218 C C . ALA B 1 394 ? -7.809 21.672 -23.891 1 16.56 394 ALA B C 1
ATOM 6220 O O . ALA B 1 394 ? -7.641 22.547 -23.047 1 16.56 394 ALA B O 1
ATOM 6221 N N . VAL B 1 395 ? -7.695 20.609 -23.125 1 16.17 395 VAL B N 1
ATOM 6222 C CA . VAL B 1 395 ? -6.711 20.625 -22.047 1 16.17 395 VAL B CA 1
ATOM 6223 C C . VAL B 1 395 ? -5.301 20.656 -22.641 1 16.17 395 VAL B C 1
ATOM 6225 O O . VAL B 1 395 ? -4.961 19.844 -23.5 1 16.17 395 VAL B O 1
ATOM 6228 N N . ALA B 1 396 ? -4.52 21.781 -22.453 1 16.42 396 ALA B N 1
ATOM 6229 C CA . ALA B 1 396 ? -3.197 22.219 -22.906 1 16.42 396 ALA B CA 1
ATOM 6230 C C . ALA B 1 396 ? -2.107 21.281 -22.391 1 16.42 396 ALA B C 1
ATOM 6232 O O . ALA B 1 396 ? -2.139 20.875 -21.219 1 16.42 396 ALA B O 1
ATOM 6233 N N . ARG B 1 397 ? -1.396 20.562 -23.25 1 17.08 397 ARG B N 1
ATOM 6234 C CA . ARG B 1 397 ? -0.344 19.547 -23.25 1 17.08 397 ARG B CA 1
ATOM 6235 C C . ARG B 1 397 ? 0.951 20.094 -22.672 1 17.08 397 ARG B C 1
ATOM 6237 O O . ARG B 1 397 ? 1.653 20.875 -23.328 1 17.08 397 ARG B O 1
ATOM 6244 N N . ALA B 1 398 ? 1.012 20.672 -21.422 1 16.47 398 ALA B N 1
ATOM 6245 C CA . ALA B 1 398 ? 2.303 21.25 -21.047 1 16.47 398 ALA B CA 1
ATOM 6246 C C . ALA B 1 398 ? 3.396 20.188 -21.047 1 16.47 398 ALA B C 1
ATOM 6248 O O . ALA B 1 398 ? 3.182 19.062 -20.594 1 16.47 398 ALA B O 1
ATOM 6249 N N . SER B 1 399 ? 4.359 20.266 -21.969 1 16.83 399 SER B N 1
ATOM 6250 C CA . SER B 1 399 ? 5.535 19.516 -22.391 1 16.83 399 SER B CA 1
ATOM 6251 C C . SER B 1 399 ? 6.559 19.422 -21.266 1 16.83 399 SER B C 1
ATOM 6253 O O . SER B 1 399 ? 7.246 20.406 -20.953 1 16.83 399 SER B O 1
ATOM 6255 N N . ALA B 1 400 ? 6.152 19.016 -20.047 1 17.09 400 ALA B N 1
ATOM 6256 C CA . ALA B 1 400 ? 7.133 19.078 -18.969 1 17.09 400 ALA B CA 1
ATOM 6257 C C . ALA B 1 400 ? 8.344 18.203 -19.281 1 17.09 400 ALA B C 1
ATOM 6259 O O . ALA B 1 400 ? 8.188 17.031 -19.672 1 17.09 400 ALA B O 1
ATOM 6260 N N . GLY B 1 401 ? 9.438 18.844 -19.797 1 17.66 401 GLY B N 1
ATOM 6261 C CA . GLY B 1 401 ? 10.781 18.406 -20.141 1 17.66 401 GLY B CA 1
ATOM 6262 C C . GLY B 1 401 ? 11.492 17.703 -19 1 17.66 401 GLY B C 1
ATOM 6263 O O . GLY B 1 401 ? 11.391 18.109 -17.844 1 17.66 401 GLY B O 1
ATOM 6264 N N . GLY B 1 402 ? 11.57 16.375 -19.047 1 17.44 402 GLY B N 1
ATOM 6265 C CA . GLY B 1 402 ? 12.047 15.328 -18.156 1 17.44 402 GLY B CA 1
ATOM 6266 C C . GLY B 1 402 ? 13.492 15.5 -17.75 1 17.44 402 GLY B C 1
ATOM 6267 O O . GLY B 1 402 ? 14.398 15.32 -18.562 1 17.44 402 GLY B O 1
ATOM 6268 N N . ALA B 1 403 ? 13.758 16.656 -17.062 1 17.8 403 ALA B N 1
ATOM 6269 C CA . ALA B 1 403 ? 15.156 16.859 -16.719 1 17.8 403 ALA B CA 1
ATOM 6270 C C . ALA B 1 403 ? 15.664 15.75 -15.797 1 17.8 403 ALA B C 1
ATOM 6272 O O . ALA B 1 403 ? 15.055 15.453 -14.773 1 17.8 403 ALA B O 1
ATOM 6273 N N . GLY B 1 404 ? 16.266 14.688 -16.297 1 17.06 404 GLY B N 1
ATOM 6274 C CA . GLY B 1 404 ? 16.797 13.453 -15.734 1 17.06 404 GLY B CA 1
ATOM 6275 C C . GLY B 1 404 ? 17.953 13.688 -14.781 1 17.06 404 GLY B C 1
ATOM 6276 O O . GLY B 1 404 ? 19.125 13.656 -15.18 1 17.06 404 GLY B O 1
ATOM 6277 N N . GLU B 1 405 ? 17.922 14.734 -13.953 1 17.69 405 GLU B N 1
ATOM 6278 C CA . GLU B 1 405 ? 19.203 14.93 -13.281 1 17.69 405 GLU B CA 1
ATOM 6279 C C . GLU B 1 405 ? 19.484 13.805 -12.297 1 17.69 405 GLU B C 1
ATOM 6281 O O . GLU B 1 405 ? 18.578 13.312 -11.625 1 17.69 405 GLU B O 1
ATOM 6286 N N . ALA B 1 406 ? 20.672 13.141 -12.461 1 18.48 406 ALA B N 1
ATOM 6287 C CA . ALA B 1 406 ? 21.312 11.945 -11.914 1 18.48 406 ALA B CA 1
ATOM 6288 C C . ALA B 1 406 ? 21.719 12.156 -10.461 1 18.48 406 ALA B C 1
ATOM 6290 O O . ALA B 1 406 ? 22.547 13.016 -10.148 1 18.48 406 ALA B O 1
ATOM 6291 N N . VAL B 1 407 ? 20.656 12.242 -9.539 1 17.09 407 VAL B N 1
ATOM 6292 C CA . VAL B 1 407 ? 20.906 12.5 -8.117 1 17.09 407 VAL B CA 1
ATOM 6293 C C . VAL B 1 407 ? 21.859 11.453 -7.562 1 17.09 407 VAL B C 1
ATOM 6295 O O . VAL B 1 407 ? 22 10.359 -8.125 1 17.09 407 VAL B O 1
ATOM 6298 N N . GLY B 1 408 ? 22.516 11.797 -6.387 1 17.36 408 GLY B N 1
ATOM 6299 C CA . GLY B 1 408 ? 23.672 11.492 -5.551 1 17.36 408 GLY B CA 1
ATOM 6300 C C . GLY B 1 408 ? 23.516 10.203 -4.77 1 17.36 408 GLY B C 1
ATOM 6301 O O . GLY B 1 408 ? 22.453 9.93 -4.215 1 17.36 408 GLY B O 1
ATOM 6302 N N . GLY B 1 409 ? 24.188 9.07 -5.18 1 19 409 GLY B N 1
ATOM 6303 C CA . GLY B 1 409 ? 24.219 7.645 -4.898 1 19 409 GLY B CA 1
ATOM 6304 C C . GLY B 1 409 ? 24.719 7.324 -3.5 1 19 409 GLY B C 1
ATOM 6305 O O . GLY B 1 409 ? 25.656 7.953 -3.008 1 19 409 GLY B O 1
ATOM 6306 N N . ALA B 1 410 ? 23.812 6.84 -2.617 1 18.72 410 ALA B N 1
ATOM 6307 C CA . ALA B 1 410 ? 24 6.371 -1.248 1 18.72 410 ALA B CA 1
ATOM 6308 C C . ALA B 1 410 ? 25.047 5.258 -1.188 1 18.72 410 ALA B C 1
ATOM 6310 O O . ALA B 1 410 ? 25.125 4.426 -2.096 1 18.72 410 ALA B O 1
ATOM 6311 N N . GLU B 1 411 ? 26.031 5.234 -0.266 1 19.36 411 GLU B N 1
ATOM 6312 C CA . GLU B 1 411 ? 27.281 4.527 0.021 1 19.36 411 GLU B CA 1
ATOM 6313 C C . GLU B 1 411 ? 27.016 3.135 0.584 1 19.36 411 GLU B C 1
ATOM 6315 O O . GLU B 1 411 ? 26.375 2.996 1.637 1 19.36 411 GLU B O 1
ATOM 6320 N N . ALA B 1 412 ? 26.547 2.176 -0.175 1 22.08 412 ALA B N 1
ATOM 6321 C CA . ALA B 1 412 ? 26.484 0.826 0.38 1 22.08 412 ALA B CA 1
ATOM 6322 C C . ALA B 1 412 ? 27.891 0.296 0.691 1 22.08 412 ALA B C 1
ATOM 6324 O O . ALA B 1 412 ? 28.75 0.267 -0.184 1 22.08 412 ALA B O 1
ATOM 6325 N N . LYS B 1 413 ? 28.25 0.107 1.965 1 23.75 413 LYS B N 1
ATOM 6326 C CA . LYS B 1 413 ? 29.531 -0.417 2.422 1 23.75 413 LYS B CA 1
ATOM 6327 C C . LYS B 1 413 ? 29.688 -1.893 2.062 1 23.75 413 LYS B C 1
ATOM 6329 O O . LYS B 1 413 ? 28.828 -2.709 2.398 1 23.75 413 LYS B O 1
ATOM 6334 N N . ALA B 1 414 ? 30.203 -2.289 0.965 1 23.23 414 ALA B N 1
ATOM 6335 C CA . ALA B 1 414 ? 30.609 -3.629 0.54 1 23.23 414 ALA B CA 1
ATOM 6336 C C . ALA B 1 414 ? 31.625 -4.223 1.497 1 23.23 414 ALA B C 1
ATOM 6338 O O . ALA B 1 414 ? 32.688 -3.637 1.722 1 23.23 414 ALA B O 1
ATOM 6339 N N . ALA B 1 415 ? 31.219 -5.062 2.424 1 25.77 415 ALA B N 1
ATOM 6340 C CA . ALA B 1 415 ? 32.219 -5.715 3.289 1 25.77 415 ALA B CA 1
ATOM 6341 C C . ALA B 1 415 ? 32.969 -6.809 2.539 1 25.77 415 ALA B C 1
ATOM 6343 O O . ALA B 1 415 ? 32.344 -7.645 1.867 1 25.77 415 ALA B O 1
ATOM 6344 N N . VAL B 1 416 ? 34.156 -6.598 2.102 1 23.97 416 VAL B N 1
ATOM 6345 C CA . VAL B 1 416 ? 35.062 -7.547 1.478 1 23.97 416 VAL B CA 1
ATOM 6346 C C . VAL B 1 416 ? 35.656 -8.492 2.535 1 23.97 416 VAL B C 1
ATOM 6348 O O . VAL B 1 416 ? 36.25 -8.047 3.51 1 23.97 416 VAL B O 1
ATOM 6351 N N . ALA B 1 417 ? 35.188 -9.68 2.832 1 25.81 417 ALA B N 1
ATOM 6352 C CA . ALA B 1 417 ? 35.75 -10.633 3.789 1 25.81 417 ALA B CA 1
ATOM 6353 C C . ALA B 1 417 ? 37.062 -11.219 3.281 1 25.81 417 ALA B C 1
ATOM 6355 O O . ALA B 1 417 ? 37.094 -11.812 2.203 1 25.81 417 ALA B O 1
ATOM 6356 N N . ALA B 1 418 ? 38.281 -10.672 3.68 1 23.14 418 ALA B N 1
ATOM 6357 C CA . ALA B 1 418 ? 39.625 -11.211 3.443 1 23.14 418 ALA B CA 1
ATOM 6358 C C . ALA B 1 418 ? 39.812 -12.555 4.141 1 23.14 418 ALA B C 1
ATOM 6360 O O . ALA B 1 418 ? 39.406 -12.719 5.293 1 23.14 418 ALA B O 1
ATOM 6361 N N . GLY B 1 419 ? 39.969 -13.758 3.467 1 21.11 419 GLY B N 1
ATOM 6362 C CA . GLY B 1 419 ? 40.219 -15.117 3.885 1 21.11 419 GLY B CA 1
ATOM 6363 C C . GLY B 1 419 ? 41.531 -15.258 4.652 1 21.11 419 GLY B C 1
ATOM 6364 O O . GLY B 1 419 ? 42.625 -15.023 4.105 1 21.11 419 GLY B O 1
ATOM 6365 N N . ARG B 1 420 ? 41.656 -14.852 5.922 1 22.53 420 ARG B N 1
ATOM 6366 C CA . ARG B 1 420 ? 42.844 -15.094 6.711 1 22.53 420 ARG B CA 1
ATOM 6367 C C . ARG B 1 420 ? 43.219 -16.578 6.734 1 22.53 420 ARG B C 1
ATOM 6369 O O . ARG B 1 420 ? 42.312 -17.422 6.922 1 22.53 420 ARG B O 1
ATOM 6376 N N . GLY B 1 421 ? 44.312 -17.062 6.027 1 19.89 421 GLY B N 1
ATOM 6377 C CA . GLY B 1 421 ? 45.062 -18.312 6.125 1 19.89 421 GLY B CA 1
ATOM 6378 C C . GLY B 1 421 ? 45.438 -18.672 7.547 1 19.89 421 GLY B C 1
ATOM 6379 O O . GLY B 1 421 ? 45.562 -17.797 8.406 1 19.89 421 GLY B O 1
ATOM 6380 N N . ASP B 1 422 ? 45.156 -19.922 8.016 1 19.97 422 ASP B N 1
ATOM 6381 C CA . ASP B 1 422 ? 45.25 -20.703 9.25 1 19.97 422 ASP B CA 1
ATOM 6382 C C . ASP B 1 422 ? 46.688 -20.797 9.727 1 19.97 422 ASP B C 1
ATOM 6384 O O . ASP B 1 422 ? 47.375 -21.797 9.469 1 19.97 422 ASP B O 1
ATOM 6388 N N . ALA B 1 423 ? 47.594 -19.812 9.773 1 17.75 423 ALA B N 1
ATOM 6389 C CA . ALA B 1 423 ? 48.938 -20.188 10.219 1 17.75 423 ALA B CA 1
ATOM 6390 C C . ALA B 1 423 ? 48.906 -20.75 11.633 1 17.75 423 ALA B C 1
ATOM 6392 O O . ALA B 1 423 ? 48.688 -20.016 12.602 1 17.75 423 ALA B O 1
ATOM 6393 N N . ALA B 1 424 ? 48.125 -21.859 11.961 1 19.36 424 ALA B N 1
ATOM 6394 C CA . ALA B 1 424 ? 48.25 -22.469 13.289 1 19.36 424 ALA B CA 1
ATOM 6395 C C . ALA B 1 424 ? 49.719 -22.75 13.602 1 19.36 424 ALA B C 1
ATOM 6397 O O . ALA B 1 424 ? 50.375 -23.484 12.867 1 19.36 424 ALA B O 1
ATOM 6398 N N . SER B 1 425 ? 50.406 -21.828 14.242 1 17.53 425 SER B N 1
ATOM 6399 C CA . SER B 1 425 ? 51.719 -21.969 14.836 1 17.53 425 SER B CA 1
ATOM 6400 C C . SER B 1 425 ? 51.781 -23.156 15.789 1 17.53 425 SER B C 1
ATOM 6402 O O . SER B 1 425 ? 50.844 -23.406 16.531 1 17.53 425 SER B O 1
ATOM 6404 N N . THR B 1 426 ? 52.594 -24.203 15.602 1 18.77 426 THR B N 1
ATOM 6405 C CA . THR B 1 426 ? 53.125 -25.422 16.203 1 18.77 426 THR B CA 1
ATOM 6406 C C . THR B 1 426 ? 53.75 -25.125 17.562 1 18.77 426 THR B C 1
ATOM 6408 O O . THR B 1 426 ? 54.812 -24.5 17.641 1 18.77 426 THR B O 1
ATOM 6411 N N . ALA B 1 427 ? 53.125 -24.453 18.516 1 17.73 427 ALA B N 1
ATOM 6412 C CA . ALA B 1 427 ? 53.812 -24.281 19.781 1 17.73 427 ALA B CA 1
ATOM 6413 C C . ALA B 1 427 ? 54.406 -25.609 20.281 1 17.73 427 ALA B C 1
ATOM 6415 O O . ALA B 1 427 ? 53.812 -26.656 20.062 1 17.73 427 ALA B O 1
ATOM 6416 N N . ALA B 1 428 ? 55.656 -25.5 20.953 1 17.2 428 ALA B N 1
ATOM 6417 C CA . ALA B 1 428 ? 56.812 -26.234 21.453 1 17.2 428 ALA B CA 1
ATOM 6418 C C . ALA B 1 428 ? 56.406 -27.156 22.609 1 17.2 428 ALA B C 1
ATOM 6420 O O . ALA B 1 428 ? 55.531 -26.828 23.406 1 17.2 428 ALA B O 1
ATOM 6421 N N . ALA B 1 429 ? 56.781 -28.484 22.625 1 19.86 429 ALA B N 1
ATOM 6422 C CA . ALA B 1 429 ? 56.812 -29.719 23.391 1 19.86 429 ALA B CA 1
ATOM 6423 C C . ALA B 1 429 ? 57.594 -29.547 24.688 1 19.86 429 ALA B C 1
ATOM 6425 O O . ALA B 1 429 ? 57.844 -30.516 25.406 1 19.86 429 ALA B O 1
ATOM 6426 N N . GLU B 1 430 ? 57.688 -28.266 25.438 1 18.94 430 GLU B N 1
ATOM 6427 C CA . GLU B 1 430 ? 58.812 -28.297 26.375 1 18.94 430 GLU B CA 1
ATOM 6428 C C . GLU B 1 430 ? 58.656 -29.406 27.391 1 18.94 430 GLU B C 1
ATOM 6430 O O . GLU B 1 430 ? 57.594 -29.547 28.031 1 18.94 430 GLU B O 1
ATOM 6435 N N . ASP B 1 431 ? 59.562 -30.484 27.375 1 19.09 431 ASP B N 1
ATOM 6436 C CA . ASP B 1 431 ? 59.969 -31.656 28.125 1 19.09 431 ASP B CA 1
ATOM 6437 C C . ASP B 1 431 ? 60.562 -31.281 29.484 1 19.09 431 ASP B C 1
ATOM 6439 O O . ASP B 1 431 ? 61.594 -30.625 29.562 1 19.09 431 ASP B O 1
ATOM 6443 N N . ASP B 1 432 ? 59.875 -30.656 30.469 1 19.53 432 ASP B N 1
ATOM 6444 C CA . ASP B 1 432 ? 60.531 -30.328 31.734 1 19.53 432 ASP B CA 1
ATOM 6445 C C . ASP B 1 432 ? 61.156 -31.562 32.375 1 19.53 432 ASP B C 1
ATOM 6447 O O . ASP B 1 432 ? 60.469 -32.594 32.531 1 19.53 432 ASP B O 1
ATOM 6451 N N . GLY B 1 433 ? 62.562 -31.812 32.344 1 19.14 433 GLY B N 1
ATOM 6452 C CA . GLY B 1 433 ? 63.562 -32.688 32.906 1 19.14 433 GLY B CA 1
ATOM 6453 C C . GLY B 1 433 ? 63.562 -32.688 34.438 1 19.14 433 GLY B C 1
ATOM 6454 O O . GLY B 1 433 ? 63.219 -31.688 35.062 1 19.14 433 GLY B O 1
ATOM 6455 N N . THR B 1 434 ? 63.5 -33.875 35.188 1 21.58 434 THR B N 1
ATOM 6456 C CA . THR B 1 434 ? 63.625 -34.438 36.531 1 21.58 434 THR B CA 1
ATOM 6457 C C . THR B 1 434 ? 65 -34.156 37.125 1 21.58 434 THR B C 1
ATOM 6459 O O . THR B 1 434 ? 65.312 -34.625 38.188 1 21.58 434 THR B O 1
ATOM 6462 N N . GLU B 1 435 ? 65.688 -33 37.125 1 19 435 GLU B N 1
ATOM 6463 C CA . GLU B 1 435 ? 67.062 -33.062 37.594 1 19 435 GLU B CA 1
ATOM 6464 C C . GLU B 1 435 ? 67.188 -33.5 39.031 1 19 435 GLU B C 1
ATOM 6466 O O . GLU B 1 435 ? 66.312 -33.188 39.844 1 19 435 GLU B O 1
ATOM 6471 N N . GLY B 1 436 ? 68.25 -34.438 39.406 1 20.05 436 GLY B N 1
ATOM 6472 C CA . GLY B 1 436 ? 69.062 -35.188 40.344 1 20.05 436 GLY B CA 1
ATOM 6473 C C . GLY B 1 436 ? 69.812 -34.281 41.312 1 20.05 436 GLY B C 1
ATOM 6474 O O . GLY B 1 436 ? 70.875 -33.781 40.969 1 20.05 436 GLY B O 1
ATOM 6475 N N . ARG B 1 437 ? 69.5 -33.312 42.125 1 19.62 437 ARG B N 1
ATOM 6476 C CA . ARG B 1 437 ? 70.438 -32.688 43 1 19.62 437 ARG B CA 1
ATOM 6477 C C . ARG B 1 437 ? 71.125 -33.719 43.938 1 19.62 437 ARG B C 1
ATOM 6479 O O . ARG B 1 437 ? 70.375 -34.406 44.688 1 19.62 437 ARG B O 1
ATOM 6486 N N . GLY B 1 438 ? 72.25 -34.312 43.562 1 18.22 438 GLY B N 1
ATOM 6487 C CA . GLY B 1 438 ? 73.438 -34.938 44.125 1 18.22 438 GLY B CA 1
ATOM 6488 C C . GLY B 1 438 ? 73.875 -34.312 45.438 1 18.22 438 GLY B C 1
ATOM 6489 O O . GLY B 1 438 ? 73.375 -33.281 45.844 1 18.22 438 GLY B O 1
ATOM 6490 N N . ALA B 1 439 ? 75.438 -34.312 45.562 1 20.44 439 ALA B N 1
ATOM 6491 C CA . ALA B 1 439 ? 76.75 -34.469 46.125 1 20.44 439 ALA B CA 1
ATOM 6492 C C . ALA B 1 439 ? 77.25 -33.156 46.75 1 20.44 439 ALA B C 1
ATOM 6494 O O . ALA B 1 439 ? 77.75 -33.188 47.906 1 20.44 439 ALA B O 1
ATOM 6495 N N . GLY B 1 440 ? 78.375 -32.375 46.156 1 19.69 440 GLY B N 1
ATOM 6496 C CA . GLY B 1 440 ? 79.312 -31.578 46.875 1 19.69 440 GLY B CA 1
ATOM 6497 C C . GLY B 1 440 ? 78.75 -30.312 47.5 1 19.69 440 GLY B C 1
ATOM 6498 O O . GLY B 1 440 ? 77.875 -29.688 46.906 1 19.69 440 GLY B O 1
#

Nearest PDB structures (foldseek):
  3itk-assembly1_A  TM=9.562E-01  e=3.704E-41  Homo sapiens
  6c4j-assembly2_J  TM=9.680E-01  e=2.434E-40  Homo sapiens
  3tf5-assembly1_A-2  TM=9.536E-01  e=1.591E-40  Homo sapiens
  6c5z-assembly1_A  TM=9.440E-01  e=6.398E-41  Homo sapiens
  6c58-assembly1_E  TM=9.580E-01  e=3.956E-40  Homo sapiens

Radius of gyration: 32.65 Å; Cα contacts (8 Å, |Δi|>4): 1490; chains: 2; bounding box: 130×80×102 Å

Secondary structure (DSSP, 8-state):
-HHHHHHT--S--------B------TTSHHHHHHS-S-EEEEE-SSHHHHHHHHHHHHHHTTTS-GGGEEEEEHHHHHHHHHHHHHHHHHHHHHHHHHHHHHHHHT--HHHHHHHHHTSTTT-STT----S---SSSHHHHHHHHHHHHHHTT-HHHHHHHHHHHHHHHHHHHHHHHHHHHHTTT--TT-EEEEE--SSSTT----TT-HHHHHHHHHHHTT-EEEEE-SSS-HHHHHHHHHS-SSTTT---S----------EE-SSHHHHHTT-SEEEE-S--GGGGGS-HHHHHHHS-SS-EEEETT--S-HHHHHHHT-EEEETTSPPPHHHHHHHHH---S-SSS-HHHHHHHHHHHHHHHTT----S------------------------------------------------------------------/-HHHHHHT--S--------B------TTSHHHHHHS-S-EEEEE-SSHHHHHHHHHHHHHHTTTS-GGGEEEEEHHHHHHHHHHHHHHHHHHHHHHHHHHHHHHHHT--HHHHHHHHHTSTTT-STT----S---SSSHHHHHHHHHHHHHHTT-HHHHHHHHHHHHHHHHHHHHHHHHHHHHTTT--TT-EEEEE--SSSTT----TT-HHHHHHHHHHHTT-EEEEE-SSS-HHHHHHHHHS-SSTTT---S----------EE-SSHHHHHTT-SEEEE-S--GGGGGS-HHHHHHHS-SS-EEEETT--S-HHHHHHHT-EEEETTSPPPHHHHHHHHH---S-SSS-HHHHHHHHHHHHHHHTT----S------------------------------------------------------------------

Foldseek 3Di:
DQVVVVVVCPVPPFDWWFKFWDADADQQCRVVCLQAPQATEIAGAPDPVGVVVSVVVLVVVVVRYPSVRYDYYHRVCRVVVLLVVLLVLLQLQLVLLVLLVVLQLQQHFSVVVLVVVQVVPVNHNPSNFHFLAAFDQRNVVSLQVQLVVCVVVVVNVSSVVSVVSVVSRLVSLVVLLCCVCVQVVNAQAAAEEEEEDQDLEEPDQHNGGRSNLVNLLSNLVRHHAYEYEYQRHDPVVVQVSNQDDPQVLAFPDDPCPSPVSDGHHYDDDRLVRLQQGQEYEYRYQYVVVQVDDVLSSCVRYDPPYEYEYRRQNYDVPVNVVSPYLYHYRSHYHDPSRVVVVVVPPPPPVPCPVVNSVVVVVCVVVVVVPPPPPPPPDPDDDDDDDDPDDDDDPPPDPPPCSGGGHDRDDDDRPGPGPGPPDDPPPPPDDDDDPDDDDPDD/DQVVVVVPCPVDPFDWWFKFWDADADQQCRVVCLQEPQATEIAGAPDPVGVVVSVVVLVVVVVRYPSVRYDYYHRVCRVVVLLVVLLVLLQLQLVLLVLLVVLQLQQHFSVVVLVVVQVVPVNHNPSNFHFLAAFDDRNVVSLQVQLVVCVVVVNNVSSVVSVVSVVSRLVSLVVLLCCVCVQVVNAQAAAAEEEEDQDLEEPDQHNGGRSNLVNLLSSLVRHHAYEYEYQRHDPVVVQVSNQDPPCVLFAPDDPCPSPVSDGHHYDDDRLVSLQQGQEYEYRYQYVVVQVDDVLSSCVRYDPPYEYEYRRQNYDVPVNVVSPYLYHYRSHYHDPSRVVVVVPPPPPPPPCPVVNSVVVVVCVVVVVVPPPPPPPPDDDDDDDDDDDDDDPPPDPDPPPPDCRGNPDDDDDRPGDTDGPDDPPPDPDDPPPPDPDDPDDD

InterPro domains:
  IPR001732 UDP-glucose/GDP-mannose dehydrogenase, N-terminal [PF03721] (11-52)
  IPR008927 6-phosphogluconate dehydrogenase-like, C-terminal domain superfamily [SSF48179] (76-175)
  IPR014026 UDP-glucose/GDP-mannose dehydrogenase, dimerisation [PF00984] (76-170)
  IPR014027 UDP-glucose/GDP-mannose dehydrogenase, C-terminal [PF03720] (194-316)
  IPR014027 UDP-glucose/GDP-mannose dehydrogenase, C-terminal [SM00984] (194-316)
  IPR017476 UDP-glucose/GDP-mannose dehydrogenase [PIRSF000124] (14-329)
  IPR017476 UDP-glucose/GDP-mannose dehydrogenase [TIGR03026] (11-312)
  IPR028356 UDP-glucose 6-dehydrogenase, eukaryotic type [PTHR11374] (12-334)
  IPR028357 UDP-glucose 6-dehydrogenase, bacterial type [PIRSF500134] (13-331)
  IPR036220 UDP-glucose/GDP-mannose dehydrogenase, C-terminal domain superfamily [SSF52413] (181-327)

Organism: Gonium pectorale (NCBI:txid33097)